Protein 5U1D (pdb70)

Radius of gyration: 39.32 Å; Cα contacts (8 Å, |Δi|>4): 1548; chains: 3; bounding box: 78×105×103 Å

Organism: Homo sapiens (NCBI:txid9606)

Nearest PDB structures (foldseek):
  5u1d-assembly1_B  TM=1.002E+00  e=4.929E-81  Homo sapiens
  8t46-assembly1_B  TM=9.169E-01  e=3.820E-65  Homo sapiens
  8t4i-assembly1_B  TM=8.260E-01  e=1.416E-62  Homo sapiens
  7v5c-assembly1_B  TM=7.677E-01  e=2.987E-36  Mus musculus
  6qv0-assembly1_A  TM=7.505E-01  e=4.498E-26  Thermotoga maritima MSB8

Structure (mmCIF, N/CA/C/O backbone):
data_5U1D
#
_entry.id   5U1D
#
_cell.length_a   1
_cell.length_b   1
_cell.length_c   1
_cell.angle_alpha   90.00
_cell.angle_beta   90.00
_cell.angle_gamma   90.00
#
_symmetry.space_group_name_H-M   'P 1'
#
loop_
_entity.id
_entity.type
_entity.pdbx_description
1 polymer 'Antigen peptide transporter 1'
2 polymer 'Antigen peptide transporter 2'
3 polymer 'TAP transporter inhibitor ICP47'
#
loop_
_atom_site.group_PDB
_atom_site.id
_atom_site.type_symbol
_atom_site.label_atom_id
_atom_site.label_alt_id
_atom_site.label_comp_id
_atom_site.label_asym_id
_atom_site.label_entity_id
_atom_site.label_seq_id
_atom_site.pdbx_PDB_ins_code
_atom_site.Cartn_x
_atom_site.Cartn_y
_atom_site.Cartn_z
_atom_site.occupancy
_atom_site.B_iso_or_equiv
_atom_site.auth_seq_id
_atom_site.auth_comp_id
_atom_site.auth_asym_id
_atom_site.auth_atom_id
_atom_site.pdbx_PDB_model_num
ATOM 1 N N . VAL A 1 173 ? 27.151 56.759 83.699 1.00 500.00 173 VAL A N 1
ATOM 2 C CA . VAL A 1 173 ? 28.294 57.251 84.535 1.00 500.00 173 VAL A CA 1
ATOM 3 C C . VAL A 1 173 ? 28.802 56.191 85.514 1.00 500.00 173 VAL A C 1
ATOM 4 O O . VAL A 1 173 ? 29.985 55.831 85.491 1.00 500.00 173 VAL A O 1
ATOM 6 N N . ARG A 1 174 ? 27.896 55.695 86.358 1.00 500.00 174 ARG A N 1
ATOM 7 C CA . ARG A 1 174 ? 28.219 54.687 87.382 1.00 500.00 174 ARG A CA 1
ATOM 8 C C . ARG A 1 174 ? 28.835 53.412 86.799 1.00 500.00 174 ARG A C 1
ATOM 9 O O . ARG A 1 174 ? 29.771 52.851 87.377 1.00 500.00 174 ARG A O 1
ATOM 11 N N . ARG A 1 175 ? 28.302 52.964 85.662 1.00 500.00 175 ARG A N 1
ATOM 12 C CA . ARG A 1 175 ? 28.869 51.833 84.919 1.00 500.00 175 ARG A CA 1
ATOM 13 C C . ARG A 1 175 ? 30.254 52.160 84.355 1.00 500.00 175 ARG A C 1
ATOM 14 O O . ARG A 1 175 ? 31.142 51.298 84.351 1.00 500.00 175 ARG A O 1
ATOM 16 N N . LEU A 1 176 ? 30.425 53.398 83.880 1.00 500.00 176 LEU A N 1
ATOM 17 C CA . LEU A 1 176 ? 31.718 53.881 83.390 1.00 500.00 176 LEU A CA 1
ATOM 18 C C . LEU A 1 176 ? 32.782 53.793 84.479 1.00 500.00 176 LEU A C 1
ATOM 19 O O . LEU A 1 176 ? 33.805 53.149 84.285 1.00 500.00 176 LEU A O 1
ATOM 21 N N . LEU A 1 177 ? 32.520 54.410 85.629 1.00 500.00 177 LEU A N 1
ATOM 22 C CA . LEU A 1 177 ? 33.450 54.359 86.767 1.00 500.00 177 LEU A CA 1
ATOM 23 C C . LEU A 1 177 ? 33.660 52.931 87.288 1.00 500.00 177 LEU A C 1
ATOM 24 O O . LEU A 1 177 ? 34.802 52.485 87.449 1.00 500.00 177 LEU A O 1
ATOM 26 N N . GLY A 1 178 ? 32.553 52.227 87.528 1.00 500.00 178 GLY A N 1
ATOM 27 C CA . GLY A 1 178 ? 32.570 50.859 88.058 1.00 500.00 178 GLY A CA 1
ATOM 28 C C . GLY A 1 178 ? 33.346 49.843 87.234 1.00 500.00 178 GLY A C 1
ATOM 29 O O . GLY A 1 178 ? 34.016 48.970 87.794 1.00 500.00 178 GLY A O 1
ATOM 30 N N . CYS A 1 179 ? 33.253 49.954 85.909 1.00 500.00 179 CYS A N 1
ATOM 31 C CA . CYS A 1 179 ? 34.007 49.084 84.998 1.00 500.00 179 CYS A CA 1
ATOM 32 C C . CYS A 1 179 ? 35.506 49.410 84.963 1.00 500.00 179 CYS A C 1
ATOM 33 O O . CYS A 1 179 ? 36.337 48.501 84.892 1.00 500.00 179 CYS A O 1
ATOM 35 N N . LEU A 1 180 ? 35.839 50.701 85.019 1.00 500.00 180 LEU A N 1
ATOM 36 C CA . LEU A 1 180 ? 37.213 51.174 84.782 1.00 478.14 180 LEU A CA 1
ATOM 37 C C . LEU A 1 180 ? 38.196 50.935 85.931 1.00 447.90 180 LEU A C 1
ATOM 38 O O . LEU A 1 180 ? 39.373 50.664 85.676 1.00 447.23 180 LEU A O 1
ATOM 43 N N . GLY A 1 181 ? 37.730 51.047 87.177 1.00 410.20 181 GLY A N 1
ATOM 44 C CA . GLY A 1 181 ? 38.625 50.967 88.345 1.00 366.02 181 GLY A CA 1
ATOM 45 C C . GLY A 1 181 ? 39.281 49.587 88.469 1.00 366.66 181 GLY A C 1
ATOM 46 O O . GLY A 1 181 ? 38.633 48.556 88.263 1.00 365.61 181 GLY A O 1
ATOM 47 N N . SER A 1 182 ? 40.566 49.592 88.818 1.00 371.64 182 SER A N 1
ATOM 48 C CA . SER A 1 182 ? 41.447 48.437 88.615 1.00 358.92 182 SER A CA 1
ATOM 49 C C . SER A 1 182 ? 41.435 47.429 89.763 1.00 357.16 182 SER A C 1
ATOM 50 O O . SER A 1 182 ? 41.217 46.228 89.535 1.00 357.13 182 SER A O 1
ATOM 52 N N . GLU A 1 183 ? 41.659 47.921 90.985 1.00 364.87 183 GLU A N 1
ATOM 53 C CA . GLU A 1 183 ? 42.094 47.059 92.097 1.00 352.85 183 GLU A CA 1
ATOM 54 C C . GLU A 1 183 ? 41.485 47.282 93.496 1.00 374.73 183 GLU A C 1
ATOM 55 O O . GLU A 1 183 ? 41.567 46.381 94.331 1.00 379.20 183 GLU A O 1
ATOM 57 N N . THR A 1 184 ? 40.886 48.453 93.743 1.00 406.50 184 THR A N 1
ATOM 58 C CA . THR A 1 184 ? 40.618 48.992 95.099 1.00 418.56 184 THR A CA 1
ATOM 59 C C . THR A 1 184 ? 41.869 49.496 95.849 1.00 423.44 184 THR A C 1
ATOM 60 O O . THR A 1 184 ? 41.732 50.092 96.926 1.00 424.79 184 THR A O 1
ATOM 64 N N . ARG A 1 185 ? 43.064 49.293 95.283 1.00 425.49 185 ARG A N 1
ATOM 65 C CA . ARG A 1 185 ? 44.309 49.346 96.062 1.00 439.25 185 ARG A CA 1
ATOM 66 C C . ARG A 1 185 ? 45.518 49.929 95.317 1.00 446.97 185 ARG A C 1
ATOM 67 O O . ARG A 1 185 ? 46.233 50.754 95.878 1.00 449.93 185 ARG A O 1
ATOM 75 N N . ARG A 1 186 ? 45.766 49.479 94.086 1.00 454.06 186 ARG A N 1
ATOM 76 C CA . ARG A 1 186 ? 46.845 50.026 93.247 1.00 462.78 186 ARG A CA 1
ATOM 77 C C . ARG A 1 186 ? 46.657 51.522 92.966 1.00 469.04 186 ARG A C 1
ATOM 78 O O . ARG A 1 186 ? 47.606 52.304 93.086 1.00 473.86 186 ARG A O 1
ATOM 86 N N . LEU A 1 187 ? 45.433 51.907 92.601 1.00 472.60 187 LEU A N 1
ATOM 87 C CA . LEU A 1 187 ? 45.079 53.322 92.418 1.00 482.34 187 LEU A CA 1
ATOM 88 C C . LEU A 1 187 ? 45.067 54.094 93.745 1.00 486.60 187 LEU A C 1
ATOM 89 O O . LEU A 1 187 ? 45.409 55.280 93.774 1.00 493.26 187 LEU A O 1
ATOM 94 N N . SER A 1 188 ? 44.664 53.426 94.827 1.00 487.26 188 SER A N 1
ATOM 95 C CA . SER A 1 188 ? 44.732 54.000 96.179 1.00 482.46 188 SER A CA 1
ATOM 96 C C . SER A 1 188 ? 46.182 54.231 96.623 1.00 479.05 188 SER A C 1
ATOM 97 O O . SER A 1 188 ? 46.494 55.255 97.237 1.00 482.27 188 SER A O 1
ATOM 100 N N . LEU A 1 189 ? 47.053 53.273 96.306 1.00 471.18 189 LEU A N 1
ATOM 101 C CA . LEU A 1 189 ? 48.495 53.382 96.553 1.00 475.14 189 LEU A CA 1
ATOM 102 C C . LEU A 1 189 ? 49.107 54.510 95.721 1.00 466.86 189 LEU A C 1
ATOM 103 O O . LEU A 1 189 ? 49.956 55.260 96.214 1.00 459.05 189 LEU A O 1
ATOM 108 N N . PHE A 1 190 ? 48.671 54.622 94.464 1.00 463.97 190 PHE A N 1
ATOM 109 C CA . PHE A 1 190 ? 49.067 55.736 93.591 1.00 465.07 190 PHE A CA 1
ATOM 110 C C . PHE A 1 190 ? 48.618 57.093 94.143 1.00 472.20 190 PHE A C 1
ATOM 111 O O . PHE A 1 190 ? 49.408 58.038 94.170 1.00 464.44 190 PHE A O 1
ATOM 119 N N . LEU A 1 191 ? 47.361 57.177 94.582 1.00 489.96 191 LEU A N 1
ATOM 120 C CA . LEU A 1 191 ? 46.794 58.430 95.110 1.00 492.87 191 LEU A CA 1
ATOM 121 C C . LEU A 1 191 ? 47.540 58.925 96.353 1.00 490.73 191 LEU A C 1
ATOM 122 O O . LEU A 1 191 ? 47.816 60.121 96.473 1.00 490.60 191 LEU A O 1
ATOM 127 N N . VAL A 1 192 ? 47.865 58.005 97.263 1.00 488.06 192 VAL A N 1
ATOM 128 C CA . VAL A 1 192 ? 48.664 58.328 98.455 1.00 478.48 192 VAL A CA 1
ATOM 129 C C . VAL A 1 192 ? 50.100 58.718 98.065 1.00 469.16 192 VAL A C 1
ATOM 130 O O . VAL A 1 192 ? 50.682 59.624 98.670 1.00 472.05 192 VAL A O 1
ATOM 134 N N . LEU A 1 193 ? 50.656 58.041 97.058 1.00 453.26 193 LEU A N 1
ATOM 135 C CA . LEU A 1 193 ? 52.000 58.353 96.548 1.00 440.95 193 LEU A CA 1
ATOM 136 C C . LEU A 1 193 ? 52.087 59.730 95.865 1.00 431.46 193 LEU A C 1
ATOM 137 O O . LEU A 1 193 ? 53.117 60.403 95.967 1.00 427.26 193 LEU A O 1
ATOM 142 N N . VAL A 1 194 ? 51.018 60.135 95.175 1.00 421.13 194 VAL A N 1
ATOM 143 C CA . VAL A 1 194 ? 50.945 61.464 94.539 1.00 420.31 194 VAL A CA 1
ATOM 144 C C . VAL A 1 194 ? 50.915 62.603 95.569 1.00 427.20 194 VAL A C 1
ATOM 145 O O . VAL A 1 194 ? 51.597 63.611 95.383 1.00 426.48 194 VAL A O 1
ATOM 149 N N . VAL A 1 195 ? 50.129 62.442 96.637 1.00 439.41 195 VAL A N 1
ATOM 150 C CA . VAL A 1 195 ? 49.985 63.483 97.674 1.00 449.68 195 VAL A CA 1
ATOM 151 C C . VAL A 1 195 ? 51.313 63.746 98.391 1.00 461.09 195 VAL A C 1
ATOM 152 O O . VAL A 1 195 ? 51.735 64.899 98.510 1.00 465.02 195 VAL A O 1
ATOM 156 N N . LEU A 1 196 ? 51.955 62.676 98.858 1.00 475.33 196 LEU A N 1
ATOM 157 C CA . LEU A 1 196 ? 53.254 62.765 99.545 1.00 471.84 196 LEU A CA 1
ATOM 158 C C . LEU A 1 196 ? 54.346 63.399 98.669 1.00 471.06 196 LEU A C 1
ATOM 159 O O . LEU A 1 196 ? 55.217 64.108 99.177 1.00 468.34 196 LEU A O 1
ATOM 164 N N . SER A 1 197 ? 54.289 63.138 97.362 1.00 470.17 197 SER A N 1
ATOM 165 C CA . SER A 1 197 ? 55.182 63.776 96.389 1.00 468.48 197 SER A CA 1
ATOM 166 C C . SER A 1 197 ? 54.813 65.242 96.125 1.00 467.70 197 SER A C 1
ATOM 167 O O . SER A 1 197 ? 55.698 66.100 96.033 1.00 467.90 197 SER A O 1
ATOM 170 N N . SER A 1 198 ? 53.510 65.513 96.001 1.00 466.71 198 SER A N 1
ATOM 171 C CA . SER A 1 198 ? 52.989 66.856 95.690 1.00 464.17 198 SER A CA 1
ATOM 172 C C . SER A 1 198 ? 53.458 67.959 96.648 1.00 466.89 198 SER A C 1
ATOM 173 O O . SER A 1 198 ? 53.670 69.093 96.218 1.00 467.52 198 SER A O 1
ATOM 176 N N . LEU A 1 199 ? 53.614 67.627 97.931 1.00 472.39 199 LEU A N 1
ATOM 177 C CA . LEU A 1 199 ? 54.199 68.561 98.909 1.00 459.49 199 LEU A CA 1
ATOM 178 C C . LEU A 1 199 ? 55.658 68.893 98.559 1.00 448.14 199 LEU A C 1
ATOM 179 O O . LEU A 1 199 ? 56.079 70.050 98.662 1.00 438.81 199 LEU A O 1
ATOM 184 N N . GLY A 1 200 ? 56.412 67.874 98.146 1.00 439.21 200 GLY A N 1
ATOM 185 C CA . GLY A 1 200 ? 57.785 68.047 97.671 1.00 433.47 200 GLY A CA 1
ATOM 186 C C . GLY A 1 200 ? 57.908 68.852 96.386 1.00 427.72 200 GLY A C 1
ATOM 187 O O . GLY A 1 200 ? 58.904 69.551 96.188 1.00 419.42 200 GLY A O 1
ATOM 188 N N . GLU A 1 201 ? 56.905 68.745 95.511 1.00 427.85 201 GLU A N 1
ATOM 189 C CA . GLU A 1 201 ? 56.845 69.550 94.280 1.00 436.94 201 GLU A CA 1
ATOM 190 C C . GLU A 1 201 ? 56.701 71.045 94.579 1.00 438.33 201 GLU A C 1
ATOM 191 O O . GLU A 1 201 ? 57.414 71.867 93.999 1.00 433.58 201 GLU A O 1
ATOM 197 N N . MET A 1 202 ? 55.784 71.378 95.490 1.00 446.35 202 MET A N 1
ATOM 198 C CA . MET A 1 202 ? 55.513 72.775 95.876 1.00 449.74 202 MET A CA 1
ATOM 199 C C . MET A 1 202 ? 56.308 73.262 97.101 1.00 444.93 202 MET A C 1
ATOM 200 O O . MET A 1 202 ? 55.943 74.271 97.710 1.00 451.90 202 MET A O 1
ATOM 205 N N . ALA A 1 203 ? 57.385 72.561 97.456 1.00 432.25 203 ALA A N 1
ATOM 206 C CA . ALA A 1 203 ? 58.260 72.985 98.552 1.00 430.34 203 ALA A CA 1
ATOM 207 C C . ALA A 1 203 ? 59.186 74.155 98.182 1.00 424.66 203 ALA A C 1
ATOM 208 O O . ALA A 1 203 ? 59.661 74.858 99.076 1.00 416.92 203 ALA A O 1
ATOM 210 N N . ILE A 1 204 ? 59.423 74.375 96.884 1.00 422.64 204 ILE A N 1
ATOM 211 C CA . ILE A 1 204 ? 60.450 75.335 96.421 1.00 417.80 204 ILE A CA 1
ATOM 212 C C . ILE A 1 204 ? 60.240 76.818 96.800 1.00 423.07 204 ILE A C 1
ATOM 213 O O . ILE A 1 204 ? 61.220 77.489 97.144 1.00 416.56 204 ILE A O 1
ATOM 218 N N . PRO A 1 205 ? 58.986 77.333 96.759 1.00 436.51 205 PRO A N 1
ATOM 219 C CA . PRO A 1 205 ? 58.808 78.763 97.055 1.00 443.70 205 PRO A CA 1
ATOM 220 C C . PRO A 1 205 ? 59.158 79.149 98.495 1.00 446.83 205 PRO A C 1
ATOM 221 O O . PRO A 1 205 ? 59.707 80.229 98.716 1.00 449.31 205 PRO A O 1
ATOM 225 N N . PHE A 1 206 ? 58.834 78.276 99.451 1.00 445.58 206 PHE A N 1
ATOM 226 C CA . PHE A 1 206 ? 59.215 78.458 100.859 1.00 443.30 206 PHE A CA 1
ATOM 227 C C . PHE A 1 206 ? 60.733 78.587 101.022 1.00 441.13 206 PHE A C 1
ATOM 228 O O . PHE A 1 206 ? 61.211 79.420 101.800 1.00 435.46 206 PHE A O 1
ATOM 236 N N . PHE A 1 207 ? 61.479 77.773 100.271 1.00 442.66 207 PHE A N 1
ATOM 237 C CA . PHE A 1 207 ? 62.945 77.826 100.280 1.00 453.38 207 PHE A CA 1
ATOM 238 C C . PHE A 1 207 ? 63.471 79.052 99.529 1.00 447.43 207 PHE A C 1
ATOM 239 O O . PHE A 1 207 ? 64.497 79.618 99.913 1.00 443.69 207 PHE A O 1
ATOM 247 N N . THR A 1 208 ? 62.777 79.448 98.460 1.00 441.30 208 THR A N 1
ATOM 248 C CA . THR A 1 208 ? 63.083 80.688 97.732 1.00 451.98 208 THR A CA 1
ATOM 249 C C . THR A 1 208 ? 62.878 81.922 98.618 1.00 451.75 208 THR A C 1
ATOM 250 O O . THR A 1 208 ? 63.714 82.829 98.627 1.00 447.64 208 THR A O 1
ATOM 254 N N . GLY A 1 209 ? 61.764 81.943 99.349 1.00 456.18 209 GLY A N 1
ATOM 255 C CA . GLY A 1 209 ? 61.467 83.001 100.318 1.00 471.56 209 GLY A CA 1
ATOM 256 C C . GLY A 1 209 ? 62.515 83.092 101.412 1.00 484.09 209 GLY A C 1
ATOM 257 O O . GLY A 1 209 ? 62.990 84.185 101.738 1.00 479.34 209 GLY A O 1
ATOM 258 N N . ARG A 1 210 ? 62.876 81.933 101.968 1.00 500.00 210 ARG A N 1
ATOM 259 C CA . ARG A 1 210 ? 63.961 81.828 102.950 1.00 500.00 210 ARG A CA 1
ATOM 260 C C . ARG A 1 210 ? 65.301 82.297 102.368 1.00 500.00 210 ARG A C 1
ATOM 261 O O . ARG A 1 210 ? 66.066 82.984 103.048 1.00 500.00 210 ARG A O 1
ATOM 269 N N . LEU A 1 211 ? 65.568 81.932 101.113 1.00 500.00 211 LEU A N 1
ATOM 270 C CA . LEU A 1 211 ? 66.787 82.357 100.414 1.00 489.33 211 LEU A CA 1
ATOM 271 C C . LEU A 1 211 ? 66.840 83.871 100.174 1.00 477.77 211 LEU A C 1
ATOM 272 O O . LEU A 1 211 ? 67.913 84.470 100.273 1.00 477.28 211 LEU A O 1
ATOM 277 N N . THR A 1 212 ? 65.694 84.480 99.859 1.00 462.10 212 THR A N 1
ATOM 278 C CA . THR A 1 212 ? 65.625 85.930 99.637 1.00 455.87 212 THR A CA 1
ATOM 279 C C . THR A 1 212 ? 65.767 86.717 100.942 1.00 446.38 212 THR A C 1
ATOM 280 O O . THR A 1 212 ? 66.603 87.624 101.025 1.00 437.24 212 THR A O 1
ATOM 284 N N . ASP A 1 213 ? 64.970 86.368 101.956 1.00 439.63 213 ASP A N 1
ATOM 285 C CA . ASP A 1 213 ? 65.034 87.068 103.257 1.00 446.54 213 ASP A CA 1
ATOM 286 C C . ASP A 1 213 ? 66.380 86.893 103.987 1.00 444.94 213 ASP A C 1
ATOM 287 O O . ASP A 1 213 ? 66.761 87.743 104.798 1.00 436.60 213 ASP A O 1
ATOM 292 N N . TRP A 1 214 ? 67.078 85.792 103.696 1.00 451.44 214 TRP A N 1
ATOM 293 C CA . TRP A 1 214 ? 68.461 85.584 104.150 1.00 458.45 214 TRP A CA 1
ATOM 294 C C . TRP A 1 214 ? 69.390 86.683 103.628 1.00 460.77 214 TRP A C 1
ATOM 295 O O . TRP A 1 214 ? 70.193 87.226 104.388 1.00 464.35 214 TRP A O 1
ATOM 306 N N . ILE A 1 215 ? 69.267 87.004 102.338 1.00 456.62 215 ILE A N 1
ATOM 307 C CA . ILE A 1 215 ? 70.124 88.009 101.689 1.00 456.87 215 ILE A CA 1
ATOM 308 C C . ILE A 1 215 ? 69.893 89.405 102.283 1.00 458.57 215 ILE A C 1
ATOM 309 O O . ILE A 1 215 ? 70.845 90.170 102.458 1.00 466.65 215 ILE A O 1
ATOM 314 N N . LEU A 1 216 ? 68.637 89.722 102.599 1.00 454.08 216 LEU A N 1
ATOM 315 C CA . LEU A 1 216 ? 68.281 91.024 103.172 1.00 460.30 216 LEU A CA 1
ATOM 316 C C . LEU A 1 216 ? 68.766 91.198 104.614 1.00 464.95 216 LEU A C 1
ATOM 317 O O . LEU A 1 216 ? 69.267 92.268 104.968 1.00 464.32 216 LEU A O 1
ATOM 322 N N . GLN A 1 217 ? 68.620 90.152 105.432 1.00 472.30 217 GLN A N 1
ATOM 323 C CA . GLN A 1 217 ? 68.941 90.218 106.866 1.00 486.50 217 GLN A CA 1
ATOM 324 C C . GLN A 1 217 ? 70.139 89.359 107.284 1.00 497.36 217 GLN A C 1
ATOM 325 O O . GLN A 1 217 ? 71.154 89.886 107.745 1.00 499.12 217 GLN A O 1
ATOM 331 N N . ASP A 1 218 ? 70.015 88.043 107.114 1.00 500.00 218 ASP A N 1
ATOM 332 C CA . ASP A 1 218 ? 70.925 87.077 107.752 1.00 500.00 218 ASP A CA 1
ATOM 333 C C . ASP A 1 218 ? 72.296 86.966 107.078 1.00 500.00 218 ASP A C 1
ATOM 334 O O . ASP A 1 218 ? 72.531 87.535 106.010 1.00 500.00 218 ASP A O 1
ATOM 339 N N . GLY A 1 219 ? 73.202 86.248 107.741 1.00 500.00 219 GLY A N 1
ATOM 340 C CA . GLY A 1 219 ? 74.516 85.911 107.183 1.00 500.00 219 GLY A CA 1
ATOM 341 C C . GLY A 1 219 ? 75.133 84.658 107.786 1.00 500.00 219 GLY A C 1
ATOM 342 O O . GLY A 1 219 ? 76.342 84.614 108.022 1.00 500.00 219 GLY A O 1
ATOM 343 N N . SER A 1 220 ? 74.299 83.642 108.026 1.00 500.00 220 SER A N 1
ATOM 344 C CA . SER A 1 220 ? 74.732 82.356 108.580 1.00 500.00 220 SER A CA 1
ATOM 345 C C . SER A 1 220 ? 74.812 81.296 107.481 1.00 500.00 220 SER A C 1
ATOM 346 O O . SER A 1 220 ? 73.972 81.266 106.578 1.00 500.00 220 SER A O 1
ATOM 349 N N . ALA A 1 221 ? 75.818 80.427 107.574 1.00 498.65 221 ALA A N 1
ATOM 350 C CA . ALA A 1 221 ? 76.056 79.381 106.575 1.00 493.25 221 ALA A CA 1
ATOM 351 C C . ALA A 1 221 ? 75.199 78.140 106.830 1.00 486.38 221 ALA A C 1
ATOM 352 O O . ALA A 1 221 ? 74.509 77.663 105.926 1.00 485.84 221 ALA A O 1
ATOM 354 N N . ASP A 1 222 ? 75.245 77.638 108.066 1.00 477.76 222 ASP A N 1
ATOM 355 C CA . ASP A 1 222 ? 74.588 76.373 108.445 1.00 466.89 222 ASP A CA 1
ATOM 356 C C . ASP A 1 222 ? 73.088 76.351 108.143 1.00 456.55 222 ASP A C 1
ATOM 357 O O . ASP A 1 222 ? 72.585 75.388 107.560 1.00 449.34 222 ASP A O 1
ATOM 362 N N . THR A 1 223 ? 72.390 77.415 108.539 1.00 449.89 223 THR A N 1
ATOM 363 C CA . THR A 1 223 ? 70.956 77.570 108.262 1.00 444.45 223 THR A CA 1
ATOM 364 C C . THR A 1 223 ? 70.668 77.634 106.757 1.00 442.32 223 THR A C 1
ATOM 365 O O . THR A 1 223 ? 69.665 77.085 106.292 1.00 437.73 223 THR A O 1
ATOM 369 N N . PHE A 1 224 ? 71.552 78.298 106.010 1.00 443.94 224 PHE A N 1
ATOM 370 C CA . PHE A 1 224 ? 71.411 78.433 104.557 1.00 429.40 224 PHE A CA 1
ATOM 371 C C . PHE A 1 224 ? 71.634 77.101 103.842 1.00 415.51 224 PHE A C 1
ATOM 372 O O . PHE A 1 224 ? 70.852 76.727 102.967 1.00 399.10 224 PHE A O 1
ATOM 380 N N . THR A 1 225 ? 72.700 76.397 104.221 1.00 410.42 225 THR A N 1
ATOM 381 C CA . THR A 1 225 ? 73.029 75.092 103.640 1.00 429.34 225 THR A CA 1
ATOM 382 C C . THR A 1 225 ? 71.986 74.034 103.996 1.00 433.71 225 THR A C 1
ATOM 383 O O . THR A 1 225 ? 71.532 73.297 103.117 1.00 432.38 225 THR A O 1
ATOM 387 N N . ARG A 1 226 ? 71.602 73.977 105.275 1.00 443.31 226 ARG A N 1
ATOM 388 C CA . ARG A 1 226 ? 70.537 73.072 105.750 1.00 456.06 226 ARG A CA 1
ATOM 389 C C . ARG A 1 226 ? 69.253 73.223 104.922 1.00 449.72 226 ARG A C 1
ATOM 390 O O . ARG A 1 226 ? 68.581 72.231 104.622 1.00 452.65 226 ARG A O 1
ATOM 398 N N . ASN A 1 227 ? 68.933 74.465 104.554 1.00 438.51 227 ASN A N 1
ATOM 399 C CA . ASN A 1 227 ? 67.795 74.760 103.678 1.00 440.06 227 ASN A CA 1
ATOM 400 C C . ASN A 1 227 ? 68.003 74.184 102.271 1.00 436.14 227 ASN A C 1
ATOM 401 O O . ASN A 1 227 ? 67.087 73.584 101.705 1.00 429.53 227 ASN A O 1
ATOM 406 N N . LEU A 1 228 ? 69.206 74.371 101.723 1.00 438.04 228 LEU A N 1
ATOM 407 C CA . LEU A 1 228 ? 69.558 73.848 100.390 1.00 438.61 228 LEU A CA 1
ATOM 408 C C . LEU A 1 228 ? 69.615 72.316 100.322 1.00 438.50 228 LEU A C 1
ATOM 409 O O . LEU A 1 228 ? 69.259 71.731 99.295 1.00 432.66 228 LEU A O 1
ATOM 414 N N . THR A 1 229 ? 70.071 71.677 101.401 1.00 443.11 229 THR A N 1
ATOM 415 C CA . THR A 1 229 ? 70.110 70.211 101.477 1.00 458.56 229 THR A CA 1
ATOM 416 C C . THR A 1 229 ? 68.701 69.618 101.525 1.00 468.56 229 THR A C 1
ATOM 417 O O . THR A 1 229 ? 68.407 68.664 100.803 1.00 472.69 229 THR A O 1
ATOM 421 N N . LEU A 1 230 ? 67.841 70.186 102.372 1.00 481.10 230 LEU A N 1
ATOM 422 C CA . LEU A 1 230 ? 66.427 69.784 102.432 1.00 481.45 230 LEU A CA 1
ATOM 423 C C . LEU A 1 230 ? 65.711 70.062 101.107 1.00 476.26 230 LEU A C 1
ATOM 424 O O . LEU A 1 230 ? 64.956 69.219 100.621 1.00 470.34 230 LEU A O 1
ATOM 429 N N . MET A 1 231 ? 65.958 71.246 100.542 1.00 471.70 231 MET A N 1
ATOM 430 C CA . MET A 1 231 ? 65.491 71.611 99.193 1.00 458.75 231 MET A CA 1
ATOM 431 C C . MET A 1 231 ? 65.865 70.542 98.167 1.00 448.55 231 MET A C 1
ATOM 432 O O . MET A 1 231 ? 64.994 70.016 97.468 1.00 437.01 231 MET A O 1
ATOM 437 N N . SER A 1 232 ? 67.157 70.222 98.101 1.00 441.93 232 SER A N 1
ATOM 438 C CA . SER A 1 232 ? 67.675 69.233 97.149 1.00 447.47 232 SER A CA 1
ATOM 439 C C . SER A 1 232 ? 67.099 67.834 97.385 1.00 448.06 232 SER A C 1
ATOM 440 O O . SER A 1 232 ? 66.690 67.167 96.434 1.00 448.18 232 SER A O 1
ATOM 443 N N . ILE A 1 233 ? 67.057 67.408 98.649 1.00 450.56 233 ILE A N 1
ATOM 444 C CA . ILE A 1 233 ? 66.520 66.086 99.013 1.00 452.69 233 ILE A CA 1
ATOM 445 C C . ILE A 1 233 ? 65.027 65.971 98.672 1.00 446.00 233 ILE A C 1
ATOM 446 O O . ILE A 1 233 ? 64.611 64.965 98.097 1.00 452.31 233 ILE A O 1
ATOM 451 N N . LEU A 1 234 ? 64.236 66.992 99.014 1.00 432.16 234 LEU A N 1
ATOM 452 C CA . LEU A 1 234 ? 62.795 66.996 98.694 1.00 419.51 234 LEU A CA 1
ATOM 453 C C . LEU A 1 234 ? 62.526 67.021 97.185 1.00 404.89 234 LEU A C 1
ATOM 454 O O . LEU A 1 234 ? 61.678 66.269 96.695 1.00 397.83 234 LEU A O 1
ATOM 459 N N . THR A 1 235 ? 63.246 67.877 96.461 1.00 388.51 235 THR A N 1
ATOM 460 C CA . THR A 1 235 ? 63.091 67.987 95.005 1.00 394.02 235 THR A CA 1
ATOM 461 C C . THR A 1 235 ? 63.569 66.739 94.251 1.00 394.83 235 THR A C 1
ATOM 462 O O . THR A 1 235 ? 62.939 66.336 93.270 1.00 399.36 235 THR A O 1
ATOM 466 N N . ILE A 1 236 ? 64.675 66.142 94.699 1.00 396.76 236 ILE A N 1
ATOM 467 C CA . ILE A 1 236 ? 65.173 64.885 94.114 1.00 402.16 236 ILE A CA 1
ATOM 468 C C . ILE A 1 236 ? 64.239 63.718 94.464 1.00 402.30 236 ILE A C 1
ATOM 469 O O . ILE A 1 236 ? 63.923 62.902 93.596 1.00 390.01 236 ILE A O 1
ATOM 474 N N . ALA A 1 237 ? 63.804 63.646 95.724 1.00 412.69 237 ALA A N 1
ATOM 475 C CA . ALA A 1 237 ? 62.885 62.589 96.174 1.00 413.71 237 ALA A CA 1
ATOM 476 C C . ALA A 1 237 ? 61.540 62.659 95.453 1.00 406.74 237 ALA A C 1
ATOM 477 O O . ALA A 1 237 ? 61.039 61.636 94.977 1.00 412.47 237 ALA A O 1
ATOM 479 N N . SER A 1 238 ? 60.976 63.865 95.361 1.00 390.82 238 SER A N 1
ATOM 480 C CA . SER A 1 238 ? 59.721 64.090 94.631 1.00 387.14 238 SER A CA 1
ATOM 481 C C . SER A 1 238 ? 59.786 63.545 93.204 1.00 381.54 238 SER A C 1
ATOM 482 O O . SER A 1 238 ? 58.845 62.902 92.748 1.00 375.62 238 SER A O 1
ATOM 485 N N . ALA A 1 239 ? 60.908 63.786 92.524 1.00 378.70 239 ALA A N 1
ATOM 486 C CA . ALA A 1 239 ? 61.144 63.250 91.176 1.00 392.56 239 ALA A CA 1
ATOM 487 C C . ALA A 1 239 ? 61.081 61.719 91.137 1.00 399.42 239 ALA A C 1
ATOM 488 O O . ALA A 1 239 ? 60.507 61.148 90.207 1.00 401.50 239 ALA A O 1
ATOM 490 N N . VAL A 1 240 ? 61.659 61.069 92.150 1.00 410.22 240 VAL A N 1
ATOM 491 C CA . VAL A 1 240 ? 61.624 59.602 92.265 1.00 412.25 240 VAL A CA 1
ATOM 492 C C . VAL A 1 240 ? 60.200 59.115 92.563 1.00 400.94 240 VAL A C 1
ATOM 493 O O . VAL A 1 240 ? 59.750 58.127 91.981 1.00 399.05 240 VAL A O 1
ATOM 497 N N . LEU A 1 241 ? 59.500 59.814 93.459 1.00 386.21 241 LEU A N 1
ATOM 498 C CA . LEU A 1 241 ? 58.106 59.486 93.793 1.00 377.45 241 LEU A CA 1
ATOM 499 C C . LEU A 1 241 ? 57.181 59.658 92.582 1.00 368.63 241 LEU A C 1
ATOM 500 O O . LEU A 1 241 ? 56.257 58.863 92.383 1.00 373.17 241 LEU A O 1
ATOM 505 N N . GLU A 1 242 ? 57.439 60.695 91.783 1.00 354.63 242 GLU A N 1
ATOM 506 C CA . GLU A 1 242 ? 56.751 60.898 90.501 1.00 357.35 242 GLU A CA 1
ATOM 507 C C . GLU A 1 242 ? 57.105 59.801 89.498 1.00 353.81 242 GLU A C 1
ATOM 508 O O . GLU A 1 242 ? 56.227 59.277 88.811 1.00 340.99 242 GLU A O 1
ATOM 514 N N . PHE A 1 243 ? 58.396 59.475 89.418 1.00 356.52 243 PHE A N 1
ATOM 515 C CA . PHE A 1 243 ? 58.904 58.428 88.521 1.00 372.79 243 PHE A CA 1
ATOM 516 C C . PHE A 1 243 ? 58.299 57.053 88.821 1.00 390.06 243 PHE A C 1
ATOM 517 O O . PHE A 1 243 ? 57.977 56.304 87.895 1.00 389.07 243 PHE A O 1
ATOM 525 N N . VAL A 1 244 ? 58.150 56.731 90.107 1.00 418.13 244 VAL A N 1
ATOM 526 C CA . VAL A 1 244 ? 57.485 55.492 90.532 1.00 425.11 244 VAL A CA 1
ATOM 527 C C . VAL A 1 244 ? 55.979 55.598 90.272 1.00 426.62 244 VAL A C 1
ATOM 528 O O . VAL A 1 244 ? 55.411 54.761 89.565 1.00 425.74 244 VAL A O 1
ATOM 532 N N . GLY A 1 245 ? 55.353 56.634 90.832 1.00 426.85 245 GLY A N 1
ATOM 533 C CA . GLY A 1 245 ? 53.903 56.848 90.724 1.00 433.41 245 GLY A CA 1
ATOM 534 C C . GLY A 1 245 ? 53.365 56.846 89.304 1.00 440.15 245 GLY A C 1
ATOM 535 O O . GLY A 1 245 ? 52.337 56.221 89.026 1.00 442.28 245 GLY A O 1
ATOM 536 N N . ASP A 1 246 ? 54.068 57.537 88.407 1.00 448.43 246 ASP A N 1
ATOM 537 C CA . ASP A 1 246 ? 53.731 57.536 86.979 1.00 463.75 246 ASP A CA 1
ATOM 538 C C . ASP A 1 246 ? 53.870 56.131 86.378 1.00 470.21 246 ASP A C 1
ATOM 539 O O . ASP A 1 246 ? 53.056 55.728 85.543 1.00 470.00 246 ASP A O 1
ATOM 544 N N . GLY A 1 247 ? 54.897 55.398 86.812 1.00 477.07 247 GLY A N 1
ATOM 545 C CA . GLY A 1 247 ? 55.097 54.003 86.417 1.00 471.23 247 GLY A CA 1
ATOM 546 C C . GLY A 1 247 ? 53.979 53.074 86.862 1.00 464.25 247 GLY A C 1
ATOM 547 O O . GLY A 1 247 ? 53.494 52.263 86.072 1.00 460.50 247 GLY A O 1
ATOM 548 N N . ILE A 1 248 ? 53.562 53.203 88.122 1.00 456.32 248 ILE A N 1
ATOM 549 C CA . ILE A 1 248 ? 52.458 52.399 88.668 1.00 446.54 248 ILE A CA 1
ATOM 550 C C . ILE A 1 248 ? 51.134 52.784 87.994 1.00 440.71 248 ILE A C 1
ATOM 551 O O . ILE A 1 248 ? 50.312 51.910 87.697 1.00 432.38 248 ILE A O 1
ATOM 556 N N . TYR A 1 249 ? 50.943 54.083 87.748 1.00 440.96 249 TYR A N 1
ATOM 557 C CA . TYR A 1 249 ? 49.756 54.578 87.042 1.00 431.93 249 TYR A CA 1
ATOM 558 C C . TYR A 1 249 ? 49.674 54.048 85.610 1.00 433.85 249 TYR A C 1
ATOM 559 O O . TYR A 1 249 ? 48.628 53.548 85.197 1.00 436.65 249 TYR A O 1
ATOM 568 N N . ASN A 1 250 ? 50.773 54.167 84.865 1.00 430.62 250 ASN A N 1
ATOM 569 C CA . ASN A 1 250 ? 50.832 53.678 83.479 1.00 428.45 250 ASN A CA 1
ATOM 570 C C . ASN A 1 250 ? 50.768 52.149 83.384 1.00 434.38 250 ASN A C 1
ATOM 571 O O . ASN A 1 250 ? 50.209 51.615 82.421 1.00 434.65 250 ASN A O 1
ATOM 576 N N . ASN A 1 251 ? 51.335 51.457 84.374 1.00 442.24 251 ASN A N 1
ATOM 577 C CA . ASN A 1 251 ? 51.230 49.995 84.465 1.00 448.21 251 ASN A CA 1
ATOM 578 C C . ASN A 1 251 ? 49.780 49.559 84.705 1.00 440.94 251 ASN A C 1
ATOM 579 O O . ASN A 1 251 ? 49.276 48.666 84.016 1.00 434.51 251 ASN A O 1
ATOM 584 N N . THR A 1 252 ? 49.120 50.196 85.674 1.00 435.34 252 THR A N 1
ATOM 585 C CA . THR A 1 252 ? 47.706 49.923 85.972 1.00 438.23 252 THR A CA 1
ATOM 586 C C . THR A 1 252 ? 46.778 50.323 84.821 1.00 434.48 252 THR A C 1
ATOM 587 O O . THR A 1 252 ? 45.849 49.583 84.485 1.00 432.70 252 THR A O 1
ATOM 591 N N . MET A 1 253 ? 47.037 51.488 84.227 1.00 432.82 253 MET A N 1
ATOM 592 C CA . MET A 1 253 ? 46.281 51.965 83.062 1.00 437.42 253 MET A CA 1
ATOM 593 C C . MET A 1 253 ? 46.495 51.065 81.840 1.00 436.14 253 MET A C 1
ATOM 594 O O . MET A 1 253 ? 45.587 50.915 81.021 1.00 428.19 253 MET A O 1
ATOM 599 N N . GLY A 1 254 ? 47.688 50.479 81.721 1.00 437.75 254 GLY A N 1
ATOM 600 C CA . GLY A 1 254 ? 47.972 49.480 80.688 1.00 449.82 254 GLY A CA 1
ATOM 601 C C . GLY A 1 254 ? 47.127 48.224 80.833 1.00 459.46 254 GLY A C 1
ATOM 602 O O . GLY A 1 254 ? 46.589 47.716 79.843 1.00 462.78 254 GLY A O 1
ATOM 603 N N . HIS A 1 255 ? 47.018 47.725 82.067 1.00 471.72 255 HIS A N 1
ATOM 604 C CA . HIS A 1 255 ? 46.135 46.588 82.382 1.00 475.32 255 HIS A CA 1
ATOM 605 C C . HIS A 1 255 ? 44.670 46.883 82.052 1.00 473.22 255 HIS A C 1
ATOM 606 O O . HIS A 1 255 ? 43.983 46.038 81.476 1.00 467.85 255 HIS A O 1
ATOM 613 N N . VAL A 1 256 ? 44.209 48.079 82.418 1.00 474.79 256 VAL A N 1
ATOM 614 C CA . VAL A 1 256 ? 42.839 48.520 82.117 1.00 465.51 256 VAL A CA 1
ATOM 615 C C . VAL A 1 256 ? 42.630 48.683 80.603 1.00 454.23 256 VAL A C 1
ATOM 616 O O . VAL A 1 256 ? 41.591 48.278 80.077 1.00 452.88 256 VAL A O 1
ATOM 620 N N . HIS A 1 257 ? 43.616 49.265 79.918 1.00 437.56 257 HIS A N 1
ATOM 621 C CA . HIS A 1 257 ? 43.581 49.418 78.455 1.00 441.01 257 HIS A CA 1
ATOM 622 C C . HIS A 1 257 ? 43.479 48.059 77.755 1.00 435.27 257 HIS A C 1
ATOM 623 O O . HIS A 1 257 ? 42.656 47.881 76.851 1.00 432.42 257 HIS A O 1
ATOM 630 N N . SER A 1 258 ? 44.308 47.109 78.189 1.00 431.33 258 SER A N 1
ATOM 631 C CA . SER A 1 258 ? 44.293 45.747 77.645 1.00 434.66 258 SER A CA 1
ATOM 632 C C . SER A 1 258 ? 43.007 44.987 77.987 1.00 439.13 258 SER A C 1
ATOM 633 O O . SER A 1 258 ? 42.466 44.269 77.140 1.00 436.35 258 SER A O 1
ATOM 636 N N . HIS A 1 259 ? 42.527 45.150 79.221 1.00 448.23 259 HIS A N 1
ATOM 637 C CA . HIS A 1 259 ? 41.305 44.480 79.685 1.00 455.15 259 HIS A CA 1
ATOM 638 C C . HIS A 1 259 ? 40.049 45.005 78.982 1.00 454.49 259 HIS A C 1
ATOM 639 O O . HIS A 1 259 ? 39.192 44.216 78.577 1.00 457.91 259 HIS A O 1
ATOM 646 N N . LEU A 1 260 ? 39.945 46.328 78.848 1.00 449.36 260 LEU A N 1
ATOM 647 C CA . LEU A 1 260 ? 38.821 46.956 78.137 1.00 451.78 260 LEU A CA 1
ATOM 648 C C . LEU A 1 260 ? 38.817 46.606 76.652 1.00 450.10 260 LEU A C 1
ATOM 649 O O . LEU A 1 260 ? 37.775 46.242 76.104 1.00 445.71 260 LEU A O 1
ATOM 654 N N . GLN A 1 261 ? 39.980 46.721 76.011 1.00 453.34 261 GLN A N 1
ATOM 655 C CA . GLN A 1 261 ? 40.129 46.352 74.596 1.00 455.89 261 GLN A CA 1
ATOM 656 C C . GLN A 1 261 ? 39.857 44.857 74.375 1.00 454.24 261 GLN A C 1
ATOM 657 O O . GLN A 1 261 ? 39.271 44.474 73.358 1.00 451.40 261 GLN A O 1
ATOM 663 N N . GLY A 1 262 ? 40.283 44.027 75.329 1.00 451.47 262 GLY A N 1
ATOM 664 C CA . GLY A 1 262 ? 39.977 42.596 75.320 1.00 452.38 262 GLY A CA 1
ATOM 665 C C . GLY A 1 262 ? 38.500 42.282 75.506 1.00 453.12 262 GLY A C 1
ATOM 666 O O . GLY A 1 262 ? 37.970 41.384 74.849 1.00 461.12 262 GLY A O 1
ATOM 667 N N . GLU A 1 263 ? 37.840 43.021 76.399 1.00 450.31 263 GLU A N 1
ATOM 668 C CA . GLU A 1 263 ? 36.407 42.836 76.672 1.00 441.89 263 GLU A CA 1
ATOM 669 C C . GLU A 1 263 ? 35.525 43.340 75.523 1.00 434.49 263 GLU A C 1
ATOM 670 O O . GLU A 1 263 ? 34.567 42.664 75.133 1.00 437.27 263 GLU A O 1
ATOM 676 N N . VAL A 1 264 ? 35.852 44.519 74.991 1.00 420.12 264 VAL A N 1
ATOM 677 C CA . VAL A 1 264 ? 35.095 45.126 73.881 1.00 418.20 264 VAL A CA 1
ATOM 678 C C . VAL A 1 264 ? 35.171 44.281 72.598 1.00 408.62 264 VAL A C 1
ATOM 679 O O . VAL A 1 264 ? 34.186 44.197 71.859 1.00 407.77 264 VAL A O 1
ATOM 683 N N . PHE A 1 265 ? 36.324 43.659 72.343 1.00 399.42 265 PHE A N 1
ATOM 684 C CA . PHE A 1 265 ? 36.496 42.793 71.167 1.00 400.66 265 PHE A CA 1
ATOM 685 C C . PHE A 1 265 ? 35.608 41.544 71.222 1.00 408.17 265 PHE A C 1
ATOM 686 O O . PHE A 1 265 ? 35.012 41.161 70.213 1.00 403.45 265 PHE A O 1
ATOM 694 N N . GLY A 1 266 ? 35.529 40.919 72.397 1.00 424.17 266 GLY A N 1
ATOM 695 C CA . GLY A 1 266 ? 34.655 39.761 72.617 1.00 431.45 266 GLY A CA 1
ATOM 696 C C . GLY A 1 266 ? 33.170 40.069 72.488 1.00 439.08 266 GLY A C 1
ATOM 697 O O . GLY A 1 266 ? 32.400 39.233 72.004 1.00 435.60 266 GLY A O 1
ATOM 698 N N . ALA A 1 267 ? 32.775 41.272 72.913 1.00 450.23 267 ALA A N 1
ATOM 699 C CA . ALA A 1 267 ? 31.383 41.741 72.806 1.00 454.25 267 ALA A CA 1
ATOM 700 C C . ALA A 1 267 ? 30.857 41.820 71.365 1.00 457.41 267 ALA A C 1
ATOM 701 O O . ALA A 1 267 ? 29.647 41.717 71.145 1.00 457.59 267 ALA A O 1
ATOM 703 N N . VAL A 1 268 ? 31.759 42.008 70.399 1.00 462.23 268 VAL A N 1
ATOM 704 C CA . VAL A 1 268 ? 31.406 41.973 68.975 1.00 461.30 268 VAL A CA 1
ATOM 705 C C . VAL A 1 268 ? 31.061 40.537 68.582 1.00 460.36 268 VAL A C 1
ATOM 706 O O . VAL A 1 268 ? 30.005 40.281 67.998 1.00 458.81 268 VAL A O 1
ATOM 710 N N . LEU A 1 269 ? 31.960 39.612 68.920 1.00 459.30 269 LEU A N 1
ATOM 711 C CA . LEU A 1 269 ? 31.796 38.191 68.584 1.00 460.69 269 LEU A CA 1
ATOM 712 C C . LEU A 1 269 ? 30.663 37.507 69.368 1.00 462.12 269 LEU A C 1
ATOM 713 O O . LEU A 1 269 ? 30.136 36.488 68.917 1.00 461.85 269 LEU A O 1
ATOM 718 N N . ARG A 1 270 ? 30.302 38.057 70.530 1.00 464.66 270 ARG A N 1
ATOM 719 C CA . ARG A 1 270 ? 29.156 37.565 71.309 1.00 476.35 270 ARG A CA 1
ATOM 720 C C . ARG A 1 270 ? 27.810 37.837 70.622 1.00 472.14 270 ARG A C 1
ATOM 721 O O . ARG A 1 270 ? 26.892 37.020 70.722 1.00 470.26 270 ARG A O 1
ATOM 729 N N . GLN A 1 271 ? 27.697 38.979 69.941 1.00 469.16 271 GLN A N 1
ATOM 730 C CA . GLN A 1 271 ? 26.440 39.393 69.300 1.00 470.29 271 GLN A CA 1
ATOM 731 C C . GLN A 1 271 ? 26.106 38.521 68.087 1.00 475.86 271 GLN A C 1
ATOM 732 O O . GLN A 1 271 ? 26.999 37.944 67.466 1.00 485.35 271 GLN A O 1
ATOM 738 N N . GLU A 1 272 ? 24.815 38.429 67.765 1.00 476.36 272 GLU A N 1
ATOM 739 C CA . GLU A 1 272 ? 24.325 37.587 66.663 1.00 486.69 272 GLU A CA 1
ATOM 740 C C . GLU A 1 272 ? 24.777 38.051 65.274 1.00 494.77 272 GLU A C 1
ATOM 741 O O . GLU A 1 272 ? 25.270 39.170 65.105 1.00 494.62 272 GLU A O 1
ATOM 743 N N . THR A 1 273 ? 24.591 37.174 64.290 1.00 500.00 273 THR A N 1
ATOM 744 C CA . THR A 1 273 ? 25.046 37.409 62.914 1.00 500.00 273 THR A CA 1
ATOM 745 C C . THR A 1 273 ? 24.259 38.487 62.161 1.00 500.00 273 THR A C 1
ATOM 746 O O . THR A 1 273 ? 24.795 39.098 61.234 1.00 500.00 273 THR A O 1
ATOM 748 N N . GLU A 1 274 ? 23.004 38.714 62.559 1.00 500.00 274 GLU A N 1
ATOM 749 C CA . GLU A 1 274 ? 22.118 39.689 61.900 1.00 500.00 274 GLU A CA 1
ATOM 750 C C . GLU A 1 274 ? 22.711 41.098 61.794 1.00 500.00 274 GLU A C 1
ATOM 751 O O . GLU A 1 274 ? 22.540 41.768 60.773 1.00 500.00 274 GLU A O 1
ATOM 753 N N . PHE A 1 275 ? 23.403 41.533 62.848 1.00 500.00 275 PHE A N 1
ATOM 754 C CA . PHE A 1 275 ? 24.110 42.821 62.849 1.00 500.00 275 PHE A CA 1
ATOM 755 C C . PHE A 1 275 ? 25.278 42.823 61.857 1.00 500.00 275 PHE A C 1
ATOM 756 O O . PHE A 1 275 ? 25.495 43.813 61.152 1.00 500.00 275 PHE A O 1
ATOM 764 N N . PHE A 1 276 ? 26.016 41.712 61.807 1.00 500.00 276 PHE A N 1
ATOM 765 C CA . PHE A 1 276 ? 27.124 41.541 60.857 1.00 500.00 276 PHE A CA 1
ATOM 766 C C . PHE A 1 276 ? 26.652 41.466 59.402 1.00 500.00 276 PHE A C 1
ATOM 767 O O . PHE A 1 276 ? 27.305 42.011 58.508 1.00 500.00 276 PHE A O 1
ATOM 769 N N . GLN A 1 277 ? 25.526 40.789 59.174 1.00 500.00 277 GLN A N 1
ATOM 770 C CA . GLN A 1 277 ? 24.939 40.654 57.837 1.00 500.00 277 GLN A CA 1
ATOM 771 C C . GLN A 1 277 ? 24.297 41.954 57.348 1.00 500.00 277 GLN A C 1
ATOM 772 O O . GLN A 1 277 ? 24.512 42.359 56.203 1.00 500.00 277 GLN A O 1
ATOM 774 N N . GLN A 1 278 ? 23.510 42.596 58.214 1.00 500.00 278 GLN A N 1
ATOM 775 C CA . GLN A 1 278 ? 22.810 43.839 57.866 1.00 500.00 278 GLN A CA 1
ATOM 776 C C . GLN A 1 278 ? 23.764 45.029 57.756 1.00 500.00 278 GLN A C 1
ATOM 777 O O . GLN A 1 278 ? 23.846 45.666 56.702 1.00 500.00 278 GLN A O 1
ATOM 779 N N . ASN A 1 279 ? 24.478 45.319 58.844 1.00 500.00 279 ASN A N 1
ATOM 780 C CA . ASN A 1 279 ? 25.405 46.456 58.889 1.00 500.00 279 ASN A CA 1
ATOM 781 C C . ASN A 1 279 ? 26.704 46.156 58.141 1.00 500.00 279 ASN A C 1
ATOM 782 O O . ASN A 1 279 ? 27.110 44.997 58.019 1.00 500.00 279 ASN A O 1
ATOM 784 N N . GLN A 1 280 ? 27.351 47.213 57.652 1.00 500.00 280 GLN A N 1
ATOM 785 C CA . GLN A 1 280 ? 28.597 47.096 56.887 1.00 500.00 280 GLN A CA 1
ATOM 786 C C . GLN A 1 280 ? 29.810 46.869 57.794 1.00 500.00 280 GLN A C 1
ATOM 787 O O . GLN A 1 280 ? 29.694 46.888 59.023 1.00 500.00 280 GLN A O 1
ATOM 789 N N . THR A 1 281 ? 30.968 46.653 57.171 1.00 500.00 281 THR A N 1
ATOM 790 C CA . THR A 1 281 ? 32.228 46.440 57.892 1.00 500.00 281 THR A CA 1
ATOM 791 C C . THR A 1 281 ? 32.747 47.717 58.563 1.00 500.00 281 THR A C 1
ATOM 792 O O . THR A 1 281 ? 33.175 47.679 59.721 1.00 500.00 281 THR A O 1
ATOM 794 N N . GLY A 1 282 ? 32.697 48.833 57.831 1.00 500.00 282 GLY A N 1
ATOM 795 C CA . GLY A 1 282 ? 33.192 50.139 58.299 1.00 500.00 282 GLY A CA 1
ATOM 796 C C . GLY A 1 282 ? 32.749 50.580 59.686 1.00 500.00 282 GLY A C 1
ATOM 797 O O . GLY A 1 282 ? 33.521 51.213 60.413 1.00 500.00 282 GLY A O 1
ATOM 798 N N . ASN A 1 283 ? 31.509 50.250 60.048 1.00 500.00 283 ASN A N 1
ATOM 799 C CA . ASN A 1 283 ? 30.995 50.493 61.401 1.00 500.00 283 ASN A CA 1
ATOM 800 C C . ASN A 1 283 ? 31.725 49.618 62.419 1.00 500.00 283 ASN A C 1
ATOM 801 O O . ASN A 1 283 ? 32.314 50.130 63.373 1.00 500.00 283 ASN A O 1
ATOM 806 N N . ILE A 1 284 ? 31.703 48.305 62.190 1.00 500.00 284 ILE A N 1
ATOM 807 C CA . ILE A 1 284 ? 32.311 47.335 63.123 1.00 500.00 284 ILE A CA 1
ATOM 808 C C . ILE A 1 284 ? 33.851 47.321 63.136 1.00 500.00 284 ILE A C 1
ATOM 809 O O . ILE A 1 284 ? 34.449 46.672 63.996 1.00 500.00 284 ILE A O 1
ATOM 814 N N . MET A 1 285 ? 34.482 48.011 62.183 1.00 500.00 285 MET A N 1
ATOM 815 C CA . MET A 1 285 ? 35.923 48.279 62.225 1.00 500.00 285 MET A CA 1
ATOM 816 C C . MET A 1 285 ? 36.196 49.535 63.056 1.00 500.00 285 MET A C 1
ATOM 817 O O . MET A 1 285 ? 36.986 49.499 64.004 1.00 500.00 285 MET A O 1
ATOM 822 N N . SER A 1 286 ? 35.532 50.633 62.694 1.00 500.00 286 SER A N 1
ATOM 823 C CA . SER A 1 286 ? 35.762 51.943 63.322 1.00 500.00 286 SER A CA 1
ATOM 824 C C . SER A 1 286 ? 35.304 52.022 64.784 1.00 500.00 286 SER A C 1
ATOM 825 O O . SER A 1 286 ? 35.979 52.645 65.608 1.00 500.00 286 SER A O 1
ATOM 828 N N . ARG A 1 287 ? 34.164 51.406 65.096 1.00 500.00 287 ARG A N 1
ATOM 829 C CA . ARG A 1 287 ? 33.632 51.403 66.469 1.00 500.00 287 ARG A CA 1
ATOM 830 C C . ARG A 1 287 ? 34.486 50.609 67.471 1.00 500.00 287 ARG A C 1
ATOM 831 O O . ARG A 1 287 ? 34.518 50.952 68.654 1.00 500.00 287 ARG A O 1
ATOM 839 N N . VAL A 1 288 ? 35.169 49.563 67.002 1.00 500.00 288 VAL A N 1
ATOM 840 C CA . VAL A 1 288 ? 35.943 48.679 67.884 1.00 498.57 288 VAL A CA 1
ATOM 841 C C . VAL A 1 288 ? 37.304 49.283 68.244 1.00 494.81 288 VAL A C 1
ATOM 842 O O . VAL A 1 288 ? 37.515 49.696 69.384 1.00 492.01 288 VAL A O 1
ATOM 846 N N . THR A 1 289 ? 38.213 49.336 67.272 1.00 493.74 289 THR A N 1
ATOM 847 C CA . THR A 1 289 ? 39.612 49.693 67.531 1.00 499.96 289 THR A CA 1
ATOM 848 C C . THR A 1 289 ? 39.807 51.186 67.784 1.00 498.02 289 THR A C 1
ATOM 849 O O . THR A 1 289 ? 40.326 51.576 68.834 1.00 487.88 289 THR A O 1
ATOM 853 N N . GLU A 1 290 ? 39.378 52.005 66.824 1.00 500.00 290 GLU A N 1
ATOM 854 C CA . GLU A 1 290 ? 39.610 53.459 66.862 1.00 500.00 290 GLU A CA 1
ATOM 855 C C . GLU A 1 290 ? 38.951 54.139 68.066 1.00 500.00 290 GLU A C 1
ATOM 856 O O . GLU A 1 290 ? 39.600 54.919 68.765 1.00 500.00 290 GLU A O 1
ATOM 862 N N . ASP A 1 291 ? 37.678 53.826 68.309 1.00 500.00 291 ASP A N 1
ATOM 863 C CA . ASP A 1 291 ? 36.910 54.460 69.393 1.00 500.00 291 ASP A CA 1
ATOM 864 C C . ASP A 1 291 ? 37.440 54.056 70.774 1.00 500.00 291 ASP A C 1
ATOM 865 O O . ASP A 1 291 ? 37.661 54.917 71.629 1.00 500.00 291 ASP A O 1
ATOM 870 N N . THR A 1 292 ? 37.648 52.754 70.978 1.00 500.00 292 THR A N 1
ATOM 871 C CA . THR A 1 292 ? 38.165 52.232 72.251 1.00 497.24 292 THR A CA 1
ATOM 872 C C . THR A 1 292 ? 39.605 52.689 72.521 1.00 487.91 292 THR A C 1
ATOM 873 O O . THR A 1 292 ? 39.964 52.940 73.676 1.00 483.58 292 THR A O 1
ATOM 877 N N . SER A 1 293 ? 40.416 52.798 71.466 1.00 479.15 293 SER A N 1
ATOM 878 C CA . SER A 1 293 ? 41.783 53.317 71.593 1.00 486.24 293 SER A CA 1
ATOM 879 C C . SER A 1 293 ? 41.789 54.811 71.921 1.00 489.82 293 SER A C 1
ATOM 880 O O . SER A 1 293 ? 42.412 55.226 72.899 1.00 492.55 293 SER A O 1
ATOM 883 N N . THR A 1 294 ? 41.087 55.604 71.108 1.00 494.52 294 THR A N 1
ATOM 884 C CA . THR A 1 294 ? 41.040 57.065 71.290 1.00 495.70 294 THR A CA 1
ATOM 885 C C . THR A 1 294 ? 40.316 57.511 72.567 1.00 488.88 294 THR A C 1
ATOM 886 O O . THR A 1 294 ? 40.622 58.580 73.100 1.00 498.66 294 THR A O 1
ATOM 890 N N . LEU A 1 295 ? 39.360 56.710 73.045 1.00 469.76 295 LEU A N 1
ATOM 891 C CA . LEU A 1 295 ? 38.697 56.978 74.327 1.00 463.77 295 LEU A CA 1
ATOM 892 C C . LEU A 1 295 ? 39.674 56.772 75.482 1.00 462.43 295 LEU A C 1
ATOM 893 O O . LEU A 1 295 ? 39.935 57.698 76.254 1.00 461.44 295 LEU A O 1
ATOM 898 N N . SER A 1 296 ? 40.216 55.559 75.577 1.00 462.48 296 SER A N 1
ATOM 899 C CA . SER A 1 296 ? 41.135 55.190 76.664 1.00 468.30 296 SER A CA 1
ATOM 900 C C . SER A 1 296 ? 42.441 55.994 76.646 1.00 468.98 296 SER A C 1
ATOM 901 O O . SER A 1 296 ? 43.014 56.264 77.705 1.00 468.03 296 SER A O 1
ATOM 904 N N . ASP A 1 297 ? 42.904 56.367 75.450 1.00 472.31 297 ASP A N 1
ATOM 905 C CA . ASP A 1 297 ? 44.042 57.284 75.298 1.00 482.40 297 ASP A CA 1
ATOM 906 C C . ASP A 1 297 ? 43.723 58.668 75.878 1.00 485.79 297 ASP A C 1
ATOM 907 O O . ASP A 1 297 ? 44.555 59.257 76.576 1.00 484.29 297 ASP A O 1
ATOM 912 N N . SER A 1 298 ? 42.521 59.172 75.589 1.00 493.30 298 SER A N 1
ATOM 913 C CA . SER A 1 298 ? 42.070 60.469 76.109 1.00 489.03 298 SER A CA 1
ATOM 914 C C . SER A 1 298 ? 41.849 60.418 77.620 1.00 482.42 298 SER A C 1
ATOM 915 O O . SER A 1 298 ? 42.269 61.325 78.340 1.00 482.53 298 SER A O 1
ATOM 918 N N . LEU A 1 299 ? 41.195 59.354 78.084 1.00 473.45 299 LEU A N 1
ATOM 919 C CA . LEU A 1 299 ? 40.957 59.130 79.514 1.00 469.50 299 LEU A CA 1
ATOM 920 C C . LEU A 1 299 ? 42.264 59.009 80.301 1.00 464.87 299 LEU A C 1
ATOM 921 O O . LEU A 1 299 ? 42.397 59.607 81.369 1.00 466.62 299 LEU A O 1
ATOM 926 N N . SER A 1 300 ? 43.215 58.239 79.769 1.00 458.86 300 SER A N 1
ATOM 927 C CA . SER A 1 300 ? 44.526 58.057 80.410 1.00 448.32 300 SER A CA 1
ATOM 928 C C . SER A 1 300 ? 45.309 59.367 80.523 1.00 439.20 300 SER A C 1
ATOM 929 O O . SER A 1 300 ? 45.909 59.643 81.564 1.00 433.55 300 SER A O 1
ATOM 932 N N . GLU A 1 301 ? 45.294 60.164 79.454 1.00 429.03 301 GLU A N 1
ATOM 933 C CA . GLU A 1 301 ? 45.975 61.463 79.440 1.00 429.73 301 GLU A CA 1
ATOM 934 C C . GLU A 1 301 ? 45.274 62.498 80.327 1.00 432.31 301 GLU A C 1
ATOM 935 O O . GLU A 1 301 ? 45.939 63.230 81.065 1.00 436.59 301 GLU A O 1
ATOM 941 N N . ASN A 1 302 ? 43.942 62.554 80.252 1.00 435.19 302 ASN A N 1
ATOM 942 C CA . ASN A 1 302 ? 43.157 63.535 81.017 1.00 428.71 302 ASN A CA 1
ATOM 943 C C . ASN A 1 302 ? 43.115 63.220 82.514 1.00 418.92 302 ASN A C 1
ATOM 944 O O . ASN A 1 302 ? 43.453 64.077 83.334 1.00 417.07 302 ASN A O 1
ATOM 949 N N . LEU A 1 303 ? 42.714 61.995 82.860 1.00 406.36 303 LEU A N 1
ATOM 950 C CA . LEU A 1 303 ? 42.558 61.585 84.269 1.00 408.04 303 LEU A CA 1
ATOM 951 C C . LEU A 1 303 ? 43.866 61.632 85.070 1.00 410.52 303 LEU A C 1
ATOM 952 O O . LEU A 1 303 ? 43.836 61.871 86.282 1.00 411.61 303 LEU A O 1
ATOM 957 N N . SER A 1 304 ? 44.998 61.402 84.399 1.00 412.14 304 SER A N 1
ATOM 958 C CA . SER A 1 304 ? 46.318 61.555 85.018 1.00 408.13 304 SER A CA 1
ATOM 959 C C . SER A 1 304 ? 46.534 62.997 85.471 1.00 410.30 304 SER A C 1
ATOM 960 O O . SER A 1 304 ? 46.799 63.249 86.647 1.00 413.52 304 SER A O 1
ATOM 963 N N . LEU A 1 305 ? 46.389 63.928 84.531 1.00 411.26 305 LEU A N 1
ATOM 964 C CA . LEU A 1 305 ? 46.585 65.358 84.790 1.00 411.76 305 LEU A CA 1
ATOM 965 C C . LEU A 1 305 ? 45.500 65.961 85.695 1.00 412.94 305 LEU A C 1
ATOM 966 O O . LEU A 1 305 ? 45.776 66.892 86.460 1.00 408.86 305 LEU A O 1
ATOM 971 N N . PHE A 1 306 ? 44.280 65.428 85.601 1.00 419.35 306 PHE A N 1
ATOM 972 C CA . PHE A 1 306 ? 43.139 65.881 86.410 1.00 416.60 306 PHE A CA 1
ATOM 973 C C . PHE A 1 306 ? 43.367 65.611 87.897 1.00 407.01 306 PHE A C 1
ATOM 974 O O . PHE A 1 306 ? 43.254 66.521 88.722 1.00 397.85 306 PHE A O 1
ATOM 982 N N . LEU A 1 307 ? 43.703 64.364 88.224 1.00 401.31 307 LEU A N 1
ATOM 983 C CA . LEU A 1 307 ? 44.004 63.970 89.607 1.00 404.76 307 LEU A CA 1
ATOM 984 C C . LEU A 1 307 ? 45.325 64.551 90.136 1.00 402.45 307 LEU A C 1
ATOM 985 O O . LEU A 1 307 ? 45.501 64.664 91.350 1.00 398.57 307 LEU A O 1
ATOM 990 N N . TRP A 1 308 ? 46.241 64.913 89.234 1.00 404.12 308 TRP A N 1
ATOM 991 C CA . TRP A 1 308 ? 47.529 65.509 89.616 1.00 391.42 308 TRP A CA 1
ATOM 992 C C . TRP A 1 308 ? 47.341 66.947 90.104 1.00 391.20 308 TRP A C 1
ATOM 993 O O . TRP A 1 308 ? 47.688 67.275 91.245 1.00 383.02 308 TRP A O 1
ATOM 1004 N N . TYR A 1 309 ? 46.778 67.789 89.237 1.00 394.27 309 TYR A N 1
ATOM 1005 C CA . TYR A 1 309 ? 46.629 69.222 89.522 1.00 400.89 309 TYR A CA 1
ATOM 1006 C C . TYR A 1 309 ? 45.577 69.542 90.592 1.00 412.99 309 TYR A C 1
ATOM 1007 O O . TYR A 1 309 ? 45.656 70.600 91.223 1.00 419.87 309 TYR A O 1
ATOM 1016 N N . LEU A 1 310 ? 44.604 68.651 90.793 1.00 423.09 310 LEU A N 1
ATOM 1017 C CA . LEU A 1 310 ? 43.651 68.786 91.908 1.00 424.30 310 LEU A CA 1
ATOM 1018 C C . LEU A 1 310 ? 44.339 68.632 93.267 1.00 421.22 310 LEU A C 1
ATOM 1019 O O . LEU A 1 310 ? 44.048 69.387 94.199 1.00 420.13 310 LEU A O 1
ATOM 1024 N N . VAL A 1 311 ? 45.244 67.657 93.370 1.00 416.97 311 VAL A N 1
ATOM 1025 C CA . VAL A 1 311 ? 46.024 67.437 94.595 1.00 429.55 311 VAL A CA 1
ATOM 1026 C C . VAL A 1 311 ? 46.968 68.619 94.844 1.00 436.81 311 VAL A C 1
ATOM 1027 O O . VAL A 1 311 ? 47.085 69.090 95.979 1.00 439.03 311 VAL A O 1
ATOM 1031 N N . ARG A 1 312 ? 47.632 69.086 93.784 1.00 444.68 312 ARG A N 1
ATOM 1032 C CA . ARG A 1 312 ? 48.443 70.312 93.843 1.00 458.07 312 ARG A CA 1
ATOM 1033 C C . ARG A 1 312 ? 47.621 71.519 94.301 1.00 455.40 312 ARG A C 1
ATOM 1034 O O . ARG A 1 312 ? 48.051 72.274 95.175 1.00 447.93 312 ARG A O 1
ATOM 1042 N N . GLY A 1 313 ? 46.440 71.684 93.707 1.00 461.18 313 GLY A N 1
ATOM 1043 C CA . GLY A 1 313 ? 45.524 72.769 94.059 1.00 471.92 313 GLY A CA 1
ATOM 1044 C C . GLY A 1 313 ? 45.076 72.726 95.510 1.00 478.52 313 GLY A C 1
ATOM 1045 O O . GLY A 1 313 ? 45.169 73.728 96.219 1.00 484.03 313 GLY A O 1
ATOM 1046 N N . LEU A 1 314 ? 44.607 71.558 95.949 1.00 483.06 314 LEU A N 1
ATOM 1047 C CA . LEU A 1 314 ? 44.161 71.363 97.337 1.00 479.65 314 LEU A CA 1
ATOM 1048 C C . LEU A 1 314 ? 45.293 71.547 98.354 1.00 476.92 314 LEU A C 1
ATOM 1049 O O . LEU A 1 314 ? 45.095 72.187 99.391 1.00 473.16 314 LEU A O 1
ATOM 1054 N N . CYS A 1 315 ? 46.468 70.994 98.050 1.00 475.00 315 CYS A N 1
ATOM 1055 C CA . CYS A 1 315 ? 47.633 71.105 98.940 1.00 477.68 315 CYS A CA 1
ATOM 1056 C C . CYS A 1 315 ? 48.213 72.524 98.996 1.00 471.20 315 CYS A C 1
ATOM 1057 O O . CYS A 1 315 ? 48.590 72.989 100.078 1.00 475.25 315 CYS A O 1
ATOM 1060 N N . LEU A 1 316 ? 48.274 73.211 97.850 1.00 461.82 316 LEU A N 1
ATOM 1061 C CA . LEU A 1 316 ? 48.769 74.598 97.814 1.00 450.67 316 LEU A CA 1
ATOM 1062 C C . LEU A 1 316 ? 47.770 75.571 98.452 1.00 448.66 316 LEU A C 1
ATOM 1063 O O . LEU A 1 316 ? 48.174 76.473 99.185 1.00 436.12 316 LEU A O 1
ATOM 1068 N N . LEU A 1 317 ? 46.476 75.391 98.172 1.00 455.67 317 LEU A N 1
ATOM 1069 C CA . LEU A 1 317 ? 45.422 76.151 98.867 1.00 464.23 317 LEU A CA 1
ATOM 1070 C C . LEU A 1 317 ? 45.391 75.834 100.368 1.00 469.55 317 LEU A C 1
ATOM 1071 O O . LEU A 1 317 ? 45.014 76.686 101.175 1.00 465.23 317 LEU A O 1
ATOM 1076 N N . GLY A 1 318 ? 45.773 74.606 100.725 1.00 479.30 318 GLY A N 1
ATOM 1077 C CA . GLY A 1 318 ? 45.989 74.219 102.118 1.00 487.24 318 GLY A CA 1
ATOM 1078 C C . GLY A 1 318 ? 47.099 75.012 102.789 1.00 489.71 318 GLY A C 1
ATOM 1079 O O . GLY A 1 318 ? 46.845 75.729 103.761 1.00 489.87 318 GLY A O 1
ATOM 1080 N N . ILE A 1 319 ? 48.321 74.905 102.261 1.00 489.32 319 ILE A N 1
ATOM 1081 C CA . ILE A 1 319 ? 49.482 75.622 102.829 1.00 476.53 319 ILE A CA 1
ATOM 1082 C C . ILE A 1 319 ? 49.352 77.155 102.727 1.00 462.59 319 ILE A C 1
ATOM 1083 O O . ILE A 1 319 ? 49.947 77.880 103.530 1.00 458.80 319 ILE A O 1
ATOM 1088 N N . MET A 1 320 ? 48.565 77.635 101.759 1.00 445.04 320 MET A N 1
ATOM 1089 C CA . MET A 1 320 ? 48.185 79.059 101.680 1.00 436.94 320 MET A CA 1
ATOM 1090 C C . MET A 1 320 ? 47.469 79.598 102.933 1.00 428.52 320 MET A C 1
ATOM 1091 O O . MET A 1 320 ? 47.514 80.804 103.187 1.00 427.78 320 MET A O 1
ATOM 1096 N N . LEU A 1 321 ? 46.807 78.723 103.696 1.00 417.62 321 LEU A N 1
ATOM 1097 C CA . LEU A 1 321 ? 46.223 79.105 104.992 1.00 414.54 321 LEU A CA 1
ATOM 1098 C C . LEU A 1 321 ? 47.305 79.465 106.016 1.00 412.89 321 LEU A C 1
ATOM 1099 O O . LEU A 1 321 ? 47.167 80.452 106.743 1.00 409.52 321 LEU A O 1
ATOM 1104 N N . TRP A 1 322 ? 48.368 78.660 106.068 1.00 414.29 322 TRP A N 1
ATOM 1105 C CA . TRP A 1 322 ? 49.509 78.919 106.959 1.00 406.59 322 TRP A CA 1
ATOM 1106 C C . TRP A 1 322 ? 50.336 80.103 106.460 1.00 400.05 322 TRP A C 1
ATOM 1107 O O . TRP A 1 322 ? 50.947 80.041 105.393 1.00 391.67 322 TRP A O 1
ATOM 1118 N N . VAL A 1 325 ? 44.752 83.554 105.930 1.00 475.24 325 VAL A N 1
ATOM 1119 C CA . VAL A 1 325 ? 43.310 83.761 105.792 1.00 474.04 325 VAL A CA 1
ATOM 1120 C C . VAL A 1 325 ? 43.026 84.913 104.825 1.00 472.70 325 VAL A C 1
ATOM 1121 O O . VAL A 1 325 ? 42.300 84.743 103.841 1.00 476.97 325 VAL A O 1
ATOM 1125 N N . SER A 1 326 ? 43.604 86.078 105.114 1.00 466.79 326 SER A N 1
ATOM 1126 C CA . SER A 1 326 ? 43.464 87.259 104.253 1.00 465.62 326 SER A CA 1
ATOM 1127 C C . SER A 1 326 ? 44.081 87.029 102.870 1.00 463.45 326 SER A C 1
ATOM 1128 O O . SER A 1 326 ? 43.513 87.444 101.858 1.00 461.87 326 SER A O 1
ATOM 1131 N N . LEU A 1 327 ? 45.232 86.356 102.843 1.00 460.85 327 LEU A N 1
ATOM 1132 C CA . LEU A 1 327 ? 45.919 86.007 101.593 1.00 466.13 327 LEU A CA 1
ATOM 1133 C C . LEU A 1 327 ? 45.072 85.081 100.712 1.00 471.42 327 LEU A C 1
ATOM 1134 O O . LEU A 1 327 ? 45.005 85.272 99.493 1.00 467.64 327 LEU A O 1
ATOM 1139 N N . THR A 1 328 ? 44.425 84.093 101.333 1.00 480.92 328 THR A N 1
ATOM 1140 C CA . THR A 1 328 ? 43.490 83.206 100.627 1.00 479.55 328 THR A CA 1
ATOM 1141 C C . THR A 1 328 ? 42.226 83.949 100.170 1.00 478.00 328 THR A C 1
ATOM 1142 O O . THR A 1 328 ? 41.720 83.695 99.070 1.00 477.85 328 THR A O 1
ATOM 1146 N N . MET A 1 329 ? 41.728 84.859 101.011 1.00 465.12 329 MET A N 1
ATOM 1147 C CA . MET A 1 329 ? 40.592 85.725 100.647 1.00 448.79 329 MET A CA 1
ATOM 1148 C C . MET A 1 329 ? 40.900 86.659 99.467 1.00 444.04 329 MET A C 1
ATOM 1149 O O . MET A 1 329 ? 40.001 86.969 98.682 1.00 436.04 329 MET A O 1
ATOM 1154 N N . VAL A 1 330 ? 42.153 87.106 99.352 1.00 441.59 330 VAL A N 1
ATOM 1155 C CA . VAL A 1 330 ? 42.595 87.902 98.196 1.00 444.29 330 VAL A CA 1
ATOM 1156 C C . VAL A 1 330 ? 42.580 87.044 96.924 1.00 445.66 330 VAL A C 1
ATOM 1157 O O . VAL A 1 330 ? 41.883 87.376 95.958 1.00 440.78 330 VAL A O 1
ATOM 1161 N N . THR A 1 331 ? 43.328 85.940 96.946 1.00 451.74 331 THR A N 1
ATOM 1162 C CA . THR A 1 331 ? 43.491 85.073 95.764 1.00 449.49 331 THR A CA 1
ATOM 1163 C C . THR A 1 331 ? 42.176 84.507 95.215 1.00 442.93 331 THR A C 1
ATOM 1164 O O . THR A 1 331 ? 42.039 84.335 94.001 1.00 436.56 331 THR A O 1
ATOM 1168 N N . LEU A 1 332 ? 41.224 84.220 96.105 1.00 439.14 332 LEU A N 1
ATOM 1169 C CA . LEU A 1 332 ? 39.899 83.729 95.700 1.00 443.12 332 LEU A CA 1
ATOM 1170 C C . LEU A 1 332 ? 39.124 84.763 94.874 1.00 438.06 332 LEU A C 1
ATOM 1171 O O . LEU A 1 332 ? 38.428 84.399 93.923 1.00 435.57 332 LEU A O 1
ATOM 1176 N N . ILE A 1 333 ? 39.255 86.041 95.234 1.00 431.29 333 ILE A N 1
ATOM 1177 C CA . ILE A 1 333 ? 38.564 87.131 94.530 1.00 425.39 333 ILE A CA 1
ATOM 1178 C C . ILE A 1 333 ? 39.214 87.436 93.170 1.00 427.16 333 ILE A C 1
ATOM 1179 O O . ILE A 1 333 ? 38.514 87.799 92.221 1.00 429.97 333 ILE A O 1
ATOM 1184 N N . THR A 1 334 ? 40.537 87.284 93.075 1.00 425.74 334 THR A N 1
ATOM 1185 C CA . THR A 1 334 ? 41.276 87.641 91.855 1.00 440.92 334 THR A CA 1
ATOM 1186 C C . THR A 1 334 ? 41.002 86.725 90.654 1.00 454.82 334 THR A C 1
ATOM 1187 O O . THR A 1 334 ? 40.768 87.220 89.547 1.00 460.51 334 THR A O 1
ATOM 1191 N N . LEU A 1 335 ? 41.034 85.407 90.874 1.00 468.52 335 LEU A N 1
ATOM 1192 C CA . LEU A 1 335 ? 40.899 84.412 89.781 1.00 477.15 335 LEU A CA 1
ATOM 1193 C C . LEU A 1 335 ? 39.737 84.659 88.797 1.00 482.80 335 LEU A C 1
ATOM 1194 O O . LEU A 1 335 ? 39.967 84.663 87.582 1.00 480.89 335 LEU A O 1
ATOM 1199 N N . PRO A 1 336 ? 38.500 84.867 89.307 1.00 492.85 336 PRO A N 1
ATOM 1200 C CA . PRO A 1 336 ? 37.373 85.215 88.426 1.00 493.58 336 PRO A CA 1
ATOM 1201 C C . PRO A 1 336 ? 37.658 86.357 87.441 1.00 489.23 336 PRO A C 1
ATOM 1202 O O . PRO A 1 336 ? 37.321 86.240 86.262 1.00 489.20 336 PRO A O 1
ATOM 1206 N N . LEU A 1 337 ? 38.290 87.428 87.925 1.00 481.52 337 LEU A N 1
ATOM 1207 C CA . LEU A 1 337 ? 38.664 88.571 87.080 1.00 477.20 337 LEU A CA 1
ATOM 1208 C C . LEU A 1 337 ? 39.739 88.223 86.039 1.00 481.03 337 LEU A C 1
ATOM 1209 O O . LEU A 1 337 ? 39.798 88.852 84.980 1.00 481.26 337 LEU A O 1
ATOM 1214 N N . LEU A 1 338 ? 40.585 87.236 86.347 1.00 485.25 338 LEU A N 1
ATOM 1215 C CA . LEU A 1 338 ? 41.591 86.734 85.398 1.00 485.89 338 LEU A CA 1
ATOM 1216 C C . LEU A 1 338 ? 40.919 86.058 84.198 1.00 488.35 338 LEU A C 1
ATOM 1217 O O . LEU A 1 338 ? 41.264 86.350 83.052 1.00 488.11 338 LEU A O 1
ATOM 1222 N N . PHE A 1 339 ? 39.955 85.176 84.472 1.00 491.91 339 PHE A N 1
ATOM 1223 C CA . PHE A 1 339 ? 39.241 84.423 83.425 1.00 492.29 339 PHE A CA 1
ATOM 1224 C C . PHE A 1 339 ? 37.897 85.038 82.978 1.00 500.00 339 PHE A C 1
ATOM 1225 O O . PHE A 1 339 ? 37.158 84.406 82.218 1.00 500.00 339 PHE A O 1
ATOM 1233 N N . LEU A 1 340 ? 37.588 86.260 83.423 1.00 500.00 340 LEU A N 1
ATOM 1234 C CA . LEU A 1 340 ? 36.373 86.967 82.985 1.00 500.00 340 LEU A CA 1
ATOM 1235 C C . LEU A 1 340 ? 36.547 87.554 81.582 1.00 500.00 340 LEU A C 1
ATOM 1236 O O . LEU A 1 340 ? 35.789 87.225 80.664 1.00 500.00 340 LEU A O 1
ATOM 1241 N N . LEU A 1 341 ? 37.551 88.416 81.431 1.00 500.00 341 LEU A N 1
ATOM 1242 C CA . LEU A 1 341 ? 37.760 89.187 80.195 1.00 500.00 341 LEU A CA 1
ATOM 1243 C C . LEU A 1 341 ? 38.174 88.356 78.962 1.00 500.00 341 LEU A C 1
ATOM 1244 O O . LEU A 1 341 ? 37.692 88.638 77.859 1.00 500.00 341 LEU A O 1
ATOM 1249 N N . PRO A 1 342 ? 39.064 87.346 79.133 1.00 500.00 342 PRO A N 1
ATOM 1250 C CA . PRO A 1 342 ? 39.456 86.488 77.998 1.00 500.00 342 PRO A CA 1
ATOM 1251 C C . PRO A 1 342 ? 38.296 85.764 77.307 1.00 500.00 342 PRO A C 1
ATOM 1252 O O . PRO A 1 342 ? 38.229 85.756 76.076 1.00 500.00 342 PRO A O 1
ATOM 1256 N N . LYS A 1 343 ? 37.400 85.169 78.094 1.00 500.00 343 LYS A N 1
ATOM 1257 C CA . LYS A 1 343 ? 36.234 84.457 77.558 1.00 500.00 343 LYS A CA 1
ATOM 1258 C C . LYS A 1 343 ? 35.142 85.410 77.051 1.00 500.00 343 LYS A C 1
ATOM 1259 O O . LYS A 1 343 ? 34.490 85.120 76.042 1.00 500.00 343 LYS A O 1
ATOM 1265 N N . LYS A 1 344 ? 34.949 86.534 77.748 1.00 500.00 344 LYS A N 1
ATOM 1266 C CA . LYS A 1 344 ? 33.948 87.544 77.363 1.00 500.00 344 LYS A CA 1
ATOM 1267 C C . LYS A 1 344 ? 34.280 88.196 76.017 1.00 500.00 344 LYS A C 1
ATOM 1268 O O . LYS A 1 344 ? 33.407 88.319 75.153 1.00 500.00 344 LYS A O 1
ATOM 1274 N N . VAL A 1 345 ? 35.535 88.614 75.855 1.00 500.00 345 VAL A N 1
ATOM 1275 C CA . VAL A 1 345 ? 36.025 89.156 74.578 1.00 500.00 345 VAL A CA 1
ATOM 1276 C C . VAL A 1 345 ? 36.188 88.027 73.548 1.00 500.00 345 VAL A C 1
ATOM 1277 O O . VAL A 1 345 ? 35.852 88.200 72.370 1.00 500.00 345 VAL A O 1
ATOM 1281 N N . GLY A 1 346 ? 36.691 86.878 74.004 1.00 500.00 346 GLY A N 1
ATOM 1282 C CA . GLY A 1 346 ? 36.852 85.683 73.168 1.00 500.00 346 GLY A CA 1
ATOM 1283 C C . GLY A 1 346 ? 35.578 85.094 72.576 1.00 500.00 346 GLY A C 1
ATOM 1284 O O . GLY A 1 346 ? 35.644 84.356 71.591 1.00 500.00 346 GLY A O 1
ATOM 1285 N N . LYS A 1 347 ? 34.425 85.393 73.180 1.00 500.00 347 LYS A N 1
ATOM 1286 C CA . LYS A 1 347 ? 33.122 85.046 72.596 1.00 500.00 347 LYS A CA 1
ATOM 1287 C C . LYS A 1 347 ? 32.903 85.798 71.278 1.00 500.00 347 LYS A C 1
ATOM 1288 O O . LYS A 1 347 ? 32.614 85.183 70.243 1.00 500.00 347 LYS A O 1
ATOM 1294 N N . TRP A 1 348 ? 33.067 87.121 71.328 1.00 496.18 348 TRP A N 1
ATOM 1295 C CA . TRP A 1 348 ? 32.949 87.987 70.143 1.00 475.28 348 TRP A CA 1
ATOM 1296 C C . TRP A 1 348 ? 33.962 87.624 69.047 1.00 467.92 348 TRP A C 1
ATOM 1297 O O . TRP A 1 348 ? 33.674 87.773 67.857 1.00 459.43 348 TRP A O 1
ATOM 1308 N N . TYR A 1 349 ? 35.142 87.160 69.460 1.00 465.56 349 TYR A N 1
ATOM 1309 C CA . TYR A 1 349 ? 36.135 86.590 68.543 1.00 464.98 349 TYR A CA 1
ATOM 1310 C C . TYR A 1 349 ? 35.634 85.293 67.891 1.00 467.63 349 TYR A C 1
ATOM 1311 O O . TYR A 1 349 ? 35.782 85.113 66.680 1.00 461.73 349 TYR A O 1
ATOM 1320 N N . GLN A 1 350 ? 35.048 84.403 68.696 1.00 477.69 350 GLN A N 1
ATOM 1321 C CA . GLN A 1 350 ? 34.537 83.109 68.205 1.00 484.94 350 GLN A CA 1
ATOM 1322 C C . GLN A 1 350 ? 33.371 83.233 67.215 1.00 473.69 350 GLN A C 1
ATOM 1323 O O . GLN A 1 350 ? 33.272 82.428 66.282 1.00 477.99 350 GLN A O 1
ATOM 1329 N N . LEU A 1 351 ? 32.509 84.234 67.410 1.00 457.28 351 LEU A N 1
ATOM 1330 C CA . LEU A 1 351 ? 31.381 84.496 66.494 1.00 435.21 351 LEU A CA 1
ATOM 1331 C C . LEU A 1 351 ? 31.822 84.646 65.031 1.00 429.25 351 LEU A C 1
ATOM 1332 O O . LEU A 1 351 ? 31.124 84.192 64.122 1.00 420.36 351 LEU A O 1
ATOM 1337 N N . LEU A 1 352 ? 32.975 85.280 64.820 1.00 429.18 352 LEU A N 1
ATOM 1338 C CA . LEU A 1 352 ? 33.550 85.452 63.482 1.00 435.98 352 LEU A CA 1
ATOM 1339 C C . LEU A 1 352 ? 34.134 84.157 62.894 1.00 437.90 352 LEU A C 1
ATOM 1340 O O . LEU A 1 352 ? 34.151 83.995 61.674 1.00 434.04 352 LEU A O 1
ATOM 1345 N N . GLU A 1 353 ? 34.612 83.250 63.751 1.00 445.68 353 GLU A N 1
ATOM 1346 C CA . GLU A 1 353 ? 35.262 82.006 63.297 1.00 457.77 353 GLU A CA 1
ATOM 1347 C C . GLU A 1 353 ? 34.300 81.035 62.607 1.00 458.69 353 GLU A C 1
ATOM 1348 O O . GLU A 1 353 ? 34.656 80.428 61.591 1.00 461.78 353 GLU A O 1
ATOM 1354 N N . VAL A 1 354 ? 33.088 80.905 63.149 1.00 457.41 354 VAL A N 1
ATOM 1355 C CA . VAL A 1 354 ? 32.049 80.037 62.565 1.00 452.15 354 VAL A CA 1
ATOM 1356 C C . VAL A 1 354 ? 31.691 80.482 61.136 1.00 454.90 354 VAL A C 1
ATOM 1357 O O . VAL A 1 354 ? 31.395 79.644 60.280 1.00 452.46 354 VAL A O 1
ATOM 1361 N N . GLN A 1 355 ? 31.731 81.794 60.889 1.00 460.45 355 GLN A N 1
ATOM 1362 C CA . GLN A 1 355 ? 31.545 82.350 59.542 1.00 463.24 355 GLN A CA 1
ATOM 1363 C C . GLN A 1 355 ? 32.675 81.935 58.590 1.00 456.80 355 GLN A C 1
ATOM 1364 O O . GLN A 1 355 ? 32.417 81.623 57.425 1.00 460.08 355 GLN A O 1
ATOM 1370 N N . VAL A 1 356 ? 33.914 81.930 59.088 1.00 446.17 356 VAL A N 1
ATOM 1371 C CA . VAL A 1 356 ? 35.078 81.492 58.300 1.00 444.25 356 VAL A CA 1
ATOM 1372 C C . VAL A 1 356 ? 35.012 79.983 58.031 1.00 446.30 356 VAL A C 1
ATOM 1373 O O . VAL A 1 356 ? 35.317 79.537 56.923 1.00 439.31 356 VAL A O 1
ATOM 1377 N N . ARG A 1 357 ? 34.617 79.212 59.046 1.00 455.88 357 ARG A N 1
ATOM 1378 C CA . ARG A 1 357 ? 34.407 77.764 58.909 1.00 469.73 357 ARG A CA 1
ATOM 1379 C C . ARG A 1 357 ? 33.297 77.445 57.902 1.00 468.04 357 ARG A C 1
ATOM 1380 O O . ARG A 1 357 ? 33.452 76.552 57.064 1.00 465.53 357 ARG A O 1
ATOM 1388 N N . GLU A 1 358 ? 32.186 78.175 58.001 1.00 467.76 358 GLU A N 1
ATOM 1389 C CA . GLU A 1 358 ? 31.054 78.024 57.080 1.00 470.21 358 GLU A CA 1
ATOM 1390 C C . GLU A 1 358 ? 31.425 78.428 55.650 1.00 464.87 358 GLU A C 1
ATOM 1391 O O . GLU A 1 358 ? 31.066 77.732 54.697 1.00 469.11 358 GLU A O 1
ATOM 1397 N N . SER A 1 359 ? 32.140 79.546 55.508 1.00 455.30 359 SER A N 1
ATOM 1398 C CA . SER A 1 359 ? 32.593 80.024 54.195 1.00 443.23 359 SER A CA 1
ATOM 1399 C C . SER A 1 359 ? 33.679 79.127 53.583 1.00 429.07 359 SER A C 1
ATOM 1400 O O . SER A 1 359 ? 33.775 79.026 52.357 1.00 419.02 359 SER A O 1
ATOM 1403 N N . LEU A 1 360 ? 34.492 78.494 54.432 1.00 417.07 360 LEU A N 1
ATOM 1404 C CA . LEU A 1 360 ? 35.463 77.486 53.988 1.00 418.99 360 LEU A CA 1
ATOM 1405 C C . LEU A 1 360 ? 34.735 76.226 53.519 1.00 417.90 360 LEU A C 1
ATOM 1406 O O . LEU A 1 360 ? 34.948 75.755 52.396 1.00 419.68 360 LEU A O 1
ATOM 1411 N N . ALA A 1 361 ? 33.868 75.699 54.385 1.00 416.23 361 ALA A N 1
ATOM 1412 C CA . ALA A 1 361 ? 33.025 74.540 54.059 1.00 422.60 361 ALA A CA 1
ATOM 1413 C C . ALA A 1 361 ? 32.166 74.760 52.806 1.00 429.74 361 ALA A C 1
ATOM 1414 O O . ALA A 1 361 ? 31.899 73.811 52.066 1.00 419.66 361 ALA A O 1
ATOM 1416 N N . LYS A 1 362 ? 31.739 76.004 52.582 1.00 448.88 362 LYS A N 1
ATOM 1417 C CA . LYS A 1 362 ? 31.028 76.393 51.358 1.00 452.89 362 LYS A CA 1
ATOM 1418 C C . LYS A 1 362 ? 31.908 76.245 50.111 1.00 456.68 362 LYS A C 1
ATOM 1419 O O . LYS A 1 362 ? 31.449 75.729 49.088 1.00 458.65 362 LYS A O 1
ATOM 1425 N N . SER A 1 363 ? 33.161 76.698 50.199 1.00 457.17 363 SER A N 1
ATOM 1426 C CA . SER A 1 363 ? 34.106 76.579 49.080 1.00 452.77 363 SER A CA 1
ATOM 1427 C C . SER A 1 363 ? 34.442 75.115 48.781 1.00 445.43 363 SER A C 1
ATOM 1428 O O . SER A 1 363 ? 34.537 74.724 47.615 1.00 440.71 363 SER A O 1
ATOM 1431 N N . SER A 1 364 ? 34.609 74.319 49.838 1.00 439.56 364 SER A N 1
ATOM 1432 C CA . SER A 1 364 ? 34.817 72.872 49.707 1.00 440.84 364 SER A CA 1
ATOM 1433 C C . SER A 1 364 ? 33.575 72.153 49.163 1.00 440.66 364 SER A C 1
ATOM 1434 O O . SER A 1 364 ? 33.701 71.200 48.388 1.00 440.82 364 SER A O 1
ATOM 1437 N N . GLN A 1 365 ? 32.388 72.608 49.571 1.00 439.02 365 GLN A N 1
ATOM 1438 C CA . GLN A 1 365 ? 31.120 72.072 49.055 1.00 437.94 365 GLN A CA 1
ATOM 1439 C C . GLN A 1 365 ? 30.993 72.305 47.548 1.00 435.46 365 GLN A C 1
ATOM 1440 O O . GLN A 1 365 ? 30.630 71.388 46.808 1.00 438.08 365 GLN A O 1
ATOM 1446 N N . VAL A 1 366 ? 31.304 73.525 47.105 1.00 431.07 366 VAL A N 1
ATOM 1447 C CA . VAL A 1 366 ? 31.305 73.863 45.673 1.00 425.60 366 VAL A CA 1
ATOM 1448 C C . VAL A 1 366 ? 32.432 73.122 44.932 1.00 426.73 366 VAL A C 1
ATOM 1449 O O . VAL A 1 366 ? 32.247 72.710 43.783 1.00 419.92 366 VAL A O 1
ATOM 1453 N N . ALA A 1 367 ? 33.582 72.953 45.592 1.00 434.82 367 ALA A N 1
ATOM 1454 C CA . ALA A 1 367 ? 34.707 72.182 45.034 1.00 435.98 367 ALA A CA 1
ATOM 1455 C C . ALA A 1 367 ? 34.325 70.732 44.735 1.00 437.99 367 ALA A C 1
ATOM 1456 O O . ALA A 1 367 ? 34.601 70.226 43.643 1.00 437.55 367 ALA A O 1
ATOM 1458 N N . ILE A 1 368 ? 33.688 70.077 45.707 1.00 439.53 368 ILE A N 1
ATOM 1459 C CA . ILE A 1 368 ? 33.218 68.694 45.542 1.00 447.61 368 ILE A CA 1
ATOM 1460 C C . ILE A 1 368 ? 32.053 68.626 44.545 1.00 458.70 368 ILE A C 1
ATOM 1461 O O . ILE A 1 368 ? 32.034 67.747 43.681 1.00 464.54 368 ILE A O 1
ATOM 1466 N N . GLU A 1 369 ? 31.097 69.550 44.667 1.00 471.31 369 GLU A N 1
ATOM 1467 C CA . GLU A 1 369 ? 29.925 69.601 43.774 1.00 463.49 369 GLU A CA 1
ATOM 1468 C C . GLU A 1 369 ? 30.294 69.822 42.300 1.00 458.58 369 GLU A C 1
ATOM 1469 O O . GLU A 1 369 ? 29.663 69.244 41.411 1.00 448.10 369 GLU A O 1
ATOM 1475 N N . ALA A 1 370 ? 31.302 70.659 42.053 1.00 456.83 370 ALA A N 1
ATOM 1476 C CA . ALA A 1 370 ? 31.782 70.927 40.692 1.00 460.11 370 ALA A CA 1
ATOM 1477 C C . ALA A 1 370 ? 32.521 69.729 40.091 1.00 460.94 370 ALA A C 1
ATOM 1478 O O . ALA A 1 370 ? 32.257 69.343 38.950 1.00 456.66 370 ALA A O 1
ATOM 1480 N N . LEU A 1 371 ? 33.441 69.151 40.864 1.00 465.94 371 LEU A N 1
ATOM 1481 C CA . LEU A 1 371 ? 34.266 68.027 40.398 1.00 474.28 371 LEU A CA 1
ATOM 1482 C C . LEU A 1 371 ? 33.500 66.704 40.277 1.00 479.40 371 LEU A C 1
ATOM 1483 O O . LEU A 1 371 ? 33.725 65.955 39.322 1.00 479.43 371 LEU A O 1
ATOM 1488 N N . SER A 1 372 ? 32.609 66.426 41.235 1.00 480.05 372 SER A N 1
ATOM 1489 C CA . SER A 1 372 ? 31.845 65.160 41.286 1.00 478.82 372 SER A CA 1
ATOM 1490 C C . SER A 1 372 ? 31.259 64.745 39.935 1.00 477.37 372 SER A C 1
ATOM 1491 O O . SER A 1 372 ? 31.373 63.584 39.536 1.00 477.56 372 SER A O 1
ATOM 1494 N N . ALA A 1 373 ? 30.638 65.703 39.249 1.00 475.43 373 ALA A N 1
ATOM 1495 C CA . ALA A 1 373 ? 30.181 65.520 37.871 1.00 472.99 373 ALA A CA 1
ATOM 1496 C C . ALA A 1 373 ? 31.254 66.048 36.912 1.00 465.65 373 ALA A C 1
ATOM 1497 O O . ALA A 1 373 ? 31.086 67.093 36.280 1.00 460.49 373 ALA A O 1
ATOM 1499 N N . MET A 1 374 ? 32.361 65.311 36.825 1.00 461.49 374 MET A N 1
ATOM 1500 C CA . MET A 1 374 ? 33.498 65.670 35.964 1.00 449.53 374 MET A CA 1
ATOM 1501 C C . MET A 1 374 ? 33.204 65.653 34.450 1.00 440.93 374 MET A C 1
ATOM 1502 O O . MET A 1 374 ? 33.472 66.653 33.777 1.00 441.02 374 MET A O 1
ATOM 1507 N N . PRO A 1 375 ? 32.663 64.535 33.906 1.00 430.75 375 PRO A N 1
ATOM 1508 C CA . PRO A 1 375 ? 32.463 64.465 32.442 1.00 428.10 375 PRO A CA 1
ATOM 1509 C C . PRO A 1 375 ? 31.538 65.539 31.846 1.00 423.32 375 PRO A C 1
ATOM 1510 O O . PRO A 1 375 ? 31.694 65.893 30.674 1.00 410.05 375 PRO A O 1
ATOM 1514 N N . THR A 1 376 ? 30.597 66.041 32.644 1.00 428.73 376 THR A N 1
ATOM 1515 C CA . THR A 1 376 ? 29.747 67.166 32.241 1.00 443.20 376 THR A CA 1
ATOM 1516 C C . THR A 1 376 ? 30.541 68.477 32.144 1.00 445.27 376 THR A C 1
ATOM 1517 O O . THR A 1 376 ? 30.227 69.326 31.307 1.00 446.46 376 THR A O 1
ATOM 1521 N N . VAL A 1 377 ? 31.558 68.636 32.996 1.00 446.06 377 VAL A N 1
ATOM 1522 C CA . VAL A 1 377 ? 32.485 69.775 32.907 1.00 440.40 377 VAL A CA 1
ATOM 1523 C C . VAL A 1 377 ? 33.408 69.578 31.703 1.00 447.66 377 VAL A C 1
ATOM 1524 O O . VAL A 1 377 ? 33.580 70.491 30.896 1.00 443.59 377 VAL A O 1
ATOM 1528 N N . ARG A 1 378 ? 33.994 68.383 31.603 1.00 460.29 378 ARG A N 1
ATOM 1529 C CA . ARG A 1 378 ? 34.917 68.026 30.512 1.00 470.08 378 ARG A CA 1
ATOM 1530 C C . ARG A 1 378 ? 34.288 68.111 29.113 1.00 463.59 378 ARG A C 1
ATOM 1531 O O . ARG A 1 378 ? 34.975 68.473 28.155 1.00 470.15 378 ARG A O 1
ATOM 1539 N N . SER A 1 379 ? 33.003 67.767 29.001 1.00 447.17 379 SER A N 1
ATOM 1540 C CA . SER A 1 379 ? 32.281 67.825 27.720 1.00 429.49 379 SER A CA 1
ATOM 1541 C C . SER A 1 379 ? 32.293 69.227 27.102 1.00 416.33 379 SER A C 1
ATOM 1542 O O . SER A 1 379 ? 32.494 69.373 25.894 1.00 407.71 379 SER A O 1
ATOM 1545 N N . PHE A 1 380 ? 32.078 70.240 27.941 1.00 404.89 380 PHE A N 1
ATOM 1546 C CA . PHE A 1 380 ? 32.160 71.646 27.536 1.00 406.42 380 PHE A CA 1
ATOM 1547 C C . PHE A 1 380 ? 33.536 72.214 27.911 1.00 408.97 380 PHE A C 1
ATOM 1548 O O . PHE A 1 380 ? 34.425 71.463 28.325 1.00 399.52 380 PHE A O 1
ATOM 1556 N N . ALA A 1 381 ? 33.719 73.524 27.736 1.00 421.71 381 ALA A N 1
ATOM 1557 C CA . ALA A 1 381 ? 34.938 74.225 28.158 1.00 438.74 381 ALA A CA 1
ATOM 1558 C C . ALA A 1 381 ? 34.651 75.140 29.3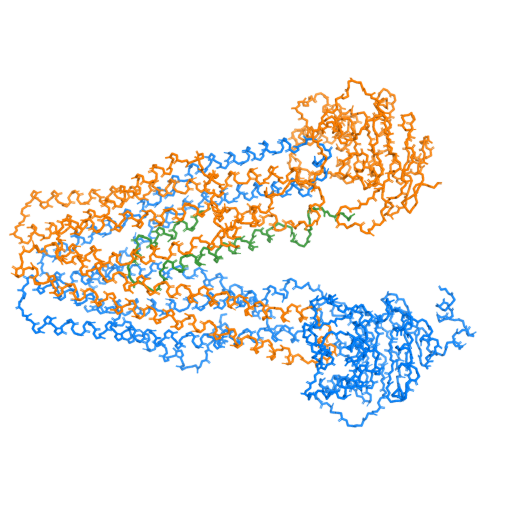58 1.00 449.82 381 ALA A C 1
ATOM 1559 O O . ALA A 1 381 ? 34.978 76.331 29.343 1.00 463.51 381 ALA A O 1
ATOM 1561 N N . ASN A 1 382 ? 34.050 74.561 30.398 1.00 452.00 382 ASN A N 1
ATOM 1562 C CA . ASN A 1 382 ? 33.653 75.299 31.607 1.00 455.95 382 ASN A CA 1
ATOM 1563 C C . ASN A 1 382 ? 34.753 75.342 32.682 1.00 445.20 382 ASN A C 1
ATOM 1564 O O . ASN A 1 382 ? 34.764 76.252 33.520 1.00 437.99 382 ASN A O 1
ATOM 1569 N N . GLU A 1 383 ? 35.662 74.364 32.654 1.00 437.91 383 GLU A N 1
ATOM 1570 C CA . GLU A 1 383 ? 36.759 74.245 33.636 1.00 444.06 383 GLU A CA 1
ATOM 1571 C C . GLU A 1 383 ? 37.587 75.519 33.847 1.00 442.72 383 GLU A C 1
ATOM 1572 O O . GLU A 1 383 ? 38.047 75.780 34.961 1.00 439.43 383 GLU A O 1
ATOM 1578 N N . GLU A 1 384 ? 37.776 76.296 32.780 1.00 445.88 384 GLU A N 1
ATOM 1579 C CA . GLU A 1 384 ? 38.449 77.599 32.861 1.00 459.54 384 GLU A CA 1
ATOM 1580 C C . GLU A 1 384 ? 37.597 78.621 33.621 1.00 463.30 384 GLU A C 1
ATOM 1581 O O . GLU A 1 384 ? 38.122 79.392 34.427 1.00 466.14 384 GLU A O 1
ATOM 1587 N N . GLY A 1 385 ? 36.292 78.624 33.351 1.00 466.46 385 GLY A N 1
ATOM 1588 C CA . GLY A 1 385 ? 35.351 79.528 34.014 1.00 464.78 385 GLY A CA 1
ATOM 1589 C C . GLY A 1 385 ? 35.143 79.257 35.496 1.00 463.73 385 GLY A C 1
ATOM 1590 O O . GLY A 1 385 ? 35.027 80.198 36.285 1.00 463.79 385 GLY A O 1
ATOM 1591 N N . GLU A 1 386 ? 35.096 77.978 35.873 1.00 461.51 386 GLU A N 1
ATOM 1592 C CA . GLU A 1 386 ? 34.877 77.582 37.273 1.00 449.72 386 GLU A CA 1
ATOM 1593 C C . GLU A 1 386 ? 36.008 78.027 38.210 1.00 444.46 386 GLU A C 1
ATOM 1594 O O . GLU A 1 386 ? 35.754 78.353 39.372 1.00 434.09 386 GLU A O 1
ATOM 1600 N N . ALA A 1 387 ? 37.241 78.034 37.703 1.00 445.84 387 ALA A N 1
ATOM 1601 C CA . ALA A 1 387 ? 38.401 78.540 38.451 1.00 455.77 387 ALA A CA 1
ATOM 1602 C C . ALA A 1 387 ? 38.262 80.018 38.842 1.00 465.14 387 ALA A C 1
ATOM 1603 O O . ALA A 1 387 ? 38.739 80.422 39.905 1.00 471.77 387 ALA A O 1
ATOM 1605 N N . GLN A 1 388 ? 37.614 80.810 37.985 1.00 473.48 388 GLN A N 1
ATOM 1606 C CA . GLN A 1 388 ? 37.311 82.217 38.287 1.00 473.39 388 GLN A CA 1
ATOM 1607 C C . GLN A 1 388 ? 36.267 82.331 39.406 1.00 478.28 388 GLN A C 1
ATOM 1608 O O . GLN A 1 388 ? 36.382 83.191 40.286 1.00 477.33 388 GLN A O 1
ATOM 1614 N N . LYS A 1 389 ? 35.254 81.464 39.358 1.00 484.35 389 LYS A N 1
ATOM 1615 C CA . LYS A 1 389 ? 34.232 81.381 40.410 1.00 483.50 389 LYS A CA 1
ATOM 1616 C C . LYS A 1 389 ? 34.838 80.912 41.739 1.00 472.59 389 LYS A C 1
ATOM 1617 O O . LYS A 1 389 ? 34.462 81.400 42.810 1.00 470.74 389 LYS A O 1
ATOM 1623 N N . PHE A 1 390 ? 35.773 79.967 41.651 1.00 459.31 390 PHE A N 1
ATOM 1624 C CA . PHE A 1 390 ? 36.557 79.511 42.803 1.00 453.91 390 PHE A CA 1
ATOM 1625 C C . PHE A 1 390 ? 37.406 80.652 43.371 1.00 464.34 390 PHE A C 1
ATOM 1626 O O . PHE A 1 390 ? 37.431 80.867 44.584 1.00 459.46 390 PHE A O 1
ATOM 1634 N N . ARG A 1 391 ? 38.085 81.376 42.480 1.00 482.72 391 ARG A N 1
ATOM 1635 C CA . ARG A 1 391 ? 38.899 82.545 42.847 1.00 500.00 391 ARG A CA 1
ATOM 1636 C C . ARG A 1 391 ? 38.073 83.644 43.535 1.00 500.00 391 ARG A C 1
ATOM 1637 O O . ARG A 1 391 ? 38.558 84.283 44.472 1.00 500.00 391 ARG A O 1
ATOM 1645 N N . GLU A 1 392 ? 36.836 83.849 43.075 1.00 500.00 392 GLU A N 1
ATOM 1646 C CA . GLU A 1 392 ? 35.918 84.817 43.699 1.00 493.99 392 GLU A CA 1
ATOM 1647 C C . GLU A 1 392 ? 35.469 84.363 45.092 1.00 486.56 392 GLU A C 1
ATOM 1648 O O . GLU A 1 392 ? 35.462 85.160 46.036 1.00 485.13 392 GLU A O 1
ATOM 1654 N N . LYS A 1 393 ? 35.084 83.092 45.211 1.00 474.56 393 LYS A N 1
ATOM 1655 C CA . LYS A 1 393 ? 34.713 82.515 46.512 1.00 468.77 393 LYS A CA 1
ATOM 1656 C C . LYS A 1 393 ? 35.882 82.492 47.505 1.00 466.93 393 LYS A C 1
ATOM 1657 O O . LYS A 1 393 ? 35.668 82.609 48.714 1.00 470.69 393 LYS A O 1
ATOM 1663 N N . LEU A 1 394 ? 37.104 82.347 46.992 1.00 463.24 394 LEU A N 1
ATOM 1664 C CA . LEU A 1 394 ? 38.316 82.475 47.815 1.00 460.78 394 LEU A CA 1
ATOM 1665 C C . LEU A 1 394 ? 38.622 83.929 48.204 1.00 464.62 394 LEU A C 1
ATOM 1666 O O . LEU A 1 394 ? 39.025 84.180 49.343 1.00 469.11 394 LEU A O 1
ATOM 1671 N N . GLN A 1 395 ? 38.434 84.878 47.280 1.00 465.63 395 GLN A N 1
ATOM 1672 C CA . GLN A 1 395 ? 38.686 86.303 47.585 1.00 468.72 395 GLN A CA 1
ATOM 1673 C C . GLN A 1 395 ? 37.644 86.880 48.559 1.00 469.70 395 GLN A C 1
ATOM 1674 O O . GLN A 1 395 ? 37.956 87.795 49.327 1.00 475.38 395 GLN A O 1
ATOM 1680 N N . GLU A 1 396 ? 36.419 86.349 48.519 1.00 467.90 396 GLU A N 1
ATOM 1681 C CA . GLU A 1 396 ? 35.384 86.697 49.505 1.00 467.87 396 GLU A CA 1
ATOM 1682 C C . GLU A 1 396 ? 35.766 86.245 50.923 1.00 459.24 396 GLU A C 1
ATOM 1683 O O . GLU A 1 396 ? 35.431 86.919 51.900 1.00 458.43 396 GLU A O 1
ATOM 1689 N N . ILE A 1 397 ? 36.454 85.106 51.025 1.00 446.95 397 ILE A N 1
ATOM 1690 C CA . ILE A 1 397 ? 37.051 84.655 52.289 1.00 442.37 397 ILE A CA 1
ATOM 1691 C C . ILE A 1 397 ? 38.250 85.546 52.637 1.00 443.31 397 ILE A C 1
ATOM 1692 O O . ILE A 1 397 ? 38.387 85.983 53.782 1.00 437.87 397 ILE A O 1
ATOM 1697 N N . LYS A 1 398 ? 39.101 85.804 51.640 1.00 452.28 398 LYS A N 1
ATOM 1698 C CA . LYS A 1 398 ? 40.307 86.643 51.790 1.00 446.85 398 LYS A CA 1
ATOM 1699 C C . LYS A 1 398 ? 40.009 88.033 52.366 1.00 445.23 398 LYS A C 1
ATOM 1700 O O . LYS A 1 398 ? 40.745 88.514 53.231 1.00 444.29 398 LYS A O 1
ATOM 1706 N N . THR A 1 399 ? 38.943 88.668 51.878 1.00 444.59 399 THR A N 1
ATOM 1707 C CA . THR A 1 399 ? 38.505 89.974 52.391 1.00 443.91 399 THR A CA 1
ATOM 1708 C C . THR A 1 399 ? 38.026 89.903 53.846 1.00 443.32 399 THR A C 1
ATOM 1709 O O . THR A 1 399 ? 38.282 90.821 54.628 1.00 445.76 399 THR A O 1
ATOM 1713 N N . LEU A 1 400 ? 37.335 88.817 54.196 1.00 440.87 400 LEU A N 1
ATOM 1714 C CA . LEU A 1 400 ? 36.882 88.586 55.572 1.00 434.16 400 LEU A CA 1
ATOM 1715 C C . LEU A 1 400 ? 38.042 88.228 56.510 1.00 432.96 400 LEU A C 1
ATOM 1716 O O . LEU A 1 400 ? 38.034 88.614 57.682 1.00 433.63 400 LEU A O 1
ATOM 1721 N N . ASN A 1 401 ? 39.032 87.500 55.986 1.00 429.53 401 ASN A N 1
ATOM 1722 C CA . ASN A 1 401 ? 40.186 87.035 56.771 1.00 425.72 401 ASN A CA 1
ATOM 1723 C C . ASN A 1 401 ? 41.026 88.175 57.359 1.00 430.51 401 ASN A C 1
ATOM 1724 O O . ASN A 1 401 ? 41.580 88.026 58.451 1.00 414.57 401 ASN A O 1
ATOM 1729 N N . GLN A 1 402 ? 41.117 89.297 56.641 1.00 449.16 402 GLN A N 1
ATOM 1730 C CA . GLN A 1 402 ? 41.797 90.507 57.140 1.00 465.54 402 GLN A CA 1
ATOM 1731 C C . GLN A 1 402 ? 41.268 90.965 58.504 1.00 476.00 402 GLN A C 1
ATOM 1732 O O . GLN A 1 402 ? 42.052 91.343 59.378 1.00 483.91 402 GLN A O 1
ATOM 1738 N N . LYS A 1 403 ? 39.946 90.925 58.675 1.00 484.38 403 LYS A N 1
ATOM 1739 C CA . LYS A 1 403 ? 39.312 91.270 59.953 1.00 476.27 403 LYS A CA 1
ATOM 1740 C C . LYS A 1 403 ? 39.548 90.195 61.024 1.00 482.29 403 LYS A C 1
ATOM 1741 O O . LYS A 1 403 ? 39.702 90.517 62.206 1.00 485.91 403 LYS A O 1
ATOM 1747 N N . GLU A 1 404 ? 39.569 88.928 60.605 1.00 485.13 404 GLU A N 1
ATOM 1748 C CA . GLU A 1 404 ? 39.838 87.800 61.509 1.00 480.93 404 GLU A CA 1
ATOM 1749 C C . GLU A 1 404 ? 41.287 87.785 62.011 1.00 475.40 404 GLU A C 1
ATOM 1750 O O . GLU A 1 404 ? 41.537 87.475 63.180 1.00 470.92 404 GLU A O 1
ATOM 1756 N N . ALA A 1 405 ? 42.229 88.110 61.125 1.00 471.21 405 ALA A N 1
ATOM 1757 C CA . ALA A 1 405 ? 43.659 88.121 61.455 1.00 478.48 405 ALA A CA 1
ATOM 1758 C C . ALA A 1 405 ? 44.021 89.190 62.487 1.00 481.18 405 ALA A C 1
ATOM 1759 O O . ALA A 1 405 ? 44.773 88.915 63.425 1.00 480.52 405 ALA A O 1
ATOM 1761 N N . VAL A 1 406 ? 43.496 90.403 62.304 1.00 481.61 406 VAL A N 1
ATOM 1762 C CA . VAL A 1 406 ? 43.694 91.489 63.281 1.00 479.67 406 VAL A CA 1
ATOM 1763 C C . VAL A 1 406 ? 42.968 91.219 64.607 1.00 477.68 406 VAL A C 1
ATOM 1764 O O . VAL A 1 406 ? 43.500 91.532 65.675 1.00 475.62 406 VAL A O 1
ATOM 1768 N N . ALA A 1 407 ? 41.775 90.623 64.533 1.00 475.37 407 ALA A N 1
ATOM 1769 C CA . ALA A 1 407 ? 41.006 90.236 65.729 1.00 473.27 407 ALA A CA 1
ATOM 1770 C C . ALA A 1 407 ? 41.770 89.285 66.663 1.00 469.56 407 ALA A C 1
ATOM 1771 O O . ALA A 1 407 ? 41.622 89.367 67.887 1.00 470.88 407 ALA A O 1
ATOM 1773 N N . TYR A 1 408 ? 42.572 88.390 66.083 1.00 456.02 408 TYR A N 1
ATOM 1774 C CA . TYR A 1 408 ? 43.478 87.529 66.856 1.00 437.21 408 TYR A CA 1
ATOM 1775 C C . TYR A 1 408 ? 44.534 88.353 67.604 1.00 430.86 408 TYR A C 1
ATOM 1776 O O . TYR A 1 408 ? 44.838 88.063 68.764 1.00 427.84 408 TYR A O 1
ATOM 1785 N N . ALA A 1 409 ? 45.084 89.370 66.937 1.00 422.43 409 ALA A N 1
ATOM 1786 C CA . ALA A 1 409 ? 46.049 90.286 67.561 1.00 428.91 409 ALA A CA 1
ATOM 1787 C C . ALA A 1 409 ? 45.407 91.150 68.653 1.00 432.18 409 ALA A C 1
ATOM 1788 O O . ALA A 1 409 ? 46.026 91.398 69.692 1.00 433.33 409 ALA A O 1
ATOM 1790 N N . VAL A 1 410 ? 44.173 91.598 68.413 1.00 436.42 410 VAL A N 1
ATOM 1791 C CA . VAL A 1 410 ? 43.401 92.358 69.411 1.00 442.66 410 VAL A CA 1
ATOM 1792 C C . VAL A 1 410 ? 43.084 91.486 70.633 1.00 442.17 410 VAL A C 1
ATOM 1793 O O . VAL A 1 410 ? 43.206 91.946 71.774 1.00 438.92 410 VAL A O 1
ATOM 1797 N N . ASN A 1 411 ? 42.681 90.239 70.386 1.00 443.33 411 ASN A N 1
ATOM 1798 C CA . ASN A 1 411 ? 42.431 89.270 71.460 1.00 447.18 411 ASN A CA 1
ATOM 1799 C C . ASN A 1 411 ? 43.718 88.927 72.221 1.00 443.27 411 ASN A C 1
ATOM 1800 O O . ASN A 1 411 ? 43.695 88.771 73.447 1.00 442.13 411 ASN A O 1
ATOM 1805 N N . SER A 1 412 ? 44.829 88.817 71.489 1.00 437.90 412 SER A N 1
ATOM 1806 C CA . SER A 1 412 ? 46.150 88.587 72.090 1.00 430.93 412 SER A CA 1
ATOM 1807 C C . SER A 1 412 ? 46.581 89.725 73.021 1.00 422.15 412 SER A C 1
ATOM 1808 O O . SER A 1 412 ? 47.193 89.469 74.062 1.00 424.14 412 SER A O 1
ATOM 1811 N N . TRP A 1 413 ? 46.257 90.968 72.651 1.00 407.41 413 TRP A N 1
ATOM 1812 C CA . TRP A 1 413 ? 46.538 92.128 73.510 1.00 407.46 413 TRP A CA 1
ATOM 1813 C C . TRP A 1 413 ? 45.716 92.080 74.796 1.00 415.80 413 TRP A C 1
ATOM 1814 O O . TRP A 1 413 ? 46.267 92.217 75.888 1.00 411.64 413 TRP A O 1
ATOM 1825 N N . THR A 1 414 ? 44.405 91.879 74.658 1.00 432.64 414 THR A N 1
ATOM 1826 C CA . THR A 1 414 ? 43.489 91.856 75.809 1.00 437.07 414 THR A CA 1
ATOM 1827 C C . THR A 1 414 ? 43.828 90.744 76.809 1.00 440.06 414 THR A C 1
ATOM 1828 O O . THR A 1 414 ? 43.808 90.974 78.022 1.00 448.32 414 THR A O 1
ATOM 1832 N N . THR A 1 415 ? 44.138 89.552 76.297 1.00 436.02 415 THR A N 1
ATOM 1833 C CA . THR A 1 415 ? 44.543 88.420 77.142 1.00 430.60 415 THR A CA 1
ATOM 1834 C C . THR A 1 415 ? 45.905 88.628 77.818 1.00 433.81 415 THR A C 1
ATOM 1835 O O . THR A 1 415 ? 46.101 88.198 78.957 1.00 434.27 415 THR A O 1
ATOM 1839 N N . SER A 1 416 ? 46.835 89.278 77.118 1.00 437.02 416 SER A N 1
ATOM 1840 C CA . SER A 1 416 ? 48.178 89.540 77.652 1.00 443.49 416 SER A CA 1
ATOM 1841 C C . SER A 1 416 ? 48.194 90.683 78.675 1.00 443.66 416 SER A C 1
ATOM 1842 O O . SER A 1 416 ? 48.775 90.537 79.755 1.00 440.15 416 SER A O 1
ATOM 1845 N N . ILE A 1 417 ? 47.553 91.804 78.334 1.00 446.39 417 ILE A N 1
ATOM 1846 C CA . ILE A 1 417 ? 47.522 93.006 79.195 1.00 456.60 417 ILE A CA 1
ATOM 1847 C C . ILE A 1 417 ? 46.945 92.717 80.591 1.00 463.37 417 ILE A C 1
ATOM 1848 O O . ILE A 1 417 ? 47.445 93.249 81.589 1.00 462.93 417 ILE A O 1
ATOM 1853 N N . SER A 1 418 ? 45.918 91.866 80.654 1.00 474.60 418 SER A N 1
ATOM 1854 C CA . SER A 1 418 ? 45.348 91.405 81.932 1.00 482.29 418 SER A CA 1
ATOM 1855 C C . SER A 1 418 ? 46.392 90.777 82.869 1.00 487.50 418 SER A C 1
ATOM 1856 O O . SER A 1 418 ? 46.268 90.880 84.093 1.00 492.65 418 SER A O 1
ATOM 1859 N N . GLY A 1 419 ? 47.405 90.129 82.288 1.00 490.19 419 GLY A N 1
ATOM 1860 C CA . GLY A 1 419 ? 48.558 89.630 83.039 1.00 489.74 419 GLY A CA 1
ATOM 1861 C C . GLY A 1 419 ? 49.338 90.729 83.744 1.00 490.07 419 GLY A C 1
ATOM 1862 O O . GLY A 1 419 ? 49.664 90.596 84.926 1.00 493.71 419 GLY A O 1
ATOM 1863 N N . MET A 1 420 ? 49.631 91.813 83.024 1.00 486.23 420 MET A N 1
ATOM 1864 C CA . MET A 1 420 ? 50.312 92.978 83.617 1.00 482.71 420 MET A CA 1
ATOM 1865 C C . MET A 1 420 ? 49.407 93.742 84.584 1.00 478.18 420 MET A C 1
ATOM 1866 O O . MET A 1 420 ? 49.885 94.269 85.589 1.00 475.25 420 MET A O 1
ATOM 1871 N N . LEU A 1 421 ? 48.110 93.806 84.277 1.00 475.96 421 LEU A N 1
ATOM 1872 C CA . LEU A 1 421 ? 47.116 94.370 85.198 1.00 477.10 421 LEU A CA 1
ATOM 1873 C C . LEU A 1 421 ? 47.083 93.594 86.521 1.00 479.69 421 LEU A C 1
ATOM 1874 O O . LEU A 1 421 ? 46.986 94.196 87.595 1.00 483.71 421 LEU A O 1
ATOM 1879 N N . LEU A 1 422 ? 47.173 92.266 86.430 1.00 483.43 422 LEU A N 1
ATOM 1880 C CA . LEU A 1 422 ? 47.261 91.397 87.610 1.00 477.92 422 LEU A CA 1
ATOM 1881 C C . LEU A 1 422 ? 48.595 91.569 88.349 1.00 466.53 422 LEU A C 1
ATOM 1882 O O . LEU A 1 422 ? 48.613 91.698 89.577 1.00 466.64 422 LEU A O 1
ATOM 1887 N N . LYS A 1 423 ? 49.699 91.574 87.600 1.00 448.39 423 LYS A N 1
ATOM 1888 C CA . LYS A 1 423 ? 51.047 91.703 88.181 1.00 440.91 423 LYS A CA 1
ATOM 1889 C C . LYS A 1 423 ? 51.297 93.056 88.859 1.00 437.79 423 LYS A C 1
ATOM 1890 O O . LYS A 1 423 ? 51.900 93.105 89.934 1.00 434.03 423 LYS A O 1
ATOM 1896 N N . VAL A 1 424 ? 50.845 94.140 88.226 1.00 437.72 424 VAL A N 1
ATOM 1897 C CA . VAL A 1 424 ? 50.962 95.494 88.797 1.00 446.89 424 VAL A CA 1
ATOM 1898 C C . VAL A 1 424 ? 50.071 95.642 90.040 1.00 439.31 424 VAL A C 1
ATOM 1899 O O . VAL A 1 424 ? 50.495 96.228 91.043 1.00 441.04 424 VAL A O 1
ATOM 1903 N N . GLY A 1 425 ? 48.852 95.104 89.971 1.00 430.86 425 GLY A N 1
ATOM 1904 C CA . GLY A 1 425 ? 47.946 95.056 91.125 1.00 413.26 425 GLY A CA 1
ATOM 1905 C C . GLY A 1 425 ? 48.559 94.398 92.352 1.00 395.21 425 GLY A C 1
ATOM 1906 O O . GLY A 1 425 ? 48.385 94.880 93.473 1.00 384.37 425 GLY A O 1
ATOM 1907 N N . ILE A 1 426 ? 49.288 93.304 92.127 1.00 378.60 426 ILE A N 1
ATOM 1908 C CA . ILE A 1 426 ? 50.031 92.615 93.190 1.00 379.81 426 ILE A CA 1
ATOM 1909 C C . ILE A 1 426 ? 51.163 93.498 93.742 1.00 378.89 426 ILE A C 1
ATOM 1910 O O . ILE A 1 426 ? 51.416 93.488 94.949 1.00 376.38 426 ILE A O 1
ATOM 1915 N N . LEU A 1 427 ? 51.832 94.253 92.867 1.00 380.43 427 LEU A N 1
ATOM 1916 C CA . LEU A 1 427 ? 52.893 95.182 93.286 1.00 379.29 427 LEU A CA 1
ATOM 1917 C C . LEU A 1 427 ? 52.357 96.325 94.156 1.00 377.29 427 LEU A C 1
ATOM 1918 O O . LEU A 1 427 ? 52.985 96.685 95.155 1.00 372.99 427 LEU A O 1
ATOM 1923 N N . TYR A 1 428 ? 51.203 96.881 93.781 1.00 379.29 428 TYR A N 1
ATOM 1924 C CA . TYR A 1 428 ? 50.568 97.957 94.564 1.00 390.59 428 TYR A CA 1
ATOM 1925 C C . TYR A 1 428 ? 49.940 97.451 95.866 1.00 398.57 428 TYR A C 1
ATOM 1926 O O . TYR A 1 428 ? 50.153 98.046 96.927 1.00 399.71 428 TYR A O 1
ATOM 1935 N N . ILE A 1 429 ? 49.172 96.364 95.777 1.00 408.98 429 ILE A N 1
ATOM 1936 C CA . ILE A 1 429 ? 48.525 95.763 96.956 1.00 414.96 429 ILE A CA 1
ATOM 1937 C C . ILE A 1 429 ? 49.574 95.206 97.928 1.00 422.42 429 ILE A C 1
ATOM 1938 O O . ILE A 1 429 ? 49.463 95.399 99.141 1.00 435.25 429 ILE A O 1
ATOM 1943 N N . GLY A 1 430 ? 50.580 94.519 97.387 1.00 419.58 430 GLY A N 1
ATOM 1944 C CA . GLY A 1 430 ? 51.707 94.019 98.176 1.00 417.80 430 GLY A CA 1
ATOM 1945 C C . GLY A 1 430 ? 52.583 95.127 98.738 1.00 417.81 430 GLY A C 1
ATOM 1946 O O . GLY A 1 430 ? 53.010 95.057 99.892 1.00 404.85 430 GLY A O 1
ATOM 1947 N N . GLY A 1 431 ? 52.836 96.153 97.925 1.00 427.33 431 GLY A N 1
ATOM 1948 C CA . GLY A 1 431 ? 53.641 97.312 98.326 1.00 438.36 431 GLY A CA 1
ATOM 1949 C C . GLY A 1 431 ? 53.146 98.016 99.579 1.00 443.78 431 GLY A C 1
ATOM 1950 O O . GLY A 1 431 ? 53.950 98.424 100.421 1.00 447.93 431 GLY A O 1
ATOM 1951 N N . GLN A 1 432 ? 51.825 98.154 99.698 1.00 448.46 432 GLN A N 1
ATOM 1952 C CA . GLN A 1 432 ? 51.200 98.698 100.913 1.00 456.84 432 GLN A CA 1
ATOM 1953 C C . GLN A 1 432 ? 51.451 97.802 102.132 1.00 454.97 432 GLN A C 1
ATOM 1954 O O . GLN A 1 432 ? 51.670 98.303 103.237 1.00 454.38 432 GLN A O 1
ATOM 1960 N N . LEU A 1 433 ? 51.416 96.485 101.920 1.00 455.16 433 LEU A N 1
ATOM 1961 C CA . LEU A 1 433 ? 51.703 95.506 102.976 1.00 455.56 433 LEU A CA 1
ATOM 1962 C C . LEU A 1 433 ? 53.185 95.499 103.369 1.00 438.95 433 LEU A C 1
ATOM 1963 O O . LEU A 1 433 ? 53.514 95.275 104.538 1.00 432.24 433 LEU A O 1
ATOM 1968 N N . VAL A 1 434 ? 54.067 95.740 102.397 1.00 422.19 434 VAL A N 1
ATOM 1969 C CA . VAL A 1 434 ? 55.502 95.928 102.661 1.00 429.69 434 VAL A CA 1
ATOM 1970 C C . VAL A 1 434 ? 55.746 97.239 103.422 1.00 431.69 434 VAL A C 1
ATOM 1971 O O . VAL A 1 434 ? 56.570 97.277 104.339 1.00 431.75 434 VAL A O 1
ATOM 1975 N N . THR A 1 435 ? 55.037 98.301 103.034 1.00 435.04 435 THR A N 1
ATOM 1976 C CA . THR A 1 435 ? 55.118 99.597 103.723 1.00 442.79 435 THR A CA 1
ATOM 1977 C C . THR A 1 435 ? 54.576 99.516 105.154 1.00 441.83 435 THR A C 1
ATOM 1978 O O . THR A 1 435 ? 55.149 100.112 106.069 1.00 443.73 435 THR A O 1
ATOM 1982 N N . SER A 1 436 ? 53.473 98.789 105.335 1.00 439.44 436 SER A N 1
ATOM 1983 C CA . SER A 1 436 ? 52.892 98.556 106.662 1.00 446.02 436 SER A CA 1
ATOM 1984 C C . SER A 1 436 ? 53.797 97.664 107.516 1.00 456.31 436 SER A C 1
ATOM 1985 O O . SER A 1 436 ? 54.014 97.945 108.697 1.00 459.72 436 SER A O 1
ATOM 1988 N N . GLY A 1 437 ? 54.311 96.593 106.912 1.00 468.07 437 GLY A N 1
ATOM 1989 C CA . GLY A 1 437 ? 55.282 95.708 107.557 1.00 476.42 437 GLY A CA 1
ATOM 1990 C C . GLY A 1 437 ? 54.658 94.648 108.445 1.00 485.47 437 GLY A C 1
ATOM 1991 O O . GLY A 1 437 ? 55.105 94.441 109.576 1.00 487.01 437 GLY A O 1
ATOM 1992 N N . ALA A 1 438 ? 53.630 93.976 107.925 1.00 496.85 438 ALA A N 1
ATOM 1993 C CA . ALA A 1 438 ? 52.964 92.872 108.623 1.00 497.94 438 ALA A CA 1
ATOM 1994 C C . ALA A 1 438 ? 53.507 91.538 108.118 1.00 499.23 438 ALA A C 1
ATOM 1995 O O . ALA A 1 438 ? 54.013 90.730 108.901 1.00 500.00 438 ALA A O 1
ATOM 1997 N N . VAL A 1 439 ? 53.400 91.328 106.806 1.00 497.22 439 VAL A N 1
ATOM 1998 C CA . VAL A 1 439 ? 53.910 90.129 106.136 1.00 487.27 439 VAL A CA 1
ATOM 1999 C C . VAL A 1 439 ? 55.267 90.461 105.510 1.00 483.06 439 VAL A C 1
ATOM 2000 O O . VAL A 1 439 ? 55.433 91.522 104.903 1.00 480.93 439 VAL A O 1
ATOM 2004 N N . SER A 1 440 ? 56.224 89.544 105.654 1.00 478.63 440 SER A N 1
ATOM 2005 C CA . SER A 1 440 ? 57.603 89.770 105.208 1.00 469.49 440 SER A CA 1
ATOM 2006 C C . SER A 1 440 ? 57.766 89.632 103.693 1.00 460.41 440 SER A C 1
ATOM 2007 O O . SER A 1 440 ? 56.873 89.134 102.998 1.00 455.71 440 SER A O 1
ATOM 2010 N N . SER A 1 441 ? 58.922 90.077 103.201 1.00 450.50 441 SER A N 1
ATOM 2011 C CA . SER A 1 441 ? 59.257 90.033 101.772 1.00 450.26 441 SER A CA 1
ATOM 2012 C C . SER A 1 441 ? 59.333 88.605 101.232 1.00 449.90 441 SER A C 1
ATOM 2013 O O . SER A 1 441 ? 58.847 88.330 100.135 1.00 445.06 441 SER A O 1
ATOM 2016 N N . GLY A 1 442 ? 59.946 87.708 102.005 1.00 454.72 442 GLY A N 1
ATOM 2017 C CA . GLY A 1 442 ? 59.978 86.280 101.675 1.00 449.64 442 GLY A CA 1
ATOM 2018 C C . GLY A 1 442 ? 58.587 85.675 101.588 1.00 446.31 442 GLY A C 1
ATOM 2019 O O . GLY A 1 442 ? 58.291 84.916 100.659 1.00 437.74 442 GLY A O 1
ATOM 2020 N N . ASN A 1 443 ? 57.734 86.026 102.551 1.00 448.25 443 ASN A N 1
ATOM 2021 C CA . ASN A 1 443 ? 56.330 85.598 102.551 1.00 455.06 443 ASN A CA 1
ATOM 2022 C C . ASN A 1 443 ? 55.534 86.196 101.382 1.00 443.65 443 ASN A C 1
ATOM 2023 O O . ASN A 1 443 ? 54.610 85.559 100.866 1.00 443.64 443 ASN A O 1
ATOM 2028 N N . LEU A 1 444 ? 55.890 87.417 100.976 1.00 428.30 444 LEU A N 1
ATOM 2029 C CA . LEU A 1 444 ? 55.336 88.023 99.761 1.00 425.88 444 LEU A CA 1
ATOM 2030 C C . LEU A 1 444 ? 55.792 87.266 98.509 1.00 418.92 444 LEU A C 1
ATOM 2031 O O . LEU A 1 444 ? 54.992 87.043 97.601 1.00 415.09 444 LEU A O 1
ATOM 2036 N N . VAL A 1 445 ? 57.068 86.873 98.467 1.00 413.09 445 VAL A N 1
ATOM 2037 C CA . VAL A 1 445 ? 57.605 86.078 97.347 1.00 417.42 445 VAL A CA 1
ATOM 2038 C C . VAL A 1 445 ? 56.935 84.697 97.268 1.00 413.50 445 VAL A C 1
ATOM 2039 O O . VAL A 1 445 ? 56.624 84.230 96.168 1.00 408.90 445 VAL A O 1
ATOM 2043 N N . THR A 1 446 ? 56.707 84.057 98.419 1.00 411.78 446 THR A N 1
ATOM 2044 C CA . THR A 1 446 ? 55.962 82.787 98.454 1.00 417.94 446 THR A CA 1
ATOM 2045 C C . THR A 1 446 ? 54.525 82.993 97.978 1.00 422.22 446 THR A C 1
ATOM 2046 O O . THR A 1 446 ? 54.029 82.224 97.156 1.00 425.17 446 THR A O 1
ATOM 2050 N N . PHE A 1 447 ? 53.875 84.035 98.500 1.00 426.54 447 PHE A N 1
ATOM 2051 C CA . PHE A 1 447 ? 52.512 84.404 98.095 1.00 424.98 447 PHE A CA 1
ATOM 2052 C C . PHE A 1 447 ? 52.399 84.639 96.583 1.00 435.80 447 PHE A C 1
ATOM 2053 O O . PHE A 1 447 ? 51.461 84.150 95.949 1.00 437.54 447 PHE A O 1
ATOM 2061 N N . VAL A 1 448 ? 53.361 85.371 96.018 1.00 445.48 448 VAL A N 1
ATOM 2062 C CA . VAL A 1 448 ? 53.419 85.618 94.567 1.00 451.86 448 VAL A CA 1
ATOM 2063 C C . VAL A 1 448 ? 53.661 84.319 93.787 1.00 454.61 448 VAL A C 1
ATOM 2064 O O . VAL A 1 448 ? 52.987 84.068 92.785 1.00 455.78 448 VAL A O 1
ATOM 2068 N N . LEU A 1 449 ? 54.617 83.508 94.245 1.00 456.86 449 LEU A N 1
ATOM 2069 C CA . LEU A 1 449 ? 54.936 82.229 93.591 1.00 452.20 449 LEU A CA 1
ATOM 2070 C C . LEU A 1 449 ? 53.769 81.235 93.637 1.00 450.77 449 LEU A C 1
ATOM 2071 O O . LEU A 1 449 ? 53.456 80.602 92.625 1.00 449.86 449 LEU A O 1
ATOM 2076 N N . TYR A 1 450 ? 53.135 81.108 94.804 1.00 449.56 450 TYR A N 1
ATOM 2077 C CA . TYR A 1 450 ? 51.959 80.238 94.965 1.00 445.02 450 TYR A CA 1
ATOM 2078 C C . TYR A 1 450 ? 50.749 80.741 94.171 1.00 442.41 450 TYR A C 1
ATOM 2079 O O . TYR A 1 450 ? 50.038 79.936 93.567 1.00 440.37 450 TYR A O 1
ATOM 2088 N N . GLN A 1 451 ? 50.518 82.056 94.176 1.00 439.26 451 GLN A N 1
ATOM 2089 C CA . GLN A 1 451 ? 49.433 82.659 93.384 1.00 441.03 451 GLN A CA 1
ATOM 2090 C C . GLN A 1 451 ? 49.666 82.490 91.877 1.00 452.66 451 GLN A C 1
ATOM 2091 O O . GLN A 1 451 ? 48.731 82.164 91.139 1.00 465.88 451 GLN A O 1
ATOM 2097 N N . MET A 1 452 ? 50.905 82.712 91.434 1.00 457.98 452 MET A N 1
ATOM 2098 C CA . MET A 1 452 ? 51.280 82.524 90.025 1.00 446.23 452 MET A CA 1
ATOM 2099 C C . MET A 1 452 ? 51.182 81.054 89.603 1.00 438.40 452 MET A C 1
ATOM 2100 O O . MET A 1 452 ? 50.703 80.755 88.507 1.00 435.23 452 MET A O 1
ATOM 2105 N N . GLN A 1 453 ? 51.631 80.150 90.475 1.00 428.28 453 GLN A N 1
ATOM 2106 C CA . GLN A 1 453 ? 51.539 78.707 90.222 1.00 415.27 453 GLN A CA 1
ATOM 2107 C C . GLN A 1 453 ? 50.091 78.203 90.226 1.00 410.54 453 GLN A C 1
ATOM 2108 O O . GLN A 1 453 ? 49.729 77.361 89.402 1.00 403.08 453 GLN A O 1
ATOM 2114 N N . PHE A 1 454 ? 49.276 78.719 91.148 1.00 409.77 454 PHE A N 1
ATOM 2115 C CA . PHE A 1 454 ? 47.864 78.329 91.270 1.00 420.15 454 PHE A CA 1
ATOM 2116 C C . PHE A 1 454 ? 47.047 78.681 90.028 1.00 430.28 454 PHE A C 1
ATOM 2117 O O . PHE A 1 454 ? 46.293 77.845 89.523 1.00 427.38 454 PHE A O 1
ATOM 2125 N N . THR A 1 455 ? 47.202 79.915 89.545 1.00 449.39 455 THR A N 1
ATOM 2126 C CA . THR A 1 455 ? 46.484 80.385 88.353 1.00 457.18 455 THR A CA 1
ATOM 2127 C C . THR A 1 455 ? 46.861 79.583 87.106 1.00 459.19 455 THR A C 1
ATOM 2128 O O . THR A 1 455 ? 45.982 79.148 86.359 1.00 463.94 455 THR A O 1
ATOM 2132 N N . GLN A 1 456 ? 48.163 79.385 86.899 1.00 456.96 456 GLN A N 1
ATOM 2133 C CA . GLN A 1 456 ? 48.663 78.580 85.776 1.00 466.22 456 GLN A CA 1
ATOM 2134 C C . GLN A 1 456 ? 48.316 77.090 85.900 1.00 471.32 456 GLN A C 1
ATOM 2135 O O . GLN A 1 456 ? 48.159 76.411 84.883 1.00 474.02 456 GLN A O 1
ATOM 2141 N N . ALA A 1 457 ? 48.203 76.588 87.133 1.00 475.75 457 ALA A N 1
ATOM 2142 C CA . ALA A 1 457 ? 47.760 75.207 87.380 1.00 473.52 457 ALA A CA 1
ATOM 2143 C C . ALA A 1 457 ? 46.272 75.027 87.071 1.00 471.38 457 ALA A C 1
ATOM 2144 O O . ALA A 1 457 ? 45.890 74.084 86.373 1.00 463.73 457 ALA A O 1
ATOM 2146 N N . VAL A 1 458 ? 45.447 75.932 87.599 1.00 472.28 458 VAL A N 1
ATOM 2147 C CA . VAL A 1 458 ? 43.993 75.913 87.364 1.00 479.07 458 VAL A CA 1
ATOM 2148 C C . VAL A 1 458 ? 43.650 76.168 85.885 1.00 494.30 458 VAL A C 1
ATOM 2149 O O . VAL A 1 458 ? 42.714 75.556 85.355 1.00 491.58 458 VAL A O 1
ATOM 2153 N N . GLU A 1 459 ? 44.414 77.045 85.228 1.00 500.00 459 GLU A N 1
ATOM 2154 C CA . GLU A 1 459 ? 44.234 77.348 83.792 1.00 500.00 459 GLU A CA 1
ATOM 2155 C C . GLU A 1 459 ? 44.187 76.100 82.898 1.00 500.00 459 GLU A C 1
ATOM 2156 O O . GLU A 1 459 ? 43.426 76.064 81.928 1.00 500.00 459 GLU A O 1
ATOM 2162 N N . VAL A 1 460 ? 44.993 75.091 83.228 1.00 500.00 460 VAL A N 1
ATOM 2163 C CA . VAL A 1 460 ? 44.993 73.818 82.496 1.00 500.00 460 VAL A CA 1
ATOM 2164 C C . VAL A 1 460 ? 43.810 72.941 82.940 1.00 500.00 460 VAL A C 1
ATOM 2165 O O . VAL A 1 460 ? 43.205 72.258 82.110 1.00 500.00 460 VAL A O 1
ATOM 2169 N N . LEU A 1 461 ? 43.485 72.969 84.236 1.00 497.21 461 LEU A N 1
ATOM 2170 C CA . LEU A 1 461 ? 42.387 72.163 84.806 1.00 490.08 461 LEU A CA 1
ATOM 2171 C C . LEU A 1 461 ? 41.009 72.428 84.177 1.00 478.78 461 LEU A C 1
ATOM 2172 O O . LEU A 1 461 ? 40.172 71.523 84.127 1.00 472.85 461 LEU A O 1
ATOM 2177 N N . LEU A 1 462 ? 40.777 73.656 83.711 1.00 468.74 462 LEU A N 1
ATOM 2178 C CA . LEU A 1 462 ? 39.510 74.017 83.058 1.00 463.90 462 LEU A CA 1
ATOM 2179 C C . LEU A 1 462 ? 39.322 73.392 81.665 1.00 457.97 462 LEU A C 1
ATOM 2180 O O . LEU A 1 462 ? 38.183 73.196 81.232 1.00 456.27 462 LEU A O 1
ATOM 2185 N N . SER A 1 463 ? 40.421 73.078 80.973 1.00 451.28 463 SER A N 1
ATOM 2186 C CA . SER A 1 463 ? 40.357 72.539 79.603 1.00 446.21 463 SER A CA 1
ATOM 2187 C C . SER A 1 463 ? 39.895 71.077 79.499 1.00 446.54 463 SER A C 1
ATOM 2188 O O . SER A 1 463 ? 39.535 70.627 78.409 1.00 444.99 463 SER A O 1
ATOM 2191 N N . ILE A 1 464 ? 39.901 70.347 80.616 1.00 449.99 464 ILE A N 1
ATOM 2192 C CA . ILE A 1 464 ? 39.514 68.930 80.638 1.00 458.46 464 ILE A CA 1
ATOM 2193 C C . ILE A 1 464 ? 37.989 68.748 80.655 1.00 468.81 464 ILE A C 1
ATOM 2194 O O . ILE A 1 464 ? 37.467 67.874 79.958 1.00 475.21 464 ILE A O 1
ATOM 2199 N N . TYR A 1 465 ? 37.290 69.573 81.440 1.00 476.77 465 TYR A N 1
ATOM 2200 C CA . TYR A 1 465 ? 35.837 69.431 81.668 1.00 475.13 465 TYR A CA 1
ATOM 2201 C C . TYR A 1 465 ? 34.968 69.367 80.392 1.00 486.24 465 TYR A C 1
ATOM 2202 O O . TYR A 1 465 ? 33.988 68.618 80.366 1.00 481.65 465 TYR A O 1
ATOM 2211 N N . PRO A 1 466 ? 35.312 70.151 79.345 1.00 500.00 466 PRO A N 1
ATOM 2212 C CA . PRO A 1 466 ? 34.678 69.937 78.034 1.00 500.00 466 PRO A CA 1
ATOM 2213 C C . PRO A 1 466 ? 35.017 68.580 77.398 1.00 500.00 466 PRO A C 1
ATOM 2214 O O . PRO A 1 466 ? 34.119 67.894 76.904 1.00 500.00 466 PRO A O 1
ATOM 2218 N N . ARG A 1 467 ? 36.297 68.204 77.424 1.00 500.00 467 ARG A N 1
ATOM 2219 C CA . ARG A 1 467 ? 36.761 66.942 76.825 1.00 500.00 467 ARG A CA 1
ATOM 2220 C C . ARG A 1 467 ? 36.236 65.688 77.538 1.00 500.00 467 ARG A C 1
ATOM 2221 O O . ARG A 1 467 ? 36.148 64.622 76.919 1.00 500.00 467 ARG A O 1
ATOM 2229 N N . VAL A 1 468 ? 35.896 65.813 78.822 1.00 500.00 468 VAL A N 1
ATOM 2230 C CA . VAL A 1 468 ? 35.201 64.745 79.557 1.00 500.00 468 VAL A CA 1
ATOM 2231 C C . VAL A 1 468 ? 33.778 64.579 79.011 1.00 500.00 468 VAL A C 1
ATOM 2232 O O . VAL A 1 468 ? 33.327 63.452 78.789 1.00 500.00 468 VAL A O 1
ATOM 2236 N N . GLN A 1 469 ? 33.085 65.700 78.800 1.00 500.00 469 GLN A N 1
ATOM 2237 C CA . GLN A 1 469 ? 31.746 65.700 78.190 1.00 500.00 469 GLN A CA 1
ATOM 2238 C C . GLN A 1 469 ? 31.784 65.242 76.724 1.00 500.00 469 GLN A C 1
ATOM 2239 O O . GLN A 1 469 ? 30.819 64.650 76.234 1.00 500.00 469 GLN A O 1
ATOM 2245 N N . LYS A 1 470 ? 32.890 65.528 76.037 1.00 500.00 470 LYS A N 1
ATOM 2246 C CA . LYS A 1 470 ? 33.128 65.038 74.674 1.00 500.00 470 LYS A CA 1
ATOM 2247 C C . LYS A 1 470 ? 33.376 63.524 74.653 1.00 490.71 470 LYS A C 1
ATOM 2248 O O . LYS A 1 470 ? 32.820 62.814 73.811 1.00 486.96 470 LYS A O 1
ATOM 2254 N N . ALA A 1 471 ? 34.209 63.043 75.576 1.00 478.16 471 ALA A N 1
ATOM 2255 C CA . ALA A 1 471 ? 34.582 61.624 75.645 1.00 480.83 471 ALA A CA 1
ATOM 2256 C C . ALA A 1 471 ? 33.447 60.726 76.151 1.00 484.61 471 ALA A C 1
ATOM 2257 O O . ALA A 1 471 ? 33.197 59.658 75.579 1.00 482.22 471 ALA A O 1
ATOM 2259 N N . VAL A 1 472 ? 32.768 61.163 77.215 1.00 493.01 472 VAL A N 1
ATOM 2260 C CA . VAL A 1 472 ? 31.682 60.382 77.839 1.00 500.00 472 VAL A CA 1
ATOM 2261 C C . VAL A 1 472 ? 30.499 60.108 76.891 1.00 500.00 472 VAL A C 1
ATOM 2262 O O . VAL A 1 472 ? 29.827 59.079 77.020 1.00 500.00 472 VAL A O 1
ATOM 2266 N N . GLY A 1 473 ? 30.256 61.025 75.951 1.00 500.00 473 GLY A N 1
ATOM 2267 C CA . GLY A 1 473 ? 29.238 60.842 74.911 1.00 500.00 473 GLY A CA 1
ATOM 2268 C C . GLY A 1 473 ? 29.473 59.620 74.039 1.00 500.00 473 GLY A C 1
ATOM 2269 O O . GLY A 1 473 ? 28.524 58.918 73.682 1.00 500.00 473 GLY A O 1
ATOM 2270 N N . SER A 1 474 ? 30.737 59.370 73.696 1.00 500.00 474 SER A N 1
ATOM 2271 C CA . SER A 1 474 ? 31.130 58.148 72.990 1.00 500.00 474 SER A CA 1
ATOM 2272 C C . SER A 1 474 ? 31.037 56.926 73.907 1.00 500.00 474 SER A C 1
ATOM 2273 O O . SER A 1 474 ? 30.533 55.877 73.496 1.00 500.00 474 SER A O 1
ATOM 2276 N N . SER A 1 475 ? 31.518 57.078 75.144 1.00 500.00 475 SER A N 1
ATOM 2277 C CA . SER A 1 475 ? 31.529 55.996 76.143 1.00 500.00 475 SER A CA 1
ATOM 2278 C C . SER A 1 475 ? 30.159 55.348 76.360 1.00 500.00 475 SER A C 1
ATOM 2279 O O . SER A 1 475 ? 30.055 54.120 76.399 1.00 500.00 475 SER A O 1
ATOM 2282 N N . GLU A 1 476 ? 29.122 56.175 76.495 1.00 500.00 476 GLU A N 1
ATOM 2283 C CA . GLU A 1 476 ? 27.745 55.678 76.644 1.00 500.00 476 GLU A CA 1
ATOM 2284 C C . GLU A 1 476 ? 27.258 54.896 75.417 1.00 500.00 476 GLU A C 1
ATOM 2285 O O . GLU A 1 476 ? 26.528 53.911 75.563 1.00 500.00 476 GLU A O 1
ATOM 2291 N N . LYS A 1 477 ? 27.664 55.332 74.222 1.00 500.00 477 LYS A N 1
ATOM 2292 C CA . LYS A 1 477 ? 27.360 54.601 72.982 1.00 500.00 477 LYS A CA 1
ATOM 2293 C C . LYS A 1 477 ? 28.157 53.294 72.871 1.00 500.00 477 LYS A C 1
ATOM 2294 O O . LYS A 1 477 ? 27.654 52.311 72.321 1.00 500.00 477 LYS A O 1
ATOM 2300 N N . ILE A 1 478 ? 29.392 53.291 73.379 1.00 499.84 478 ILE A N 1
ATOM 2301 C CA . ILE A 1 478 ? 30.202 52.065 73.482 1.00 492.62 478 ILE A CA 1
ATOM 2302 C C . ILE A 1 478 ? 29.578 51.081 74.484 1.00 491.15 478 ILE A C 1
ATOM 2303 O O . ILE A 1 478 ? 29.564 49.875 74.231 1.00 487.77 478 ILE A O 1
ATOM 2308 N N . PHE A 1 479 ? 29.076 51.594 75.610 1.00 492.15 479 PHE A N 1
ATOM 2309 C CA . PHE A 1 479 ? 28.309 50.773 76.564 1.00 491.67 479 PHE A CA 1
ATOM 2310 C C . PHE A 1 479 ? 26.993 50.264 75.965 1.00 496.39 479 PHE A C 1
ATOM 2311 O O . PHE A 1 479 ? 26.609 49.120 76.210 1.00 500.00 479 PHE A O 1
ATOM 2319 N N . GLU A 1 480 ? 26.318 51.113 75.188 1.00 498.46 480 GLU A N 1
ATOM 2320 C CA . GLU A 1 480 ? 25.108 50.718 74.448 1.00 493.20 480 GLU A CA 1
ATOM 2321 C C . GLU A 1 480 ? 25.412 49.648 73.392 1.00 489.46 480 GLU A C 1
ATOM 2322 O O . GLU A 1 480 ? 24.599 48.751 73.160 1.00 490.55 480 GLU A O 1
ATOM 2328 N N . TYR A 1 481 ? 26.577 49.760 72.755 1.00 484.18 481 TYR A N 1
ATOM 2329 C CA . TYR A 1 481 ? 27.070 48.751 71.813 1.00 471.76 481 TYR A CA 1
ATOM 2330 C C . TYR A 1 481 ? 27.456 47.445 72.525 1.00 469.88 481 TYR A C 1
ATOM 2331 O O . TYR A 1 481 ? 27.188 46.355 72.015 1.00 466.70 481 TYR A O 1
ATOM 2340 N N . LEU A 1 482 ? 28.081 47.568 73.697 1.00 467.71 482 LEU A N 1
ATOM 2341 C CA . LEU A 1 482 ? 28.540 46.413 74.480 1.00 468.48 482 LEU A CA 1
ATOM 2342 C C . LEU A 1 482 ? 27.401 45.630 75.144 1.00 467.45 482 LEU A C 1
ATOM 2343 O O . LEU A 1 482 ? 27.401 44.397 75.106 1.00 471.28 482 LEU A O 1
ATOM 2348 N N . ASP A 1 483 ? 26.439 46.337 75.743 1.00 464.21 483 ASP A N 1
ATOM 2349 C CA . ASP A 1 483 ? 25.369 45.688 76.536 1.00 462.17 483 ASP A CA 1
ATOM 2350 C C . ASP A 1 483 ? 24.330 44.869 75.748 1.00 461.59 483 ASP A C 1
ATOM 2351 O O . ASP A 1 483 ? 23.538 44.144 76.356 1.00 463.69 483 ASP A O 1
ATOM 2356 N N . ARG A 1 484 ? 24.322 44.992 74.419 1.00 456.88 484 ARG A N 1
ATOM 2357 C CA . ARG A 1 484 ? 23.416 44.215 73.565 1.00 461.33 484 ARG A CA 1
ATOM 2358 C C . ARG A 1 484 ? 23.767 42.729 73.607 1.00 448.26 484 ARG A C 1
ATOM 2359 O O . ARG A 1 484 ? 22.892 41.870 73.504 1.00 431.55 484 ARG A O 1
ATOM 2367 N N . GLY A 1 492 ? 23.661 23.597 77.477 1.00 461.52 492 GLY A N 1
ATOM 2368 C CA . GLY A 1 492 ? 23.745 22.312 78.167 1.00 468.68 492 GLY A CA 1
ATOM 2369 C C . GLY A 1 492 ? 24.650 21.323 77.453 1.00 470.49 492 GLY A C 1
ATOM 2370 O O . GLY A 1 492 ? 24.232 20.204 77.150 1.00 480.34 492 GLY A O 1
ATOM 2371 N N . LEU A 1 493 ? 25.889 21.755 77.208 1.00 464.05 493 LEU A N 1
ATOM 2372 C CA . LEU A 1 493 ? 26.915 21.011 76.448 1.00 453.79 493 LEU A CA 1
ATOM 2373 C C . LEU A 1 493 ? 26.800 19.477 76.437 1.00 444.22 493 LEU A C 1
ATOM 2374 O O . LEU A 1 493 ? 27.320 18.796 77.326 1.00 450.53 493 LEU A O 1
ATOM 2376 N N . LEU A 1 494 ? 26.108 18.955 75.423 1.00 423.24 494 LEU A N 1
ATOM 2377 C CA . LEU A 1 494 ? 26.016 17.514 75.180 1.00 403.26 494 LEU A CA 1
ATOM 2378 C C . LEU A 1 494 ? 27.258 17.063 74.414 1.00 395.47 494 LEU A C 1
ATOM 2379 O O . LEU A 1 494 ? 27.476 17.485 73.276 1.00 377.57 494 LEU A O 1
ATOM 2381 N N . THR A 1 495 ? 28.060 16.203 75.040 1.00 399.85 495 THR A N 1
ATOM 2382 C CA . THR A 1 495 ? 29.373 15.822 74.509 1.00 403.40 495 THR A CA 1
ATOM 2383 C C . THR A 1 495 ? 29.289 14.809 73.368 1.00 406.94 495 THR A C 1
ATOM 2384 O O . THR A 1 495 ? 28.221 14.260 73.090 1.00 406.99 495 THR A O 1
ATOM 2386 N N . PRO A 1 496 ? 30.430 14.564 72.704 1.00 411.29 496 PRO A N 1
ATOM 2387 C CA . PRO A 1 496 ? 30.654 13.633 71.602 1.00 417.50 496 PRO A CA 1
ATOM 2388 C C . PRO A 1 496 ? 31.222 12.295 72.078 1.00 424.32 496 PRO A C 1
ATOM 2389 O O . PRO A 1 496 ? 32.169 12.275 72.867 1.00 424.79 496 PRO A O 1
ATOM 2391 N N . LEU A 1 497 ? 30.641 11.196 71.597 1.00 434.28 497 LEU A N 1
ATOM 2392 C CA . LEU A 1 497 ? 31.096 9.846 71.951 1.00 446.30 497 LEU A CA 1
ATOM 2393 C C . LEU A 1 497 ? 30.625 8.810 70.928 1.00 459.46 497 LEU A C 1
ATOM 2394 O O . LEU A 1 497 ? 31.446 8.175 70.262 1.00 457.43 497 LEU A O 1
ATOM 2396 N N . HIS A 1 498 ? 29.305 8.652 70.816 1.00 481.83 498 HIS A N 1
ATOM 2397 C CA . HIS A 1 498 ? 28.682 7.747 69.849 1.00 491.14 498 HIS A CA 1
ATOM 2398 C C . HIS A 1 498 ? 28.006 8.561 68.747 1.00 500.00 498 HIS A C 1
ATOM 2399 O O . HIS A 1 498 ? 27.005 9.236 68.998 1.00 500.00 498 HIS A O 1
ATOM 2401 N N . LEU A 1 499 ? 28.558 8.499 67.534 1.00 500.00 499 LEU A N 1
ATOM 2402 C CA . LEU A 1 499 ? 28.014 9.232 66.389 1.00 500.00 499 LEU A CA 1
ATOM 2403 C C . LEU A 1 499 ? 26.774 8.528 65.828 1.00 500.00 499 LEU A C 1
ATOM 2404 O O . LEU A 1 499 ? 26.891 7.507 65.144 1.00 500.00 499 LEU A O 1
ATOM 2406 N N . GLU A 1 500 ? 25.595 9.076 66.128 1.00 500.00 500 GLU A N 1
ATOM 2407 C CA . GLU A 1 500 ? 24.323 8.530 65.637 1.00 500.00 500 GLU A CA 1
ATOM 2408 C C . GLU A 1 500 ? 24.119 8.890 64.165 1.00 500.00 500 GLU A C 1
ATOM 2409 O O . GLU A 1 500 ? 24.001 8.003 63.316 1.00 500.00 500 GLU A O 1
ATOM 2411 N N . GLY A 1 501 ? 24.072 10.190 63.876 1.00 500.00 501 GLY A N 1
ATOM 2412 C CA . GLY A 1 501 ? 24.056 10.691 62.500 1.00 500.00 501 GLY A CA 1
ATOM 2413 C C . GLY A 1 501 ? 22.713 10.617 61.794 1.00 500.00 501 GLY A C 1
ATOM 2414 O O . GLY A 1 501 ? 22.606 10.030 60.713 1.00 500.00 501 GLY A O 1
ATOM 2415 N N . LEU A 1 502 ? 21.695 11.218 62.409 1.00 500.00 502 LEU A N 1
ATOM 2416 C CA . LEU A 1 502 ? 20.363 11.341 61.809 1.00 500.00 502 LEU A CA 1
ATOM 2417 C C . LEU A 1 502 ? 19.769 12.707 62.153 1.00 500.00 502 LEU A C 1
ATOM 2418 O O . LEU A 1 502 ? 19.438 12.966 63.315 1.00 500.00 502 LEU A O 1
ATOM 2420 N N . VAL A 1 503 ? 19.655 13.574 61.146 1.00 500.00 503 VAL A N 1
ATOM 2421 C CA . VAL A 1 503 ? 19.153 14.940 61.321 1.00 500.00 503 VAL A CA 1
ATOM 2422 C C . VAL A 1 503 ? 17.674 15.035 60.948 1.00 500.00 503 VAL A C 1
ATOM 2423 O O . VAL A 1 503 ? 17.312 14.804 59.791 1.00 500.00 503 VAL A O 1
ATOM 2425 N N . GLN A 1 504 ? 16.834 15.380 61.926 1.00 500.00 504 GLN A N 1
ATOM 2426 C CA . GLN A 1 504 ? 15.388 15.500 61.733 1.00 500.00 504 GLN A CA 1
ATOM 2427 C C . GLN A 1 504 ? 14.941 16.957 61.823 1.00 500.00 504 GLN A C 1
ATOM 2428 O O . GLN A 1 504 ? 14.885 17.528 62.918 1.00 500.00 504 GLN A O 1
ATOM 2430 N N . PHE A 1 505 ? 14.648 17.555 60.667 1.00 500.00 505 PHE A N 1
ATOM 2431 C CA . PHE A 1 505 ? 13.988 18.858 60.606 1.00 500.00 505 PHE A CA 1
ATOM 2432 C C . PHE A 1 505 ? 12.486 18.631 60.769 1.00 500.00 505 PHE A C 1
ATOM 2433 O O . PHE A 1 505 ? 11.754 18.518 59.783 1.00 500.00 505 PHE A O 1
ATOM 2435 N N . GLN A 1 506 ? 12.045 18.543 62.024 1.00 500.00 506 GLN A N 1
ATOM 2436 C CA . GLN A 1 506 ? 10.654 18.218 62.351 1.00 500.00 506 GLN A CA 1
ATOM 2437 C C . GLN A 1 506 ? 9.757 19.445 62.207 1.00 500.00 506 GLN A C 1
ATOM 2438 O O . GLN A 1 506 ? 9.649 20.254 63.138 1.00 500.00 506 GLN A O 1
ATOM 2440 N N . ASP A 1 507 ? 9.132 19.576 61.033 1.00 500.00 507 ASP A N 1
ATOM 2441 C CA . ASP A 1 507 ? 8.219 20.687 60.720 1.00 500.00 507 ASP A CA 1
ATOM 2442 C C . ASP A 1 507 ? 8.900 22.055 60.861 1.00 500.00 507 ASP A C 1
ATOM 2443 O O . ASP A 1 507 ? 8.289 23.017 61.335 1.00 500.00 507 ASP A O 1
ATOM 2445 N N . VAL A 1 508 ? 10.157 22.130 60.423 1.00 500.00 508 VAL A N 1
ATOM 2446 C CA . VAL A 1 508 ? 11.020 23.282 60.701 1.00 500.00 508 VAL A CA 1
ATOM 2447 C C . VAL A 1 508 ? 10.618 24.542 59.936 1.00 491.53 508 VAL A C 1
ATOM 2448 O O . VAL A 1 508 ? 9.934 24.471 58.907 1.00 488.07 508 VAL A O 1
ATOM 2450 N N . SER A 1 509 ? 11.051 25.689 60.459 1.00 472.90 509 SER A N 1
ATOM 2451 C CA . SER A 1 509 ? 10.799 26.992 59.843 1.00 460.42 509 SER A CA 1
ATOM 2452 C C . SER A 1 509 ? 11.966 27.947 60.109 1.00 450.48 509 SER A C 1
ATOM 2453 O O . SER A 1 509 ? 12.089 28.493 61.209 1.00 440.89 509 SER A O 1
ATOM 2455 N N . PHE A 1 510 ? 12.819 28.124 59.099 1.00 445.76 510 PHE A N 1
ATOM 2456 C CA . PHE A 1 510 ? 13.989 29.003 59.185 1.00 446.08 510 PHE A CA 1
ATOM 2457 C C . PHE A 1 510 ? 13.634 30.417 58.736 1.00 443.55 510 PHE A C 1
ATOM 2458 O O . PHE A 1 510 ? 13.223 30.624 57.589 1.00 437.92 510 PHE A O 1
ATOM 2460 N N . ALA A 1 511 ? 13.803 31.380 59.643 1.00 444.72 511 ALA A N 1
ATOM 2461 C CA . ALA A 1 511 ? 13.491 32.788 59.384 1.00 459.59 511 ALA A CA 1
ATOM 2462 C C . ALA A 1 511 ? 14.612 33.696 59.886 1.00 470.39 511 ALA A C 1
ATOM 2463 O O . ALA A 1 511 ? 15.234 33.416 60.914 1.00 465.48 511 ALA A O 1
ATOM 2465 N N . TYR A 1 512 ? 14.858 34.784 59.155 1.00 491.12 512 TYR A N 1
ATOM 2466 C CA . TYR A 1 512 ? 15.879 35.768 59.524 1.00 500.00 512 TYR A CA 1
ATOM 2467 C C . TYR A 1 512 ? 15.403 36.662 60.668 1.00 500.00 512 TYR A C 1
ATOM 2468 O O . TYR A 1 512 ? 14.204 36.745 60.943 1.00 500.00 512 TYR A O 1
ATOM 2470 N N . PRO A 1 513 ? 16.351 37.336 61.339 1.00 500.00 513 PRO A N 1
ATOM 2471 C CA . PRO A 1 513 ? 16.135 38.259 62.455 1.00 500.00 513 PRO A CA 1
ATOM 2472 C C . PRO A 1 513 ? 15.335 39.516 62.094 1.00 500.00 513 PRO A C 1
ATOM 2473 O O . PRO A 1 513 ? 14.630 40.052 62.952 1.00 500.00 513 PRO A O 1
ATOM 2475 N N . ASN A 1 514 ? 15.452 39.981 60.848 1.00 500.00 514 ASN A N 1
ATOM 2476 C CA . ASN A 1 514 ? 14.735 41.172 60.382 1.00 500.00 514 ASN A CA 1
ATOM 2477 C C . ASN A 1 514 ? 13.229 40.932 60.267 1.00 500.00 514 ASN A C 1
ATOM 2478 O O . ASN A 1 514 ? 12.434 41.688 60.830 1.00 500.00 514 ASN A O 1
ATOM 2480 N N . ARG A 1 515 ? 12.855 39.879 59.538 1.00 500.00 515 ARG A N 1
ATOM 2481 C CA . ARG A 1 515 ? 11.451 39.509 59.322 1.00 500.00 515 ARG A CA 1
ATOM 2482 C C . ARG A 1 515 ? 11.134 38.160 59.970 1.00 500.00 515 ARG A C 1
ATOM 2483 O O . ARG A 1 515 ? 11.580 37.117 59.488 1.00 500.00 515 ARG A O 1
ATOM 2485 N N . PRO A 1 516 ? 10.360 38.183 61.068 1.00 500.00 516 PRO A N 1
ATOM 2486 C CA . PRO A 1 516 ? 9.919 37.017 61.836 1.00 500.00 516 PRO A CA 1
ATOM 2487 C C . PRO A 1 516 ? 8.897 36.158 61.090 1.00 500.00 516 PRO A C 1
ATOM 2488 O O . PRO A 1 516 ? 9.036 34.933 61.054 1.00 500.00 516 PRO A O 1
ATOM 2490 N N . ASP A 1 517 ? 7.883 36.802 60.511 1.00 500.00 517 ASP A N 1
ATOM 2491 C CA . ASP A 1 517 ? 6.838 36.108 59.750 1.00 500.00 517 ASP A CA 1
ATOM 2492 C C . ASP A 1 517 ? 7.348 35.618 58.394 1.00 500.00 517 ASP A C 1
ATOM 2493 O O . ASP A 1 517 ? 7.170 34.447 58.048 1.00 500.00 517 ASP A O 1
ATOM 2495 N N . VAL A 1 518 ? 7.975 36.518 57.636 1.00 500.00 518 VAL A N 1
ATOM 2496 C CA . VAL A 1 518 ? 8.513 36.194 56.309 1.00 500.00 518 VAL A CA 1
ATOM 2497 C C . VAL A 1 518 ? 9.782 35.344 56.420 1.00 500.00 518 VAL A C 1
ATOM 2498 O O . VAL A 1 518 ? 10.895 35.876 56.488 1.00 500.00 518 VAL A O 1
ATOM 2500 N N . LEU A 1 519 ? 9.597 34.024 56.434 1.00 500.00 519 LEU A N 1
ATOM 2501 C CA . LEU A 1 519 ? 10.695 33.067 56.615 1.00 500.00 519 LEU A CA 1
ATOM 2502 C C . LEU A 1 519 ? 11.351 32.680 55.290 1.00 500.00 519 LEU A C 1
ATOM 2503 O O . LEU A 1 519 ? 10.714 32.727 54.234 1.00 500.00 519 LEU A O 1
ATOM 2505 N N . VAL A 1 520 ? 12.625 32.293 55.362 1.00 500.00 520 VAL A N 1
ATOM 2506 C CA . VAL A 1 520 ? 13.370 31.804 54.202 1.00 500.00 520 VAL A CA 1
ATOM 2507 C C . VAL A 1 520 ? 12.986 30.354 53.930 1.00 500.00 520 VAL A C 1
ATOM 2508 O O . VAL A 1 520 ? 12.600 30.008 52.812 1.00 500.00 520 VAL A O 1
ATOM 2510 N N . LEU A 1 521 ? 13.106 29.520 54.964 1.00 500.00 521 LEU A N 1
ATOM 2511 C CA . LEU A 1 521 ? 12.651 28.129 54.930 1.00 489.81 521 LEU A CA 1
ATOM 2512 C C . LEU A 1 521 ? 11.343 28.008 55.709 1.00 478.82 521 LEU A C 1
ATOM 2513 O O . LEU A 1 521 ? 11.230 28.538 56.817 1.00 471.54 521 LEU A O 1
ATOM 2515 N N . GLN A 1 522 ? 10.363 27.313 55.129 1.00 469.23 522 GLN A N 1
ATOM 2516 C CA . GLN A 1 522 ? 9.041 27.151 55.740 1.00 469.41 522 GLN A CA 1
ATOM 2517 C C . GLN A 1 522 ? 8.463 25.771 55.436 1.00 468.67 522 GLN A C 1
ATOM 2518 O O . GLN A 1 522 ? 8.399 25.365 54.274 1.00 462.18 522 GLN A O 1
ATOM 2520 N N . GLY A 1 523 ? 8.044 25.060 56.483 1.00 472.48 523 GLY A N 1
ATOM 2521 C CA . GLY A 1 523 ? 7.480 23.719 56.344 1.00 488.37 523 GLY A CA 1
ATOM 2522 C C . GLY A 1 523 ? 8.525 22.679 55.985 1.00 500.00 523 GLY A C 1
ATOM 2523 O O . GLY A 1 523 ? 8.314 21.865 55.084 1.00 500.00 523 GLY A O 1
ATOM 2524 N N . LEU A 1 524 ? 9.651 22.711 56.697 1.00 500.00 524 LEU A N 1
ATOM 2525 C CA . LEU A 1 524 ? 10.754 21.778 56.464 1.00 500.00 524 LEU A CA 1
ATOM 2526 C C . LEU A 1 524 ? 10.430 20.411 57.065 1.00 500.00 524 LEU A C 1
ATOM 2527 O O . LEU A 1 524 ? 10.069 20.322 58.241 1.00 500.00 524 LEU A O 1
ATOM 2529 N N . THR A 1 525 ? 10.557 19.362 56.249 1.00 500.00 525 THR A N 1
ATOM 2530 C CA . THR A 1 525 ? 10.298 17.981 56.669 1.00 500.00 525 THR A CA 1
ATOM 2531 C C . THR A 1 525 ? 11.481 17.084 56.291 1.00 500.00 525 THR A C 1
ATOM 2532 O O . THR A 1 525 ? 11.316 16.062 55.618 1.00 500.00 525 THR A O 1
ATOM 2534 N N . PHE A 1 526 ? 12.671 17.481 56.739 1.00 500.00 526 PHE A N 1
ATOM 2535 C CA . PHE A 1 526 ? 13.912 16.760 56.440 1.00 500.00 526 PHE A CA 1
ATOM 2536 C C . PHE A 1 526 ? 14.084 15.533 57.331 1.00 495.52 526 PHE A C 1
ATOM 2537 O O . PHE A 1 526 ? 13.498 15.449 58.414 1.00 497.46 526 PHE A O 1
ATOM 2539 N N . THR A 1 527 ? 14.899 14.590 56.863 1.00 481.43 527 THR A N 1
ATOM 2540 C CA . THR A 1 527 ? 15.175 13.352 57.595 1.00 469.68 527 THR A CA 1
ATOM 2541 C C . THR A 1 527 ? 16.446 12.680 57.068 1.00 459.02 527 THR A C 1
ATOM 2542 O O . THR A 1 527 ? 16.383 11.735 56.276 1.00 456.43 527 THR A O 1
ATOM 2544 N N . LEU A 1 528 ? 17.595 13.184 57.516 1.00 445.60 528 LEU A N 1
ATOM 2545 C CA . LEU A 1 528 ? 18.902 12.673 57.086 1.00 432.57 528 LEU A CA 1
ATOM 2546 C C . LEU A 1 528 ? 19.261 11.357 57.776 1.00 425.96 528 LEU A C 1
ATOM 2547 O O . LEU A 1 528 ? 18.577 10.921 58.706 1.00 426.22 528 LEU A O 1
ATOM 2549 N N . ARG A 1 529 ? 20.342 10.735 57.308 0.50 420.30 529 ARG A N 1
ATOM 2550 C CA . ARG A 1 529 ? 20.816 9.462 57.846 0.50 420.10 529 ARG A CA 1
ATOM 2551 C C . ARG A 1 529 ? 22.305 9.288 57.569 0.50 420.25 529 ARG A C 1
ATOM 2552 O O . ARG A 1 529 ? 22.895 10.062 56.814 0.50 414.60 529 ARG A O 1
ATOM 2554 N N . PRO A 1 530 ? 22.914 8.265 58.187 1.00 427.32 530 PRO A N 1
ATOM 2555 C CA . PRO A 1 530 ? 24.333 7.933 58.104 1.00 432.71 530 PRO A CA 1
ATOM 2556 C C . PRO A 1 530 ? 24.694 7.251 56.787 1.00 433.86 530 PRO A C 1
ATOM 2557 O O . PRO A 1 530 ? 24.081 6.242 56.430 1.00 438.59 530 PRO A O 1
ATOM 2559 N N . GLY A 1 531 ? 25.680 7.802 56.078 1.00 430.19 531 GLY A N 1
ATOM 2560 C CA . GLY A 1 531 ? 26.131 7.248 54.803 1.00 426.57 531 GLY A CA 1
ATOM 2561 C C . GLY A 1 531 ? 25.123 7.464 53.692 1.00 422.70 531 GLY A C 1
ATOM 2562 O O . GLY A 1 531 ? 24.601 6.503 53.121 1.00 422.38 531 GLY A O 1
ATOM 2563 N N . GLU A 1 532 ? 24.847 8.732 53.395 1.00 416.29 532 GLU A N 1
ATOM 2564 C CA . GLU A 1 532 ? 23.895 9.101 52.346 1.00 408.99 532 GLU A CA 1
ATOM 2565 C C . GLU A 1 532 ? 24.100 10.548 51.899 1.00 399.40 532 GLU A C 1
ATOM 2566 O O . GLU A 1 532 ? 23.955 11.474 52.700 1.00 396.25 532 GLU A O 1
ATOM 2568 N N . VAL A 1 533 ? 24.436 10.731 50.622 1.00 386.65 533 VAL A N 1
ATOM 2569 C CA . VAL A 1 533 ? 24.670 12.060 50.058 1.00 387.05 533 VAL A CA 1
ATOM 2570 C C . VAL A 1 533 ? 23.342 12.758 49.779 1.00 388.17 533 VAL A C 1
ATOM 2571 O O . VAL A 1 533 ? 22.622 12.382 48.848 1.00 386.46 533 VAL A O 1
ATOM 2573 N N . THR A 1 534 ? 23.018 13.756 50.600 1.00 390.14 534 THR A N 1
ATOM 2574 C CA . THR A 1 534 ? 21.805 14.558 50.428 1.00 408.35 534 THR A CA 1
ATOM 2575 C C . THR A 1 534 ? 22.004 15.636 49.363 1.00 423.32 534 THR A C 1
ATOM 2576 O O . THR A 1 534 ? 23.138 16.031 49.075 1.00 427.42 534 THR A O 1
ATOM 2578 N N . ALA A 1 535 ? 20.896 16.101 48.785 1.00 438.89 535 ALA A N 1
ATOM 2579 C CA . ALA A 1 535 ? 20.911 17.195 47.805 1.00 448.17 535 ALA A CA 1
ATOM 2580 C C . ALA A 1 535 ? 19.703 18.118 47.977 1.00 458.27 535 ALA A C 1
ATOM 2581 O O . ALA A 1 535 ? 18.633 17.680 48.410 1.00 460.89 535 ALA A O 1
ATOM 2583 N N . LEU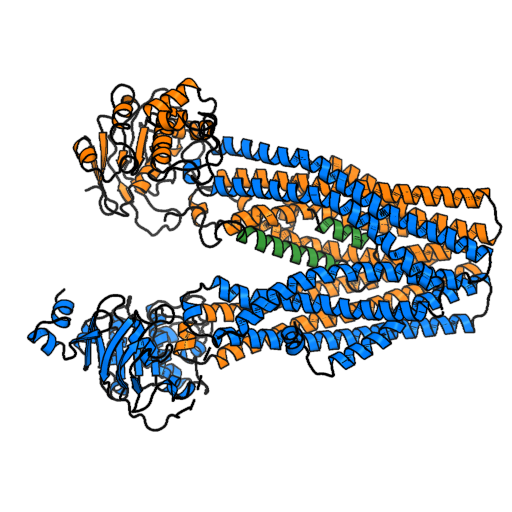 A 1 536 ? 19.890 19.393 47.631 1.00 469.28 536 LEU A N 1
ATOM 2584 C CA . LEU A 1 536 ? 18.850 20.420 47.760 1.00 477.80 536 LEU A CA 1
ATOM 2585 C C . LEU A 1 536 ? 18.789 21.292 46.504 1.00 485.97 536 LEU A C 1
ATOM 2586 O O . LEU A 1 536 ? 19.352 22.390 46.466 1.00 485.33 536 LEU A O 1
ATOM 2588 N N . VAL A 1 537 ? 18.101 20.786 45.481 1.00 496.86 537 VAL A N 1
ATOM 2589 C CA . VAL A 1 537 ? 17.955 21.487 44.202 1.00 498.17 537 VAL A CA 1
ATOM 2590 C C . VAL A 1 537 ? 16.863 22.551 44.284 1.00 500.00 537 VAL A C 1
ATOM 2591 O O . VAL A 1 537 ? 15.827 22.337 44.915 1.00 500.00 537 VAL A O 1
ATOM 2593 N N . GLY A 1 538 ? 17.097 23.692 43.638 1.00 500.00 538 GLY A N 1
ATOM 2594 C CA . GLY A 1 538 ? 16.133 24.793 43.642 1.00 500.00 538 GLY A CA 1
ATOM 2595 C C . GLY A 1 538 ? 16.634 26.047 42.949 1.00 500.00 538 GLY A C 1
ATOM 2596 O O . GLY A 1 538 ? 17.634 26.009 42.228 1.00 500.00 538 GLY A O 1
ATOM 2597 N N . PRO A 1 539 ? 15.935 27.173 43.167 1.00 500.00 539 PRO A N 1
ATOM 2598 C CA . PRO A 1 539 ? 16.216 28.490 42.594 1.00 500.00 539 PRO A CA 1
ATOM 2599 C C . PRO A 1 539 ? 17.142 29.346 43.461 1.00 500.00 539 PRO A C 1
ATOM 2600 O O . PRO A 1 539 ? 17.497 28.949 44.576 1.00 500.00 539 PRO A O 1
ATOM 2602 N N . ASN A 1 540 ? 17.515 30.514 42.938 1.00 500.00 540 ASN A N 1
ATOM 2603 C CA . ASN A 1 540 ? 18.401 31.446 43.641 1.00 500.00 540 ASN A CA 1
ATOM 2604 C C . ASN A 1 540 ? 17.677 32.097 44.820 1.00 500.00 540 ASN A C 1
ATOM 2605 O O . ASN A 1 540 ? 16.741 32.876 44.628 1.00 500.00 540 ASN A O 1
ATOM 2607 N N . GLY A 1 541 ? 18.117 31.767 46.034 1.00 500.00 541 GLY A N 1
ATOM 2608 C CA . GLY A 1 541 ? 17.479 32.246 47.259 1.00 500.00 541 GLY A CA 1
ATOM 2609 C C . GLY A 1 541 ? 16.193 31.499 47.568 1.00 500.00 541 GLY A C 1
ATOM 2610 O O . GLY A 1 541 ? 15.160 32.120 47.830 1.00 500.00 541 GLY A O 1
ATOM 2611 N N . SER A 1 542 ? 16.267 30.167 47.535 1.00 500.00 542 SER A N 1
ATOM 2612 C CA . SER A 1 542 ? 15.129 29.289 47.833 1.00 500.00 542 SER A CA 1
ATOM 2613 C C . SER A 1 542 ? 15.408 28.446 49.082 1.00 500.00 542 SER A C 1
ATOM 2614 O O . SER A 1 542 ? 15.200 27.228 49.086 1.00 500.00 542 SER A O 1
ATOM 2616 N N . GLY A 1 543 ? 15.869 29.109 50.142 1.00 500.00 543 GLY A N 1
ATOM 2617 C CA . GLY A 1 543 ? 16.243 28.442 51.392 1.00 500.00 543 GLY A CA 1
ATOM 2618 C C . GLY A 1 543 ? 17.483 27.562 51.310 1.00 500.00 543 GLY A C 1
ATOM 2619 O O . GLY A 1 543 ? 17.630 26.628 52.104 1.00 500.00 543 GLY A O 1
ATOM 2620 N N . LYS A 1 544 ? 18.380 27.867 50.370 1.00 500.00 544 LYS A N 1
ATOM 2621 C CA . LYS A 1 544 ? 19.586 27.063 50.138 1.00 500.00 544 LYS A CA 1
ATOM 2622 C C . LYS A 1 544 ? 20.643 27.327 51.207 1.00 500.00 544 LYS A C 1
ATOM 2623 O O . LYS A 1 544 ? 21.148 26.392 51.833 1.00 500.00 544 LYS A O 1
ATOM 2625 N N . SER A 1 545 ? 20.973 28.603 51.401 1.00 500.00 545 SER A N 1
ATOM 2626 C CA . SER A 1 545 ? 21.916 29.025 52.442 1.00 500.00 545 SER A CA 1
ATOM 2627 C C . SER A 1 545 ? 21.328 28.876 53.850 1.00 500.00 545 SER A C 1
ATOM 2628 O O . SER A 1 545 ? 22.038 28.488 54.782 1.00 500.00 545 SER A O 1
ATOM 2630 N N . THR A 1 546 ? 20.038 29.188 53.992 1.00 500.00 546 THR A N 1
ATOM 2631 C CA . THR A 1 546 ? 19.329 29.085 55.275 1.00 500.00 546 THR A CA 1
ATOM 2632 C C . THR A 1 546 ? 19.255 27.656 55.824 1.00 500.00 546 THR A C 1
ATOM 2633 O O . THR A 1 546 ? 19.372 27.454 57.035 1.00 500.00 546 THR A O 1
ATOM 2635 N N . VAL A 1 547 ? 19.054 26.678 54.938 1.00 500.00 547 VAL A N 1
ATOM 2636 C CA . VAL A 1 547 ? 19.040 25.259 55.323 1.00 500.00 547 VAL A CA 1
ATOM 2637 C C . VAL A 1 547 ? 20.408 24.777 55.816 1.00 500.00 547 VAL A C 1
ATOM 2638 O O . VAL A 1 547 ? 20.496 24.063 56.821 1.00 500.00 547 VAL A O 1
ATOM 2640 N N . ALA A 1 548 ? 21.464 25.173 55.104 1.00 500.00 548 ALA A N 1
ATOM 2641 C CA . ALA A 1 548 ? 22.846 24.855 55.489 1.00 500.00 548 ALA A CA 1
ATOM 2642 C C . ALA A 1 548 ? 23.254 25.556 56.787 1.00 500.00 548 ALA A C 1
ATOM 2643 O O . ALA A 1 548 ? 23.891 24.949 57.654 1.00 500.00 548 ALA A O 1
ATOM 2645 N N . ALA A 1 549 ? 22.885 26.832 56.908 1.00 500.00 549 ALA A N 1
ATOM 2646 C CA . ALA A 1 549 ? 23.100 27.606 58.138 1.00 500.00 549 ALA A CA 1
ATOM 2647 C C . ALA A 1 549 ? 22.298 27.061 59.328 1.00 500.00 549 ALA A C 1
ATOM 2648 O O . ALA A 1 549 ? 22.748 27.158 60.474 1.00 500.00 549 ALA A O 1
ATOM 2650 N N . LEU A 1 550 ? 21.116 26.506 59.051 1.00 500.00 550 LEU A N 1
ATOM 2651 C CA . LEU A 1 550 ? 20.292 25.848 60.073 1.00 500.00 550 LEU A CA 1
ATOM 2652 C C . LEU A 1 550 ? 20.948 24.568 60.591 1.00 493.20 550 LEU A C 1
ATOM 2653 O O . LEU A 1 550 ? 21.080 24.385 61.805 1.00 498.49 550 LEU A O 1
ATOM 2655 N N . LEU A 1 551 ? 21.367 23.701 59.667 1.00 477.10 551 LEU A N 1
ATOM 2656 C CA . LEU A 1 551 ? 22.047 22.442 60.009 1.00 466.15 551 LEU A CA 1
ATOM 2657 C C . LEU A 1 551 ? 23.325 22.658 60.826 1.00 457.99 551 LEU A C 1
ATOM 2658 O O . LEU A 1 551 ? 23.592 21.916 61.774 1.00 453.88 551 LEU A O 1
ATOM 2660 N N . GLN A 1 552 ? 24.106 23.671 60.448 1.00 451.39 552 GLN A N 1
ATOM 2661 C CA . GLN A 1 552 ? 25.281 24.090 61.222 1.00 453.61 552 GLN A CA 1
ATOM 2662 C C . GLN A 1 552 ? 24.895 24.731 62.561 1.00 451.69 552 GLN A C 1
ATOM 2663 O O . GLN A 1 552 ? 25.642 24.628 63.536 1.00 453.12 552 GLN A O 1
ATOM 2665 N N . ASN A 1 553 ? 23.744 25.407 62.582 1.00 449.05 553 ASN A N 1
ATOM 2666 C CA . ASN A 1 553 ? 23.161 26.000 63.792 1.00 447.49 553 ASN A CA 1
ATOM 2667 C C . ASN A 1 553 ? 23.876 27.290 64.202 1.00 444.94 553 ASN A C 1
ATOM 2668 O O . ASN A 1 553 ? 24.271 27.457 65.361 1.00 442.97 553 ASN A O 1
ATOM 2670 N N . LEU A 1 554 ? 24.032 28.196 63.236 1.00 444.77 554 LEU A N 1
ATOM 2671 C CA . LEU A 1 554 ? 24.527 29.550 63.491 1.00 444.35 554 LEU A CA 1
ATOM 2672 C C . LEU A 1 554 ? 23.346 30.428 63.890 1.00 441.71 554 LEU A C 1
ATOM 2673 O O . LEU A 1 554 ? 23.358 31.054 64.952 1.00 442.40 554 LEU A O 1
ATOM 2675 N N . TYR A 1 555 ? 22.334 30.463 63.021 1.00 436.12 555 TYR A N 1
ATOM 2676 C CA . TYR A 1 555 ? 21.046 31.090 63.312 1.00 437.34 555 TYR A CA 1
ATOM 2677 C C . TYR A 1 555 ? 20.048 29.991 63.669 1.00 443.04 555 TYR A C 1
ATOM 2678 O O . TYR A 1 555 ? 19.866 29.046 62.898 1.00 447.00 555 TYR A O 1
ATOM 2680 N N . GLN A 1 556 ? 19.408 30.116 64.833 1.00 448.12 556 GLN A N 1
ATOM 2681 C CA . GLN A 1 556 ? 18.475 29.097 65.329 1.00 454.23 556 GLN A CA 1
ATOM 2682 C C . GLN A 1 556 ? 17.164 29.083 64.541 1.00 462.34 556 GLN A C 1
ATOM 2683 O O . GLN A 1 556 ? 16.802 30.079 63.910 1.00 466.84 556 GLN A O 1
ATOM 2685 N N . PRO A 1 557 ? 16.452 27.944 64.579 1.00 469.44 557 PRO A N 1
ATOM 2686 C CA . PRO A 1 557 ? 15.180 27.721 63.896 1.00 472.44 557 PRO A CA 1
ATOM 2687 C C . PRO A 1 557 ? 14.048 28.552 64.497 1.00 478.36 557 PRO A C 1
ATOM 2688 O O . PRO A 1 557 ? 13.876 28.562 65.719 1.00 481.14 557 PRO A O 1
ATOM 2690 N N . THR A 1 558 ? 13.291 29.239 63.641 1.00 483.46 558 THR A N 1
ATOM 2691 C CA . THR A 1 558 ? 12.194 30.105 64.085 1.00 488.94 558 THR A CA 1
ATOM 2692 C C . THR A 1 558 ? 10.995 29.304 64.595 1.00 493.69 558 THR A C 1
ATOM 2693 O O . THR A 1 558 ? 10.382 29.680 65.597 1.00 500.00 558 THR A O 1
ATOM 2695 N N . GLY A 1 559 ? 10.667 28.213 63.901 1.00 490.03 559 GLY A N 1
ATOM 2696 C CA . GLY A 1 559 ? 9.568 27.325 64.300 1.00 479.31 559 GLY A CA 1
ATOM 2697 C C . GLY A 1 559 ? 9.875 25.859 64.058 1.00 468.73 559 GLY A C 1
ATOM 2698 O O . GLY A 1 559 ? 10.774 25.523 63.282 1.00 459.13 559 GLY A O 1
ATOM 2699 N N . GLY A 1 560 ? 9.121 24.991 64.730 1.00 460.65 560 GLY A N 1
ATOM 2700 C CA . GLY A 1 560 ? 9.277 23.544 64.600 1.00 462.83 560 GLY A CA 1
ATOM 2701 C C . GLY A 1 560 ? 10.467 23.024 65.384 1.00 463.84 560 GLY A C 1
ATOM 2702 O O . GLY A 1 560 ? 10.679 23.423 66.531 1.00 459.29 560 GLY A O 1
ATOM 2703 N N . GLN A 1 561 ? 11.236 22.128 64.765 1.00 468.74 561 GLN A N 1
ATOM 2704 C CA . GLN A 1 561 ? 12.437 21.562 65.385 1.00 481.52 561 GLN A CA 1
ATOM 2705 C C . GLN A 1 561 ? 13.470 21.143 64.342 1.00 496.22 561 GLN A C 1
ATOM 2706 O O . GLN A 1 561 ? 13.126 20.881 63.186 1.00 495.13 561 GLN A O 1
ATOM 2708 N N . LEU A 1 562 ? 14.732 21.089 64.767 1.00 500.00 562 LEU A N 1
ATOM 2709 C CA . LEU A 1 562 ? 15.851 20.674 63.915 1.00 500.00 562 LEU A CA 1
ATOM 2710 C C . LEU A 1 562 ? 16.851 19.847 64.725 1.00 500.00 562 LEU A C 1
ATOM 2711 O O . LEU A 1 562 ? 17.970 20.292 65.003 1.00 500.00 562 LEU A O 1
ATOM 2713 N N . LEU A 1 563 ? 16.432 18.638 65.095 1.00 500.00 563 LEU A N 1
ATOM 2714 C CA . LEU A 1 563 ? 17.241 17.748 65.933 1.00 496.64 563 LEU A CA 1
ATOM 2715 C C . LEU A 1 563 ? 18.335 17.052 65.125 1.00 484.81 563 LEU A C 1
ATOM 2716 O O . LEU A 1 563 ? 18.176 16.822 63.925 1.00 492.36 563 LEU A O 1
ATOM 2718 N N . LEU A 1 564 ? 19.442 16.739 65.798 1.00 463.56 564 LEU A N 1
ATOM 2719 C CA . LEU A 1 564 ? 20.545 15.960 65.236 1.00 454.83 564 LEU A CA 1
ATOM 2720 C C . LEU A 1 564 ? 20.905 14.845 66.216 1.00 444.27 564 LEU A C 1
ATOM 2721 O O . LEU A 1 564 ? 21.282 15.123 67.357 1.00 437.78 564 LEU A O 1
ATOM 2723 N N . ASP A 1 565 ? 20.780 13.595 65.765 1.00 436.57 565 ASP A N 1
ATOM 2724 C CA . ASP A 1 565 ? 20.980 12.405 66.607 1.00 433.48 565 ASP A CA 1
ATOM 2725 C C . ASP A 1 565 ? 19.997 12.339 67.788 1.00 432.70 565 ASP A C 1
ATOM 2726 O O . ASP A 1 565 ? 20.360 11.911 68.888 1.00 425.57 565 ASP A O 1
ATOM 2728 N N . GLY A 1 566 ? 18.754 12.755 67.544 1.00 439.27 566 GLY A N 1
ATOM 2729 C CA . GLY A 1 566 ? 17.708 12.776 68.569 1.00 436.58 566 GLY A CA 1
ATOM 2730 C C . GLY A 1 566 ? 17.895 13.831 69.648 1.00 435.26 566 GLY A C 1
ATOM 2731 O O . GLY A 1 566 ? 17.567 13.589 70.811 1.00 436.90 566 GLY A O 1
ATOM 2732 N N . LYS A 1 567 ? 18.408 15.000 69.262 1.00 431.11 567 LYS A N 1
ATOM 2733 C CA . LYS A 1 567 ? 18.664 16.096 70.205 1.00 425.67 567 LYS A CA 1
ATOM 2734 C C . LYS A 1 567 ? 18.948 17.399 69.462 1.00 422.18 567 LYS A C 1
ATOM 2735 O O . LYS A 1 567 ? 19.635 17.389 68.442 1.00 416.59 567 LYS A O 1
ATOM 2737 N N . PRO A 1 568 ? 18.426 18.524 69.978 1.00 419.70 568 PRO A N 1
ATOM 2738 C CA . PRO A 1 568 ? 18.576 19.860 69.393 1.00 432.61 568 PRO A CA 1
ATOM 2739 C C . PRO A 1 568 ? 20.035 20.318 69.284 1.00 441.35 568 PRO A C 1
ATOM 2740 O O . PRO A 1 568 ? 20.862 19.949 70.123 1.00 444.25 568 PRO A O 1
ATOM 2742 N N . LEU A 1 569 ? 20.328 21.119 68.259 1.00 449.33 569 LEU A N 1
ATOM 2743 C CA . LEU A 1 569 ? 21.694 21.591 67.982 1.00 454.86 569 LEU A CA 1
ATOM 2744 C C . LEU A 1 569 ? 22.252 22.472 69.101 1.00 464.60 569 LEU A C 1
ATOM 2745 O O . LEU A 1 569 ? 23.437 22.381 69.431 1.00 466.73 569 LEU A O 1
ATOM 2747 N N . PRO A 1 570 ? 21.392 23.321 69.689 1.00 479.87 570 PRO A N 1
ATOM 2748 C CA . PRO A 1 570 ? 21.651 24.179 70.847 1.00 489.84 570 PRO A CA 1
ATOM 2749 C C . PRO A 1 570 ? 22.128 23.419 72.093 1.00 500.00 570 PRO A C 1
ATOM 2750 O O . PRO A 1 570 ? 22.890 23.972 72.889 1.00 500.00 570 PRO A O 1
ATOM 2752 N N . GLN A 1 571 ? 21.675 22.173 72.256 1.00 500.00 571 GLN A N 1
ATOM 2753 C CA . GLN A 1 571 ? 22.106 21.314 73.365 1.00 492.78 571 GLN A CA 1
ATOM 2754 C C . GLN A 1 571 ? 23.575 20.885 73.273 1.00 480.90 571 GLN A C 1
ATOM 2755 O O . GLN A 1 571 ? 24.227 20.704 74.302 1.00 476.11 571 GLN A O 1
ATOM 2757 N N . TYR A 1 572 ? 24.090 20.719 72.054 1.00 467.55 572 TYR A N 1
ATOM 2758 C CA . TYR A 1 572 ? 25.476 20.280 71.845 1.00 468.56 572 TYR A CA 1
ATOM 2759 C C . TYR A 1 572 ? 26.496 21.358 72.227 1.00 465.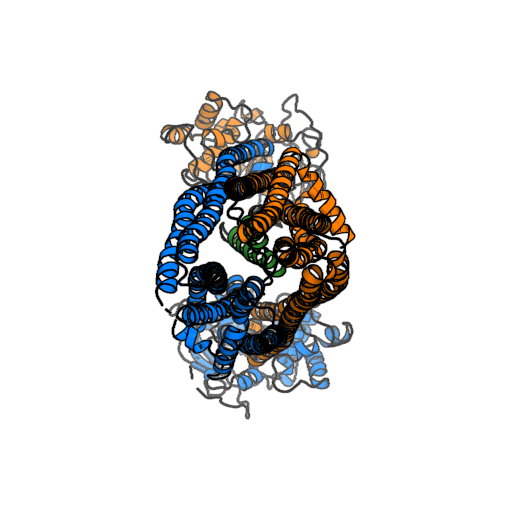90 572 TYR A C 1
ATOM 2760 O O . TYR A 1 572 ? 26.211 22.554 72.128 1.00 470.29 572 TYR A O 1
ATOM 2762 N N . GLU A 1 573 ? 27.679 20.918 72.659 1.00 461.01 573 GLU A N 1
ATOM 2763 C CA . GLU A 1 573 ? 28.773 21.827 73.027 1.00 448.89 573 GLU A CA 1
ATOM 2764 C C . GLU A 1 573 ? 29.439 22.389 71.773 1.00 439.04 573 GLU A C 1
ATOM 2765 O O . GLU A 1 573 ? 29.646 21.657 70.804 1.00 439.45 573 GLU A O 1
ATOM 2767 N N . HIS A 1 574 ? 29.790 23.677 71.810 1.00 424.38 574 HIS A N 1
ATOM 2768 C CA . HIS A 1 574 ? 30.315 24.402 70.639 1.00 412.27 574 HIS A CA 1
ATOM 2769 C C . HIS A 1 574 ? 31.499 23.706 69.966 1.00 403.84 574 HIS A C 1
ATOM 2770 O O . HIS A 1 574 ? 31.553 23.615 68.737 1.00 399.32 574 HIS A O 1
ATOM 2772 N N . ARG A 1 575 ? 32.432 23.213 70.780 1.00 396.40 575 ARG A N 1
ATOM 2773 C CA . ARG A 1 575 ? 33.584 22.451 70.288 1.00 403.97 575 ARG A CA 1
ATOM 2774 C C . ARG A 1 575 ? 33.181 21.090 69.712 1.00 408.90 575 ARG A C 1
ATOM 2775 O O . ARG A 1 575 ? 33.710 20.672 68.677 1.00 403.56 575 ARG A O 1
ATOM 2777 N N . TYR A 1 576 ? 32.249 20.410 70.384 1.00 419.30 576 TYR A N 1
ATOM 2778 C CA . TYR A 1 576 ? 31.755 19.101 69.937 1.00 420.24 576 TYR A CA 1
ATOM 2779 C C . TYR A 1 576 ? 30.980 19.207 68.623 1.00 426.46 576 TYR A C 1
ATOM 2780 O O . TYR A 1 576 ? 31.166 18.390 67.716 1.00 415.14 576 TYR A O 1
ATOM 2782 N N . LEU A 1 577 ? 30.116 20.218 68.538 1.00 443.21 577 LEU A N 1
ATOM 2783 C CA . LEU A 1 577 ? 29.379 20.537 67.311 1.00 455.29 577 LEU A CA 1
ATOM 2784 C C . LEU A 1 577 ? 30.307 21.018 66.194 1.00 460.67 577 LEU A C 1
ATOM 2785 O O . LEU A 1 577 ? 30.058 20.739 65.017 1.00 468.95 577 LEU A O 1
ATOM 2787 N N . HIS A 1 578 ? 31.362 21.746 66.566 1.00 460.60 578 HIS A N 1
ATOM 2788 C CA . HIS A 1 578 ? 32.426 22.119 65.627 1.00 464.31 578 HIS A CA 1
ATOM 2789 C C . HIS A 1 578 ? 33.136 20.888 65.058 1.00 468.36 578 HIS A C 1
ATOM 2790 O O . HIS A 1 578 ? 33.443 20.843 63.865 1.00 478.89 578 HIS A O 1
ATOM 2792 N N . ARG A 1 579 ? 33.394 19.902 65.918 1.00 465.80 579 ARG A N 1
ATOM 2793 C CA . ARG A 1 579 ? 34.005 18.635 65.501 1.00 469.93 579 ARG A CA 1
ATOM 2794 C C . ARG A 1 579 ? 33.071 17.772 64.645 1.00 472.17 579 ARG A C 1
ATOM 2795 O O . ARG A 1 579 ? 33.503 17.197 63.644 1.00 479.38 579 ARG A O 1
ATOM 2797 N N . GLN A 1 580 ? 31.801 17.685 65.042 1.00 468.02 580 GLN A N 1
ATOM 2798 C CA . GLN A 1 580 ? 30.815 16.840 64.352 1.00 475.72 580 GLN A CA 1
ATOM 2799 C C . GLN A 1 580 ? 30.333 17.423 63.019 1.00 483.79 580 GLN A C 1
ATOM 2800 O O . GLN A 1 580 ? 30.249 16.701 62.019 1.00 484.99 580 GLN A O 1
ATOM 2802 N N . VAL A 1 581 ? 30.007 18.717 63.016 1.00 495.79 581 VAL A N 1
ATOM 2803 C CA . VAL A 1 581 ? 29.464 19.401 61.835 1.00 495.42 581 VAL A CA 1
ATOM 2804 C C . VAL A 1 581 ? 30.538 20.206 61.100 1.00 495.55 581 VAL A C 1
ATOM 2805 O O . VAL A 1 581 ? 31.292 20.953 61.729 1.00 500.00 581 VAL A O 1
ATOM 2807 N N . ALA A 1 582 ? 30.596 20.045 59.775 1.00 489.49 582 ALA A N 1
ATOM 2808 C CA . ALA A 1 582 ? 31.527 20.787 58.914 1.00 478.29 582 ALA A CA 1
ATOM 2809 C C . ALA A 1 582 ? 30.778 21.395 57.729 1.00 467.07 582 ALA A C 1
ATOM 2810 O O . ALA A 1 582 ? 29.869 20.768 57.173 1.00 459.94 582 ALA A O 1
ATOM 2812 N N . ALA A 1 583 ? 31.172 22.610 57.343 1.00 456.33 583 ALA A N 1
ATOM 2813 C CA . ALA A 1 583 ? 30.477 23.369 56.300 1.00 458.20 583 ALA A CA 1
ATOM 2814 C C . ALA A 1 583 ? 31.415 24.323 55.557 1.00 457.04 583 ALA A C 1
ATOM 2815 O O . ALA A 1 583 ? 31.915 25.286 56.142 1.00 456.94 583 ALA A O 1
ATOM 2817 N N . VAL A 1 584 ? 31.645 24.045 54.272 1.00 455.33 584 VAL A N 1
ATOM 2818 C CA . VAL A 1 584 ? 32.422 24.930 53.404 1.00 459.51 584 VAL A CA 1
ATOM 2819 C C . VAL A 1 584 ? 31.523 26.045 52.876 1.00 468.31 584 VAL A C 1
ATOM 2820 O O . VAL A 1 584 ? 30.450 25.775 52.334 1.00 466.86 584 VAL A O 1
ATOM 2822 N N . GLY A 1 585 ? 31.963 27.293 53.036 1.00 481.73 585 GLY A N 1
ATOM 2823 C CA . GLY A 1 585 ? 31.188 28.459 52.604 1.00 493.68 585 GLY A CA 1
ATOM 2824 C C . GLY A 1 585 ? 31.220 28.689 51.103 1.00 500.00 585 GLY A C 1
ATOM 2825 O O . GLY A 1 585 ? 31.952 28.013 50.375 1.00 500.00 585 GLY A O 1
ATOM 2826 N N . GLN A 1 586 ? 30.420 29.653 50.646 1.00 500.00 586 GLN A N 1
ATOM 2827 C CA . GLN A 1 586 ? 30.361 30.024 49.228 1.00 500.00 586 GLN A CA 1
ATOM 2828 C C . GLN A 1 586 ? 31.623 30.776 48.817 1.00 500.00 586 GLN A C 1
ATOM 2829 O O . GLN A 1 586 ? 32.312 30.378 47.875 1.00 500.00 586 GLN A O 1
ATOM 2831 N N . GLU A 1 587 ? 31.913 31.861 49.534 1.00 500.00 587 GLU A N 1
ATOM 2832 C CA . GLU A 1 587 ? 33.146 32.622 49.343 1.00 500.00 587 GLU A CA 1
ATOM 2833 C C . GLU A 1 587 ? 34.285 31.929 50.087 1.00 500.00 587 GLU A C 1
ATOM 2834 O O . GLU A 1 587 ? 34.330 31.956 51.320 1.00 500.00 587 GLU A O 1
ATOM 2836 N N . PRO A 1 588 ? 35.202 31.295 49.337 1.00 500.00 588 PRO A N 1
ATOM 2837 C CA . PRO A 1 588 ? 36.359 30.556 49.843 1.00 488.57 588 PRO A CA 1
ATOM 2838 C C . PRO A 1 588 ? 37.367 31.465 50.549 1.00 478.66 588 PRO A C 1
ATOM 2839 O O . PRO A 1 588 ? 38.375 31.865 49.958 1.00 477.45 588 PRO A O 1
ATOM 2841 N N . GLN A 1 589 ? 37.076 31.784 51.810 1.00 461.67 589 GLN A N 1
ATOM 2842 C CA . GLN A 1 589 ? 37.922 32.666 52.615 1.00 456.45 589 GLN A CA 1
ATOM 2843 C C . GLN A 1 589 ? 39.200 31.956 53.059 1.00 455.63 589 GLN A C 1
ATOM 2844 O O . GLN A 1 589 ? 39.202 30.740 53.270 1.00 452.57 589 GLN A O 1
ATOM 2846 N N . VAL A 1 590 ? 40.277 32.728 53.193 1.00 457.66 590 VAL A N 1
ATOM 2847 C CA . VAL A 1 590 ? 41.579 32.217 53.625 1.00 459.94 590 VAL A CA 1
ATOM 2848 C C . VAL A 1 590 ? 42.251 33.223 54.555 1.00 465.66 590 VAL A C 1
ATOM 2849 O O . VAL A 1 590 ? 42.309 34.416 54.246 1.00 461.52 590 VAL A O 1
ATOM 2851 N N . PHE A 1 591 ? 42.761 32.735 55.685 1.00 477.14 591 PHE A N 1
ATOM 2852 C CA . PHE A 1 591 ? 43.378 33.593 56.702 1.00 485.85 591 PHE A CA 1
ATOM 2853 C C . PHE A 1 591 ? 44.797 34.003 56.310 1.00 496.91 591 PHE A C 1
ATOM 2854 O O . PHE A 1 591 ? 45.387 33.440 55.385 1.00 500.00 591 PHE A O 1
ATOM 2862 N N . GLY A 1 592 ? 45.336 34.982 57.033 1.00 500.00 592 GLY A N 1
ATOM 2863 C CA . GLY A 1 592 ? 46.673 35.519 56.770 1.00 500.00 592 GLY A CA 1
ATOM 2864 C C . GLY A 1 592 ? 47.844 34.658 57.225 1.00 500.00 592 GLY A C 1
ATOM 2865 O O . GLY A 1 592 ? 48.989 34.940 56.865 1.00 500.00 592 GLY A O 1
ATOM 2866 N N . ARG A 1 593 ? 47.570 33.614 58.011 1.00 500.00 593 ARG A N 1
ATOM 2867 C CA . ARG A 1 593 ? 48.611 32.723 58.534 1.00 500.00 593 ARG A CA 1
ATOM 2868 C C . ARG A 1 593 ? 49.198 31.791 57.465 1.00 500.00 593 ARG A C 1
ATOM 2869 O O . ARG A 1 593 ? 48.855 31.883 56.279 1.00 500.00 593 ARG A O 1
ATOM 2871 N N . SER A 1 594 ? 50.095 30.904 57.897 1.00 500.00 594 SER A N 1
ATOM 2872 C CA . SER A 1 594 ? 50.699 29.898 57.019 1.00 500.00 594 SER A CA 1
ATOM 2873 C C . SER A 1 594 ? 49.703 28.803 56.636 1.00 500.00 594 SER A C 1
ATOM 2874 O O . SER A 1 594 ? 48.667 28.638 57.286 1.00 500.00 594 SER A O 1
ATOM 2876 N N . LEU A 1 595 ? 50.041 28.056 55.585 1.00 500.00 595 LEU A N 1
ATOM 2877 C CA . LEU A 1 595 ? 49.182 26.983 55.061 1.00 499.96 595 LEU A CA 1
ATOM 2878 C C . LEU A 1 595 ? 48.900 25.881 56.088 1.00 497.18 595 LEU A C 1
ATOM 2879 O O . LEU A 1 595 ? 47.805 25.316 56.098 1.00 497.18 595 LEU A O 1
ATOM 2881 N N . GLN A 1 596 ? 49.882 25.586 56.941 1.00 493.64 596 GLN A N 1
ATOM 2882 C CA . GLN A 1 596 ? 49.692 24.665 58.069 1.00 480.15 596 GLN A CA 1
ATOM 2883 C C . GLN A 1 596 ? 48.699 25.220 59.095 1.00 465.71 596 GLN A C 1
ATOM 2884 O O . GLN A 1 596 ? 47.842 24.484 59.595 1.00 468.10 596 GLN A O 1
ATOM 2886 N N . GLU A 1 597 ? 48.822 26.514 59.399 1.00 443.80 597 GLU A N 1
ATOM 2887 C CA . GLU A 1 597 ? 47.912 27.197 60.326 1.00 438.85 597 GLU A CA 1
ATOM 2888 C C . GLU A 1 597 ? 46.492 27.299 59.765 1.00 437.21 597 GLU A C 1
ATOM 2889 O O . GLU A 1 597 ? 45.518 27.064 60.486 1.00 441.45 597 GLU A O 1
ATOM 2891 N N . ASN A 1 598 ? 46.389 27.650 58.483 1.00 434.25 598 ASN A N 1
ATOM 2892 C CA . ASN A 1 598 ? 45.103 27.726 57.782 1.00 433.45 598 ASN A CA 1
ATOM 2893 C C . ASN A 1 598 ? 44.435 26.356 57.634 1.00 434.78 598 ASN A C 1
ATOM 2894 O O . ASN A 1 598 ? 43.225 26.236 57.828 1.00 431.20 598 ASN A O 1
ATOM 2896 N N . ILE A 1 599 ? 45.223 25.336 57.290 1.00 442.20 599 ILE A N 1
ATOM 2897 C CA . ILE A 1 599 ? 44.725 23.956 57.190 1.00 448.06 599 ILE A CA 1
ATOM 2898 C C . ILE A 1 599 ? 44.316 23.378 58.547 1.00 452.29 599 ILE A C 1
ATOM 2899 O O . ILE A 1 599 ? 43.331 22.640 58.633 1.00 450.43 599 ILE A O 1
ATOM 2901 N N . ALA A 1 600 ? 45.074 23.718 59.593 1.00 459.88 600 ALA A N 1
ATOM 2902 C CA . ALA A 1 600 ? 44.768 23.306 60.969 1.00 457.02 600 ALA A CA 1
ATOM 2903 C C . ALA A 1 600 ? 44.138 24.433 61.811 1.00 457.01 600 ALA A C 1
ATOM 2904 O O . ALA A 1 600 ? 44.362 24.500 63.024 1.00 467.40 600 ALA A O 1
ATOM 2906 N N . TYR A 1 601 ? 43.347 25.302 61.176 1.00 447.92 601 TYR A N 1
ATOM 2907 C CA . TYR A 1 601 ? 42.629 26.371 61.883 1.00 432.27 601 TYR A CA 1
ATOM 2908 C C . TYR A 1 601 ? 41.403 25.801 62.597 1.00 421.00 601 TYR A C 1
ATOM 2909 O O . TYR A 1 601 ? 40.720 24.921 62.064 1.00 414.63 601 TYR A O 1
ATOM 2918 N N . GLY A 1 602 ? 41.130 26.312 63.796 1.00 409.92 602 GLY A N 1
ATOM 2919 C CA . GLY A 1 602 ? 39.967 25.898 64.580 1.00 414.76 602 GLY A CA 1
ATOM 2920 C C . GLY A 1 602 ? 40.130 24.514 65.175 1.00 416.57 602 GLY A C 1
ATOM 2921 O O . GLY A 1 602 ? 39.518 23.553 64.704 1.00 412.63 602 GLY A O 1
ATOM 2922 N N . LEU A 1 603 ? 40.958 24.420 66.213 1.00 424.75 603 LEU A N 1
ATOM 2923 C CA . LEU A 1 603 ? 41.211 23.153 66.903 1.00 429.44 603 LEU A CA 1
ATOM 2924 C C . LEU A 1 603 ? 41.858 23.381 68.268 1.00 433.47 603 LEU A C 1
ATOM 2925 O O . LEU A 1 603 ? 42.718 24.254 68.413 1.00 437.97 603 LEU A O 1
ATOM 2927 N N . THR A 1 604 ? 41.441 22.593 69.259 1.00 432.31 604 THR A N 1
ATOM 2928 C CA . THR A 1 604 ? 42.023 22.644 70.601 1.00 429.22 604 THR A CA 1
ATOM 2929 C C . THR A 1 604 ? 43.405 21.997 70.594 1.00 430.51 604 THR A C 1
ATOM 2930 O O . THR A 1 604 ? 44.393 22.622 70.985 1.00 430.87 604 THR A O 1
ATOM 2932 N N . GLN A 1 605 ? 43.456 20.745 70.141 1.00 433.96 605 GLN A N 1
ATOM 2933 C CA . GLN A 1 605 ? 44.714 20.013 69.978 1.00 418.16 605 GLN A CA 1
ATOM 2934 C C . GLN A 1 605 ? 45.354 20.358 68.634 1.00 404.12 605 GLN A C 1
ATOM 2935 O O . GLN A 1 605 ? 44.652 20.584 67.644 1.00 398.37 605 GLN A O 1
ATOM 2937 N N . LYS A 1 606 ? 46.686 20.391 68.607 1.00 386.83 606 LYS A N 1
ATOM 2938 C CA . LYS A 1 606 ? 47.438 20.702 67.390 1.00 386.17 606 LYS A CA 1
ATOM 2939 C C . LYS A 1 606 ? 47.421 19.518 66.425 1.00 388.54 606 LYS A C 1
ATOM 2940 O O . LYS A 1 606 ? 47.630 18.375 66.836 1.00 387.72 606 LYS A O 1
ATOM 2942 N N . PRO A 1 607 ? 47.169 19.795 65.135 1.00 396.24 607 PRO A N 1
ATOM 2943 C CA . PRO A 1 607 ? 47.107 18.800 64.066 1.00 416.94 607 PRO A CA 1
ATOM 2944 C C . PRO A 1 607 ? 48.485 18.249 63.697 1.00 429.41 607 PRO A C 1
ATOM 2945 O O . PRO A 1 607 ? 49.432 19.022 63.535 1.00 443.00 607 PRO A O 1
ATOM 2947 N N . THR A 1 608 ? 48.584 16.926 63.564 1.00 436.83 608 THR A N 1
ATOM 2948 C CA . THR A 1 608 ? 49.843 16.266 63.212 1.00 427.23 608 THR A CA 1
ATOM 2949 C C . THR A 1 608 ? 50.176 16.464 61.734 1.00 424.92 608 THR A C 1
ATOM 2950 O O . THR A 1 608 ? 49.274 16.577 60.898 1.00 411.75 608 THR A O 1
ATOM 2952 N N . MET A 1 609 ? 51.472 16.489 61.425 1.00 432.08 609 MET A N 1
ATOM 2953 C CA . MET A 1 609 ? 51.965 16.698 60.055 1.00 432.03 609 MET A CA 1
ATOM 2954 C C . MET A 1 609 ? 51.473 15.626 59.080 1.00 425.55 609 MET A C 1
ATOM 2955 O O . MET A 1 609 ? 51.161 15.931 57.925 1.00 421.57 609 MET A O 1
ATOM 2957 N N . GLU A 1 610 ? 51.412 14.380 59.552 1.00 417.04 610 GLU A N 1
ATOM 2958 C CA . GLU A 1 610 ? 50.817 13.280 58.790 1.00 415.56 610 GLU A CA 1
ATOM 2959 C C . GLU A 1 610 ? 49.328 13.518 58.533 1.00 419.93 610 GLU A C 1
ATOM 2960 O O . GLU A 1 610 ? 48.831 13.216 57.447 1.00 421.43 610 GLU A O 1
ATOM 2962 N N . GLU A 1 611 ? 48.631 14.059 59.534 1.00 429.03 611 GLU A N 1
ATOM 2963 C CA . GLU A 1 611 ? 47.215 14.425 59.404 1.00 430.41 611 GLU A CA 1
ATOM 2964 C C . GLU A 1 611 ? 46.997 15.583 58.426 1.00 422.30 611 GLU A C 1
ATOM 2965 O O . GLU A 1 611 ? 46.093 15.527 57.589 1.00 426.92 611 GLU A O 1
ATOM 2967 N N . ILE A 1 612 ? 47.822 16.625 58.544 1.00 401.23 612 ILE A N 1
ATOM 2968 C CA . ILE A 1 612 ? 47.779 17.769 57.626 1.00 408.77 612 ILE A CA 1
ATOM 2969 C C . ILE A 1 612 ? 48.117 17.365 56.188 1.00 418.88 612 ILE A C 1
ATOM 2970 O O . ILE A 1 612 ? 47.479 17.835 55.241 1.00 417.16 612 ILE A O 1
ATOM 2972 N N . THR A 1 613 ? 49.114 16.491 56.040 1.00 436.99 613 THR A N 1
ATOM 2973 C CA . THR A 1 613 ? 49.510 15.958 54.731 1.00 450.08 613 THR A CA 1
ATOM 2974 C C . THR A 1 613 ? 48.446 15.037 54.125 1.00 459.73 613 THR A C 1
ATOM 2975 O O . THR A 1 613 ? 48.148 15.134 52.931 1.00 460.78 613 THR A O 1
ATOM 2977 N N . ALA A 1 614 ? 47.889 14.148 54.948 1.00 470.48 614 ALA A N 1
ATOM 2978 C CA . ALA A 1 614 ? 46.823 13.233 54.515 1.00 479.41 614 ALA A CA 1
ATOM 2979 C C . ALA A 1 614 ? 45.515 13.959 54.188 1.00 487.51 614 ALA A C 1
ATOM 2980 O O . ALA A 1 614 ? 44.788 13.542 53.283 1.00 486.75 614 ALA A O 1
ATOM 2982 N N . ALA A 1 615 ? 45.219 15.031 54.926 1.00 497.21 615 ALA A N 1
ATOM 2983 C CA . ALA A 1 615 ? 44.045 15.873 54.657 1.00 499.02 615 ALA A CA 1
ATOM 2984 C C . ALA A 1 615 ? 44.181 16.609 53.324 1.00 494.10 615 ALA A C 1
ATOM 2985 O O . ALA A 1 615 ? 43.244 16.628 52.521 1.00 487.30 615 ALA A O 1
ATOM 2987 N N . ALA A 1 616 ? 45.351 17.209 53.103 1.00 488.28 616 ALA A N 1
ATOM 2988 C CA . ALA A 1 616 ? 45.674 17.860 51.827 1.00 483.13 616 ALA A CA 1
ATOM 2989 C C . ALA A 1 616 ? 45.750 16.863 50.664 1.00 478.15 616 ALA A C 1
ATOM 2990 O O . ALA A 1 616 ? 45.402 17.205 49.532 1.00 481.43 616 ALA A O 1
ATOM 2992 N N . VAL A 1 617 ? 46.212 15.643 50.947 1.00 470.26 617 VAL A N 1
ATOM 2993 C CA . VAL A 1 617 ? 46.252 14.565 49.953 1.00 465.12 617 VAL A CA 1
ATOM 2994 C C . VAL A 1 617 ? 44.857 14.041 49.602 1.00 461.94 617 VAL A C 1
ATOM 2995 O O . VAL A 1 617 ? 44.564 13.792 48.430 1.00 458.89 617 VAL A O 1
ATOM 2997 N N . LYS A 1 618 ? 44.010 13.874 50.618 1.00 461.04 618 LYS A N 1
ATOM 2998 C CA . LYS A 1 618 ? 42.640 13.382 50.432 1.00 467.93 618 LYS A CA 1
ATOM 2999 C C . LYS A 1 618 ? 41.734 14.422 49.774 1.00 472.44 618 LYS A C 1
ATOM 3000 O O . LYS A 1 618 ? 40.995 14.101 48.840 1.00 474.24 618 LYS A O 1
ATOM 3002 N N . SER A 1 619 ? 41.792 15.659 50.269 1.00 475.51 619 SER A N 1
ATOM 3003 C CA . SER A 1 619 ? 40.985 16.761 49.725 1.00 485.53 619 SER A CA 1
ATOM 3004 C C . SER A 1 619 ? 41.414 17.203 48.320 1.00 492.52 619 SER A C 1
ATOM 3005 O O . SER A 1 619 ? 40.597 17.733 47.563 1.00 491.34 619 SER A O 1
ATOM 3007 N N . GLY A 1 620 ? 42.687 16.990 47.984 1.00 500.00 620 GLY A N 1
ATOM 3008 C CA . GLY A 1 620 ? 43.236 17.346 46.672 1.00 500.00 620 GLY A CA 1
ATOM 3009 C C . GLY A 1 620 ? 43.913 18.706 46.615 1.00 500.00 620 GLY A C 1
ATOM 3010 O O . GLY A 1 620 ? 43.889 19.364 45.572 1.00 500.00 620 GLY A O 1
ATOM 3011 N N . ALA A 1 621 ? 44.510 19.126 47.734 1.00 500.00 621 ALA A N 1
ATOM 3012 C CA . ALA A 1 621 ? 45.324 20.347 47.808 1.00 500.00 621 ALA A CA 1
ATOM 3013 C C . ALA A 1 621 ? 46.832 20.063 47.924 1.00 500.00 621 ALA A C 1
ATOM 3014 O O . ALA A 1 621 ? 47.633 21.003 47.897 1.00 500.00 621 ALA A O 1
ATOM 3016 N N . HIS A 1 622 ? 47.214 18.785 48.034 1.00 500.00 622 HIS A N 1
ATOM 3017 C CA . HIS A 1 622 ? 48.614 18.380 48.243 1.00 500.00 622 HIS A CA 1
ATOM 3018 C C . HIS A 1 622 ? 49.566 18.834 47.134 1.00 500.00 622 HIS A C 1
ATOM 3019 O O . HIS A 1 622 ? 50.731 19.131 47.404 1.00 496.26 622 HIS A O 1
ATOM 3021 N N . SER A 1 623 ? 49.072 18.874 45.897 1.00 500.00 623 SER A N 1
ATOM 3022 C CA . SER A 1 623 ? 49.820 19.441 44.770 1.00 495.90 623 SER A CA 1
ATOM 3023 C C . SER A 1 623 ? 50.052 20.946 44.946 1.00 492.99 623 SER A C 1
ATOM 3024 O O . SER A 1 623 ? 51.139 21.445 44.647 1.00 497.39 623 SER A O 1
ATOM 3026 N N . PHE A 1 624 ? 49.029 21.654 45.429 1.00 486.77 624 PHE A N 1
ATOM 3027 C CA . PHE A 1 624 ? 49.133 23.089 45.726 1.00 487.83 624 PHE A CA 1
ATOM 3028 C C . PHE A 1 624 ? 50.048 23.372 46.921 1.00 494.39 624 PHE A C 1
ATOM 3029 O O . PHE A 1 624 ? 50.811 24.342 46.903 1.00 496.27 624 PHE A O 1
ATOM 3031 N N . ILE A 1 625 ? 49.961 22.528 47.950 1.00 500.00 625 ILE A N 1
ATOM 3032 C CA . ILE A 1 625 ? 50.798 22.653 49.148 1.00 500.00 625 ILE A CA 1
ATOM 3033 C C . ILE A 1 625 ? 52.262 22.310 48.868 1.00 500.00 625 ILE A C 1
ATOM 3034 O O . ILE A 1 625 ? 53.160 23.064 49.248 1.00 500.00 625 ILE A O 1
ATOM 3036 N N . SER A 1 626 ? 52.490 21.172 48.211 1.00 500.00 626 SER A N 1
ATOM 3037 C CA . SER A 1 626 ? 53.843 20.738 47.832 1.00 500.00 626 SER A CA 1
ATOM 3038 C C . SER A 1 626 ? 54.460 21.588 46.713 1.00 500.00 626 SER A C 1
ATOM 3039 O O . SER A 1 626 ? 55.684 21.730 46.649 1.00 500.00 626 SER A O 1
ATOM 3041 N N . GLY A 1 627 ? 53.618 22.136 45.835 1.00 500.00 627 GLY A N 1
ATOM 3042 C CA . GLY A 1 627 ? 54.071 22.998 44.739 1.00 500.00 627 GLY A CA 1
ATOM 3043 C C . GLY A 1 627 ? 54.626 24.347 45.172 1.00 500.00 627 GLY A C 1
ATOM 3044 O O . GLY A 1 627 ? 55.618 24.819 44.609 1.00 500.00 627 GLY A O 1
ATOM 3045 N N . LEU A 1 628 ? 53.989 24.968 46.167 1.00 500.00 628 LEU A N 1
ATOM 3046 C CA . LEU A 1 628 ? 54.418 26.276 46.685 1.00 500.00 628 LEU A CA 1
ATOM 3047 C C . LEU A 1 628 ? 55.709 26.189 47.504 1.00 500.00 628 LEU A C 1
ATOM 3048 O O . LEU A 1 628 ? 56.140 25.099 47.888 1.00 500.00 628 LEU A O 1
ATOM 3050 N N . PRO A 1 629 ? 56.325 27.351 47.777 1.00 493.29 629 PRO A N 1
ATOM 3051 C CA . PRO A 1 629 ? 57.592 27.491 48.490 1.00 483.90 629 PRO A CA 1
ATOM 3052 C C . PRO A 1 629 ? 57.481 27.173 49.982 1.00 475.23 629 PRO A C 1
ATOM 3053 O O . PRO A 1 629 ? 56.561 27.655 50.645 1.00 467.39 629 PRO A O 1
ATOM 3055 N N . GLN A 1 630 ? 58.417 26.367 50.487 1.00 470.40 630 GLN A N 1
ATOM 3056 C CA . GLN A 1 630 ? 58.489 25.987 51.908 1.00 475.65 630 GLN A CA 1
ATOM 3057 C C . GLN A 1 630 ? 57.269 25.203 52.426 1.00 481.42 630 GLN A C 1
ATOM 3058 O O . GLN A 1 630 ? 56.915 25.306 53.606 1.00 488.18 630 GLN A O 1
ATOM 3060 N N . GLY A 1 631 ? 56.645 24.418 51.544 1.00 487.38 631 GLY A N 1
ATOM 3061 C CA . GLY A 1 631 ? 55.532 23.533 51.908 1.00 484.80 631 GLY A CA 1
ATOM 3062 C C . GLY A 1 631 ? 54.327 24.237 52.514 1.00 481.51 631 GLY A C 1
ATOM 3063 O O . GLY A 1 631 ? 53.805 25.195 51.938 1.00 484.15 631 GLY A O 1
ATOM 3064 N N . TYR A 1 632 ? 53.895 23.757 53.681 1.00 472.53 632 TYR A N 1
ATOM 3065 C CA . TYR A 1 632 ? 52.788 24.364 54.429 1.00 468.31 632 TYR A CA 1
ATOM 3066 C C . TYR A 1 632 ? 53.182 25.638 55.193 1.00 470.87 632 TYR A C 1
ATOM 3067 O O . TYR A 1 632 ? 52.305 26.351 55.689 1.00 471.93 632 TYR A O 1
ATOM 3069 N N . ASP A 1 633 ? 54.485 25.919 55.294 1.00 478.60 633 ASP A N 1
ATOM 3070 C CA . ASP A 1 633 ? 54.983 27.128 55.967 1.00 473.48 633 ASP A CA 1
ATOM 3071 C C . ASP A 1 633 ? 54.831 28.429 55.161 1.00 468.91 633 ASP A C 1
ATOM 3072 O O . ASP A 1 633 ? 55.081 29.509 55.703 1.00 469.92 633 ASP A O 1
ATOM 3074 N N . THR A 1 634 ? 54.446 28.336 53.885 1.00 459.73 634 THR A N 1
ATOM 3075 C CA . THR A 1 634 ? 54.219 29.518 53.044 1.00 454.13 634 THR A CA 1
ATOM 3076 C C . THR A 1 634 ? 53.044 30.356 53.552 1.00 451.16 634 THR A C 1
ATOM 3077 O O . THR A 1 634 ? 51.938 29.838 53.725 1.00 450.96 634 THR A O 1
ATOM 3079 N N . GLU A 1 635 ? 53.293 31.646 53.779 1.00 449.42 635 GLU A N 1
ATOM 3080 C CA . GLU A 1 635 ? 52.292 32.557 54.339 1.00 447.19 635 GLU A CA 1
ATOM 3081 C C . GLU A 1 635 ? 51.219 32.905 53.310 1.00 447.36 635 GLU A C 1
ATOM 3082 O O . GLU A 1 635 ? 51.539 33.313 52.191 1.00 447.13 635 GLU A O 1
ATOM 3084 N N . VAL A 1 636 ? 49.952 32.744 53.696 1.00 448.99 636 VAL A N 1
ATOM 3085 C CA . VAL A 1 636 ? 48.826 33.064 52.818 1.00 437.56 636 VAL A CA 1
ATOM 3086 C C . VAL A 1 636 ? 48.628 34.578 52.752 1.00 428.44 636 VAL A C 1
ATOM 3087 O O . VAL A 1 636 ? 48.578 35.245 53.788 1.00 423.66 636 VAL A O 1
ATOM 3089 N N . ASP A 1 637 ? 48.517 35.110 51.535 1.00 418.15 637 ASP A N 1
ATOM 3090 C CA . ASP A 1 637 ? 48.355 36.552 51.321 1.00 424.11 637 ASP A CA 1
ATOM 3091 C C . ASP A 1 637 ? 46.945 37.030 51.671 1.00 429.64 637 ASP A C 1
ATOM 3092 O O . ASP A 1 637 ? 46.030 36.222 51.858 1.00 434.35 637 ASP A O 1
ATOM 3094 N N . GLU A 1 638 ? 46.784 38.350 51.751 1.00 434.79 638 GLU A N 1
ATOM 3095 C CA . GLU A 1 638 ? 45.501 38.968 52.103 1.00 452.86 638 GLU A CA 1
ATOM 3096 C C . GLU A 1 638 ? 44.500 38.878 50.949 1.00 469.02 638 GLU A C 1
ATOM 3097 O O . GLU A 1 638 ? 44.861 39.109 49.793 1.00 477.38 638 GLU A O 1
ATOM 3099 N N . ALA A 1 639 ? 43.251 38.541 51.282 1.00 485.19 639 ALA A N 1
ATOM 3100 C CA . ALA A 1 639 ? 42.151 38.396 50.312 1.00 491.40 639 ALA A CA 1
ATOM 3101 C C . ALA A 1 639 ? 42.373 37.316 49.233 1.00 500.00 639 ALA A C 1
ATOM 3102 O O . ALA A 1 639 ? 41.818 37.413 48.134 1.00 500.00 639 ALA A O 1
ATOM 3104 N N . GLY A 1 640 ? 43.159 36.287 49.557 1.00 500.00 640 GLY A N 1
ATOM 3105 C CA . GLY A 1 640 ? 43.458 35.197 48.623 1.00 500.00 640 GLY A CA 1
ATOM 3106 C C . GLY A 1 640 ? 44.254 35.632 47.405 1.00 500.00 640 GLY A C 1
ATOM 3107 O O . GLY A 1 640 ? 43.879 35.327 46.270 1.00 500.00 640 GLY A O 1
ATOM 3108 N N . SER A 1 641 ? 45.355 36.341 47.646 1.00 500.00 641 SER A N 1
ATOM 3109 C CA . SER A 1 641 ? 46.197 36.881 46.573 1.00 500.00 641 SER A CA 1
ATOM 3110 C C . SER A 1 641 ? 47.068 35.802 45.935 1.00 500.00 641 SER A C 1
ATOM 3111 O O . SER A 1 641 ? 47.094 35.663 44.710 1.00 500.00 641 SER A O 1
ATOM 3113 N N . GLN A 1 642 ? 47.778 35.047 46.773 1.00 500.00 642 GLN A N 1
ATOM 3114 C CA . GLN A 1 642 ? 48.685 33.993 46.309 1.00 496.73 642 GLN A CA 1
ATOM 3115 C C . GLN A 1 642 ? 47.920 32.774 45.798 1.00 491.18 642 GLN A C 1
ATOM 3116 O O . GLN A 1 642 ? 48.146 32.320 44.673 1.00 491.33 642 GLN A O 1
ATOM 3118 N N . LEU A 1 643 ? 47.019 32.255 46.630 1.00 483.31 643 LEU A N 1
ATOM 3119 C CA . LEU A 1 643 ? 46.226 31.070 46.291 1.00 481.62 643 LEU A CA 1
ATOM 3120 C C . LEU A 1 643 ? 45.100 31.412 45.316 1.00 481.14 643 LEU A C 1
ATOM 3121 O O . LEU A 1 643 ? 44.464 32.462 45.436 1.00 480.33 643 LEU A O 1
ATOM 3123 N N . SER A 1 644 ? 44.858 30.514 44.361 1.00 481.24 644 SER A N 1
ATOM 3124 C CA . SER A 1 644 ? 43.794 30.680 43.365 1.00 489.61 644 SER A CA 1
ATOM 3125 C C . SER A 1 644 ? 42.441 30.234 43.926 1.00 496.62 644 SER A C 1
ATOM 3126 O O . SER A 1 644 ? 42.347 29.831 45.088 1.00 495.30 644 SER A O 1
ATOM 3128 N N . GLY A 1 645 ? 41.399 30.318 43.099 1.00 500.00 645 GLY A N 1
ATOM 3129 C CA . GLY A 1 645 ? 40.053 29.875 43.477 1.00 500.00 645 GLY A CA 1
ATOM 3130 C C . GLY A 1 645 ? 39.971 28.384 43.761 1.00 500.00 645 GLY A C 1
ATOM 3131 O O . GLY A 1 645 ? 39.375 27.967 44.760 1.00 500.00 645 GLY A O 1
ATOM 3132 N N . GLY A 1 646 ? 40.573 27.586 42.879 1.00 500.00 646 GLY A N 1
ATOM 3133 C CA . GLY A 1 646 ? 40.668 26.136 43.058 1.00 500.00 646 GLY A CA 1
ATOM 3134 C C . GLY A 1 646 ? 41.533 25.734 44.241 1.00 500.00 646 GLY A C 1
ATOM 3135 O O . GLY A 1 646 ? 41.193 24.799 44.971 1.00 500.00 646 GLY A O 1
ATOM 3136 N N . GLN A 1 647 ? 42.650 26.439 44.425 1.00 500.00 647 GLN A N 1
ATOM 3137 C CA . GLN A 1 647 ? 43.526 26.243 45.587 1.00 500.00 647 GLN A CA 1
ATOM 3138 C C . GLN A 1 647 ? 42.844 26.634 46.905 1.00 500.00 647 GLN A C 1
ATOM 3139 O O . GLN A 1 647 ? 43.026 25.959 47.922 1.00 500.00 647 GLN A O 1
ATOM 3141 N N . ARG A 1 648 ? 42.066 27.718 46.876 1.00 500.00 648 ARG A N 1
ATOM 3142 C CA . ARG A 1 648 ? 41.287 28.166 48.038 1.00 500.00 648 ARG A CA 1
ATOM 3143 C C . ARG A 1 648 ? 40.165 27.186 48.394 1.00 500.00 648 ARG A C 1
ATOM 3144 O O . ARG A 1 648 ? 39.956 26.879 49.572 1.00 500.00 648 ARG A O 1
ATOM 3146 N N . GLN A 1 649 ? 39.449 26.708 47.375 1.00 500.00 649 GLN A N 1
ATOM 3147 C CA . GLN A 1 649 ? 38.401 25.694 47.557 1.00 500.00 649 GLN A CA 1
ATOM 3148 C C . GLN A 1 649 ? 38.962 24.346 48.029 1.00 500.00 649 GLN A C 1
ATOM 3149 O O . GLN A 1 649 ? 38.361 23.689 48.885 1.00 500.00 649 GLN A O 1
ATOM 3151 N N . ALA A 1 650 ? 40.103 23.944 47.466 1.00 500.00 650 ALA A N 1
ATOM 3152 C CA . ALA A 1 650 ? 40.800 22.716 47.880 1.00 500.00 650 ALA A CA 1
ATOM 3153 C C . ALA A 1 650 ? 41.340 22.814 49.311 1.00 500.00 650 ALA A C 1
ATOM 3154 O O . ALA A 1 650 ? 41.252 21.849 50.079 1.00 500.00 650 ALA A O 1
ATOM 3156 N N . VAL A 1 651 ? 41.899 23.975 49.656 1.00 500.00 651 VAL A N 1
ATOM 3157 C CA . VAL A 1 651 ? 42.338 24.263 51.027 1.00 492.31 651 VAL A CA 1
ATOM 3158 C C . VAL A 1 651 ? 41.166 24.282 52.011 1.00 477.92 651 VAL A C 1
ATOM 3159 O O . VAL A 1 651 ? 41.288 23.786 53.135 1.00 471.09 651 VAL A O 1
ATOM 3161 N N . ALA A 1 652 ? 40.042 24.858 51.583 1.00 465.41 652 ALA A N 1
ATOM 3162 C CA . ALA A 1 652 ? 38.798 24.843 52.364 1.00 468.15 652 ALA A CA 1
ATOM 3163 C C . ALA A 1 652 ? 38.243 23.425 52.545 1.00 468.75 652 ALA A C 1
ATOM 3164 O O . ALA A 1 652 ? 37.696 23.099 53.603 1.00 468.75 652 ALA A O 1
ATOM 3166 N N . LEU A 1 653 ? 38.379 22.596 51.509 1.00 471.09 653 LEU A N 1
ATOM 3167 C CA . LEU A 1 653 ? 37.997 21.180 51.576 1.00 468.44 653 LEU A CA 1
ATOM 3168 C C . LEU A 1 653 ? 38.879 20.388 52.545 1.00 466.29 653 LEU A C 1
ATOM 3169 O O . LEU A 1 653 ? 38.370 19.588 53.334 1.00 463.30 653 LEU A O 1
ATOM 3171 N N . ALA A 1 654 ? 40.193 20.611 52.476 1.00 465.35 654 ALA A N 1
ATOM 3172 C CA . ALA A 1 654 ? 41.151 19.981 53.398 1.00 465.82 654 ALA A CA 1
ATOM 3173 C C . ALA A 1 654 ? 40.984 20.466 54.842 1.00 464.55 654 ALA A C 1
ATOM 3174 O O . ALA A 1 654 ? 41.170 19.691 55.785 1.00 463.32 654 ALA A O 1
ATOM 3176 N N . ARG A 1 655 ? 40.651 21.747 55.000 1.00 463.92 655 ARG A N 1
ATOM 3177 C CA . ARG A 1 655 ? 40.346 22.343 56.308 1.00 463.18 655 ARG A CA 1
ATOM 3178 C C . ARG A 1 655 ? 39.164 21.646 56.991 1.00 456.60 655 ARG A C 1
ATOM 3179 O O . ARG A 1 655 ? 39.219 21.354 58.188 1.00 446.10 655 ARG A O 1
ATOM 3187 N N . ALA A 1 656 ? 38.107 21.388 56.222 1.00 456.96 656 ALA A N 1
ATOM 3188 C CA . ALA A 1 656 ? 36.941 20.644 56.710 1.00 455.44 656 ALA A CA 1
ATOM 3189 C C . ALA A 1 656 ? 37.244 19.153 56.890 1.00 445.86 656 ALA A C 1
ATOM 3190 O O . ALA A 1 656 ? 36.839 18.553 57.889 1.00 441.31 656 ALA A O 1
ATOM 3192 N N . LEU A 1 657 ? 37.949 18.568 55.921 1.00 436.55 657 LEU A N 1
ATOM 3193 C CA . LEU A 1 657 ? 38.303 17.141 55.946 1.00 438.48 657 LEU A CA 1
ATOM 3194 C C . LEU A 1 657 ? 39.220 16.763 57.113 1.00 441.23 657 LEU A C 1
ATOM 3195 O O . LEU A 1 657 ? 39.079 15.676 57.681 1.00 433.48 657 LEU A O 1
ATOM 3197 N N . ILE A 1 658 ? 40.140 17.663 57.467 1.00 453.31 658 ILE A N 1
ATOM 3198 C CA . ILE A 1 658 ? 41.070 17.459 58.591 1.00 460.51 658 ILE A CA 1
ATOM 3199 C C . ILE A 1 658 ? 40.374 17.173 59.925 1.00 462.47 658 ILE A C 1
ATOM 3200 O O . ILE A 1 658 ? 40.886 16.403 60.741 1.00 461.59 658 ILE A O 1
ATOM 3202 N N . ARG A 1 659 ? 39.217 17.800 60.141 1.00 463.88 659 ARG A N 1
ATOM 3203 C CA . ARG A 1 659 ? 38.379 17.519 61.312 1.00 475.96 659 ARG A CA 1
ATOM 3204 C C . ARG A 1 659 ? 37.769 16.113 61.281 1.00 475.70 659 ARG A C 1
ATOM 3205 O O . ARG A 1 659 ? 37.598 15.496 62.335 1.00 473.02 659 ARG A O 1
ATOM 3213 N N . LYS A 1 660 ? 37.434 15.633 60.079 1.00 479.51 660 LYS A N 1
ATOM 3214 C CA . LYS A 1 660 ? 36.843 14.301 59.858 1.00 478.23 660 LYS A CA 1
ATOM 3215 C C . LYS A 1 660 ? 35.451 14.199 60.495 1.00 484.37 660 LYS A C 1
ATOM 3216 O O . LYS A 1 660 ? 35.132 13.221 61.176 1.00 486.55 660 LYS A O 1
ATOM 3222 N N . PRO A 1 661 ? 34.617 15.224 60.262 1.00 490.39 661 PRO A N 1
ATOM 3223 C CA . PRO A 1 661 ? 33.262 15.416 60.766 1.00 482.91 661 PRO A CA 1
ATOM 3224 C C . PRO A 1 661 ? 32.220 14.564 60.044 1.00 478.68 661 PRO A C 1
ATOM 3225 O O . PRO A 1 661 ? 32.459 14.099 58.925 1.00 478.53 661 PRO A O 1
ATOM 3227 N N . CYS A 1 662 ? 31.072 14.375 60.692 1.00 473.01 662 CYS A N 1
ATOM 3228 C CA . CYS A 1 662 ? 29.966 13.605 60.124 1.00 456.44 662 CYS A CA 1
ATOM 3229 C C . CYS A 1 662 ? 29.248 14.416 59.052 1.00 442.88 662 CYS A C 1
ATOM 3230 O O . CYS A 1 662 ? 29.149 13.984 57.903 1.00 426.71 662 CYS A O 1
ATOM 3232 N N . VAL A 1 663 ? 28.764 15.595 59.439 1.00 437.21 663 VAL A N 1
ATOM 3233 C CA . VAL A 1 663 ? 28.013 16.471 58.537 1.00 438.67 663 VAL A CA 1
ATOM 3234 C C . VAL A 1 663 ? 28.951 17.253 57.619 1.00 436.65 663 VAL A C 1
ATOM 3235 O O . VAL A 1 663 ? 29.917 17.860 58.089 1.00 433.88 663 VAL A O 1
ATOM 3237 N N . LEU A 1 664 ? 28.651 17.236 56.318 1.00 435.65 664 LEU A N 1
ATOM 3238 C CA . LEU A 1 664 ? 29.434 17.942 55.301 1.00 438.14 664 LEU A CA 1
ATOM 3239 C C . LEU A 1 664 ? 28.523 18.859 54.488 1.00 442.53 664 LEU A C 1
ATOM 3240 O O . LEU A 1 664 ? 27.647 18.382 53.758 1.00 443.21 664 LEU A O 1
ATOM 3242 N N . ILE A 1 665 ? 28.732 20.170 54.629 1.00 448.06 665 ILE A N 1
ATOM 3243 C CA . ILE A 1 665 ? 27.943 21.188 53.927 1.00 461.07 665 ILE A CA 1
ATOM 3244 C C . ILE A 1 665 ? 28.775 21.916 52.871 1.00 471.91 665 ILE A C 1
ATOM 3245 O O . ILE A 1 665 ? 29.986 22.094 53.035 1.00 473.93 665 ILE A O 1
ATOM 3247 N N . LEU A 1 666 ? 28.111 22.336 51.794 1.00 485.15 666 LEU A N 1
ATOM 3248 C CA . LEU A 1 666 ? 28.764 23.046 50.691 1.00 497.48 666 LEU A CA 1
ATOM 3249 C C . LEU A 1 666 ? 27.746 23.798 49.826 1.00 500.00 666 LEU A C 1
ATOM 3250 O O . LEU A 1 666 ? 27.163 23.228 48.899 1.00 500.00 666 LEU A O 1
ATOM 3252 N N . ASP A 1 667 ? 27.536 25.075 50.151 1.00 500.00 667 ASP A N 1
ATOM 3253 C CA . ASP A 1 667 ? 26.625 25.952 49.409 1.00 500.00 667 ASP A CA 1
ATOM 3254 C C . ASP A 1 667 ? 27.416 26.848 48.454 1.00 500.00 667 ASP A C 1
ATOM 3255 O O . ASP A 1 667 ? 28.050 27.814 48.889 1.00 500.00 667 ASP A O 1
ATOM 3257 N N . ASP A 1 668 ? 27.373 26.513 47.161 1.00 500.00 668 ASP A N 1
ATOM 3258 C CA . ASP A 1 668 ? 28.106 27.233 46.106 1.00 500.00 668 ASP A CA 1
ATOM 3259 C C . ASP A 1 668 ? 29.629 27.153 46.291 1.00 500.00 668 ASP A C 1
ATOM 3260 O O . ASP A 1 668 ? 30.332 28.165 46.203 1.00 500.00 668 ASP A O 1
ATOM 3262 N N . ALA A 1 669 ? 30.124 25.939 46.532 1.00 500.00 669 ALA A N 1
ATOM 3263 C CA . ALA A 1 669 ? 31.548 25.704 46.795 1.00 500.00 669 ALA A CA 1
ATOM 3264 C C . ALA A 1 669 ? 32.369 25.734 45.507 1.00 500.00 669 ALA A C 1
ATOM 3265 O O . ALA A 1 669 ? 33.282 26.553 45.367 1.00 500.00 669 ALA A O 1
ATOM 3267 N N . THR A 1 670 ? 32.030 24.842 44.575 1.00 500.00 670 THR A N 1
ATOM 3268 C CA . THR A 1 670 ? 32.741 24.699 43.301 1.00 500.00 670 THR A CA 1
ATOM 3269 C C . THR A 1 670 ? 31.955 25.356 42.165 1.00 500.00 670 THR A C 1
ATOM 3270 O O . THR A 1 670 ? 31.498 24.684 41.234 1.00 500.00 670 THR A O 1
ATOM 3272 N N . SER A 1 671 ? 31.806 26.677 42.255 1.00 500.00 671 SER A N 1
ATOM 3273 C CA . SER A 1 671 ? 31.104 27.465 41.238 1.00 500.00 671 SER A CA 1
ATOM 3274 C C . SER A 1 671 ? 31.978 27.647 40.001 1.00 500.00 671 SER A C 1
ATOM 3275 O O . SER A 1 671 ? 31.547 27.358 38.883 1.00 500.00 671 SER A O 1
ATOM 3277 N N . ALA A 1 672 ? 33.204 28.126 40.220 1.00 500.00 672 ALA A N 1
ATOM 3278 C CA . ALA A 1 672 ? 34.204 28.296 39.162 1.00 500.00 672 ALA A CA 1
ATOM 3279 C C . ALA A 1 672 ? 35.311 27.243 39.303 1.00 500.00 672 ALA A C 1
ATOM 3280 O O . ALA A 1 672 ? 36.500 27.573 39.359 1.00 500.00 672 ALA A O 1
ATOM 3282 N N . LEU A 1 673 ? 34.901 25.975 39.345 1.00 500.00 673 LEU A N 1
ATOM 3283 C CA . LEU A 1 673 ? 35.817 24.847 39.540 1.00 500.00 673 LEU A CA 1
ATOM 3284 C C . LEU A 1 673 ? 36.289 24.278 38.204 1.00 500.00 673 LEU A C 1
ATOM 3285 O O . LEU A 1 673 ? 35.527 24.235 37.235 1.00 500.00 673 LEU A O 1
ATOM 3287 N N . ASP A 1 674 ? 37.546 23.835 38.169 1.00 500.00 674 ASP A N 1
ATOM 3288 C CA . ASP A 1 674 ? 38.143 23.243 36.969 1.00 500.00 674 ASP A CA 1
ATOM 3289 C C . ASP A 1 674 ? 37.782 21.762 36.837 1.00 500.00 674 ASP A C 1
ATOM 3290 O O . ASP A 1 674 ? 37.165 21.179 37.735 1.00 500.00 674 ASP A O 1
ATOM 3292 N N . ALA A 1 675 ? 38.176 21.168 35.710 1.00 500.00 675 ALA A N 1
ATOM 3293 C CA . ALA A 1 675 ? 37.939 19.744 35.437 1.00 500.00 675 ALA A CA 1
ATOM 3294 C C . ALA A 1 675 ? 38.685 18.835 36.419 1.00 500.00 675 ALA A C 1
ATOM 3295 O O . ALA A 1 675 ? 38.123 17.850 36.908 1.00 500.00 675 ALA A O 1
ATOM 3297 N N . ASN A 1 676 ? 39.943 19.176 36.698 1.00 500.00 676 ASN A N 1
ATOM 3298 C CA . ASN A 1 676 ? 40.758 18.453 37.681 1.00 500.00 676 ASN A CA 1
ATOM 3299 C C . ASN A 1 676 ? 40.255 18.628 39.120 1.00 500.00 676 ASN A C 1
ATOM 3300 O O . ASN A 1 676 ? 40.332 17.691 39.919 1.00 500.00 676 ASN A O 1
ATOM 3302 N N . SER A 1 677 ? 39.751 19.821 39.442 1.00 500.00 677 SER A N 1
ATOM 3303 C CA . SER A 1 677 ? 39.212 20.114 40.777 1.00 500.00 677 SER A CA 1
ATOM 3304 C C . SER A 1 677 ? 37.875 19.410 41.014 1.00 500.00 677 SER A C 1
ATOM 3305 O O . SER A 1 677 ? 37.713 18.688 42.007 1.00 500.00 677 SER A O 1
ATOM 3307 N N . GLN A 1 678 ? 36.933 19.622 40.093 1.00 500.00 678 GLN A N 1
ATOM 3308 C CA . GLN A 1 678 ? 35.585 19.034 40.172 1.00 500.00 678 GLN A CA 1
ATOM 3309 C C . GLN A 1 678 ? 35.590 17.504 40.277 1.00 500.00 678 GLN A C 1
ATOM 3310 O O . GLN A 1 678 ? 34.790 16.930 41.022 1.00 500.00 678 GLN A O 1
ATOM 3312 N N . LEU A 1 679 ? 36.491 16.859 39.534 1.00 500.00 679 LEU A N 1
ATOM 3313 C CA . LEU A 1 679 ? 36.675 15.404 39.604 1.00 500.00 679 LEU A CA 1
ATOM 3314 C C . LEU A 1 679 ? 37.201 14.935 40.967 1.00 497.30 679 LEU A C 1
ATOM 3315 O O . LEU A 1 679 ? 36.776 13.890 41.470 1.00 490.71 679 LEU A O 1
ATOM 3317 N N . GLN A 1 680 ? 38.120 15.707 41.551 1.00 483.36 680 GLN A N 1
ATOM 3318 C CA . GLN A 1 680 ? 38.695 15.390 42.865 1.00 481.45 680 GLN A CA 1
ATOM 3319 C C . GLN A 1 680 ? 37.660 15.499 43.984 1.00 482.66 680 GLN A C 1
ATOM 3320 O O . GLN A 1 680 ? 37.552 14.602 44.828 1.00 482.19 680 GLN A O 1
ATOM 3322 N N . VAL A 1 681 ? 36.907 16.600 43.981 1.00 487.21 681 VAL A N 1
ATOM 3323 C CA . VAL A 1 681 ? 35.819 16.812 44.945 1.00 500.00 681 VAL A CA 1
ATOM 3324 C C . VAL A 1 681 ? 34.689 15.789 44.788 1.00 500.00 681 VAL A C 1
ATOM 3325 O O . VAL A 1 681 ? 34.141 15.308 45.786 1.00 500.00 681 VAL A O 1
ATOM 3327 N N . GLU A 1 682 ? 34.347 15.467 43.539 1.00 500.00 682 GLU A N 1
ATOM 3328 C CA . GLU A 1 682 ? 33.335 14.444 43.239 1.00 500.00 682 GLU A CA 1
ATOM 3329 C C . GLU A 1 682 ? 33.771 13.038 43.667 1.00 500.00 682 GLU A C 1
ATOM 3330 O O . GLU A 1 682 ? 32.955 12.262 44.171 1.00 500.00 682 GLU A O 1
ATOM 3332 N N . GLN A 1 683 ? 35.050 12.719 43.457 1.00 483.74 683 GLN A N 1
ATOM 3333 C CA . GLN A 1 683 ? 35.627 11.445 43.907 1.00 455.47 683 GLN A CA 1
ATOM 3334 C C . GLN A 1 683 ? 35.644 11.333 45.435 1.00 432.17 683 GLN A C 1
ATOM 3335 O O . GLN A 1 683 ? 35.315 10.279 45.987 1.00 419.94 683 GLN A O 1
ATOM 3337 N N . LEU A 1 684 ? 36.029 12.421 46.103 1.00 411.99 684 LEU A N 1
ATOM 3338 C CA . LEU A 1 684 ? 36.003 12.495 47.569 1.00 388.53 684 LEU A CA 1
ATOM 3339 C C . LEU A 1 684 ? 34.583 12.429 48.138 1.00 365.77 684 LEU A C 1
ATOM 3340 O O . LEU A 1 684 ? 34.371 11.866 49.214 1.00 349.15 684 LEU A O 1
ATOM 3342 N N . LEU A 1 685 ? 33.623 13.010 47.418 1.00 347.67 685 LEU A N 1
ATOM 3343 C CA . LEU A 1 685 ? 32.216 12.972 47.817 1.00 353.36 685 LEU A CA 1
ATOM 3344 C C . LEU A 1 685 ? 31.613 11.582 47.619 1.00 358.79 685 LEU A C 1
ATOM 3345 O O . LEU A 1 685 ? 31.113 10.980 48.570 1.00 365.85 685 LEU A O 1
ATOM 3347 N N . TYR A 1 686 ? 31.682 11.079 46.387 1.00 362.77 686 TYR A N 1
ATOM 3348 C CA . TYR A 1 686 ? 31.018 9.826 46.007 1.00 364.77 686 TYR A CA 1
ATOM 3349 C C . TYR A 1 686 ? 31.905 8.596 46.196 1.00 370.60 686 TYR A C 1
ATOM 3350 O O . TYR A 1 686 ? 31.530 7.659 46.903 1.00 369.64 686 TYR A O 1
ATOM 3352 N N . GLU A 1 687 ? 33.075 8.610 45.561 1.00 377.53 687 GLU A N 1
ATOM 3353 C CA . GLU A 1 687 ? 33.944 7.427 45.484 1.00 390.66 687 GLU A CA 1
ATOM 3354 C C . GLU A 1 687 ? 34.707 7.081 46.772 1.00 407.03 687 GLU A C 1
ATOM 3355 O O . GLU A 1 687 ? 35.125 5.933 46.941 1.00 418.23 687 GLU A O 1
ATOM 3357 N N . SER A 1 688 ? 34.891 8.055 47.666 1.00 418.20 688 SER A N 1
ATOM 3358 C CA . SER A 1 688 ? 35.692 7.855 48.884 1.00 430.44 688 SER A CA 1
ATOM 3359 C C . SER A 1 688 ? 34.989 6.990 49.937 1.00 439.38 688 SER A C 1
ATOM 3360 O O . SER A 1 688 ? 33.795 7.159 50.190 1.00 448.65 688 SER A O 1
ATOM 3362 N N . PRO A 1 689 ? 35.743 6.066 50.559 1.00 439.16 689 PRO A N 1
ATOM 3363 C CA . PRO A 1 689 ? 35.369 5.119 51.614 1.00 433.89 689 PRO A CA 1
ATOM 3364 C C . PRO A 1 689 ? 34.855 5.775 52.903 1.00 437.13 689 PRO A C 1
ATOM 3365 O O . PRO A 1 689 ? 33.962 5.224 53.552 1.00 433.88 689 PRO A O 1
ATOM 3367 N N . GLU A 1 690 ? 35.419 6.930 53.263 1.00 444.72 690 GLU A N 1
ATOM 3368 C CA . GLU A 1 690 ? 34.984 7.696 54.443 1.00 435.97 690 GLU A CA 1
ATOM 3369 C C . GLU A 1 690 ? 33.542 8.216 54.350 1.00 433.56 690 GLU A C 1
ATOM 3370 O O . GLU A 1 690 ? 32.903 8.448 55.381 1.00 424.41 690 GLU A O 1
ATOM 3372 N N . ARG A 1 691 ? 33.041 8.395 53.125 1.00 439.47 691 ARG A N 1
ATOM 3373 C CA . ARG A 1 691 ? 31.650 8.814 52.879 1.00 437.99 691 ARG A CA 1
ATOM 3374 C C . ARG A 1 691 ? 30.589 7.916 53.533 1.00 428.13 691 ARG A C 1
ATOM 3375 O O . ARG A 1 691 ? 29.506 8.397 53.876 1.00 435.34 691 ARG A O 1
ATOM 3377 N N . TYR A 1 692 ? 30.897 6.626 53.695 1.00 404.59 692 TYR A N 1
ATOM 3378 C CA . TYR A 1 692 ? 30.032 5.696 54.434 1.00 387.54 692 TYR A CA 1
ATOM 3379 C C . TYR A 1 692 ? 29.740 6.176 55.860 1.00 383.77 692 TYR A C 1
ATOM 3380 O O . TYR A 1 692 ? 28.626 5.996 56.357 1.00 379.53 692 TYR A O 1
ATOM 3382 N N . SER A 1 693 ? 30.743 6.783 56.501 1.00 385.28 693 SER A N 1
ATOM 3383 C CA . SER A 1 693 ? 30.591 7.403 57.822 1.00 385.64 693 SER A CA 1
ATOM 3384 C C . SER A 1 693 ? 30.753 8.927 57.737 1.00 383.73 693 SER A C 1
ATOM 3385 O O . SER A 1 693 ? 31.509 9.525 58.509 1.00 383.58 693 SER A O 1
ATOM 3387 N N . ARG A 1 694 ? 30.035 9.544 56.798 1.00 380.65 694 ARG A N 1
ATOM 3388 C CA . ARG A 1 694 ? 30.085 10.996 56.601 1.00 381.41 694 ARG A CA 1
ATOM 3389 C C . ARG A 1 694 ? 28.950 11.473 55.692 1.00 386.05 694 ARG A C 1
ATOM 3390 O O . ARG A 1 694 ? 29.001 11.280 54.476 1.00 383.61 694 ARG A O 1
ATOM 3392 N N . SER A 1 695 ? 27.929 12.090 56.289 1.00 394.48 695 SER A N 1
ATOM 3393 C CA . SER A 1 695 ? 26.790 12.627 55.538 1.00 407.67 695 SER A CA 1
ATOM 3394 C C . SER A 1 695 ? 27.188 13.897 54.784 1.00 417.34 695 SER A C 1
ATOM 3395 O O . SER A 1 695 ? 27.898 14.746 55.328 1.00 416.59 695 SER A O 1
ATOM 3397 N N . VAL A 1 696 ? 26.722 14.018 53.540 1.00 429.80 696 VAL A N 1
ATOM 3398 C CA . VAL A 1 696 ? 27.077 15.134 52.658 1.00 425.41 696 VAL A CA 1
ATOM 3399 C C . VAL A 1 696 ? 25.826 15.776 52.062 1.00 419.87 696 VAL A C 1
ATOM 3400 O O . VAL A 1 696 ? 25.296 15.301 51.054 1.00 409.73 696 VAL A O 1
ATOM 3402 N N . LEU A 1 697 ? 25.362 16.852 52.700 1.00 417.25 697 LEU A N 1
ATOM 3403 C CA . LEU A 1 697 ? 24.194 17.611 52.245 1.00 425.56 697 LEU A CA 1
ATOM 3404 C C . LEU A 1 697 ? 24.642 18.998 51.792 1.00 430.66 697 LEU A C 1
ATOM 3405 O O . LEU A 1 697 ? 24.830 19.893 52.619 1.00 437.11 697 LEU A O 1
ATOM 3407 N N . LEU A 1 698 ? 24.808 19.166 50.478 1.00 431.71 698 LEU A N 1
ATOM 3408 C CA . LEU A 1 698 ? 25.361 20.394 49.899 1.00 434.25 698 LEU A CA 1
ATOM 3409 C C . LEU A 1 698 ? 24.582 20.859 48.670 1.00 438.41 698 LEU A C 1
ATOM 3410 O O . LEU A 1 698 ? 24.026 20.042 47.932 1.00 436.45 698 LEU A O 1
ATOM 3412 N N . ILE A 1 699 ? 24.556 22.176 48.459 1.00 444.13 699 ILE A N 1
ATOM 3413 C CA . ILE A 1 699 ? 23.923 22.776 47.283 1.00 453.63 699 ILE A CA 1
ATOM 3414 C C . ILE A 1 699 ? 24.858 22.629 46.083 1.00 469.43 699 ILE A C 1
ATOM 3415 O O . ILE A 1 699 ? 25.808 23.402 45.927 1.00 471.98 699 ILE A O 1
ATOM 3417 N N . THR A 1 700 ? 24.581 21.631 45.245 1.00 493.11 700 THR A N 1
ATOM 3418 C CA . THR A 1 700 ? 25.487 21.235 44.166 1.00 490.06 700 THR A CA 1
ATOM 3419 C C . THR A 1 700 ? 25.439 22.179 42.965 1.00 486.94 700 THR A C 1
ATOM 3420 O O . THR A 1 700 ? 24.382 22.364 42.356 1.00 481.56 700 THR A O 1
ATOM 3422 N N . GLN A 1 701 ? 26.588 22.769 42.635 1.00 483.33 701 GLN A N 1
ATOM 3423 C CA . GLN A 1 701 ? 26.754 23.539 41.399 1.00 485.02 701 GLN A CA 1
ATOM 3424 C C . GLN A 1 701 ? 26.793 22.594 40.200 1.00 485.56 701 GLN A C 1
ATOM 3425 O O . GLN A 1 701 ? 26.081 22.803 39.215 1.00 485.25 701 GLN A O 1
ATOM 3431 N N . HIS A 1 702 ? 27.624 21.556 40.299 1.00 488.10 702 HIS A N 1
ATOM 3432 C CA . HIS A 1 702 ? 27.738 20.535 39.255 1.00 488.60 702 HIS A CA 1
ATOM 3433 C C . HIS A 1 702 ? 26.541 19.584 39.332 1.00 500.00 702 HIS A C 1
ATOM 3434 O O . HIS A 1 702 ? 26.295 18.978 40.378 1.00 499.46 702 HIS A O 1
ATOM 3441 N N . LEU A 1 703 ? 25.809 19.462 38.224 1.00 500.00 703 LEU A N 1
ATOM 3442 C CA . LEU A 1 703 ? 24.592 18.639 38.164 1.00 500.00 703 LEU A CA 1
ATOM 3443 C C . LEU A 1 703 ? 24.867 17.144 38.350 1.00 500.00 703 LEU A C 1
ATOM 3444 O O . LEU A 1 703 ? 24.126 16.462 39.064 1.00 500.00 703 LEU A O 1
ATOM 3446 N N . SER A 1 704 ? 25.932 16.651 37.713 1.00 500.00 704 SER A N 1
ATOM 3447 C CA . SER A 1 704 ? 26.355 15.244 37.826 1.00 500.00 704 SER A CA 1
ATOM 3448 C C . SER A 1 704 ? 26.609 14.793 39.271 1.00 500.00 704 SER A C 1
ATOM 3449 O O . SER A 1 704 ? 26.355 13.633 39.613 1.00 500.00 704 SER A O 1
ATOM 3451 N N . LEU A 1 705 ? 27.112 15.709 40.101 1.00 500.00 705 LEU A N 1
ATOM 3452 C CA . LEU A 1 705 ? 27.265 15.472 41.541 1.00 491.08 705 LEU A CA 1
ATOM 3453 C C . LEU A 1 705 ? 25.921 15.179 42.213 1.00 479.33 705 LEU A C 1
ATOM 3454 O O . LEU A 1 705 ? 25.834 14.298 43.072 1.00 474.61 705 LEU A O 1
ATOM 3456 N N . VAL A 1 706 ? 24.885 15.921 41.818 1.00 468.62 706 VAL A N 1
ATOM 3457 C CA . VAL A 1 706 ? 23.516 15.672 42.278 1.00 462.31 706 VAL A CA 1
ATOM 3458 C C . VAL A 1 706 ? 22.954 14.379 41.684 1.00 455.96 706 VAL A C 1
ATOM 3459 O O . VAL A 1 706 ? 22.414 13.540 42.410 1.00 463.59 706 VAL A O 1
ATOM 3461 N N . GLU A 1 707 ? 23.098 14.228 40.367 1.00 443.91 707 GLU A N 1
ATOM 3462 C CA . GLU A 1 707 ? 22.622 13.042 39.637 1.00 435.21 707 GLU A CA 1
ATOM 3463 C C . GLU A 1 707 ? 23.197 11.714 40.148 1.00 427.38 707 GLU A C 1
ATOM 3464 O O . GLU A 1 707 ? 22.528 10.682 40.058 1.00 423.65 707 GLU A O 1
ATOM 3466 N N . GLN A 1 708 ? 24.423 11.747 40.679 1.00 418.73 708 GLN A N 1
ATOM 3467 C CA . GLN A 1 708 ? 25.053 10.572 41.296 1.00 419.76 708 GLN A CA 1
ATOM 3468 C C . GLN A 1 708 ? 25.004 10.589 42.836 1.00 425.04 708 GLN A C 1
ATOM 3469 O O . GLN A 1 708 ? 25.925 10.085 43.487 1.00 416.89 708 GLN A O 1
ATOM 3471 N N . ALA A 1 709 ? 23.932 11.148 43.409 1.00 443.80 709 ALA A N 1
ATOM 3472 C CA . ALA A 1 709 ? 23.737 11.199 44.870 1.00 453.67 709 ALA A CA 1
ATOM 3473 C C . ALA A 1 709 ? 22.690 10.181 45.338 1.00 452.54 709 ALA A C 1
ATOM 3474 O O . ALA A 1 709 ? 22.025 9.542 44.518 1.00 469.65 709 ALA A O 1
ATOM 3476 N N . ASP A 1 710 ? 22.552 10.045 46.660 1.00 435.24 710 ASP A N 1
ATOM 3477 C CA . ASP A 1 710 ? 21.594 9.114 47.270 1.00 417.63 710 ASP A CA 1
ATOM 3478 C C . ASP A 1 710 ? 20.259 9.797 47.569 1.00 412.21 710 ASP A C 1
ATOM 3479 O O . ASP A 1 710 ? 19.219 9.390 47.046 1.00 406.24 710 ASP A O 1
ATOM 3481 N N . HIS A 1 711 ? 20.305 10.828 48.413 1.00 408.80 711 HIS A N 1
ATOM 3482 C CA . HIS A 1 711 ? 19.117 11.589 48.821 1.00 413.43 711 HIS A CA 1
ATOM 3483 C C . HIS A 1 711 ? 19.035 12.932 48.094 1.00 417.56 711 HIS A C 1
ATOM 3484 O O . HIS A 1 711 ? 20.061 13.526 47.750 1.00 411.27 711 HIS A O 1
ATOM 3486 N N . ILE A 1 712 ? 17.807 13.406 47.877 1.00 427.42 712 ILE A N 1
ATOM 3487 C CA . ILE A 1 712 ? 17.563 14.669 47.173 1.00 439.03 712 ILE A CA 1
ATOM 3488 C C . ILE A 1 712 ? 16.304 15.381 47.666 1.00 452.80 712 ILE A C 1
ATOM 3489 O O . ILE A 1 712 ? 15.449 14.776 48.320 1.00 451.18 712 ILE A O 1
ATOM 3491 N N . LEU A 1 713 ? 16.210 16.671 47.344 1.00 472.02 713 LEU A N 1
ATOM 3492 C CA . LEU A 1 713 ? 15.056 17.499 47.706 1.00 489.56 713 LEU A CA 1
ATOM 3493 C C . LEU A 1 713 ? 14.881 18.658 46.722 1.00 500.00 713 LEU A C 1
ATOM 3494 O O . LEU A 1 713 ? 15.849 19.351 46.399 1.00 500.00 713 LEU A O 1
ATOM 3496 N N . PHE A 1 714 ? 13.647 18.856 46.256 1.00 500.00 714 PHE A N 1
ATOM 3497 C CA . PHE A 1 714 ? 13.310 19.924 45.310 1.00 500.00 714 PHE A CA 1
ATOM 3498 C C . PHE A 1 714 ? 12.698 21.111 46.053 1.00 500.00 714 PHE A C 1
ATOM 3499 O O . PHE A 1 714 ? 11.483 21.166 46.260 1.00 500.00 714 PHE A O 1
ATOM 3501 N N . LEU A 1 715 ? 13.551 22.052 46.455 1.00 500.00 715 LEU A N 1
ATOM 3502 C CA . LEU A 1 715 ? 13.123 23.235 47.206 1.00 500.00 715 LEU A CA 1
ATOM 3503 C C . LEU A 1 715 ? 12.393 24.235 46.312 1.00 500.00 715 LEU A C 1
ATOM 3504 O O . LEU A 1 715 ? 12.670 24.328 45.113 1.00 500.00 715 LEU A O 1
ATOM 3506 N N . GLU A 1 716 ? 11.460 24.974 46.910 1.00 500.00 716 GLU A N 1
ATOM 3507 C CA . GLU A 1 716 ? 10.670 25.979 46.196 1.00 500.00 716 GLU A CA 1
ATOM 3508 C C . GLU A 1 716 ? 10.178 27.057 47.163 1.00 500.00 716 GLU A C 1
ATOM 3509 O O . GLU A 1 716 ? 9.112 26.922 47.771 1.00 500.00 716 GLU A O 1
ATOM 3511 N N . GLY A 1 717 ? 10.973 28.118 47.303 1.00 500.00 717 GLY A N 1
ATOM 3512 C CA . GLY A 1 717 ? 10.678 29.210 48.233 1.00 500.00 717 GLY A CA 1
ATOM 3513 C C . GLY A 1 717 ? 10.689 28.794 49.696 1.00 500.00 717 GLY A C 1
ATOM 3514 O O . GLY A 1 717 ? 9.911 29.320 50.495 1.00 500.00 717 GLY A O 1
ATOM 3515 N N . GLY A 1 718 ? 11.570 27.851 50.040 1.00 500.00 718 GLY A N 1
ATOM 3516 C CA . GLY A 1 718 ? 11.650 27.290 51.391 1.00 500.00 718 GLY A CA 1
ATOM 3517 C C . GLY A 1 718 ? 11.059 25.896 51.489 1.00 500.00 718 GLY A C 1
ATOM 3518 O O . GLY A 1 718 ? 11.725 24.965 51.949 1.00 500.00 718 GLY A O 1
ATOM 3519 N N . ALA A 1 719 ? 9.806 25.756 51.055 1.00 500.00 719 ALA A N 1
ATOM 3520 C CA . ALA A 1 719 ? 9.083 24.483 51.132 1.00 500.00 719 ALA A CA 1
ATOM 3521 C C . ALA A 1 719 ? 9.579 23.492 50.080 1.00 500.00 719 ALA A C 1
ATOM 3522 O O . ALA A 1 719 ? 9.815 23.867 48.928 1.00 500.00 719 ALA A O 1
ATOM 3524 N N . ILE A 1 720 ? 9.730 22.231 50.487 1.00 500.00 720 ILE A N 1
ATOM 3525 C CA . ILE A 1 720 ? 10.168 21.160 49.593 1.00 500.00 720 ILE A CA 1
ATOM 3526 C C . ILE A 1 720 ? 8.980 20.601 48.810 1.00 500.00 720 ILE A C 1
ATOM 3527 O O . ILE A 1 720 ? 8.049 20.049 49.402 1.00 500.00 720 ILE A O 1
ATOM 3529 N N . ARG A 1 721 ? 9.017 20.751 47.486 1.00 500.00 721 ARG A N 1
ATOM 3530 C CA . ARG A 1 721 ? 7.949 20.265 46.605 1.00 500.00 721 ARG A CA 1
ATOM 3531 C C . ARG A 1 721 ? 8.003 18.747 46.454 1.00 500.00 721 ARG A C 1
ATOM 3532 O O . ARG A 1 721 ? 6.994 18.064 46.647 1.00 500.00 721 ARG A O 1
ATOM 3534 N N . GLU A 1 722 ? 9.183 18.237 46.102 1.00 500.00 722 GLU A N 1
ATOM 3535 C CA . GLU A 1 722 ? 9.430 16.799 45.959 1.00 500.00 722 GLU A CA 1
ATOM 3536 C C . GLU A 1 722 ? 10.697 16.387 46.705 1.00 500.00 722 GLU A C 1
ATOM 3537 O O . GLU A 1 722 ? 11.506 17.235 47.094 1.00 500.00 722 GLU A O 1
ATOM 3539 N N . GLY A 1 723 ? 10.860 15.079 46.899 1.00 500.00 723 GLY A N 1
ATOM 3540 C CA . GLY A 1 723 ? 12.019 14.529 47.608 1.00 492.74 723 GLY A CA 1
ATOM 3541 C C . GLY A 1 723 ? 12.229 13.051 47.332 1.00 485.75 723 GLY A C 1
ATOM 3542 O O . GLY A 1 723 ? 11.648 12.199 48.009 1.00 484.17 723 GLY A O 1
ATOM 3543 N N . GLY A 1 724 ? 13.060 12.751 46.336 1.00 480.65 724 GLY A N 1
ATOM 3544 C CA . GLY A 1 724 ? 13.360 11.368 45.957 1.00 472.20 724 GLY A CA 1
ATOM 3545 C C . GLY A 1 724 ? 14.525 11.240 44.989 1.00 462.02 724 GLY A C 1
ATOM 3546 O O . GLY A 1 724 ? 15.364 12.138 44.892 1.00 459.68 724 GLY A O 1
ATOM 3547 N N . THR A 1 725 ? 14.568 10.117 44.275 1.00 449.85 725 THR A N 1
ATOM 3548 C CA . THR A 1 725 ? 15.644 9.829 43.323 1.00 439.14 725 THR A CA 1
ATOM 3549 C C . THR A 1 725 ? 15.473 10.609 42.021 1.00 427.64 725 THR A C 1
ATOM 3550 O O . THR A 1 725 ? 14.352 10.946 41.632 1.00 426.23 725 THR A O 1
ATOM 3552 N N . HIS A 1 726 ? 16.596 10.883 41.355 1.00 412.76 726 HIS A N 1
ATOM 3553 C CA . HIS A 1 726 ? 16.604 11.595 40.070 1.00 414.65 726 HIS A CA 1
ATOM 3554 C C . HIS A 1 726 ? 15.884 10.815 38.967 1.00 424.24 726 HIS A C 1
ATOM 3555 O O . HIS A 1 726 ? 15.217 11.412 38.120 1.00 430.67 726 HIS A O 1
ATOM 3557 N N . GLN A 1 727 ? 16.028 9.488 38.983 1.00 434.65 727 GLN A N 1
ATOM 3558 C CA . GLN A 1 727 ? 15.296 8.603 38.068 1.00 447.10 727 GLN A CA 1
ATOM 3559 C C . GLN A 1 727 ? 13.789 8.601 38.348 1.00 462.92 727 GLN A C 1
ATOM 3560 O O . GLN A 1 727 ? 12.982 8.575 37.413 1.00 468.33 727 GLN A O 1
ATOM 3562 N N . GLN A 1 728 ? 13.423 8.621 39.631 1.00 479.47 728 GLN A N 1
ATOM 3563 C CA . GLN A 1 728 ? 12.017 8.711 40.048 1.00 500.00 728 GLN A CA 1
ATOM 3564 C C . GLN A 1 728 ? 11.395 10.063 39.686 1.00 500.00 728 GLN A C 1
ATOM 3565 O O . GLN A 1 728 ? 10.257 10.119 39.211 1.00 500.00 728 GLN A O 1
ATOM 3567 N N . LEU A 1 729 ? 12.146 11.141 39.917 1.00 500.00 729 LEU A N 1
ATOM 3568 C CA . LEU A 1 729 ? 11.721 12.498 39.545 1.00 500.00 729 LEU A CA 1
ATOM 3569 C C . LEU A 1 729 ? 11.650 12.705 38.027 1.00 500.00 729 LEU A C 1
ATOM 3570 O O . LEU A 1 729 ? 10.778 13.432 37.541 1.00 500.00 729 LEU A O 1
ATOM 3572 N N . MET A 1 730 ? 12.571 12.077 37.291 1.00 500.00 730 MET A N 1
ATOM 3573 C CA . MET A 1 730 ? 12.557 12.097 35.821 1.00 500.00 730 MET A CA 1
ATOM 3574 C C . MET A 1 730 ? 11.397 11.281 35.242 1.00 500.00 730 MET A C 1
ATOM 3575 O O . MET A 1 730 ? 10.768 11.703 34.267 1.00 500.00 730 MET A O 1
ATOM 3577 N N . GLU A 1 731 ? 11.129 10.116 35.837 1.00 500.00 731 GLU A N 1
ATOM 3578 C CA . GLU A 1 731 ? 10.004 9.264 35.431 1.00 500.00 731 GLU A CA 1
ATOM 3579 C C . GLU A 1 731 ? 8.654 9.908 35.752 1.00 500.00 731 GLU A C 1
ATOM 3580 O O . GLU A 1 731 ? 7.758 9.935 34.904 1.00 500.00 731 GLU A O 1
ATOM 3582 N N . LYS A 1 732 ? 8.519 10.420 36.976 1.00 500.00 732 LYS A N 1
ATOM 3583 C CA . LYS A 1 732 ? 7.310 11.137 37.402 1.00 500.00 732 LYS A CA 1
ATOM 3584 C C . LYS A 1 732 ? 7.149 12.505 36.727 1.00 500.00 732 LYS A C 1
ATOM 3585 O O . LYS A 1 732 ? 6.023 12.982 36.568 1.00 500.00 732 LYS A O 1
ATOM 3587 N N . LYS A 1 733 ? 8.271 13.124 36.346 1.00 500.00 733 LYS A N 1
ATOM 3588 C CA . LYS A 1 733 ? 8.301 14.436 35.683 1.00 500.00 733 LYS A CA 1
ATOM 3589 C C . LYS A 1 733 ? 7.875 15.556 36.635 1.00 500.00 733 LYS A C 1
ATOM 3590 O O . LYS A 1 733 ? 6.690 15.888 36.730 1.00 500.00 733 LYS A O 1
ATOM 3592 N N . GLY A 1 734 ? 8.857 16.123 37.339 1.00 500.00 734 GLY A N 1
ATOM 3593 C CA . GLY A 1 734 ? 8.628 17.211 38.295 1.00 500.00 734 GLY A CA 1
ATOM 3594 C C . GLY A 1 734 ? 9.700 18.285 38.217 1.00 495.64 734 GLY A C 1
ATOM 3595 O O . GLY A 1 734 ? 10.144 18.648 37.123 1.00 498.43 734 GLY A O 1
ATOM 3596 N N . CYS A 1 735 ? 10.113 18.790 39.380 1.00 488.14 735 CYS A N 1
ATOM 3597 C CA . CYS A 1 735 ? 11.106 19.867 39.467 1.00 479.79 735 CYS A CA 1
ATOM 3598 C C . CYS A 1 735 ? 12.501 19.426 39.024 1.00 473.06 735 CYS A C 1
ATOM 3599 O O . CYS A 1 735 ? 13.209 20.184 38.357 1.00 462.54 735 CYS A O 1
ATOM 3601 N N . TYR A 1 736 ? 12.888 18.207 39.401 1.00 471.20 736 TYR A N 1
ATOM 3602 C CA . TYR A 1 736 ? 14.181 17.633 39.009 1.00 476.16 736 TYR A CA 1
ATOM 3603 C C . TYR A 1 736 ? 14.268 17.338 37.509 1.00 477.91 736 TYR A C 1
ATOM 3604 O O . TYR A 1 736 ? 15.331 17.509 36.907 1.00 478.51 736 TYR A O 1
ATOM 3606 N N . TRP A 1 737 ? 13.158 16.891 36.919 1.00 478.58 737 TRP A N 1
ATOM 3607 C CA . TRP A 1 737 ? 13.076 16.653 35.471 1.00 489.81 737 TRP A CA 1
ATOM 3608 C C . TRP A 1 737 ? 13.203 17.955 34.681 1.00 500.00 737 TRP A C 1
ATOM 3609 O O . TRP A 1 737 ? 13.929 18.014 33.684 1.00 500.00 737 TRP A O 1
ATOM 3611 N N . ALA A 1 738 ? 12.491 18.988 35.133 1.00 500.00 738 ALA A N 1
ATOM 3612 C CA . ALA A 1 738 ? 12.574 20.327 34.535 1.00 500.00 738 ALA A CA 1
ATOM 3613 C C . ALA A 1 738 ? 13.945 20.976 34.748 1.00 500.00 738 ALA A C 1
ATOM 3614 O O . ALA A 1 738 ? 14.463 21.641 33.847 1.00 500.00 738 ALA A O 1
ATOM 3616 N N . MET A 1 739 ? 14.519 20.787 35.938 1.00 500.00 739 MET A N 1
ATOM 3617 C CA . MET A 1 739 ? 15.869 21.277 36.250 1.00 500.00 739 MET A CA 1
ATOM 3618 C C . MET A 1 739 ? 16.952 20.563 35.434 1.00 500.00 739 MET A C 1
ATOM 3619 O O . MET A 1 739 ? 17.918 21.193 34.998 1.00 500.00 739 MET A O 1
ATOM 3621 N N . VAL A 1 740 ? 16.787 19.253 35.242 1.00 500.00 740 VAL A N 1
ATOM 3622 C CA . VAL A 1 740 ? 17.695 18.457 34.410 1.00 500.00 740 VAL A CA 1
ATOM 3623 C C . VAL A 1 740 ? 17.559 18.785 32.921 1.00 500.00 740 VAL A C 1
ATOM 3624 O O . VAL A 1 740 ? 18.564 18.862 32.209 1.00 500.00 740 VAL A O 1
ATOM 3626 N N . GLN A 1 741 ? 16.321 18.969 32.459 1.00 500.00 741 GLN A N 1
ATOM 3627 C CA . GLN A 1 741 ? 16.045 19.305 31.057 1.00 500.00 741 GLN A CA 1
ATOM 3628 C C . GLN A 1 741 ? 16.465 20.737 30.712 1.00 500.00 741 GLN A C 1
ATOM 3629 O O . GLN A 1 741 ? 17.319 20.943 29.847 1.00 500.00 741 GLN A O 1
ATOM 3631 N N . ALA A 1 742 ? 15.863 21.712 31.394 1.00 500.00 742 ALA A N 1
ATOM 3632 C CA . ALA A 1 742 ? 16.154 23.131 31.156 1.00 500.00 742 ALA A CA 1
ATOM 3633 C C . ALA A 1 742 ? 17.474 23.535 31.806 1.00 500.00 742 ALA A C 1
ATOM 3634 O O . ALA A 1 742 ? 18.105 24.511 31.399 1.00 500.00 742 ALA A O 1
ATOM 3636 N N . ASP B 2 130 ? 63.980 58.209 50.653 1.00 438.26 130 ASP B N 1
ATOM 3637 C CA . ASP B 2 130 ? 63.180 58.723 51.813 1.00 438.15 130 ASP B CA 1
ATOM 3638 C C . ASP B 2 130 ? 63.726 60.047 52.352 1.00 439.40 130 ASP B C 1
ATOM 3639 O O . ASP B 2 130 ? 63.010 61.053 52.394 1.00 438.14 130 ASP B O 1
ATOM 3641 N N . GLN B 2 131 ? 64.998 60.031 52.750 1.00 440.63 131 GLN B N 1
ATOM 3642 C CA . GLN B 2 131 ? 65.655 61.194 53.358 1.00 449.27 131 GLN B CA 1
ATOM 3643 C C . GLN B 2 131 ? 65.873 62.336 52.359 1.00 458.62 131 GLN B C 1
ATOM 3644 O O . GLN B 2 131 ? 65.690 63.505 52.705 1.00 468.56 131 GLN B O 1
ATOM 3650 N N . VAL B 2 132 ? 66.265 61.990 51.132 1.00 465.28 132 VAL B N 1
ATOM 3651 C CA . VAL B 2 132 ? 66.450 62.975 50.056 1.00 460.00 132 VAL B CA 1
ATOM 3652 C C . VAL B 2 132 ? 65.092 63.482 49.554 1.00 466.18 132 VAL B C 1
ATOM 3653 O O . VAL B 2 132 ? 64.927 64.681 49.317 1.00 463.03 132 VAL B O 1
ATOM 3657 N N . ASN B 2 133 ? 64.134 62.565 49.400 1.00 474.95 133 ASN B N 1
ATOM 3658 C CA . ASN B 2 133 ? 62.767 62.899 48.974 1.00 475.33 133 ASN B CA 1
ATOM 3659 C C . ASN B 2 133 ? 62.109 63.936 49.889 1.00 468.77 133 ASN B C 1
ATOM 3660 O O . ASN B 2 133 ? 61.545 64.922 49.407 1.00 465.52 133 ASN B O 1
ATOM 3665 N N . ASN B 2 134 ? 62.192 63.708 51.200 1.00 462.46 134 ASN B N 1
ATOM 3666 C CA . ASN B 2 134 ? 61.649 64.648 52.194 1.00 463.01 134 ASN B CA 1
ATOM 3667 C C . ASN B 2 134 ? 62.375 66.002 52.204 1.00 462.95 134 ASN B C 1
ATOM 3668 O O . ASN B 2 134 ? 61.757 67.028 52.494 1.00 462.37 134 ASN B O 1
ATOM 3673 N N . LYS B 2 135 ? 63.673 65.997 51.896 1.00 464.19 135 LYS B N 1
ATOM 3674 C CA . LYS B 2 135 ? 64.460 67.233 51.779 1.00 465.05 135 LYS B CA 1
ATOM 3675 C C . LYS B 2 135 ? 64.044 68.028 50.539 1.00 468.32 135 LYS B C 1
ATOM 3676 O O . LYS B 2 135 ? 63.734 69.220 50.635 1.00 479.02 135 LYS B O 1
ATOM 3682 N N . VAL B 2 136 ? 64.026 67.354 49.388 1.00 466.14 136 VAL B N 1
ATOM 3683 C CA . VAL B 2 136 ? 63.616 67.969 48.113 1.00 459.83 136 VAL B CA 1
ATOM 3684 C C . VAL B 2 136 ? 62.161 68.468 48.170 1.00 449.65 136 VAL B C 1
ATOM 3685 O O . VAL B 2 136 ? 61.850 69.534 47.629 1.00 447.88 136 VAL B O 1
ATOM 3689 N N . LEU B 2 137 ? 61.288 67.704 48.830 1.00 435.57 137 LEU B N 1
ATOM 3690 C CA . LEU B 2 137 ? 59.891 68.111 49.031 1.00 418.53 137 LEU B CA 1
ATOM 3691 C C . LEU B 2 137 ? 59.754 69.321 49.967 1.00 412.79 137 LEU B C 1
ATOM 3692 O O . LEU B 2 137 ? 58.820 70.110 49.815 1.00 396.65 137 LEU B O 1
ATOM 3697 N N . MET B 2 138 ? 60.670 69.458 50.930 1.00 419.63 138 MET B N 1
ATOM 3698 C CA . MET B 2 138 ? 60.737 70.652 51.789 1.00 432.77 138 MET B CA 1
ATOM 3699 C C . MET B 2 138 ? 61.218 71.862 50.984 1.00 436.39 138 MET B C 1
ATOM 3700 O O . MET B 2 138 ? 60.588 72.926 51.017 1.00 441.12 138 MET B O 1
ATOM 3705 N N . TRP B 2 139 ? 62.320 71.678 50.253 1.00 441.83 139 TRP B N 1
ATOM 3706 C CA . TRP B 2 139 ? 62.861 72.698 49.333 1.00 432.42 139 TRP B CA 1
ATOM 3707 C C . TRP B 2 139 ? 61.820 73.148 48.295 1.00 442.67 139 TRP B C 1
ATOM 3708 O O . TRP B 2 139 ? 61.811 74.311 47.884 1.00 438.41 139 TRP B O 1
ATOM 3719 N N . ARG B 2 140 ? 60.955 72.220 47.884 1.00 456.34 140 ARG B N 1
ATOM 3720 C CA . ARG B 2 140 ? 59.799 72.526 47.035 1.00 461.85 140 ARG B CA 1
ATOM 3721 C C . ARG B 2 140 ? 58.722 73.323 47.786 1.00 452.86 140 ARG B C 1
ATOM 3722 O O . ARG B 2 140 ? 58.123 74.240 47.220 1.00 442.01 140 ARG B O 1
ATOM 3730 N N . LEU B 2 141 ? 58.475 72.956 49.046 1.00 448.46 141 LEU B N 1
ATOM 3731 C CA . LEU B 2 141 ? 57.452 73.606 49.886 1.00 453.03 141 LEU B CA 1
ATOM 3732 C C . LEU B 2 141 ? 57.744 75.092 50.118 1.00 451.25 141 LEU B C 1
ATOM 3733 O O . LEU B 2 141 ? 56.885 75.939 49.860 1.00 437.55 141 LEU B O 1
ATOM 3738 N N . LEU B 2 142 ? 58.953 75.395 50.595 1.00 462.27 142 LEU B N 1
ATOM 3739 C CA . LEU B 2 142 ? 59.360 76.785 50.889 1.00 461.95 142 LEU B CA 1
ATOM 3740 C C . LEU B 2 142 ? 59.281 77.707 49.665 1.00 453.91 142 LEU B C 1
ATOM 3741 O O . LEU B 2 142 ? 58.898 78.875 49.790 1.00 452.80 142 LEU B O 1
ATOM 3746 N N . LYS B 2 143 ? 59.628 77.169 48.495 1.00 442.62 143 LYS B N 1
ATOM 3747 C CA . LYS B 2 143 ? 59.565 77.904 47.222 1.00 439.06 143 LYS B CA 1
ATOM 3748 C C . LYS B 2 143 ? 58.170 78.467 46.904 1.00 433.68 143 LYS B C 1
ATOM 3749 O O . LYS B 2 143 ? 58.060 79.522 46.276 1.00 428.35 143 LYS B O 1
ATOM 3755 N N . LEU B 2 144 ? 57.120 77.764 47.337 1.00 432.42 144 LEU B N 1
ATOM 3756 C CA . LEU B 2 144 ? 55.736 78.225 47.154 1.00 428.05 144 LEU B CA 1
ATOM 3757 C C . LEU B 2 144 ? 55.398 79.490 47.960 1.00 427.47 144 LEU B C 1
ATOM 3758 O O . LEU B 2 144 ? 54.513 80.251 47.564 1.00 418.92 144 LEU B O 1
ATOM 3763 N N . SER B 2 145 ? 56.096 79.707 49.078 1.00 434.43 145 SER B N 1
ATOM 3764 C CA . SER B 2 145 ? 55.851 80.863 49.953 1.00 438.93 145 SER B CA 1
ATOM 3765 C C . SER B 2 145 ? 56.578 82.159 49.551 1.00 440.08 145 SER B C 1
ATOM 3766 O O . SER B 2 145 ? 56.340 83.202 50.170 1.00 433.59 145 SER B O 1
ATOM 3769 N N . ARG B 2 146 ? 57.441 82.105 48.531 1.00 447.66 146 ARG B N 1
ATOM 3770 C CA . ARG B 2 146 ? 58.259 83.266 48.124 1.00 449.29 146 ARG B CA 1
ATOM 3771 C C . ARG B 2 146 ? 57.482 84.559 47.802 1.00 438.69 146 ARG B C 1
ATOM 3772 O O . ARG B 2 146 ? 57.966 85.648 48.120 1.00 432.07 146 ARG B O 1
ATOM 3780 N N . PRO B 2 147 ? 56.293 84.450 47.168 1.00 430.83 147 PRO B N 1
ATOM 3781 C CA . PRO B 2 147 ? 55.443 85.638 46.990 1.00 433.07 147 PRO B CA 1
ATOM 3782 C C . PRO B 2 147 ? 55.023 86.365 48.281 1.00 437.14 147 PRO B C 1
ATOM 3783 O O . PRO B 2 147 ? 54.746 87.565 48.226 1.00 445.73 147 PRO B O 1
ATOM 3787 N N . ASP B 2 148 ? 54.979 85.655 49.414 1.00 435.12 148 ASP B N 1
ATOM 3788 C CA . ASP B 2 148 ? 54.670 86.261 50.717 1.00 433.10 148 ASP B CA 1
ATOM 3789 C C . ASP B 2 148 ? 55.923 86.413 51.605 1.00 434.06 148 ASP B C 1
ATOM 3790 O O . ASP B 2 148 ? 55.887 86.128 52.807 1.00 434.59 148 ASP B O 1
ATOM 3795 N N . LEU B 2 149 ? 57.026 86.871 51.008 1.00 434.95 149 LEU B N 1
ATOM 3796 C CA . LEU B 2 149 ? 58.262 87.158 51.758 1.00 432.54 149 LEU B CA 1
ATOM 3797 C C . LEU B 2 149 ? 58.182 88.414 52.651 1.00 435.61 149 LEU B C 1
ATOM 3798 O O . LEU B 2 149 ? 58.531 88.333 53.831 1.00 435.33 149 LEU B O 1
ATOM 3803 N N . PRO B 2 150 ? 57.726 89.569 52.103 1.00 441.61 150 PRO B N 1
ATOM 3804 C CA . PRO B 2 150 ? 57.758 90.842 52.853 1.00 439.85 150 PRO B CA 1
ATOM 3805 C C . PRO B 2 150 ? 57.124 90.817 54.249 1.00 436.04 150 PRO B C 1
ATOM 3806 O O . PRO B 2 150 ? 57.712 91.349 55.197 1.00 431.17 150 PRO B O 1
ATOM 3810 N N . LEU B 2 151 ? 55.950 90.198 54.369 1.00 433.43 151 LEU B N 1
ATOM 3811 C CA . LEU B 2 151 ? 55.239 90.117 55.652 1.00 440.43 151 LEU B CA 1
ATOM 3812 C C . LEU B 2 151 ? 55.971 89.246 56.680 1.00 444.98 151 LEU B C 1
ATOM 3813 O O . LEU B 2 151 ? 55.878 89.503 57.884 1.00 442.07 151 LEU B O 1
ATOM 3818 N N . LEU B 2 152 ? 56.687 88.224 56.207 1.00 452.30 152 LEU B N 1
ATOM 3819 C CA . LEU B 2 152 ? 57.517 87.384 57.081 1.00 467.32 152 LEU B CA 1
ATOM 3820 C C . LEU B 2 152 ? 58.718 88.150 57.655 1.00 484.35 152 LEU B C 1
ATOM 3821 O O . LEU B 2 152 ? 59.161 87.855 58.769 1.00 487.50 152 LEU B O 1
ATOM 3826 N N . VAL B 2 153 ? 59.233 89.126 56.901 1.00 499.06 153 VAL B N 1
ATOM 3827 C CA . VAL B 2 153 ? 60.316 90.003 57.377 1.00 498.51 153 VAL B CA 1
ATOM 3828 C C . VAL B 2 153 ? 59.785 90.975 58.442 1.00 497.67 153 VAL B C 1
ATOM 3829 O O . VAL B 2 153 ? 60.483 91.274 59.417 1.00 497.79 153 VAL B O 1
ATOM 3833 N N . ALA B 2 154 ? 58.559 91.466 58.247 1.00 496.49 154 ALA B N 1
ATOM 3834 C CA . ALA B 2 154 ? 57.872 92.281 59.259 1.00 494.75 154 ALA B CA 1
ATOM 3835 C C . ALA B 2 154 ? 57.591 91.468 60.525 1.00 484.88 154 ALA B C 1
ATOM 3836 O O . ALA B 2 154 ? 57.842 91.941 61.636 1.00 483.67 154 ALA B O 1
ATOM 3838 N N . ALA B 2 155 ? 57.081 90.248 60.345 1.00 468.13 155 ALA B N 1
ATOM 3839 C CA . ALA B 2 155 ? 56.876 89.301 61.451 1.00 464.39 155 ALA B CA 1
ATOM 3840 C C . ALA B 2 155 ? 58.181 88.976 62.187 1.00 463.90 155 ALA B C 1
ATOM 3841 O O . ALA B 2 155 ? 58.191 88.875 63.415 1.00 459.31 155 ALA B O 1
ATOM 3843 N N . PHE B 2 156 ? 59.263 88.806 61.425 1.00 467.53 156 PHE B N 1
ATOM 3844 C CA . PHE B 2 156 ? 60.625 88.668 61.976 1.00 465.36 156 PHE B CA 1
ATOM 3845 C C . PHE B 2 156 ? 61.026 89.893 62.808 1.00 469.14 156 PHE B C 1
ATOM 3846 O O . PHE B 2 156 ? 61.550 89.745 63.914 1.00 477.90 156 PHE B O 1
ATOM 3854 N N . PHE B 2 157 ? 60.773 91.090 62.275 1.00 467.24 157 PHE B N 1
ATOM 3855 C CA . PHE B 2 157 ? 61.101 92.345 62.968 1.00 447.91 157 PHE B CA 1
ATOM 3856 C C . PHE B 2 157 ? 60.299 92.525 64.262 1.00 440.31 157 PHE B C 1
ATOM 3857 O O . PHE B 2 157 ? 60.864 92.896 65.297 1.00 439.51 157 PHE B O 1
ATOM 3865 N N . PHE B 2 158 ? 58.992 92.264 64.196 1.00 429.22 158 PHE B N 1
ATOM 3866 C CA . PHE B 2 158 ? 58.126 92.319 65.383 1.00 425.67 158 PHE B CA 1
ATOM 3867 C C . PHE B 2 158 ? 58.434 91.209 66.395 1.00 436.71 158 PHE B C 1
ATOM 3868 O O . PHE B 2 158 ? 58.310 91.428 67.602 1.00 442.66 158 PHE B O 1
ATOM 3876 N N . LEU B 2 159 ? 58.826 90.029 65.909 1.00 445.90 159 LEU B N 1
ATOM 3877 C CA . LEU B 2 159 ? 59.267 88.932 66.784 1.00 446.80 159 LEU B CA 1
ATOM 3878 C C . LEU B 2 159 ? 60.575 89.274 67.501 1.00 452.05 159 LEU B C 1
ATOM 3879 O O . LEU B 2 159 ? 60.683 89.091 68.715 1.00 449.85 159 LEU B O 1
ATOM 3884 N N . VAL B 2 160 ? 61.555 89.771 66.746 1.00 452.71 160 VAL B N 1
ATOM 3885 C CA . VAL B 2 160 ? 62.833 90.232 67.315 1.00 451.68 160 VAL B CA 1
ATOM 3886 C C . VAL B 2 160 ? 62.610 91.374 68.320 1.00 450.58 160 VAL B C 1
ATOM 3887 O O . VAL B 2 160 ? 63.240 91.393 69.381 1.00 450.41 160 VAL B O 1
ATOM 3891 N N . LEU B 2 161 ? 61.711 92.304 67.991 1.00 448.93 161 LEU B N 1
ATOM 3892 C CA . LEU B 2 161 ? 61.331 93.390 68.909 1.00 444.02 161 LEU B CA 1
ATOM 3893 C C . LEU B 2 161 ? 60.638 92.864 70.174 1.00 441.71 161 LEU B C 1
ATOM 3894 O O . LEU B 2 161 ? 60.929 93.327 71.281 1.00 438.10 161 LEU B O 1
ATOM 3899 N N . ALA B 2 162 ? 59.728 91.904 69.997 1.00 442.02 162 ALA B N 1
ATOM 3900 C CA . ALA B 2 162 ? 58.995 91.293 71.114 1.00 441.48 162 ALA B CA 1
ATOM 3901 C C . ALA B 2 162 ? 59.900 90.479 72.042 1.00 442.42 162 ALA B C 1
ATOM 3902 O O . ALA B 2 162 ? 59.725 90.515 73.262 1.00 428.66 162 ALA B O 1
ATOM 3904 N N . VAL B 2 163 ? 60.852 89.745 71.462 1.00 455.39 163 VAL B N 1
ATOM 3905 C CA . VAL B 2 163 ? 61.854 89.000 72.237 1.00 454.65 163 VAL B CA 1
ATOM 3906 C C . VAL B 2 163 ? 62.785 89.973 72.966 1.00 454.40 163 VAL B C 1
ATOM 3907 O O . VAL B 2 163 ? 62.860 89.951 74.198 1.00 446.19 163 VAL B O 1
ATOM 3911 N N . LEU B 2 164 ? 63.470 90.830 72.204 1.00 460.48 164 LEU B N 1
ATOM 3912 C CA . LEU B 2 164 ? 64.408 91.815 72.773 1.00 464.84 164 LEU B CA 1
ATOM 3913 C C . LEU B 2 164 ? 63.762 92.744 73.812 1.00 467.61 164 LEU B C 1
ATOM 3914 O O . LEU B 2 164 ? 64.446 93.232 74.715 1.00 469.35 164 LEU B O 1
ATOM 3919 N N . GLY B 2 165 ? 62.458 92.988 73.674 1.00 471.39 165 GLY B N 1
ATOM 3920 C CA . GLY B 2 165 ? 61.676 93.654 74.712 1.00 469.97 165 GLY B CA 1
ATOM 3921 C C . GLY B 2 165 ? 61.537 92.797 75.961 1.00 466.89 165 GLY B C 1
ATOM 3922 O O . GLY B 2 165 ? 61.843 93.252 77.066 1.00 464.12 165 GLY B O 1
ATOM 3923 N N . GLU B 2 166 ? 61.093 91.551 75.777 1.00 462.49 166 GLU B N 1
ATOM 3924 C CA . GLU B 2 166 ? 60.903 90.600 76.891 1.00 466.40 166 GLU B CA 1
ATOM 3925 C C . GLU B 2 166 ? 62.188 90.299 77.675 1.00 470.79 166 GLU B C 1
ATOM 3926 O O . GLU B 2 166 ? 62.136 90.091 78.890 1.00 467.17 166 GLU B O 1
ATOM 3932 N N . THR B 2 167 ? 63.327 90.276 76.981 1.00 478.49 167 THR B N 1
ATOM 3933 C CA . THR B 2 167 ? 64.636 90.094 77.627 1.00 480.44 167 THR B CA 1
ATOM 3934 C C . THR B 2 167 ? 65.080 91.303 78.463 1.00 480.31 167 THR B C 1
ATOM 3935 O O . THR B 2 167 ? 65.918 91.160 79.356 1.00 480.34 167 THR B O 1
ATOM 3939 N N . LEU B 2 168 ? 64.535 92.483 78.159 1.00 479.67 168 LEU B N 1
ATOM 3940 C CA . LEU B 2 168 ? 64.856 93.717 78.885 1.00 477.34 168 LEU B CA 1
ATOM 3941 C C . LEU B 2 168 ? 64.080 93.886 80.206 1.00 468.92 168 LEU B C 1
ATOM 3942 O O . LEU B 2 168 ? 64.461 94.719 81.032 1.00 470.56 168 LEU B O 1
ATOM 3947 N N . ILE B 2 169 ? 63.021 93.096 80.414 1.00 453.20 169 ILE B N 1
ATOM 3948 C CA . ILE B 2 169 ? 62.147 93.252 81.592 1.00 438.66 169 ILE B CA 1
ATOM 3949 C C . ILE B 2 169 ? 62.831 92.817 82.904 1.00 428.48 169 ILE B C 1
ATOM 3950 O O . ILE B 2 169 ? 62.668 93.495 83.921 1.00 419.21 169 ILE B O 1
ATOM 3955 N N . PRO B 2 170 ? 63.583 91.691 82.895 1.00 423.94 170 PRO B N 1
ATOM 3956 C CA . PRO B 2 170 ? 64.396 91.348 84.075 1.00 430.77 170 PRO B CA 1
ATOM 3957 C C . PRO B 2 170 ? 65.503 92.357 84.426 1.00 436.16 170 PRO B C 1
ATOM 3958 O O . PRO B 2 170 ? 65.733 92.624 85.611 1.00 439.60 170 PRO B O 1
ATOM 3962 N N . HIS B 2 171 ? 66.164 92.905 83.403 1.00 440.49 171 HIS B N 1
ATOM 3963 C CA . HIS B 2 171 ? 67.317 93.804 83.575 1.00 438.13 171 HIS B CA 1
ATOM 3964 C C . HIS B 2 171 ? 66.995 95.033 84.426 1.00 430.50 171 HIS B C 1
ATOM 3965 O O . HIS B 2 171 ? 67.731 95.353 85.363 1.00 420.80 171 HIS B O 1
ATOM 3972 N N . TYR B 2 172 ? 65.903 95.714 84.088 1.00 430.87 172 TYR B N 1
ATOM 3973 C CA . TYR B 2 172 ? 65.432 96.870 84.863 1.00 435.38 172 TYR B CA 1
ATOM 3974 C C . TYR B 2 172 ? 64.878 96.462 86.232 1.00 436.86 172 TYR B C 1
ATOM 3975 O O . TYR B 2 172 ? 65.181 97.113 87.234 1.00 433.85 172 TYR B O 1
ATOM 3984 N N . SER B 2 173 ? 64.093 95.381 86.270 1.00 439.12 173 SER B N 1
ATOM 3985 C CA . SER B 2 173 ? 63.507 94.873 87.525 1.00 435.37 173 SER B CA 1
ATOM 3986 C C . SER B 2 173 ? 64.571 94.549 88.577 1.00 430.71 173 SER B C 1
ATOM 3987 O O . SER B 2 173 ? 64.338 94.731 89.775 1.00 428.10 173 SER B O 1
ATOM 3990 N N . GLY B 2 174 ? 65.725 94.060 88.122 1.00 427.68 174 GLY B N 1
ATOM 3991 C CA . GLY B 2 174 ? 66.898 93.906 88.980 1.00 446.16 174 GLY B CA 1
ATOM 3992 C C . GLY B 2 174 ? 67.404 95.242 89.498 1.00 458.70 174 GLY B C 1
ATOM 3993 O O . GLY B 2 174 ? 67.626 95.401 90.702 1.00 466.00 174 GLY B O 1
ATOM 3994 N N . ARG B 2 175 ? 67.566 96.206 88.588 1.00 470.21 175 ARG B N 1
ATOM 3995 C CA . ARG B 2 175 ? 68.044 97.551 88.944 1.00 463.15 175 ARG B CA 1
ATOM 3996 C C . ARG B 2 175 ? 67.102 98.314 89.883 1.00 448.80 175 ARG B C 1
ATOM 3997 O O . ARG B 2 175 ? 67.563 99.148 90.663 1.00 440.24 175 ARG B O 1
ATOM 4005 N N . VAL B 2 176 ? 65.800 98.031 89.813 1.00 437.22 176 VAL B N 1
ATOM 4006 C CA . VAL B 2 176 ? 64.834 98.575 90.780 1.00 432.51 176 VAL B CA 1
ATOM 4007 C C . VAL B 2 176 ? 65.143 98.045 92.184 1.00 413.88 176 VAL B C 1
ATOM 4008 O O . VAL B 2 176 ? 65.159 98.812 93.144 1.00 403.31 176 VAL B O 1
ATOM 4012 N N . ILE B 2 177 ? 65.391 96.739 92.285 1.00 398.98 177 ILE B N 1
ATOM 4013 C CA . ILE B 2 177 ? 65.725 96.096 93.563 1.00 409.12 177 ILE B CA 1
ATOM 4014 C C . ILE B 2 177 ? 67.111 96.543 94.054 1.00 415.82 177 ILE B C 1
ATOM 4015 O O . ILE B 2 177 ? 67.324 96.701 95.259 1.00 416.15 177 ILE B O 1
ATOM 4020 N N . ASP B 2 178 ? 68.037 96.753 93.116 1.00 425.71 178 ASP B N 1
ATOM 4021 C CA . ASP B 2 178 ? 69.380 97.260 93.425 1.00 420.12 178 ASP B CA 1
ATOM 4022 C C . ASP B 2 178 ? 69.338 98.697 93.960 1.00 413.95 178 ASP B C 1
ATOM 4023 O O . ASP B 2 178 ? 69.976 99.002 94.971 1.00 387.89 178 ASP B O 1
ATOM 4028 N N . ILE B 2 179 ? 68.587 99.563 93.277 1.00 423.39 179 ILE B N 1
ATOM 4029 C CA . ILE B 2 179 ? 68.430 100.970 93.680 1.00 401.76 179 ILE B CA 1
ATOM 4030 C C . ILE B 2 179 ? 67.616 101.092 94.974 1.00 378.81 179 ILE B C 1
ATOM 4031 O O . ILE B 2 179 ? 68.027 101.810 95.890 1.00 370.75 179 ILE B O 1
ATOM 4036 N N . LEU B 2 180 ? 66.505 100.368 95.050 1.00 353.84 180 LEU B N 1
ATOM 4037 C CA . LEU B 2 180 ? 65.590 100.468 96.184 1.00 329.88 180 LEU B CA 1
ATOM 4038 C C . LEU B 2 180 ? 66.176 100.115 97.545 1.00 294.17 180 LEU B C 1
ATOM 4039 O O . LEU B 2 180 ? 65.885 100.792 98.532 1.00 287.74 180 LEU B O 1
ATOM 4044 N N . GLY B 2 181 ? 66.993 99.072 97.618 1.00 282.74 181 GLY B N 1
ATOM 4045 C CA . GLY B 2 181 ? 67.555 98.704 98.901 1.00 282.78 181 GLY B CA 1
ATOM 4046 C C . GLY B 2 181 ? 68.432 99.797 99.483 1.00 282.73 181 GLY B C 1
ATOM 4047 O O . GLY B 2 181 ? 68.335 100.107 100.670 1.00 287.02 181 GLY B O 1
ATOM 4048 N N . GLY B 2 182 ? 69.289 100.384 98.653 1.00 130.00 182 GLY B N 1
ATOM 4049 C CA . GLY B 2 182 ? 70.162 101.451 99.110 1.00 130.00 182 GLY B CA 1
ATOM 4050 C C . GLY B 2 182 ? 69.482 102.746 99.520 1.00 130.00 182 GLY B C 1
ATOM 4051 O O . GLY B 2 182 ? 69.800 103.313 100.564 1.00 130.00 182 GLY B O 1
ATOM 4052 N N . ASP B 2 183 ? 68.532 103.198 98.703 1.00 326.64 183 ASP B N 1
ATOM 4053 C CA . ASP B 2 183 ? 67.794 104.440 98.947 1.00 326.30 183 ASP B CA 1
ATOM 4054 C C . ASP B 2 183 ? 66.472 104.483 98.183 1.00 328.42 183 ASP B C 1
ATOM 4055 O O . ASP B 2 183 ? 66.272 103.725 97.234 1.00 325.58 183 ASP B O 1
ATOM 4060 N N . PHE B 2 184 ? 65.573 105.372 98.598 1.00 373.80 184 PHE B N 1
ATOM 4061 C CA . PHE B 2 184 ? 64.290 105.527 97.919 1.00 388.41 184 PHE B CA 1
ATOM 4062 C C . PHE B 2 184 ? 64.537 106.004 96.489 1.00 413.26 184 PHE B C 1
ATOM 4063 O O . PHE B 2 184 ? 63.895 105.543 95.546 1.00 417.91 184 PHE B O 1
ATOM 4071 N N . ASP B 2 185 ? 65.478 106.933 96.347 1.00 438.51 185 ASP B N 1
ATOM 4072 C CA . ASP B 2 185 ? 65.872 107.478 95.036 1.00 437.44 185 ASP B CA 1
ATOM 4073 C C . ASP B 2 185 ? 64.670 107.639 94.086 1.00 439.85 185 ASP B C 1
ATOM 4074 O O . ASP B 2 185 ? 64.550 106.895 93.106 1.00 437.83 185 ASP B O 1
ATOM 4079 N N . PRO B 2 186 ? 63.786 108.620 94.373 1.00 443.34 186 PRO B N 1
ATOM 4080 C CA . PRO B 2 186 ? 62.455 108.685 93.747 1.00 440.21 186 PRO B CA 1
ATOM 4081 C C . PRO B 2 186 ? 62.455 108.783 92.218 1.00 434.97 186 PRO B C 1
ATOM 4082 O O . PRO B 2 186 ? 61.608 108.164 91.573 1.00 436.01 186 PRO B O 1
ATOM 4086 N N . HIS B 2 187 ? 63.398 109.538 91.655 1.00 426.71 187 HIS B N 1
ATOM 4087 C CA . HIS B 2 187 ? 63.504 109.700 90.199 1.00 418.65 187 HIS B CA 1
ATOM 4088 C C . HIS B 2 187 ? 63.970 108.415 89.517 1.00 414.42 187 HIS B C 1
ATOM 4089 O O . HIS B 2 187 ? 63.407 108.013 88.496 1.00 412.30 187 HIS B O 1
ATOM 4096 N N . ALA B 2 188 ? 64.993 107.780 90.089 1.00 408.45 188 ALA B N 1
ATOM 4097 C CA . ALA B 2 188 ? 65.498 106.496 89.593 1.00 417.72 188 ALA B CA 1
ATOM 4098 C C . ALA B 2 188 ? 64.455 105.385 89.741 1.00 424.03 188 ALA B C 1
ATOM 4099 O O . ALA B 2 188 ? 64.226 104.615 88.804 1.00 418.92 188 ALA B O 1
ATOM 4101 N N . PHE B 2 189 ? 63.831 105.321 90.918 1.00 434.75 189 PHE B N 1
ATOM 4102 C CA . PHE B 2 189 ? 62.770 104.349 91.215 1.00 440.24 189 PHE B CA 1
ATOM 4103 C C . PHE B 2 189 ? 61.556 104.524 90.299 1.00 438.23 189 PHE B C 1
ATOM 4104 O O . PHE B 2 189 ? 61.025 103.539 89.778 1.00 422.82 189 PHE B O 1
ATOM 4112 N N . ALA B 2 190 ? 61.129 105.773 90.106 1.00 447.62 190 ALA B N 1
ATOM 4113 C CA . ALA B 2 190 ? 60.001 106.085 89.222 1.00 462.49 190 ALA B CA 1
ATOM 4114 C C . ALA B 2 190 ? 60.324 105.786 87.759 1.00 473.84 190 ALA B C 1
ATOM 4115 O O . ALA B 2 190 ? 59.527 105.149 87.069 1.00 481.93 190 ALA B O 1
ATOM 4117 N N . SER B 2 191 ? 61.491 106.240 87.299 1.00 483.33 191 SER B N 1
ATOM 4118 C CA . SER B 2 191 ? 61.915 106.038 85.907 1.00 484.49 191 SER B CA 1
ATOM 4119 C C . SER B 2 191 ? 62.112 104.560 85.565 1.00 481.40 191 SER B C 1
ATOM 4120 O O . SER B 2 191 ? 61.617 104.093 84.536 1.00 482.77 191 SER B O 1
ATOM 4123 N N . ALA B 2 192 ? 62.822 103.836 86.433 1.00 473.08 192 ALA B N 1
ATOM 4124 C CA . ALA B 2 192 ? 63.073 102.400 86.242 1.00 464.21 192 ALA B CA 1
ATOM 4125 C C . ALA B 2 192 ? 61.775 101.602 86.102 1.00 455.25 192 ALA B C 1
ATOM 4126 O O . ALA B 2 192 ? 61.648 100.777 85.194 1.00 453.47 192 ALA B O 1
ATOM 4128 N N . ILE B 2 193 ? 60.818 101.869 86.991 1.00 443.36 193 ILE B N 1
ATOM 4129 C CA . ILE B 2 193 ? 59.484 101.253 86.924 1.00 442.60 193 ILE B CA 1
ATOM 4130 C C . ILE B 2 193 ? 58.720 101.708 85.672 1.00 436.25 193 ILE B C 1
ATOM 4131 O O . ILE B 2 193 ? 58.092 100.885 85.004 1.00 423.23 193 ILE B O 1
ATOM 4136 N N . PHE B 2 194 ? 58.779 103.005 85.364 1.00 438.68 194 PHE B N 1
ATOM 4137 C CA . PHE B 2 194 ? 58.062 103.574 84.211 1.00 440.24 194 PHE B CA 1
ATOM 4138 C C . PHE B 2 194 ? 58.522 102.965 82.883 1.00 434.60 194 PHE B C 1
ATOM 4139 O O . PHE B 2 194 ? 57.689 102.556 82.067 1.00 435.23 194 PHE B O 1
ATOM 4147 N N . PHE B 2 195 ? 59.838 102.901 82.680 1.00 428.94 195 PHE B N 1
ATOM 4148 C CA . PHE B 2 195 ? 60.407 102.290 81.472 1.00 431.81 195 PHE B CA 1
ATOM 4149 C C . PHE B 2 195 ? 60.148 100.781 81.419 1.00 438.66 195 PHE B C 1
ATOM 4150 O O . PHE B 2 195 ? 59.765 100.263 80.370 1.00 435.83 195 PHE B O 1
ATOM 4158 N N . MET B 2 196 ? 60.340 100.090 82.546 1.00 449.52 196 MET B N 1
ATOM 4159 C CA . MET B 2 196 ? 60.054 98.647 82.648 1.00 456.80 196 MET B CA 1
ATOM 4160 C C . MET B 2 196 ? 58.597 98.335 82.296 1.00 453.38 196 MET B C 1
ATOM 4161 O O . MET B 2 196 ? 58.324 97.441 81.486 1.00 443.82 196 MET B O 1
ATOM 4166 N N . CYS B 2 197 ? 57.676 99.076 82.911 1.00 455.73 197 CYS B N 1
ATOM 4167 C CA . CYS B 2 197 ? 56.240 98.934 82.639 1.00 473.43 197 CYS B CA 1
ATOM 4168 C C . CYS B 2 197 ? 55.867 99.301 81.197 1.00 473.09 197 CYS B C 1
ATOM 4169 O O . CYS B 2 197 ? 54.938 98.715 80.635 1.00 477.79 197 CYS B O 1
ATOM 4172 N N . LEU B 2 198 ? 56.580 100.265 80.612 1.00 470.67 198 LEU B N 1
ATOM 4173 C CA . LEU B 2 198 ? 56.392 100.623 79.201 1.00 469.72 198 LEU B CA 1
ATOM 4174 C C . LEU B 2 198 ? 56.879 99.505 78.276 1.00 462.68 198 LEU B C 1
ATOM 4175 O O . LEU B 2 198 ? 56.137 99.064 77.392 1.00 462.64 198 LEU B O 1
ATOM 4180 N N . PHE B 2 199 ? 58.114 99.043 78.492 1.00 453.73 199 PHE B N 1
ATOM 4181 C CA . PHE B 2 199 ? 58.696 97.946 77.698 1.00 465.28 199 PHE B CA 1
ATOM 4182 C C . PHE B 2 199 ? 57.859 96.664 77.748 1.00 467.14 199 PHE B C 1
ATOM 4183 O O . PHE B 2 199 ? 57.767 95.951 76.747 1.00 467.76 199 PHE B O 1
ATOM 4191 N N . SER B 2 200 ? 57.261 96.375 78.906 1.00 470.70 200 SER B N 1
ATOM 4192 C CA . SER B 2 200 ? 56.326 95.248 79.042 1.00 468.17 200 SER B CA 1
ATOM 4193 C C . SER B 2 200 ? 55.068 95.437 78.182 1.00 472.45 200 SER B C 1
ATOM 4194 O O . SER B 2 200 ? 54.591 94.485 77.553 1.00 467.51 200 SER B O 1
ATOM 4197 N N . PHE B 2 201 ? 54.546 96.666 78.159 1.00 481.62 201 PHE B N 1
ATOM 4198 C CA . PHE B 2 201 ? 53.379 97.022 77.336 1.00 481.04 201 PHE B CA 1
ATOM 4199 C C . PHE B 2 201 ? 53.708 96.921 75.843 1.00 487.89 201 PHE B C 1
ATOM 4200 O O . PHE B 2 201 ? 52.913 96.391 75.058 1.00 490.56 201 PHE B O 1
ATOM 4208 N N . GLY B 2 202 ? 54.883 97.426 75.465 1.00 495.29 202 GLY B N 1
ATOM 4209 C CA . GLY B 2 202 ? 55.383 97.328 74.092 1.00 491.57 202 GLY B CA 1
ATOM 4210 C C . GLY B 2 202 ? 55.697 95.908 73.644 1.00 486.85 202 GLY B C 1
ATOM 4211 O O . GLY B 2 202 ? 55.467 95.559 72.484 1.00 486.28 202 GLY B O 1
ATOM 4212 N N . SER B 2 203 ? 56.231 95.097 74.559 1.00 479.93 203 SER B N 1
ATOM 4213 C CA . SER B 2 203 ? 56.487 93.674 74.301 1.00 476.75 203 SER B CA 1
ATOM 4214 C C . SER B 2 203 ? 55.191 92.900 74.083 1.00 472.01 203 SER B C 1
ATOM 4215 O O . SER B 2 203 ? 55.097 92.075 73.171 1.00 466.56 203 SER B O 1
ATOM 4218 N N . SER B 2 204 ? 54.207 93.165 74.942 1.00 470.33 204 SER B N 1
ATOM 4219 C CA . SER B 2 204 ? 52.864 92.593 74.809 1.00 475.77 204 SER B CA 1
ATOM 4220 C C . SER B 2 204 ? 52.170 93.010 73.507 1.00 474.69 204 SER B C 1
ATOM 4221 O O . SER B 2 204 ? 51.468 92.201 72.895 1.00 482.53 204 SER B O 1
ATOM 4224 N N . LEU B 2 205 ? 52.364 94.265 73.099 1.00 466.64 205 LEU B N 1
ATOM 4225 C CA . LEU B 2 205 ? 51.836 94.764 71.823 1.00 453.82 205 LEU B CA 1
ATOM 4226 C C . LEU B 2 205 ? 52.548 94.090 70.646 1.00 446.47 205 LEU B C 1
ATOM 4227 O O . LEU B 2 205 ? 51.898 93.551 69.742 1.00 446.18 205 LEU B O 1
ATOM 4232 N N . SER B 2 206 ? 53.882 94.104 70.687 1.00 435.94 206 SER B N 1
ATOM 4233 C CA . SER B 2 206 ? 54.721 93.493 69.646 1.00 432.13 206 SER B CA 1
ATOM 4234 C C . SER B 2 206 ? 54.499 91.981 69.502 1.00 424.58 206 SER B C 1
ATOM 4235 O O . SER B 2 206 ? 54.593 91.443 68.396 1.00 422.64 206 SER B O 1
ATOM 4238 N N . ALA B 2 207 ? 54.211 91.309 70.618 1.00 415.38 207 ALA B N 1
ATOM 4239 C CA . ALA B 2 207 ? 53.863 89.883 70.614 1.00 418.26 207 ALA B CA 1
ATOM 4240 C C . ALA B 2 207 ? 52.507 89.594 69.953 1.00 420.09 207 ALA B C 1
ATOM 4241 O O . ALA B 2 207 ? 52.290 88.490 69.450 1.00 421.08 207 ALA B O 1
ATOM 4243 N N . GLY B 2 208 ? 51.600 90.571 69.971 1.00 424.13 208 GLY B N 1
ATOM 4244 C CA . GLY B 2 208 ? 50.300 90.442 69.314 1.00 426.08 208 GLY B CA 1
ATOM 4245 C C . GLY B 2 208 ? 50.380 90.549 67.802 1.00 425.46 208 GLY B C 1
ATOM 4246 O O . GLY B 2 208 ? 49.928 89.649 67.084 1.00 421.91 208 GLY B O 1
ATOM 4247 N N . CYS B 2 209 ? 50.970 91.645 67.323 1.00 426.06 209 CYS B N 1
ATOM 4248 C CA . CYS B 2 209 ? 51.017 91.955 65.886 1.00 428.37 209 CYS B CA 1
ATOM 4249 C C . CYS B 2 209 ? 51.767 90.908 65.056 1.00 420.81 209 CYS B C 1
ATOM 4250 O O . CYS B 2 209 ? 51.382 90.638 63.914 1.00 417.15 209 CYS B O 1
ATOM 4253 N N . ARG B 2 210 ? 52.827 90.329 65.624 1.00 414.08 210 ARG B N 1
ATOM 4254 C CA . ARG B 2 210 ? 53.508 89.185 65.000 1.00 423.22 210 ARG B CA 1
ATOM 4255 C C . ARG B 2 210 ? 52.563 87.982 64.867 1.00 421.38 210 ARG B C 1
ATOM 4256 O O . ARG B 2 210 ? 52.583 87.290 63.848 1.00 426.83 210 ARG B O 1
ATOM 4264 N N . GLY B 2 211 ? 51.734 87.755 65.889 1.00 416.04 211 GLY B N 1
ATOM 4265 C CA . GLY B 2 211 ? 50.692 86.727 65.844 1.00 418.23 211 GLY B CA 1
ATOM 4266 C C . GLY B 2 211 ? 49.651 87.013 64.776 1.00 415.81 211 GLY B C 1
ATOM 4267 O O . GLY B 2 211 ? 49.204 86.100 64.073 1.00 412.72 211 GLY B O 1
ATOM 4268 N N . GLY B 2 212 ? 49.272 88.286 64.660 1.00 416.77 212 GLY B N 1
ATOM 4269 C CA . GLY B 2 212 ? 48.398 88.757 63.584 1.00 418.87 212 GLY B CA 1
ATOM 4270 C C . GLY B 2 212 ? 48.985 88.604 62.188 1.00 413.70 212 GLY B C 1
ATOM 4271 O O . GLY B 2 212 ? 48.245 88.394 61.226 1.00 416.24 212 GLY B O 1
ATOM 4272 N N . CYS B 2 213 ? 50.308 88.730 62.071 1.00 402.27 213 CYS B N 1
ATOM 4273 C CA . CYS B 2 213 ? 51.010 88.462 60.809 1.00 392.35 213 CYS B CA 1
ATOM 4274 C C . CYS B 2 213 ? 51.072 86.963 60.503 1.00 369.20 213 CYS B C 1
ATOM 4275 O O . CYS B 2 213 ? 50.694 86.536 59.408 1.00 360.09 213 CYS B O 1
ATOM 4278 N N . PHE B 2 214 ? 51.543 86.174 61.471 1.00 345.18 214 PHE B N 1
ATOM 4279 C CA . PHE B 2 214 ? 51.697 84.719 61.293 1.00 352.38 214 PHE B CA 1
ATOM 4280 C C . PHE B 2 214 ? 50.377 84.007 60.976 1.00 365.95 214 PHE B C 1
ATOM 4281 O O . PHE B 2 214 ? 50.349 83.112 60.126 1.00 364.53 214 PHE B O 1
ATOM 4289 N N . THR B 2 215 ? 49.296 84.398 61.657 1.00 386.87 215 THR B N 1
ATOM 4290 C CA . THR B 2 215 ? 47.963 83.839 61.374 1.00 388.41 215 THR B CA 1
ATOM 4291 C C . THR B 2 215 ? 47.433 84.263 59.992 1.00 392.61 215 THR B C 1
ATOM 4292 O O . THR B 2 215 ? 46.698 83.507 59.353 1.00 395.44 215 THR B O 1
ATOM 4296 N N . TYR B 2 216 ? 47.807 85.465 59.547 1.00 392.96 216 TYR B N 1
ATOM 4297 C CA . TYR B 2 216 ? 47.469 85.948 58.202 1.00 385.98 216 TYR B CA 1
ATOM 4298 C C . TYR B 2 216 ? 48.268 85.210 57.123 1.00 386.16 216 TYR B C 1
ATOM 4299 O O . TYR B 2 216 ? 47.730 84.904 56.056 1.00 387.86 216 TYR B O 1
ATOM 4308 N N . THR B 2 217 ? 49.541 84.922 57.408 1.00 381.34 217 THR B N 1
ATOM 4309 C CA . THR B 2 217 ? 50.389 84.105 56.525 1.00 372.64 217 THR B CA 1
ATOM 4310 C C . THR B 2 217 ? 49.774 82.727 56.247 1.00 369.57 217 THR B C 1
ATOM 4311 O O . THR B 2 217 ? 49.856 82.222 55.124 1.00 354.95 217 THR B O 1
ATOM 4315 N N . MET B 2 218 ? 49.154 82.137 57.270 1.00 376.11 218 MET B N 1
ATOM 4316 C CA . MET B 2 218 ? 48.441 80.859 57.130 1.00 380.96 218 MET B CA 1
ATOM 4317 C C . MET B 2 218 ? 47.289 80.943 56.119 1.00 387.51 218 MET B C 1
ATOM 4318 O O . MET B 2 218 ? 47.012 79.968 55.421 1.00 386.82 218 MET B O 1
ATOM 4323 N N . SER B 2 219 ? 46.624 82.097 56.043 1.00 396.77 219 SER B N 1
ATOM 4324 C CA . SER B 2 219 ? 45.572 82.319 55.043 1.00 400.20 219 SER B CA 1
ATOM 4325 C C . SER B 2 219 ? 46.120 82.330 53.610 1.00 405.22 219 SER B C 1
ATOM 4326 O O . SER B 2 219 ? 45.458 81.831 52.694 1.00 400.75 219 SER B O 1
ATOM 4329 N N . ARG B 2 220 ? 47.320 82.888 53.427 1.00 412.08 220 ARG B N 1
ATOM 4330 C CA . ARG B 2 220 ? 47.941 82.995 52.098 1.00 421.93 220 ARG B CA 1
ATOM 4331 C C . ARG B 2 220 ? 48.162 81.624 51.464 1.00 413.47 220 ARG B C 1
ATOM 4332 O O . ARG B 2 220 ? 47.594 81.330 50.411 1.00 420.22 220 ARG B O 1
ATOM 4340 N N . ILE B 2 221 ? 48.962 80.790 52.126 1.00 397.46 221 ILE B N 1
ATOM 4341 C CA . ILE B 2 221 ? 49.328 79.466 51.599 1.00 394.15 221 ILE B CA 1
ATOM 4342 C C . ILE B 2 221 ? 48.105 78.539 51.485 1.00 394.21 221 ILE B C 1
ATOM 4343 O O . ILE B 2 221 ? 47.996 77.778 50.516 1.00 395.76 221 ILE B O 1
ATOM 4348 N N . ASN B 2 222 ? 47.194 78.616 52.457 1.00 392.52 222 ASN B N 1
ATOM 4349 C CA . ASN B 2 222 ? 45.980 77.787 52.461 1.00 388.96 222 ASN B CA 1
ATOM 4350 C C . ASN B 2 222 ? 45.037 78.127 51.303 1.00 380.54 222 ASN B C 1
ATOM 4351 O O . ASN B 2 222 ? 44.515 77.226 50.646 1.00 377.26 222 ASN B O 1
ATOM 4356 N N . LEU B 2 223 ? 44.818 79.419 51.064 1.00 368.91 223 LEU B N 1
ATOM 4357 C CA . LEU B 2 223 ? 43.990 79.860 49.934 1.00 374.50 223 LEU B CA 1
ATOM 4358 C C . LEU B 2 223 ? 44.700 79.693 48.582 1.00 377.08 223 LEU B C 1
ATOM 4359 O O . LEU B 2 223 ? 44.038 79.505 47.559 1.00 369.16 223 LEU B O 1
ATOM 4364 N N . ARG B 2 224 ? 46.033 79.756 48.584 1.00 389.09 224 ARG B N 1
ATOM 4365 C CA . ARG B 2 224 ? 46.831 79.578 47.363 1.00 406.49 224 ARG B CA 1
ATOM 4366 C C . ARG B 2 224 ? 46.846 78.115 46.908 1.00 407.49 224 ARG B C 1
ATOM 4367 O O . ARG B 2 224 ? 46.570 77.825 45.737 1.00 405.04 224 ARG B O 1
ATOM 4375 N N . ILE B 2 225 ? 47.157 77.205 47.835 1.00 411.65 225 ILE B N 1
ATOM 4376 C CA . ILE B 2 225 ? 47.242 75.765 47.524 1.00 411.90 225 ILE B CA 1
ATOM 4377 C C . ILE B 2 225 ? 45.914 75.164 47.038 1.00 415.98 225 ILE B C 1
ATOM 4378 O O . ILE B 2 225 ? 45.919 74.282 46.175 1.00 415.71 225 ILE B O 1
ATOM 4383 N N . ARG B 2 226 ? 44.794 75.636 47.589 1.00 419.05 226 ARG B N 1
ATOM 4384 C CA . ARG B 2 226 ? 43.459 75.225 47.125 1.00 427.75 226 ARG B CA 1
ATOM 4385 C C . ARG B 2 226 ? 43.230 75.573 45.651 1.00 426.85 226 ARG B C 1
ATOM 4386 O O . ARG B 2 226 ? 42.671 74.768 44.899 1.00 428.10 226 ARG B O 1
ATOM 4394 N N . GLU B 2 227 ? 43.675 76.764 45.250 1.00 426.28 227 GLU B N 1
ATOM 4395 C CA . GLU B 2 227 ? 43.531 77.236 43.869 1.00 414.78 227 GLU B CA 1
ATOM 4396 C C . GLU B 2 227 ? 44.394 76.427 42.897 1.00 410.13 227 GLU B C 1
ATOM 4397 O O . GLU B 2 227 ? 43.931 76.053 41.814 1.00 410.03 227 GLU B O 1
ATOM 4403 N N . GLN B 2 228 ? 45.640 76.162 43.294 1.00 404.02 228 GLN B N 1
ATOM 4404 C CA . GLN B 2 228 ? 46.553 75.320 42.505 1.00 397.03 228 GLN B CA 1
ATOM 4405 C C . GLN B 2 228 ? 46.070 73.870 42.411 1.00 379.74 228 GLN B C 1
ATOM 4406 O O . GLN B 2 228 ? 46.112 73.266 41.333 1.00 379.18 228 GLN B O 1
ATOM 4412 N N . LEU B 2 229 ? 45.614 73.324 43.539 1.00 356.77 229 LEU B N 1
ATOM 4413 C CA . LEU B 2 229 ? 45.093 71.954 43.597 1.00 365.13 229 LEU B CA 1
ATOM 4414 C C . LEU B 2 229 ? 43.837 71.779 42.741 1.00 363.36 229 LEU B C 1
ATOM 4415 O O . LEU B 2 229 ? 43.736 70.816 41.974 1.00 365.72 229 LEU B O 1
ATOM 4420 N N . PHE B 2 230 ? 42.896 72.716 42.869 1.00 363.03 230 PHE B N 1
ATOM 4421 C CA . PHE B 2 230 ? 41.635 72.669 42.115 1.00 360.18 230 PHE B CA 1
ATOM 4422 C C . PHE B 2 230 ? 41.853 72.827 40.607 1.00 361.27 230 PHE B C 1
ATOM 4423 O O . PHE B 2 230 ? 41.225 72.122 39.811 1.00 352.38 230 PHE B O 1
ATOM 4431 N N . SER B 2 231 ? 42.740 73.748 40.225 1.00 368.96 231 SER B N 1
ATOM 4432 C CA . SER B 2 231 ? 43.089 73.961 38.814 1.00 371.65 231 SER B CA 1
ATOM 4433 C C . SER B 2 231 ? 43.846 72.775 38.206 1.00 372.87 231 SER B C 1
ATOM 4434 O O . SER B 2 231 ? 43.641 72.445 37.035 1.00 368.70 231 SER B O 1
ATOM 4437 N N . SER B 2 232 ? 44.718 72.148 38.997 1.00 378.53 232 SER B N 1
ATOM 4438 C CA . SER B 2 232 ? 45.473 70.969 38.552 1.00 386.35 232 SER B CA 1
ATOM 4439 C C . SER B 2 232 ? 44.593 69.729 38.373 1.00 388.63 232 SER B C 1
ATOM 4440 O O . SER B 2 232 ? 44.802 68.955 37.435 1.00 386.49 232 SER B O 1
ATOM 4443 N N . LEU B 2 233 ? 43.624 69.542 39.271 1.00 393.63 233 LEU B N 1
ATOM 4444 C CA . LEU B 2 233 ? 42.688 68.409 39.189 1.00 407.05 233 LEU B CA 1
ATOM 4445 C C . LEU B 2 233 ? 41.812 68.447 37.932 1.00 413.19 233 LEU B C 1
ATOM 4446 O O . LEU B 2 233 ? 41.619 67.414 37.285 1.00 413.75 233 LEU B O 1
ATOM 4451 N N . LEU B 2 234 ? 41.304 69.631 37.583 1.00 421.48 234 LEU B N 1
ATOM 4452 C CA . LEU B 2 234 ? 40.477 69.806 36.374 1.00 426.21 234 LEU B CA 1
ATOM 4453 C C . LEU B 2 234 ? 41.194 69.430 35.069 1.00 435.41 234 LEU B C 1
ATOM 4454 O O . LEU B 2 234 ? 40.551 68.968 34.126 1.00 435.73 234 LEU B O 1
ATOM 4459 N N . ARG B 2 235 ? 42.512 69.629 35.019 1.00 447.90 235 ARG B N 1
ATOM 4460 C CA . ARG B 2 235 ? 43.323 69.226 33.860 1.00 454.85 235 ARG B CA 1
ATOM 4461 C C . ARG B 2 235 ? 43.531 67.709 33.752 1.00 453.54 235 ARG B C 1
ATOM 4462 O O . ARG B 2 235 ? 43.878 67.213 32.677 1.00 456.90 235 ARG B O 1
ATOM 4470 N N . GLN B 2 236 ? 43.328 66.983 34.853 1.00 448.70 236 GLN B N 1
ATOM 4471 C CA . GLN B 2 236 ? 43.526 65.532 34.891 1.00 455.64 236 GLN B CA 1
ATOM 4472 C C . GLN B 2 236 ? 42.428 64.772 34.138 1.00 457.58 236 GLN B C 1
ATOM 4473 O O . GLN B 2 236 ? 41.305 65.261 33.995 1.00 459.74 236 GLN B O 1
ATOM 4479 N N . ASP B 2 237 ? 42.775 63.576 33.665 1.00 459.53 237 ASP B N 1
ATOM 4480 C CA . ASP B 2 237 ? 41.862 62.715 32.901 1.00 464.94 237 ASP B CA 1
ATOM 4481 C C . ASP B 2 237 ? 40.764 62.109 33.779 1.00 463.59 237 ASP B C 1
ATOM 4482 O O . ASP B 2 237 ? 40.937 61.944 34.988 1.00 462.99 237 ASP B O 1
ATOM 4487 N N . LEU B 2 238 ? 39.643 61.773 33.141 1.00 461.39 238 LEU B N 1
ATOM 4488 C CA . LEU B 2 238 ? 38.460 61.225 33.820 1.00 455.48 238 LEU B CA 1
ATOM 4489 C C . LEU B 2 238 ? 38.656 59.808 34.378 1.00 446.47 238 LEU B C 1
ATOM 4490 O O . LEU B 2 238 ? 37.922 59.398 35.279 1.00 435.75 238 LEU B O 1
ATOM 4495 N N . GLY B 2 239 ? 39.623 59.063 33.837 1.00 442.03 239 GLY B N 1
ATOM 4496 C CA . GLY B 2 239 ? 39.956 57.723 34.330 1.00 444.89 239 GLY B CA 1
ATOM 4497 C C . GLY B 2 239 ? 40.376 57.681 35.791 1.00 446.28 239 GLY B C 1
ATOM 4498 O O . GLY B 2 239 ? 40.064 56.724 36.501 1.00 448.73 239 GLY B O 1
ATOM 4499 N N . PHE B 2 240 ? 41.082 58.720 36.236 1.00 446.75 240 PHE B N 1
ATOM 4500 C CA . PHE B 2 240 ? 41.498 58.847 37.636 1.00 448.19 240 PHE B CA 1
ATOM 4501 C C . PHE B 2 240 ? 40.326 59.064 38.595 1.00 452.84 240 PHE B C 1
ATOM 4502 O O . PHE B 2 240 ? 40.333 58.537 39.713 1.00 458.88 240 PHE B O 1
ATOM 4510 N N . PHE B 2 241 ? 39.325 59.825 38.150 1.00 452.50 241 PHE B N 1
ATOM 4511 C CA . PHE B 2 241 ? 38.157 60.160 38.982 1.00 453.03 241 PHE B CA 1
ATOM 4512 C C . PHE B 2 241 ? 37.406 58.910 39.458 1.00 461.33 241 PHE B C 1
ATOM 4513 O O . PHE B 2 241 ? 36.880 58.884 40.573 1.00 468.56 241 PHE B O 1
ATOM 4521 N N . GLN B 2 242 ? 37.368 57.882 38.610 1.00 465.37 242 GLN B N 1
ATOM 4522 C CA . GLN B 2 242 ? 36.812 56.575 38.975 1.00 456.94 242 GLN B CA 1
ATOM 4523 C C . GLN B 2 242 ? 37.601 55.905 40.110 1.00 447.48 242 GLN B C 1
ATOM 4524 O O . GLN B 2 242 ? 37.007 55.297 41.002 1.00 440.09 242 GLN B O 1
ATOM 4530 N N . GLU B 2 243 ? 38.929 56.013 40.061 1.00 440.23 243 GLU B N 1
ATOM 4531 C CA . GLU B 2 243 ? 39.805 55.464 41.104 1.00 448.13 243 GLU B CA 1
ATOM 4532 C C . GLU B 2 243 ? 39.721 56.256 42.415 1.00 443.35 243 GLU B C 1
ATOM 4533 O O . GLU B 2 243 ? 39.694 55.663 43.495 1.00 445.10 243 GLU B O 1
ATOM 4539 N N . THR B 2 244 ? 39.684 57.584 42.311 1.00 437.73 244 THR B N 1
ATOM 4540 C CA . THR B 2 244 ? 39.700 58.469 43.483 1.00 439.55 244 THR B CA 1
ATOM 4541 C C . THR B 2 244 ? 38.380 58.429 44.257 1.00 432.73 244 THR B C 1
ATOM 4542 O O . THR B 2 244 ? 37.307 58.317 43.660 1.00 433.49 244 THR B O 1
ATOM 4546 N N . LYS B 2 245 ? 38.476 58.533 45.584 1.00 421.29 245 LYS B N 1
ATOM 4547 C CA . LYS B 2 245 ? 37.309 58.554 46.470 1.00 425.42 245 LYS B CA 1
ATOM 4548 C C . LYS B 2 245 ? 36.893 59.990 46.800 1.00 425.32 245 LYS B C 1
ATOM 4549 O O . LYS B 2 245 ? 37.747 60.862 47.000 1.00 424.63 245 LYS B O 1
ATOM 4555 N N . THR B 2 246 ? 35.580 60.216 46.866 1.00 426.74 246 THR B N 1
ATOM 4556 C CA . THR B 2 246 ? 35.011 61.541 47.150 1.00 425.93 246 THR B CA 1
ATOM 4557 C C . THR B 2 246 ? 35.354 62.025 48.564 1.00 424.10 246 THR B C 1
ATOM 4558 O O . THR B 2 246 ? 35.619 63.213 48.768 1.00 427.64 246 THR B O 1
ATOM 4562 N N . GLY B 2 247 ? 35.344 61.103 49.527 1.00 421.22 247 GLY B N 1
ATOM 4563 C CA . GLY B 2 247 ? 35.703 61.406 50.913 1.00 411.51 247 GLY B CA 1
ATOM 4564 C C . GLY B 2 247 ? 37.164 61.778 51.114 1.00 402.79 247 GLY B C 1
ATOM 4565 O O . GLY B 2 247 ? 37.473 62.663 51.913 1.00 398.37 247 GLY B O 1
ATOM 4566 N N . GLU B 2 248 ? 38.058 61.102 50.390 1.00 394.04 248 GLU B N 1
ATOM 4567 C CA . GLU B 2 248 ? 39.498 61.371 50.468 1.00 395.85 248 GLU B CA 1
ATOM 4568 C C . GLU B 2 248 ? 39.845 62.719 49.832 1.00 402.27 248 GLU B C 1
ATOM 4569 O O . GLU B 2 248 ? 40.525 63.545 50.453 1.00 400.56 248 GLU B O 1
ATOM 4575 N N . LEU B 2 249 ? 39.362 62.932 48.605 1.00 412.82 249 LEU B N 1
ATOM 4576 C CA . LEU B 2 249 ? 39.595 64.185 47.860 1.00 426.43 249 LEU B CA 1
ATOM 4577 C C . LEU B 2 249 ? 39.180 65.432 48.649 1.00 431.39 249 LEU B C 1
ATOM 4578 O O . LEU B 2 249 ? 39.837 66.472 48.558 1.00 432.17 249 LEU B O 1
ATOM 4583 N N . ASN B 2 250 ? 38.089 65.320 49.408 1.00 438.73 250 ASN B N 1
ATOM 4584 C CA . ASN B 2 250 ? 37.676 66.369 50.343 1.00 449.35 250 ASN B CA 1
ATOM 4585 C C . ASN B 2 250 ? 38.668 66.481 51.502 1.00 447.09 250 ASN B C 1
ATOM 4586 O O . ASN B 2 250 ? 39.152 67.576 51.798 1.00 453.26 250 ASN B O 1
ATOM 4591 N N . SER B 2 251 ? 38.970 65.345 52.134 1.00 438.45 251 SER B N 1
ATOM 4592 C CA . SER B 2 251 ? 39.841 65.296 53.321 1.00 430.80 251 SER B CA 1
ATOM 4593 C C . SER B 2 251 ? 41.205 65.950 53.092 1.00 424.51 251 SER B C 1
ATOM 4594 O O . SER B 2 251 ? 41.694 66.693 53.951 1.00 417.49 251 SER B O 1
ATOM 4597 N N . ARG B 2 252 ? 41.802 65.674 51.932 1.00 420.77 252 ARG B N 1
ATOM 4598 C CA . ARG B 2 252 ? 43.071 66.297 51.545 1.00 423.79 252 ARG B CA 1
ATOM 4599 C C . ARG B 2 252 ? 42.911 67.794 51.252 1.00 421.50 252 ARG B C 1
ATOM 4600 O O . ARG B 2 252 ? 43.770 68.596 51.629 1.00 416.56 252 ARG B O 1
ATOM 4608 N N . LEU B 2 253 ? 41.812 68.156 50.587 1.00 423.06 253 LEU B N 1
ATOM 4609 C CA . LEU B 2 253 ? 41.507 69.555 50.260 1.00 418.40 253 LEU B CA 1
ATOM 4610 C C . LEU B 2 253 ? 41.198 70.411 51.495 1.00 427.33 253 LEU B C 1
ATOM 4611 O O . LEU B 2 253 ? 41.504 71.605 51.507 1.00 428.15 253 LEU B O 1
ATOM 4616 N N . SER B 2 254 ? 40.592 69.803 52.517 1.00 439.27 254 SER B N 1
ATOM 4617 C CA . SER B 2 254 ? 40.181 70.513 53.732 1.00 439.83 254 SER B CA 1
ATOM 4618 C C . SER B 2 254 ? 41.281 70.524 54.795 1.00 445.86 254 SER B C 1
ATOM 4619 O O . SER B 2 254 ? 41.738 71.594 55.205 1.00 450.39 254 SER B O 1
ATOM 4622 N N . SER B 2 255 ? 41.703 69.335 55.226 1.00 448.34 255 SER B N 1
ATOM 4623 C CA . SER B 2 255 ? 42.632 69.189 56.355 1.00 442.31 255 SER B CA 1
ATOM 4624 C C . SER B 2 255 ? 44.098 69.237 55.924 1.00 436.05 255 SER B C 1
ATOM 4625 O O . SER B 2 255 ? 44.874 70.063 56.419 1.00 435.26 255 SER B O 1
ATOM 4628 N N . ASP B 2 256 ? 44.461 68.355 54.994 1.00 429.04 256 ASP B N 1
ATOM 4629 C CA . ASP B 2 256 ? 45.867 68.143 54.611 1.00 421.35 256 ASP B CA 1
ATOM 4630 C C . ASP B 2 256 ? 46.520 69.389 53.990 1.00 402.53 256 ASP B C 1
ATOM 4631 O O . ASP B 2 256 ? 47.738 69.562 54.087 1.00 404.58 256 ASP B O 1
ATOM 4636 N N . THR B 2 257 ? 45.715 70.246 53.359 1.00 371.98 257 THR B N 1
ATOM 4637 C CA . THR B 2 257 ? 46.178 71.571 52.939 1.00 370.81 257 THR B CA 1
ATOM 4638 C C . THR B 2 257 ? 46.446 72.476 54.146 1.00 369.12 257 THR B C 1
ATOM 4639 O O . THR B 2 257 ? 47.521 73.075 54.242 1.00 373.34 257 THR B O 1
ATOM 4643 N N . THR B 2 258 ? 45.481 72.557 55.067 1.00 365.55 258 THR B N 1
ATOM 4644 C CA . THR B 2 258 ? 45.604 73.433 56.248 1.00 375.03 258 THR B CA 1
ATOM 4645 C C . THR B 2 258 ? 46.759 73.042 57.179 1.00 384.37 258 THR B C 1
ATOM 4646 O O . THR B 2 258 ? 47.328 73.907 57.847 1.00 391.03 258 THR B O 1
ATOM 4650 N N . LEU B 2 259 ? 47.096 71.751 57.219 1.00 391.06 259 LEU B N 1
ATOM 4651 C CA . LEU B 2 259 ? 48.310 71.283 57.905 1.00 392.52 259 LEU B CA 1
ATOM 4652 C C . LEU B 2 259 ? 49.577 71.813 57.223 1.00 393.69 259 LEU B C 1
ATOM 4653 O O . LEU B 2 259 ? 50.499 72.283 57.898 1.00 393.71 259 LEU B O 1
ATOM 4658 N N . MET B 2 260 ? 49.612 71.734 55.891 1.00 394.88 260 MET B N 1
ATOM 4659 C CA . MET B 2 260 ? 50.745 72.233 55.100 1.00 396.42 260 MET B CA 1
ATOM 4660 C C . MET B 2 260 ? 50.877 73.756 55.190 1.00 401.59 260 MET B C 1
ATOM 4661 O O . MET B 2 260 ? 51.991 74.283 55.195 1.00 400.16 260 MET B O 1
ATOM 4666 N N . SER B 2 261 ? 49.743 74.452 55.255 1.00 413.45 261 SER B N 1
ATOM 4667 C CA . SER B 2 261 ? 49.726 75.904 55.460 1.00 418.19 261 SER B CA 1
ATOM 4668 C C . SER B 2 261 ? 50.107 76.294 56.893 1.00 419.91 261 SER B C 1
ATOM 4669 O O . SER B 2 261 ? 50.726 77.335 57.105 1.00 423.02 261 SER B O 1
ATOM 4672 N N . ASN B 2 262 ? 49.711 75.470 57.863 1.00 419.33 262 ASN B N 1
ATOM 4673 C CA . ASN B 2 262 ? 50.111 75.641 59.267 1.00 430.05 262 ASN B CA 1
ATOM 4674 C C . ASN B 2 262 ? 51.610 75.377 59.492 1.00 417.54 262 ASN B C 1
ATOM 4675 O O . ASN B 2 262 ? 52.225 75.994 60.368 1.00 408.21 262 ASN B O 1
ATOM 4680 N N . TRP B 2 263 ? 52.181 74.471 58.694 1.00 410.85 263 TRP B N 1
ATOM 4681 C CA . TRP B 2 263 ? 53.575 74.016 58.840 1.00 407.19 263 TRP B CA 1
ATOM 4682 C C . TRP B 2 263 ? 54.626 75.134 58.935 1.00 412.01 263 TRP B C 1
ATOM 4683 O O . TRP B 2 263 ? 55.304 75.257 59.958 1.00 409.24 263 TRP B O 1
ATOM 4694 N N . LEU B 2 264 ? 54.749 75.939 57.879 1.00 421.12 264 LEU B N 1
ATOM 4695 C CA . LEU B 2 264 ? 55.837 76.929 57.772 1.00 417.49 264 LEU B CA 1
ATOM 4696 C C . LEU B 2 264 ? 55.783 78.051 58.827 1.00 416.12 264 LEU B C 1
ATOM 4697 O O . LEU B 2 264 ? 56.817 78.370 59.414 1.00 408.48 264 LEU B O 1
ATOM 4702 N N . PRO B 2 265 ? 54.594 78.650 59.070 1.00 419.49 265 PRO B N 1
ATOM 4703 C CA . PRO B 2 265 ? 54.480 79.630 60.164 1.00 430.13 265 PRO B CA 1
ATOM 4704 C C . PRO B 2 265 ? 54.734 79.051 61.560 1.00 440.29 265 PRO B C 1
ATOM 4705 O O . PRO B 2 265 ? 55.423 79.685 62.361 1.00 443.43 265 PRO B O 1
ATOM 4709 N N . LEU B 2 266 ? 54.182 77.868 61.839 1.00 448.00 266 LEU B N 1
ATOM 4710 C CA . LEU B 2 266 ? 54.381 77.197 63.132 1.00 446.90 266 LEU B CA 1
ATOM 4711 C C . LEU B 2 266 ? 55.849 76.827 63.361 1.00 452.63 266 LEU B C 1
ATOM 4712 O O . LEU B 2 266 ? 56.380 77.043 64.454 1.00 453.42 266 LEU B O 1
ATOM 4717 N N . ASN B 2 267 ? 56.490 76.271 62.332 1.00 458.55 267 ASN B N 1
ATOM 4718 C CA . ASN B 2 267 ? 57.918 75.931 62.391 1.00 449.51 267 ASN B CA 1
ATOM 4719 C C . ASN B 2 267 ? 58.803 77.177 62.501 1.00 444.67 267 ASN B C 1
ATOM 4720 O O . ASN B 2 267 ? 59.716 77.217 63.331 1.00 442.12 267 ASN B O 1
ATOM 4725 N N . ALA B 2 268 ? 58.522 78.183 61.672 1.00 439.13 268 ALA B N 1
ATOM 4726 C CA . ALA B 2 268 ? 59.291 79.435 61.672 1.00 435.80 268 ALA B CA 1
ATOM 4727 C C . ALA B 2 268 ? 59.154 80.216 62.980 1.00 432.24 268 ALA B C 1
ATOM 4728 O O . ALA B 2 268 ? 60.149 80.718 63.497 1.00 432.66 268 ALA B O 1
ATOM 4730 N N . ASN B 2 269 ? 57.931 80.308 63.507 1.00 427.13 269 ASN B N 1
ATOM 4731 C CA . ASN B 2 269 ? 57.667 81.037 64.757 1.00 429.25 269 ASN B CA 1
ATOM 4732 C C . ASN B 2 269 ? 58.439 80.445 65.938 1.00 415.10 269 ASN B C 1
ATOM 4733 O O . ASN B 2 269 ? 59.160 81.162 66.630 1.00 401.04 269 ASN B O 1
ATOM 4738 N N . VAL B 2 270 ? 58.294 79.137 66.142 1.00 407.02 270 VAL B N 1
ATOM 4739 C CA . VAL B 2 270 ? 58.932 78.440 67.269 1.00 409.08 270 VAL B CA 1
ATOM 4740 C C . VAL B 2 270 ? 60.464 78.445 67.140 1.00 404.15 270 VAL B C 1
ATOM 4741 O O . VAL B 2 270 ? 61.168 78.652 68.133 1.00 399.70 270 VAL B O 1
ATOM 4745 N N . LEU B 2 271 ? 60.965 78.228 65.923 1.00 404.06 271 LEU B N 1
ATOM 4746 C CA . LEU B 2 271 ? 62.410 78.248 65.655 1.00 409.68 271 LEU B CA 1
ATOM 4747 C C . LEU B 2 271 ? 62.999 79.648 65.848 1.00 409.40 271 LEU B C 1
ATOM 4748 O O . LEU B 2 271 ? 63.979 79.818 66.576 1.00 402.05 271 LEU B O 1
ATOM 4753 N N . LEU B 2 272 ? 62.389 80.641 65.203 1.00 415.03 272 LEU B N 1
ATOM 4754 C CA . LEU B 2 272 ? 62.888 82.022 65.234 1.00 417.76 272 LEU B CA 1
ATOM 4755 C C . LEU B 2 272 ? 62.742 82.679 66.609 1.00 422.36 272 LEU B C 1
ATOM 4756 O O . LEU B 2 272 ? 63.615 83.449 67.018 1.00 418.12 272 LEU B O 1
ATOM 4761 N N . ARG B 2 273 ? 61.647 82.379 67.312 1.00 430.54 273 ARG B N 1
ATOM 4762 C CA . ARG B 2 273 ? 61.445 82.875 68.681 1.00 446.49 273 ARG B CA 1
ATOM 4763 C C . ARG B 2 273 ? 62.483 82.302 69.649 1.00 449.58 273 ARG B C 1
ATOM 4764 O O . ARG B 2 273 ? 62.938 83.010 70.546 1.00 449.29 273 ARG B O 1
ATOM 4772 N N . SER B 2 274 ? 62.850 81.032 69.465 1.00 455.24 274 SER B N 1
ATOM 4773 C CA . SER B 2 274 ? 63.889 80.402 70.285 1.00 449.20 274 SER B CA 1
ATOM 4774 C C . SER B 2 274 ? 65.275 80.949 69.936 1.00 438.05 274 SER B C 1
ATOM 4775 O O . SER B 2 274 ? 65.962 81.485 70.808 1.00 428.23 274 SER B O 1
ATOM 4778 N N . LEU B 2 275 ? 65.661 80.830 68.663 1.00 428.68 275 LEU B N 1
ATOM 4779 C CA . LEU B 2 275 ? 66.986 81.284 68.180 1.00 425.81 275 LEU B CA 1
ATOM 4780 C C . LEU B 2 275 ? 67.380 82.682 68.664 1.00 422.53 275 LEU B C 1
ATOM 4781 O O . LEU B 2 275 ? 68.491 82.877 69.162 1.00 418.47 275 LEU B O 1
ATOM 4786 N N . VAL B 2 276 ? 66.462 83.637 68.519 1.00 421.91 276 VAL B N 1
ATOM 4787 C CA . VAL B 2 276 ? 66.704 85.027 68.927 1.00 419.01 276 VAL B CA 1
ATOM 4788 C C . VAL B 2 276 ? 66.752 85.156 70.457 1.00 419.76 276 VAL B C 1
ATOM 4789 O O . VAL B 2 276 ? 67.564 85.918 70.991 1.00 427.16 276 VAL B O 1
ATOM 4793 N N . LYS B 2 277 ? 65.893 84.409 71.153 1.00 411.54 277 LYS B N 1
ATOM 4794 C CA . LYS B 2 277 ? 65.824 84.470 72.618 1.00 411.50 277 LYS B CA 1
ATOM 4795 C C . LYS B 2 277 ? 67.020 83.806 73.305 1.00 411.49 277 LYS B C 1
ATOM 4796 O O . LYS B 2 277 ? 67.468 84.285 74.346 1.00 407.05 277 LYS B O 1
ATOM 4802 N N . VAL B 2 278 ? 67.530 82.715 72.730 1.00 414.98 278 VAL B N 1
ATOM 4803 C CA . VAL B 2 278 ? 68.704 82.020 73.279 1.00 429.37 278 VAL B CA 1
ATOM 4804 C C . VAL B 2 278 ? 69.939 82.918 73.177 1.00 426.93 278 VAL B C 1
ATOM 4805 O O . VAL B 2 278 ? 70.591 83.197 74.189 1.00 426.40 278 VAL B O 1
ATOM 4809 N N . VAL B 2 279 ? 70.235 83.381 71.962 1.00 425.47 279 VAL B N 1
ATOM 4810 C CA . VAL B 2 279 ? 71.374 84.290 71.735 1.00 428.75 279 VAL B CA 1
ATOM 4811 C C . VAL B 2 279 ? 71.164 85.659 72.399 1.00 425.36 279 VAL B C 1
ATOM 4812 O O . VAL B 2 279 ? 72.137 86.354 72.701 1.00 430.39 279 VAL B O 1
ATOM 4816 N N . GLY B 2 280 ? 69.901 86.040 72.612 1.00 416.41 280 GLY B N 1
ATOM 4817 C CA . GLY B 2 280 ? 69.562 87.211 73.419 1.00 417.96 280 GLY B CA 1
ATOM 4818 C C . GLY B 2 280 ? 69.941 87.013 74.876 1.00 419.01 280 GLY B C 1
ATOM 4819 O O . GLY B 2 280 ? 70.775 87.751 75.407 1.00 424.41 280 GLY B O 1
ATOM 4820 N N . LEU B 2 281 ? 69.342 86.001 75.509 1.00 418.85 281 LEU B N 1
ATOM 4821 C CA . LEU B 2 281 ? 69.637 85.642 76.909 1.00 414.78 281 LEU B CA 1
ATOM 4822 C C . LEU B 2 281 ? 71.135 85.460 77.169 1.00 420.97 281 LEU B C 1
ATOM 4823 O O . LEU B 2 281 ? 71.661 86.015 78.132 1.00 418.20 281 LEU B O 1
ATOM 4828 N N . TYR B 2 282 ? 71.811 84.702 76.304 1.00 429.15 282 TYR B N 1
ATOM 4829 C CA . TYR B 2 282 ? 73.274 84.537 76.400 1.00 438.70 282 TYR B CA 1
ATOM 4830 C C . TYR B 2 282 ? 74.039 85.861 76.249 1.00 444.41 282 TYR B C 1
ATOM 4831 O O . TYR B 2 282 ? 75.101 86.029 76.850 1.00 445.50 282 TYR B O 1
ATOM 4840 N N . GLY B 2 283 ? 73.504 86.785 75.449 1.00 453.49 283 GLY B N 1
ATOM 4841 C CA . GLY B 2 283 ? 74.042 88.144 75.350 1.00 450.62 283 GLY B CA 1
ATOM 4842 C C . GLY B 2 283 ? 73.855 88.936 76.634 1.00 446.66 283 GLY B C 1
ATOM 4843 O O . GLY B 2 283 ? 74.822 89.468 77.190 1.00 449.71 283 GLY B O 1
ATOM 4844 N N . PHE B 2 284 ? 72.609 88.999 77.107 1.00 439.88 284 PHE B N 1
ATOM 4845 C CA . PHE B 2 284 ? 72.274 89.688 78.367 1.00 430.48 284 PHE B CA 1
ATOM 4846 C C . PHE B 2 284 ? 72.966 89.084 79.596 1.00 415.74 284 PHE B C 1
ATOM 4847 O O . PHE B 2 284 ? 73.162 89.776 80.596 1.00 415.35 284 PHE B O 1
ATOM 4855 N N . MET B 2 285 ? 73.316 87.799 79.522 1.00 399.25 285 MET B N 1
ATOM 4856 C CA . MET B 2 285 ? 74.216 87.178 80.497 1.00 390.00 285 MET B CA 1
ATOM 4857 C C . MET B 2 285 ? 75.629 87.752 80.361 1.00 388.80 285 MET B C 1
ATOM 4858 O O . MET B 2 285 ? 76.213 88.216 81.347 1.00 376.99 285 MET B O 1
ATOM 4863 N N . LEU B 2 286 ? 76.157 87.730 79.136 1.00 398.50 286 LEU B N 1
ATOM 4864 C CA . LEU B 2 286 ? 77.515 88.229 78.845 1.00 423.97 286 LEU B CA 1
ATOM 4865 C C . LEU B 2 286 ? 77.717 89.714 79.180 1.00 437.24 286 LEU B C 1
ATOM 4866 O O . LEU B 2 286 ? 78.836 90.127 79.497 1.00 443.62 286 LEU B O 1
ATOM 4871 N N . SER B 2 287 ? 76.646 90.506 79.100 1.00 450.53 287 SER B N 1
ATOM 4872 C CA . SER B 2 287 ? 76.677 91.903 79.549 1.00 455.59 287 SER B CA 1
ATOM 4873 C C . SER B 2 287 ? 76.851 92.012 81.069 1.00 460.82 287 SER B C 1
ATOM 4874 O O . SER B 2 287 ? 77.546 92.911 81.548 1.00 465.76 287 SER B O 1
ATOM 4877 N N . ILE B 2 288 ? 76.221 91.100 81.815 1.00 463.98 288 ILE B N 1
ATOM 4878 C CA . ILE B 2 288 ? 76.329 91.071 83.280 1.00 462.37 288 ILE B CA 1
ATOM 4879 C C . ILE B 2 288 ? 77.702 90.545 83.704 1.00 456.16 288 ILE B C 1
ATOM 4880 O O . ILE B 2 288 ? 78.424 91.222 84.441 1.00 451.78 288 ILE B O 1
ATOM 4885 N N . SER B 2 289 ? 78.052 89.344 83.241 1.00 452.17 289 SER B N 1
ATOM 4886 C CA . SER B 2 289 ? 79.338 88.721 83.590 1.00 448.70 289 SER B CA 1
ATOM 4887 C C . SER B 2 289 ? 79.731 87.583 82.636 1.00 436.43 289 SER B C 1
ATOM 4888 O O . SER B 2 289 ? 78.856 86.968 82.026 1.00 438.75 289 SER B O 1
ATOM 4891 N N . PRO B 2 290 ? 81.049 87.308 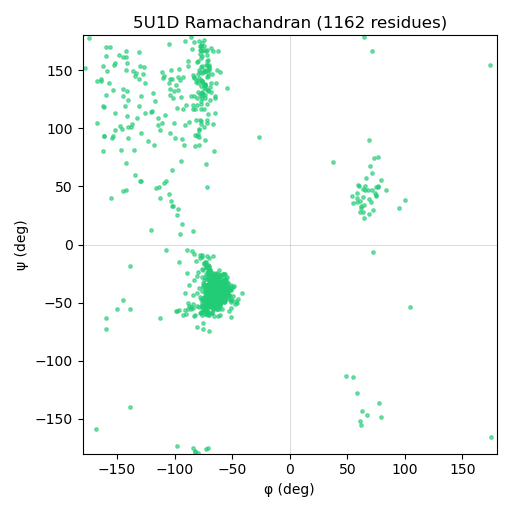82.500 1.00 418.20 290 PRO B N 1
ATOM 4892 C CA . PRO B 2 290 ? 81.538 86.135 81.772 1.00 396.89 290 PRO B CA 1
ATOM 4893 C C . PRO B 2 290 ? 81.870 84.918 82.652 1.00 375.46 290 PRO B C 1
ATOM 4894 O O . PRO B 2 290 ? 82.003 83.815 82.122 1.00 367.78 290 PRO B O 1
ATOM 4898 N N . ARG B 2 291 ? 81.995 85.110 83.967 1.00 353.11 291 ARG B N 1
ATOM 4899 C CA . ARG B 2 291 ? 82.527 84.073 84.859 1.00 365.31 291 ARG B CA 1
ATOM 4900 C C . ARG B 2 291 ? 81.544 82.926 85.085 1.00 370.76 291 ARG B C 1
ATOM 4901 O O . ARG B 2 291 ? 81.945 81.760 85.099 1.00 373.51 291 ARG B O 1
ATOM 4909 N N . LEU B 2 292 ? 80.266 83.263 85.254 1.00 378.33 292 LEU B N 1
ATOM 4910 C CA . LEU B 2 292 ? 79.216 82.272 85.517 1.00 387.20 292 LEU B CA 1
ATOM 4911 C C . LEU B 2 292 ? 78.559 81.705 84.251 1.00 380.06 292 LEU B C 1
ATOM 4912 O O . LEU B 2 292 ? 77.732 80.796 84.345 1.00 369.58 292 LEU B O 1
ATOM 4917 N N . THR B 2 293 ? 78.926 82.231 83.082 1.00 374.19 293 THR B N 1
ATOM 4918 C CA . THR B 2 293 ? 78.286 81.860 81.817 1.00 399.01 293 THR B CA 1
ATOM 4919 C C . THR B 2 293 ? 78.864 80.593 81.180 1.00 418.04 293 THR B C 1
ATOM 4920 O O . THR B 2 293 ? 78.109 79.746 80.697 1.00 420.70 293 THR B O 1
ATOM 4924 N N . LEU B 2 294 ? 80.192 80.473 81.173 1.00 445.62 294 LEU B N 1
ATOM 4925 C CA . LEU B 2 294 ? 80.873 79.332 80.529 1.00 449.17 294 LEU B CA 1
ATOM 4926 C C . LEU B 2 294 ? 80.513 77.981 81.156 1.00 446.58 294 LEU B C 1
ATOM 4927 O O . LEU B 2 294 ? 80.314 77.001 80.437 1.00 437.59 294 LEU B O 1
ATOM 4932 N N . LEU B 2 295 ? 80.431 77.939 82.486 1.00 447.17 295 LEU B N 1
ATOM 4933 C CA . LEU B 2 295 ? 80.021 76.723 83.202 1.00 447.01 295 LEU B CA 1
ATOM 4934 C C . LEU B 2 295 ? 78.566 76.335 82.907 1.00 445.66 295 LEU B C 1
ATOM 4935 O O . LEU B 2 295 ? 78.262 75.149 82.761 1.00 449.88 295 LEU B O 1
ATOM 4940 N N . SER B 2 296 ? 77.683 77.331 82.807 1.00 441.36 296 SER B N 1
ATOM 4941 C CA . SER B 2 296 ? 76.276 77.097 82.454 1.00 434.63 296 SER B CA 1
ATOM 4942 C C . SER B 2 296 ? 76.116 76.693 80.984 1.00 429.49 296 SER B C 1
ATOM 4943 O O . SER B 2 296 ? 75.242 75.888 80.652 1.00 418.17 296 SER B O 1
ATOM 4946 N N . LEU B 2 297 ? 76.957 77.258 80.117 1.00 429.65 297 LEU B N 1
ATOM 4947 C CA . LEU B 2 297 ? 76.992 76.897 78.695 1.00 439.98 297 LEU B CA 1
ATOM 4948 C C . LEU B 2 297 ? 77.520 75.476 78.491 1.00 441.48 297 LEU B C 1
ATOM 4949 O O . LEU B 2 297 ? 76.914 74.689 77.759 1.00 442.72 297 LEU B O 1
ATOM 4954 N N . LEU B 2 298 ? 78.635 75.154 79.150 1.00 442.14 298 LEU B N 1
ATOM 4955 C CA . LEU B 2 298 ? 79.266 73.822 79.052 1.00 463.49 298 LEU B CA 1
ATOM 4956 C C . LEU B 2 298 ? 78.358 72.643 79.444 1.00 478.05 298 LEU B C 1
ATOM 4957 O O . LEU B 2 298 ? 78.582 71.520 78.985 1.00 490.96 298 LEU B O 1
ATOM 4962 N N . HIS B 2 299 ? 77.355 72.892 80.288 1.00 486.02 299 HIS B N 1
ATOM 4963 C CA . HIS B 2 299 ? 76.346 71.875 80.620 1.00 491.10 299 HIS B CA 1
ATOM 4964 C C . HIS B 2 299 ? 75.385 71.534 79.470 1.00 477.18 299 HIS B C 1
ATOM 4965 O O . HIS B 2 299 ? 74.809 70.445 79.464 1.00 472.65 299 HIS B O 1
ATOM 4972 N N . MET B 2 300 ? 75.214 72.444 78.508 1.00 463.87 300 MET B N 1
ATOM 4973 C CA . MET B 2 300 ? 74.237 72.249 77.422 1.00 452.88 300 MET B CA 1
ATOM 4974 C C . MET B 2 300 ? 74.519 71.025 76.531 1.00 444.46 300 MET B C 1
ATOM 4975 O O . MET B 2 300 ? 73.581 70.306 76.188 1.00 433.61 300 MET B O 1
ATOM 4980 N N . PRO B 2 301 ? 75.797 70.782 76.154 1.00 441.40 301 PRO B N 1
ATOM 4981 C CA . PRO B 2 301 ? 76.161 69.499 75.533 1.00 436.31 301 PRO B CA 1
ATOM 4982 C C . PRO B 2 301 ? 75.661 68.248 76.271 1.00 434.84 301 PRO B C 1
ATOM 4983 O O . PRO B 2 301 ? 75.288 67.268 75.621 1.00 444.14 301 PRO B O 1
ATOM 4987 N N . PHE B 2 302 ? 75.653 68.293 77.606 1.00 426.66 302 PHE B N 1
ATOM 4988 C CA . PHE B 2 302 ? 75.138 67.187 78.426 1.00 417.75 302 PHE B CA 1
ATOM 4989 C C . PHE B 2 302 ? 73.632 66.964 78.213 1.00 411.01 302 PHE B C 1
ATOM 4990 O O . PHE B 2 302 ? 73.176 65.819 78.191 1.00 418.64 302 PHE B O 1
ATOM 4998 N N . THR B 2 303 ? 72.874 68.053 78.054 1.00 394.67 303 THR B N 1
ATOM 4999 C CA . THR B 2 303 ? 71.433 67.973 77.767 1.00 382.85 303 THR B CA 1
ATOM 5000 C C . THR B 2 303 ? 71.162 67.624 76.299 1.00 380.66 303 THR B C 1
ATOM 5001 O O . THR B 2 303 ? 70.350 66.738 76.004 1.00 369.02 303 THR B O 1
ATOM 5005 N N . ILE B 2 304 ? 71.859 68.315 75.394 1.00 383.04 304 ILE B N 1
ATOM 5006 C CA . ILE B 2 304 ? 71.728 68.110 73.940 1.00 394.73 304 ILE B CA 1
ATOM 5007 C C . ILE B 2 304 ? 72.035 66.656 73.549 1.00 411.46 304 ILE B C 1
ATOM 5008 O O . ILE B 2 304 ? 71.355 66.089 72.688 1.00 412.63 304 ILE B O 1
ATOM 5013 N N . ALA B 2 305 ? 73.050 66.067 74.184 1.00 436.76 305 ALA B N 1
ATOM 5014 C CA . ALA B 2 305 ? 73.402 64.656 73.964 1.00 446.52 305 ALA B CA 1
ATOM 5015 C C . ALA B 2 305 ? 72.294 63.676 74.377 1.00 452.36 305 ALA B C 1
ATOM 5016 O O . ALA B 2 305 ? 72.137 62.627 73.748 1.00 458.71 305 ALA B O 1
ATOM 5018 N N . ALA B 2 306 ? 71.540 64.015 75.426 1.00 451.25 306 ALA B N 1
ATOM 5019 C CA . ALA B 2 306 ? 70.437 63.170 75.902 1.00 444.51 306 ALA B CA 1
ATOM 5020 C C . ALA B 2 306 ? 69.266 63.167 74.920 1.00 439.45 306 ALA B C 1
ATOM 5021 O O . ALA B 2 306 ? 68.796 62.100 74.515 1.00 434.22 306 ALA B O 1
ATOM 5023 N N . GLU B 2 307 ? 68.816 64.363 74.539 1.00 435.77 307 GLU B N 1
ATOM 5024 C CA . GLU B 2 307 ? 67.699 64.534 73.591 1.00 444.82 307 GLU B CA 1
ATOM 5025 C C . GLU B 2 307 ? 67.887 63.796 72.263 1.00 440.68 307 GLU B C 1
ATOM 5026 O O . GLU B 2 307 ? 66.922 63.271 71.704 1.00 435.58 307 GLU B O 1
ATOM 5032 N N . LYS B 2 308 ? 69.124 63.767 71.770 1.00 442.79 308 LYS B N 1
ATOM 5033 C CA . LYS B 2 308 ? 69.464 63.037 70.543 1.00 446.81 308 LYS B CA 1
ATOM 5034 C C . LYS B 2 308 ? 69.236 61.526 70.696 1.00 446.08 308 LYS B C 1
ATOM 5035 O O . LYS B 2 308 ? 68.779 60.870 69.757 1.00 455.59 308 LYS B O 1
ATOM 5041 N N . VAL B 2 309 ? 69.542 60.989 71.879 1.00 437.04 309 VAL B N 1
ATOM 5042 C CA . VAL B 2 309 ? 69.275 59.578 72.193 1.00 426.03 309 VAL B CA 1
ATOM 5043 C C . VAL B 2 309 ? 67.777 59.363 72.440 1.00 413.10 309 VAL B C 1
ATOM 5044 O O . VAL B 2 309 ? 67.193 58.403 71.928 1.00 407.26 309 VAL B O 1
ATOM 5048 N N . TYR B 2 310 ? 67.173 60.259 73.223 1.00 397.81 310 TYR B N 1
ATOM 5049 C CA . TYR B 2 310 ? 65.750 60.182 73.583 1.00 394.18 310 TYR B CA 1
ATOM 5050 C C . TYR B 2 310 ? 64.815 60.222 72.369 1.00 397.16 310 TYR B C 1
ATOM 5051 O O . TYR B 2 310 ? 63.871 59.434 72.293 1.00 393.30 310 TYR B O 1
ATOM 5060 N N . ASN B 2 311 ? 65.081 61.133 71.433 1.00 406.38 311 ASN B N 1
ATOM 5061 C CA . ASN B 2 311 ? 64.263 61.269 70.217 1.00 414.71 311 ASN B CA 1
ATOM 5062 C C . ASN B 2 311 ? 64.412 60.073 69.270 1.00 423.66 311 ASN B C 1
ATOM 5063 O O . ASN B 2 311 ? 63.414 59.582 68.732 1.00 427.14 311 ASN B O 1
ATOM 5068 N N . THR B 2 312 ? 65.649 59.612 69.073 1.00 431.92 312 THR B N 1
ATOM 5069 C CA . THR B 2 312 ? 65.920 58.415 68.261 1.00 427.57 312 THR B CA 1
ATOM 5070 C C . THR B 2 312 ? 65.335 57.144 68.887 1.00 427.69 312 THR B C 1
ATOM 5071 O O . THR B 2 312 ? 64.918 56.234 68.166 1.00 419.68 312 THR B O 1
ATOM 5075 N N . ARG B 2 313 ? 65.317 57.088 70.219 1.00 433.39 313 ARG B N 1
ATOM 5076 C CA . ARG B 2 313 ? 64.617 56.025 70.949 1.00 449.88 313 ARG B CA 1
ATOM 5077 C C . ARG B 2 313 ? 63.100 56.143 70.762 1.00 452.88 313 ARG B C 1
ATOM 5078 O O . ARG B 2 313 ? 62.430 55.148 70.489 1.00 452.07 313 ARG B O 1
ATOM 5086 N N . HIS B 2 314 ? 62.578 57.362 70.911 1.00 457.83 314 HIS B N 1
ATOM 5087 C CA . HIS B 2 314 ? 61.134 57.630 70.840 1.00 459.49 314 HIS B CA 1
ATOM 5088 C C . HIS B 2 314 ? 60.546 57.302 69.464 1.00 448.80 314 HIS B C 1
ATOM 5089 O O . HIS B 2 314 ? 59.610 56.500 69.359 1.00 443.95 314 HIS B O 1
ATOM 5096 N N . GLN B 2 315 ? 61.114 57.910 68.422 1.00 438.40 315 GLN B N 1
ATOM 5097 C CA . GLN B 2 315 ? 60.634 57.729 67.040 1.00 441.54 315 GLN B CA 1
ATOM 5098 C C . GLN B 2 315 ? 60.629 56.268 66.572 1.00 444.09 315 GLN B C 1
ATOM 5099 O O . GLN B 2 315 ? 59.745 55.866 65.811 1.00 443.53 315 GLN B O 1
ATOM 5105 N N . GLU B 2 316 ? 61.608 55.487 67.030 1.00 446.62 316 GLU B N 1
ATOM 5106 C CA . GLU B 2 316 ? 61.650 54.046 66.754 1.00 452.04 316 GLU B CA 1
ATOM 5107 C C . GLU B 2 316 ? 60.496 53.318 67.455 1.00 455.37 316 GLU B C 1
ATOM 5108 O O . GLU B 2 316 ? 59.861 52.443 66.857 1.00 460.41 316 GLU B O 1
ATOM 5114 N N . VAL B 2 317 ? 60.227 53.689 68.710 1.00 455.62 317 VAL B N 1
ATOM 5115 C CA . VAL B 2 317 ? 59.141 53.081 69.495 1.00 449.51 317 VAL B CA 1
ATOM 5116 C C . VAL B 2 317 ? 57.764 53.414 68.905 1.00 443.04 317 VAL B C 1
ATOM 5117 O O . VAL B 2 317 ? 56.901 52.539 68.840 1.00 437.36 317 VAL B O 1
ATOM 5121 N N . LEU B 2 318 ? 57.565 54.662 68.478 1.00 437.69 318 LEU B N 1
ATOM 5122 C CA . LEU B 2 318 ? 56.313 55.060 67.806 1.00 436.62 318 LEU B CA 1
ATOM 5123 C C . LEU B 2 318 ? 56.079 54.290 66.499 1.00 433.04 318 LEU B C 1
ATOM 5124 O O . LEU B 2 318 ? 54.965 53.823 66.246 1.00 429.04 318 LEU B O 1
ATOM 5129 N N . ARG B 2 319 ? 57.127 54.160 65.687 1.00 429.53 319 ARG B N 1
ATOM 5130 C CA . ARG B 2 319 ? 57.064 53.364 64.452 1.00 444.35 319 ARG B CA 1
ATOM 5131 C C . ARG B 2 319 ? 56.845 51.869 64.729 1.00 443.23 319 ARG B C 1
ATOM 5132 O O . ARG B 2 319 ? 56.175 51.185 63.949 1.00 445.95 319 ARG B O 1
ATOM 5140 N N . GLU B 2 320 ? 57.408 51.376 65.834 1.00 441.39 320 GLU B N 1
ATOM 5141 C CA . GLU B 2 320 ? 57.152 50.007 66.303 1.00 434.13 320 GLU B CA 1
ATOM 5142 C C . GLU B 2 320 ? 55.702 49.835 66.775 1.00 428.74 320 GLU B C 1
ATOM 5143 O O . GLU B 2 320 ? 55.086 48.797 66.520 1.00 422.60 320 GLU B O 1
ATOM 5149 N N . ILE B 2 321 ? 55.174 50.846 67.469 1.00 425.86 321 ILE B N 1
ATOM 5150 C CA . ILE B 2 321 ? 53.768 50.863 67.906 1.00 433.08 321 ILE B CA 1
ATOM 5151 C C . ILE B 2 321 ? 52.811 50.890 66.706 1.00 434.80 321 ILE B C 1
ATOM 5152 O O . ILE B 2 321 ? 51.791 50.199 66.722 1.00 429.45 321 ILE B O 1
ATOM 5157 N N . GLN B 2 322 ? 53.137 51.684 65.683 1.00 441.49 322 GLN B N 1
ATOM 5158 C CA . GLN B 2 322 ? 52.357 51.703 64.433 1.00 449.15 322 GLN B CA 1
ATOM 5159 C C . GLN B 2 322 ? 52.282 50.317 63.787 1.00 451.78 322 GLN B C 1
ATOM 5160 O O . GLN B 2 322 ? 51.205 49.878 63.373 1.00 460.58 322 GLN B O 1
ATOM 5166 N N . ASP B 2 323 ? 53.428 49.640 63.716 1.00 450.26 323 ASP B N 1
ATOM 5167 C CA . ASP B 2 323 ? 53.506 48.277 63.178 1.00 453.80 323 ASP B CA 1
ATOM 5168 C C . ASP B 2 323 ? 52.787 47.255 64.075 1.00 453.96 323 ASP B C 1
ATOM 5169 O O . ASP B 2 323 ? 52.143 46.330 63.569 1.00 460.78 323 ASP B O 1
ATOM 5174 N N . ALA B 2 324 ? 52.899 47.429 65.394 1.00 447.12 324 ALA B N 1
ATOM 5175 C CA . ALA B 2 324 ? 52.216 46.562 66.367 1.00 442.38 324 ALA B CA 1
ATOM 5176 C C . ALA B 2 324 ? 50.692 46.699 66.296 1.00 441.10 324 ALA B C 1
ATOM 5177 O O . ALA B 2 324 ? 49.970 45.696 66.290 1.00 441.52 324 ALA B O 1
ATOM 5179 N N . VAL B 2 325 ? 50.219 47.945 66.243 1.00 439.84 325 VAL B N 1
ATOM 5180 C CA . VAL B 2 325 ? 48.788 48.247 66.077 1.00 443.37 325 VAL B CA 1
ATOM 5181 C C . VAL B 2 325 ? 48.277 47.807 64.693 1.00 445.88 325 VAL B C 1
ATOM 5182 O O . VAL B 2 325 ? 47.121 47.395 64.566 1.00 442.59 325 VAL B O 1
ATOM 5186 N N . ALA B 2 326 ? 49.133 47.891 63.671 1.00 452.55 326 ALA B N 1
ATOM 5187 C CA . ALA B 2 326 ? 48.787 47.424 62.319 1.00 449.46 326 ALA B CA 1
ATOM 5188 C C . ALA B 2 326 ? 48.529 45.913 62.264 1.00 446.17 326 ALA B C 1
ATOM 5189 O O . ALA B 2 326 ? 47.549 45.476 61.656 1.00 449.21 326 ALA B O 1
ATOM 5191 N N . ARG B 2 327 ? 49.407 45.129 62.894 1.00 439.28 327 ARG B N 1
ATOM 5192 C CA . ARG B 2 327 ? 49.223 43.671 62.988 1.00 437.17 327 ARG B CA 1
ATOM 5193 C C . ARG B 2 327 ? 47.997 43.300 63.825 1.00 421.89 327 ARG B C 1
ATOM 5194 O O . ARG B 2 327 ? 47.226 42.417 63.441 1.00 417.25 327 ARG B O 1
ATOM 5202 N N . ALA B 2 328 ? 47.834 43.973 64.966 1.00 407.16 328 ALA B N 1
ATOM 5203 C CA . ALA B 2 328 ? 46.656 43.794 65.824 1.00 407.17 328 ALA B CA 1
ATOM 5204 C C . ALA B 2 328 ? 45.355 44.157 65.101 1.00 410.29 328 ALA B C 1
ATOM 5205 O O . ALA B 2 328 ? 44.339 43.482 65.274 1.00 408.75 328 ALA B O 1
ATOM 5207 N N . GLY B 2 329 ? 45.398 45.220 64.298 1.00 416.02 329 GLY B N 1
ATOM 5208 C CA . GLY B 2 329 ? 44.269 45.625 63.460 1.00 427.91 329 GLY B CA 1
ATOM 5209 C C . GLY B 2 329 ? 43.980 44.658 62.323 1.00 440.65 329 GLY B C 1
ATOM 5210 O O . GLY B 2 329 ? 42.816 44.368 62.036 1.00 444.12 329 GLY B O 1
ATOM 5211 N N . GLN B 2 330 ? 45.038 44.153 61.684 1.00 456.84 330 GLN B N 1
ATOM 5212 C CA . GLN B 2 330 ? 44.914 43.183 60.580 1.00 461.08 330 GLN B CA 1
ATOM 5213 C C . GLN B 2 330 ? 44.167 41.904 60.985 1.00 457.83 330 GLN B C 1
ATOM 5214 O O . GLN B 2 330 ? 43.455 41.318 60.165 1.00 452.32 330 GLN B O 1
ATOM 5220 N N . VAL B 2 331 ? 44.335 41.483 62.240 1.00 455.15 331 VAL B N 1
ATOM 5221 C CA . VAL B 2 331 ? 43.569 40.362 62.805 1.00 461.16 331 VAL B CA 1
ATOM 5222 C C . VAL B 2 331 ? 42.069 40.699 62.849 1.00 469.98 331 VAL B C 1
ATOM 5223 O O . VAL B 2 331 ? 41.233 39.843 62.543 1.00 480.50 331 VAL B O 1
ATOM 5227 N N . VAL B 2 332 ? 41.743 41.942 63.213 1.00 475.02 332 VAL B N 1
ATOM 5228 C CA . VAL B 2 332 ? 40.348 42.415 63.223 1.00 474.74 332 VAL B CA 1
ATOM 5229 C C . VAL B 2 332 ? 39.810 42.534 61.790 1.00 478.14 332 VAL B C 1
ATOM 5230 O O . VAL B 2 332 ? 38.653 42.199 61.539 1.00 477.23 332 VAL B O 1
ATOM 5234 N N . ARG B 2 333 ? 40.647 43.008 60.864 1.00 482.13 333 ARG B N 1
ATOM 5235 C CA . ARG B 2 333 ? 40.280 43.086 59.440 1.00 485.70 333 ARG B CA 1
ATOM 5236 C C . ARG B 2 333 ? 39.995 41.711 58.830 1.00 484.60 333 ARG B C 1
ATOM 5237 O O . ARG B 2 333 ? 39.008 41.545 58.108 1.00 488.18 333 ARG B O 1
ATOM 5245 N N . GLU B 2 334 ? 40.859 40.739 59.122 1.00 480.99 334 GLU B N 1
ATOM 5246 C CA . GLU B 2 334 ? 40.658 39.354 58.671 1.00 482.87 334 GLU B CA 1
ATOM 5247 C C . GLU B 2 334 ? 39.477 38.665 59.368 1.00 480.27 334 GLU B C 1
ATOM 5248 O O . GLU B 2 334 ? 38.793 37.842 58.754 1.00 473.12 334 GLU B O 1
ATOM 5254 N N . ALA B 2 335 ? 39.248 38.996 60.642 1.00 483.54 335 ALA B N 1
ATOM 5255 C CA . ALA B 2 335 ? 38.090 38.487 61.391 1.00 488.06 335 ALA B CA 1
ATOM 5256 C C . ALA B 2 335 ? 36.775 39.048 60.845 1.00 493.62 335 ALA B C 1
ATOM 5257 O O . ALA B 2 335 ? 35.818 38.300 60.629 1.00 493.38 335 ALA B O 1
ATOM 5259 N N . VAL B 2 336 ? 36.745 40.366 60.632 1.00 500.00 336 VAL B N 1
ATOM 5260 C CA . VAL B 2 336 ? 35.611 41.051 59.987 1.00 500.00 336 VAL B CA 1
ATOM 5261 C C . VAL B 2 336 ? 35.409 40.544 58.548 1.00 500.00 336 VAL B C 1
ATOM 5262 O O . VAL B 2 336 ? 34.271 40.411 58.090 1.00 500.00 336 VAL B O 1
ATOM 5266 N N . GLY B 2 337 ? 36.510 40.267 57.850 1.00 500.00 337 GLY B N 1
ATOM 5267 C CA . GLY B 2 337 ? 36.464 39.680 56.511 1.00 500.00 337 GLY B CA 1
ATOM 5268 C C . GLY B 2 337 ? 35.922 38.259 56.483 1.00 500.00 337 GLY B C 1
ATOM 5269 O O . GLY B 2 337 ? 35.160 37.906 55.580 1.00 500.00 337 GLY B O 1
ATOM 5270 N N . GLY B 2 338 ? 36.315 37.451 57.470 1.00 500.00 338 GLY B N 1
ATOM 5271 C CA . GLY B 2 338 ? 35.878 36.054 57.581 1.00 500.00 338 GLY B CA 1
ATOM 5272 C C . GLY B 2 338 ? 34.973 35.755 58.767 1.00 500.00 338 GLY B C 1
ATOM 5273 O O . GLY B 2 338 ? 35.110 34.699 59.391 1.00 500.00 338 GLY B O 1
ATOM 5274 N N . LEU B 2 339 ? 34.042 36.666 59.066 1.00 500.00 339 LEU B N 1
ATOM 5275 C CA . LEU B 2 339 ? 33.049 36.473 60.142 1.00 500.00 339 LEU B CA 1
ATOM 5276 C C . LEU B 2 339 ? 32.316 35.136 60.023 1.00 500.00 339 LEU B C 1
ATOM 5277 O O . LEU B 2 339 ? 32.213 34.387 60.998 1.00 500.00 339 LEU B O 1
ATOM 5282 N N . GLN B 2 340 ? 31.819 34.853 58.820 1.00 500.00 340 GLN B N 1
ATOM 5283 C CA . GLN B 2 340 ? 31.133 33.590 58.524 1.00 500.00 340 GLN B CA 1
ATOM 5284 C C . GLN B 2 340 ? 32.059 32.381 58.686 1.00 500.00 340 GLN B C 1
ATOM 5285 O O . GLN B 2 340 ? 31.619 31.327 59.147 1.00 500.00 340 GLN B O 1
ATOM 5291 N N . THR B 2 341 ? 33.329 32.538 58.306 1.00 500.00 341 THR B N 1
ATOM 5292 C CA . THR B 2 341 ? 34.336 31.483 58.469 1.00 493.77 341 THR B CA 1
ATOM 5293 C C . THR B 2 341 ? 34.589 31.178 59.949 1.00 478.84 341 THR B C 1
ATOM 5294 O O . THR B 2 341 ? 34.599 30.012 60.352 1.00 482.40 341 THR B O 1
ATOM 5298 N N . VAL B 2 342 ? 34.775 32.230 60.746 1.00 456.93 342 VAL B N 1
ATOM 5299 C CA . VAL B 2 342 ? 35.010 32.096 62.191 1.00 443.71 342 VAL B CA 1
ATOM 5300 C C . VAL B 2 342 ? 33.773 31.526 62.900 1.00 435.68 342 VAL B C 1
ATOM 5301 O O . VAL B 2 342 ? 33.903 30.673 63.782 1.00 420.64 342 VAL B O 1
ATOM 5305 N N . ARG B 2 343 ? 32.588 31.994 62.508 1.00 437.33 343 ARG B N 1
ATOM 5306 C CA . ARG B 2 343 ? 31.324 31.509 63.082 1.00 456.07 343 ARG B CA 1
ATOM 5307 C C . ARG B 2 343 ? 30.964 30.079 62.665 1.00 463.25 343 ARG B C 1
ATOM 5308 O O . ARG B 2 343 ? 30.397 29.333 63.468 1.00 472.91 343 ARG B O 1
ATOM 5316 N N . SER B 2 344 ? 31.278 29.704 61.423 1.00 469.01 344 SER B N 1
ATOM 5317 C CA . SER B 2 344 ? 30.976 28.357 60.915 1.00 463.91 344 SER B CA 1
ATOM 5318 C C . SER B 2 344 ? 31.799 27.282 61.623 1.00 458.91 344 SER B C 1
ATOM 5319 O O . SER B 2 344 ? 31.247 26.282 62.091 1.00 458.84 344 SER B O 1
ATOM 5322 N N . PHE B 2 345 ? 33.113 27.495 61.695 1.00 448.84 345 PHE B N 1
ATOM 5323 C CA . PHE B 2 345 ? 34.012 26.576 62.400 1.00 439.94 345 PHE B CA 1
ATOM 5324 C C . PHE B 2 345 ? 33.856 26.703 63.915 1.00 431.20 345 PHE B C 1
ATOM 5325 O O . PHE B 2 345 ? 33.776 25.695 64.618 1.00 426.14 345 PHE B O 1
ATOM 5333 N N . GLY B 2 346 ? 33.812 27.940 64.408 1.00 423.68 346 GLY B N 1
ATOM 5334 C CA . GLY B 2 346 ? 33.536 28.208 65.817 1.00 437.80 346 GLY B CA 1
ATOM 5335 C C . GLY B 2 346 ? 34.719 27.942 66.727 1.00 449.36 346 GLY B C 1
ATOM 5336 O O . GLY B 2 346 ? 34.752 26.935 67.437 1.00 453.41 346 GLY B O 1
ATOM 5337 N N . ALA B 2 347 ? 35.691 28.851 66.689 1.00 464.17 347 ALA B N 1
ATOM 5338 C CA . ALA B 2 347 ? 36.834 28.842 67.608 1.00 472.97 347 ALA B CA 1
ATOM 5339 C C . ALA B 2 347 ? 37.209 30.280 67.993 1.00 483.37 347 ALA B C 1
ATOM 5340 O O . ALA B 2 347 ? 38.388 30.657 67.988 1.00 484.70 347 ALA B O 1
ATOM 5342 N N . GLU B 2 348 ? 36.186 31.064 68.343 1.00 495.46 348 GLU B N 1
ATOM 5343 C CA . GLU B 2 348 ? 36.331 32.496 68.659 1.00 496.33 348 GLU B CA 1
ATOM 5344 C C . GLU B 2 348 ? 37.338 32.776 69.780 1.00 496.54 348 GLU B C 1
ATOM 5345 O O . GLU B 2 348 ? 38.096 33.748 69.703 1.00 489.40 348 GLU B O 1
ATOM 5351 N N . GLU B 2 349 ? 37.350 31.911 70.796 1.00 500.00 349 GLU B N 1
ATOM 5352 C CA . GLU B 2 349 ? 38.309 31.990 71.908 1.00 500.00 349 GLU B CA 1
ATOM 5353 C C . GLU B 2 349 ? 39.761 32.060 71.424 1.00 500.00 349 GLU B C 1
ATOM 5354 O O . GLU B 2 349 ? 40.568 32.794 71.998 1.00 500.00 349 GLU B O 1
ATOM 5360 N N . HIS B 2 350 ? 40.080 31.308 70.368 1.00 500.00 350 HIS B N 1
ATOM 5361 C CA . HIS B 2 350 ? 41.420 31.335 69.771 1.00 500.00 350 HIS B CA 1
ATOM 5362 C C . HIS B 2 350 ? 41.704 32.661 69.052 1.00 500.00 350 HIS B C 1
ATOM 5363 O O . HIS B 2 350 ? 42.834 33.157 69.087 1.00 500.00 350 HIS B O 1
ATOM 5370 N N . GLU B 2 351 ? 40.679 33.222 68.406 1.00 496.96 351 GLU B N 1
ATOM 5371 C CA . GLU B 2 351 ? 40.785 34.530 67.742 1.00 500.00 351 GLU B CA 1
ATOM 5372 C C . GLU B 2 351 ? 40.979 35.661 68.760 1.00 497.59 351 GLU B C 1
ATOM 5373 O O . GLU B 2 351 ? 41.806 36.556 68.549 1.00 499.59 351 GLU B O 1
ATOM 5379 N N . VAL B 2 352 ? 40.222 35.605 69.857 1.00 489.77 352 VAL B N 1
ATOM 5380 C CA . VAL B 2 352 ? 40.348 36.574 70.957 1.00 483.81 352 VAL B CA 1
ATOM 5381 C C . VAL B 2 352 ? 41.702 36.417 71.664 1.00 476.77 352 VAL B C 1
ATOM 5382 O O . VAL B 2 352 ? 42.334 37.415 72.021 1.00 469.91 352 VAL B O 1
ATOM 5386 N N . CYS B 2 353 ? 42.136 35.170 71.861 1.00 473.54 353 CYS B N 1
ATOM 5387 C CA . CYS B 2 353 ? 43.445 34.878 72.460 1.00 467.92 353 CYS B CA 1
ATOM 5388 C C . CYS B 2 353 ? 44.609 35.345 71.579 1.00 464.09 353 C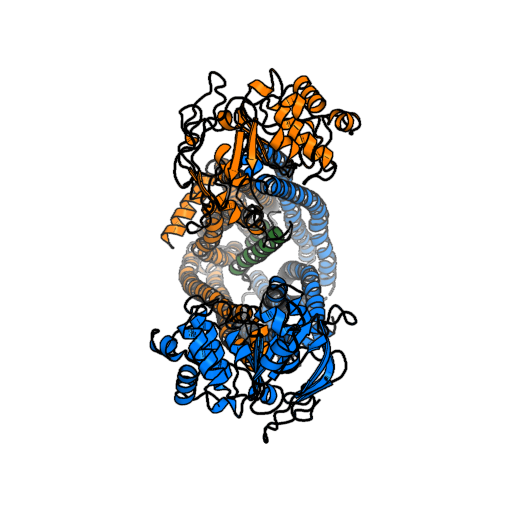YS B C 1
ATOM 5389 O O . CYS B 2 353 ? 45.594 35.879 72.093 1.00 468.32 353 CYS B O 1
ATOM 5392 N N . ARG B 2 354 ? 44.492 35.141 70.265 1.00 454.43 354 ARG B N 1
ATOM 5393 C CA . ARG B 2 354 ? 45.509 35.603 69.310 1.00 445.92 354 ARG B CA 1
ATOM 5394 C C . ARG B 2 354 ? 45.544 37.133 69.203 1.00 432.00 354 ARG B C 1
ATOM 5395 O O . ARG B 2 354 ? 46.618 37.719 69.034 1.00 425.79 354 ARG B O 1
ATOM 5403 N N . TYR B 2 355 ? 44.374 37.767 69.296 1.00 419.69 355 TYR B N 1
ATOM 5404 C CA . TYR B 2 355 ? 44.278 39.230 69.394 1.00 420.23 355 TYR B CA 1
ATOM 5405 C C . TYR B 2 355 ? 44.905 39.750 70.694 1.00 417.59 355 TYR B C 1
ATOM 5406 O O . TYR B 2 355 ? 45.651 40.734 70.680 1.00 411.18 355 TYR B O 1
ATOM 5415 N N . LYS B 2 356 ? 44.590 39.083 71.805 1.00 421.17 356 LYS B N 1
ATOM 5416 C CA . LYS B 2 356 ? 45.153 39.420 73.120 1.00 427.65 356 LYS B CA 1
ATOM 5417 C C . LYS B 2 356 ? 46.671 39.199 73.176 1.00 430.43 356 LYS B C 1
ATOM 5418 O O . LYS B 2 356 ? 47.384 39.950 73.852 1.00 426.67 356 LYS B O 1
ATOM 5424 N N . GLU B 2 357 ? 47.153 38.176 72.467 1.00 437.55 357 GLU B N 1
ATOM 5425 C CA . GLU B 2 357 ? 48.591 37.895 72.355 1.00 446.86 357 GLU B CA 1
ATOM 5426 C C . GLU B 2 357 ? 49.331 39.027 71.637 1.00 453.65 357 GLU B C 1
ATOM 5427 O O . GLU B 2 357 ? 50.409 39.438 72.073 1.00 465.39 357 GLU B O 1
ATOM 5433 N N . ALA B 2 358 ? 48.752 39.516 70.540 1.00 453.75 358 ALA B N 1
ATOM 5434 C CA . ALA B 2 358 ? 49.296 40.673 69.814 1.00 449.01 358 ALA B CA 1
ATOM 5435 C C . ALA B 2 358 ? 49.183 41.972 70.623 1.00 445.39 358 ALA B 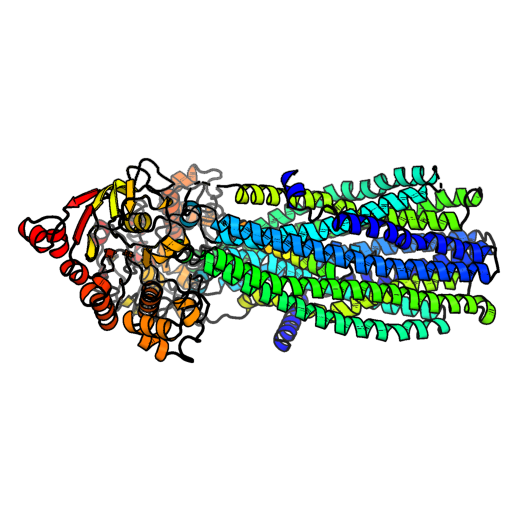C 1
ATOM 5436 O O . ALA B 2 358 ? 50.061 42.838 70.541 1.00 443.25 358 ALA B O 1
ATOM 5438 N N . LEU B 2 359 ? 48.101 42.102 71.390 1.00 441.23 359 LEU B N 1
ATOM 5439 C CA . LEU B 2 359 ? 47.891 43.260 72.268 1.00 430.95 359 LEU B CA 1
ATOM 5440 C C . LEU B 2 359 ? 48.885 43.322 73.439 1.00 421.59 359 LEU B C 1
ATOM 5441 O O . LEU B 2 359 ? 49.240 44.416 73.889 1.00 408.74 359 LEU B O 1
ATOM 5446 N N . GLU B 2 360 ? 49.325 42.158 73.924 1.00 420.22 360 GLU B N 1
ATOM 5447 C CA . GLU B 2 360 ? 50.279 42.083 75.042 1.00 426.48 360 GLU B CA 1
ATOM 5448 C C . GLU B 2 360 ? 51.669 42.602 74.656 1.00 428.98 360 GLU B C 1
ATOM 5449 O O . GLU B 2 360 ? 52.256 43.405 75.385 1.00 431.56 360 GLU B O 1
ATOM 5455 N N . GLN B 2 361 ? 52.190 42.128 73.525 1.00 430.62 361 GLN B N 1
ATOM 5456 C CA . GLN B 2 361 ? 53.479 42.611 72.997 1.00 427.75 361 GLN B CA 1
ATOM 5457 C C . GLN B 2 361 ? 53.425 44.083 72.563 1.00 432.06 361 GLN B C 1
ATOM 5458 O O . GLN B 2 361 ? 54.431 44.791 72.651 1.00 427.26 361 GLN B O 1
ATOM 5464 N N . CYS B 2 362 ? 52.258 44.527 72.092 1.00 439.76 362 CYS B N 1
ATOM 5465 C CA . CYS B 2 362 ? 52.025 45.943 71.781 1.00 444.06 362 CYS B CA 1
ATOM 5466 C C . CYS B 2 362 ? 52.003 46.811 73.046 1.00 442.77 362 CYS B C 1
ATOM 5467 O O . CYS B 2 362 ? 52.570 47.906 73.059 1.00 436.95 362 CYS B O 1
ATOM 5470 N N . ARG B 2 363 ? 51.350 46.311 74.099 1.00 442.79 363 ARG B N 1
ATOM 5471 C CA . ARG B 2 363 ? 51.293 46.986 75.409 1.00 438.61 363 ARG B CA 1
ATOM 5472 C C . ARG B 2 363 ? 52.681 47.270 76.009 1.00 430.84 363 ARG B C 1
ATOM 5473 O O . ARG B 2 363 ? 52.878 48.303 76.657 1.00 425.26 363 ARG B O 1
ATOM 5481 N N . GLN B 2 364 ? 53.627 46.355 75.788 1.00 425.60 364 GLN B N 1
ATOM 5482 C CA . GLN B 2 364 ? 55.014 46.520 76.252 1.00 428.41 364 GLN B CA 1
ATOM 5483 C C . GLN B 2 364 ? 55.718 47.741 75.640 1.00 417.54 364 GLN B C 1
ATOM 5484 O O . GLN B 2 364 ? 56.552 48.372 76.299 1.00 414.36 364 GLN B O 1
ATOM 5490 N N . LEU B 2 365 ? 55.377 48.067 74.392 1.00 405.70 365 LEU B N 1
ATOM 5491 C CA . LEU B 2 365 ? 55.973 49.213 73.693 1.00 410.91 365 LEU B CA 1
ATOM 5492 C C . LEU B 2 365 ? 55.531 50.547 74.304 1.00 403.33 365 LEU B C 1
ATOM 5493 O O . LEU B 2 365 ? 56.343 51.469 74.436 1.00 406.84 365 LEU B O 1
ATOM 5498 N N . TYR B 2 366 ? 54.251 50.640 74.672 1.00 391.87 366 TYR B N 1
ATOM 5499 C CA . TYR B 2 366 ? 53.725 51.810 75.390 1.00 390.17 366 TYR B CA 1
ATOM 5500 C C . TYR B 2 366 ? 54.402 51.978 76.751 1.00 387.85 366 TYR B C 1
ATOM 5501 O O . TYR B 2 366 ? 54.745 53.097 77.148 1.00 379.74 366 TYR B O 1
ATOM 5510 N N . TRP B 2 367 ? 54.588 50.858 77.452 1.00 392.88 367 TRP B N 1
ATOM 5511 C CA . TRP B 2 367 ? 55.272 50.844 78.750 1.00 395.06 367 TRP B CA 1
ATOM 5512 C C . TRP B 2 367 ? 56.729 51.311 78.653 1.00 408.52 367 TRP B C 1
ATOM 5513 O O . TRP B 2 367 ? 57.193 52.067 79.513 1.00 410.98 367 TRP B O 1
ATOM 5524 N N . ARG B 2 368 ? 57.435 50.865 77.613 1.00 424.15 368 ARG B N 1
ATOM 5525 C CA . ARG B 2 368 ? 58.825 51.285 77.375 1.00 423.74 368 ARG B CA 1
ATOM 5526 C C . ARG B 2 368 ? 58.932 52.790 77.111 1.00 423.89 368 ARG B C 1
ATOM 5527 O O . ARG B 2 368 ? 59.838 53.451 77.629 1.00 421.00 368 ARG B O 1
ATOM 5535 N N . ARG B 2 369 ? 58.006 53.313 76.307 1.00 425.29 369 ARG B N 1
ATOM 5536 C CA . ARG B 2 369 ? 57.945 54.747 75.995 1.00 425.60 369 ARG B CA 1
ATOM 5537 C C . ARG B 2 369 ? 57.699 55.587 77.250 1.00 415.24 369 ARG B C 1
ATOM 5538 O O . ARG B 2 369 ? 58.405 56.571 77.492 1.00 415.11 369 ARG B O 1
ATOM 5546 N N . ASP B 2 370 ? 56.702 55.185 78.037 1.00 400.07 370 ASP B N 1
ATOM 5547 C CA . ASP B 2 370 ? 56.342 55.900 79.268 1.00 408.52 370 ASP B CA 1
ATOM 5548 C C . ASP B 2 370 ? 57.431 55.807 80.342 1.00 410.00 370 ASP B C 1
ATOM 5549 O O . ASP B 2 370 ? 57.707 56.794 81.033 1.00 408.35 370 ASP B O 1
ATOM 5554 N N . LEU B 2 371 ? 58.042 54.628 80.472 1.00 415.81 371 LEU B N 1
ATOM 5555 C CA . LEU B 2 371 ? 59.164 54.421 81.399 1.00 427.10 371 LEU B CA 1
ATOM 5556 C C . LEU B 2 371 ? 60.384 55.259 81.003 1.00 427.51 371 LEU B C 1
ATOM 5557 O O . LEU B 2 371 ? 61.010 55.892 81.860 1.00 422.37 371 LEU B O 1
ATOM 5562 N N . GLU B 2 372 ? 60.706 55.263 79.708 1.00 431.03 372 GLU B N 1
ATOM 5563 C CA . GLU B 2 372 ? 61.815 56.066 79.177 1.00 438.61 372 GLU B CA 1
ATOM 5564 C C . GLU B 2 372 ? 61.555 57.574 79.295 1.00 438.20 372 GLU B C 1
ATOM 5565 O O . GLU B 2 372 ? 62.489 58.341 79.542 1.00 438.83 372 GLU B O 1
ATOM 5571 N N . ARG B 2 373 ? 60.299 57.989 79.117 1.00 438.74 373 ARG B N 1
ATOM 5572 C CA . ARG B 2 373 ? 59.921 59.404 79.229 1.00 448.32 373 ARG B CA 1
ATOM 5573 C C . ARG B 2 373 ? 59.976 59.890 80.678 1.00 436.08 373 ARG B C 1
ATOM 5574 O O . ARG B 2 373 ? 60.587 60.925 80.966 1.00 436.43 373 ARG B O 1
ATOM 5582 N N . ALA B 2 374 ? 59.344 59.137 81.579 1.00 421.20 374 ALA B N 1
ATOM 5583 C CA . ALA B 2 374 ? 59.364 59.444 83.018 1.00 422.29 374 ALA B CA 1
ATOM 5584 C C . ALA B 2 374 ? 60.788 59.527 83.572 1.00 418.61 374 ALA B C 1
ATOM 5585 O O . ALA B 2 374 ? 61.099 60.416 84.375 1.00 408.43 374 ALA B O 1
ATOM 5587 N N . LEU B 2 375 ? 61.639 58.595 83.137 1.00 422.22 375 LEU B N 1
ATOM 5588 C CA . LEU B 2 375 ? 63.068 58.610 83.472 1.00 431.58 375 LEU B CA 1
ATOM 5589 C C . LEU B 2 375 ? 63.746 59.895 82.989 1.00 429.86 375 LEU B C 1
ATOM 5590 O O . LEU B 2 375 ? 64.551 60.481 83.715 1.00 436.62 375 LEU B O 1
ATOM 5595 N N . TYR B 2 376 ? 63.415 60.327 81.770 1.00 425.41 376 TYR B N 1
ATOM 5596 C CA . TYR B 2 376 ? 63.948 61.577 81.216 1.00 406.12 376 TYR B CA 1
ATOM 5597 C C . TYR B 2 376 ? 63.433 62.815 81.970 1.00 393.94 376 TYR B C 1
ATOM 5598 O O . TYR B 2 376 ? 64.160 63.804 82.107 1.00 384.32 376 TYR B O 1
ATOM 5607 N N . LEU B 2 377 ? 62.190 62.750 82.452 1.00 382.53 377 LEU B N 1
ATOM 5608 C CA . LEU B 2 377 ? 61.632 63.791 83.329 1.00 388.51 377 LEU B CA 1
ATOM 5609 C C . LEU B 2 377 ? 62.431 63.872 84.635 1.00 400.63 377 LEU B C 1
ATOM 5610 O O . LEU B 2 377 ? 62.785 64.967 85.079 1.00 397.00 377 LEU B O 1
ATOM 5615 N N . LEU B 2 378 ? 62.713 62.713 85.233 1.00 423.17 378 LEU B N 1
ATOM 5616 C CA . LEU B 2 378 ? 63.542 62.631 86.448 1.00 439.53 378 LEU B CA 1
ATOM 5617 C C . LEU B 2 378 ? 64.952 63.179 86.211 1.00 451.88 378 LEU B C 1
ATOM 5618 O O . LEU B 2 378 ? 65.426 64.029 86.971 1.00 452.31 378 LEU B O 1
ATOM 5623 N N . VAL B 2 379 ? 65.606 62.691 85.154 1.00 469.01 379 VAL B N 1
ATOM 5624 C CA . VAL B 2 379 ? 66.971 63.116 84.794 1.00 464.58 379 VAL B CA 1
ATOM 5625 C C . VAL B 2 379 ? 67.037 64.625 84.531 1.00 456.06 379 VAL B C 1
ATOM 5626 O O . VAL B 2 379 ? 67.959 65.295 85.001 1.00 449.23 379 VAL B O 1
ATOM 5630 N N . ARG B 2 380 ? 66.060 65.144 83.790 1.00 448.06 380 ARG B N 1
ATOM 5631 C CA . ARG B 2 380 ? 65.974 66.580 83.506 1.00 448.71 380 ARG B CA 1
ATOM 5632 C C . ARG B 2 380 ? 65.689 67.411 84.761 1.00 446.41 380 ARG B C 1
ATOM 5633 O O . ARG B 2 380 ? 66.281 68.476 84.940 1.00 445.42 380 ARG B O 1
ATOM 5641 N N . ARG B 2 381 ? 64.785 66.926 85.614 1.00 444.09 381 ARG B N 1
ATOM 5642 C CA . ARG B 2 381 ? 64.453 67.608 86.875 1.00 438.16 381 ARG B CA 1
ATOM 5643 C C . ARG B 2 381 ? 65.643 67.657 87.839 1.00 432.36 381 ARG B C 1
ATOM 5644 O O . ARG B 2 381 ? 65.850 68.666 88.517 1.00 420.74 381 ARG B O 1
ATOM 5652 N N . VAL B 2 382 ? 66.413 66.569 87.896 1.00 434.38 382 VAL B N 1
ATOM 5653 C CA . VAL B 2 382 ? 67.643 66.519 88.698 1.00 442.33 382 VAL B CA 1
ATOM 5654 C C . VAL B 2 382 ? 68.725 67.412 88.079 1.00 438.55 382 VAL B C 1
ATOM 5655 O O . VAL B 2 382 ? 69.355 68.202 88.786 1.00 431.00 382 VAL B O 1
ATOM 5659 N N . LEU B 2 383 ? 68.928 67.282 86.767 1.00 441.73 383 LEU B N 1
ATOM 5660 C CA . LEU B 2 383 ? 69.966 68.040 86.054 1.00 445.54 383 LEU B CA 1
ATOM 5661 C C . LEU B 2 383 ? 69.701 69.551 86.015 1.00 445.53 383 LEU B C 1
ATOM 5662 O O . LEU B 2 383 ? 70.650 70.339 86.026 1.00 448.17 383 LEU B O 1
ATOM 5667 N N . HIS B 2 384 ? 68.427 69.946 85.971 1.00 442.11 384 HIS B N 1
ATOM 5668 C CA . HIS B 2 384 ? 68.041 71.363 86.030 1.00 447.02 384 HIS B CA 1
ATOM 5669 C C . HIS B 2 384 ? 68.505 72.000 87.341 1.00 444.98 384 HIS B C 1
ATOM 5670 O O . HIS B 2 384 ? 69.161 73.048 87.334 1.00 443.34 384 HIS B O 1
ATOM 5677 N N . LEU B 2 385 ? 68.165 71.354 88.454 1.00 443.08 385 LEU B N 1
ATOM 5678 C CA . LEU B 2 385 ? 68.580 71.814 89.781 1.00 458.56 385 LEU B CA 1
ATOM 5679 C C . LEU B 2 385 ? 70.081 71.625 90.019 1.00 466.84 385 LEU B C 1
ATOM 5680 O O . LEU B 2 385 ? 70.686 72.397 90.765 1.00 467.36 385 LEU B O 1
ATOM 5685 N N . GLY B 2 386 ? 70.667 70.597 89.403 1.00 480.69 386 GLY B N 1
ATOM 5686 C CA . GLY B 2 386 ? 72.114 70.360 89.461 1.00 481.65 386 GLY B CA 1
ATOM 5687 C C . GLY B 2 386 ? 72.939 71.524 88.937 1.00 479.15 386 GLY B C 1
ATOM 5688 O O . GLY B 2 386 ? 73.927 71.921 89.561 1.00 481.83 386 GLY B O 1
ATOM 5689 N N . VAL B 2 387 ? 72.523 72.072 87.795 1.00 474.52 387 VAL B N 1
ATOM 5690 C CA . VAL B 2 387 ? 73.150 73.273 87.226 1.00 457.06 387 VAL B CA 1
ATOM 5691 C C . VAL B 2 387 ? 72.785 74.517 88.050 1.00 436.83 387 VAL B C 1
ATOM 5692 O O . VAL B 2 387 ? 73.641 75.371 88.291 1.00 423.19 387 VAL B O 1
ATOM 5696 N N . GLN B 2 388 ? 71.523 74.604 88.475 1.00 419.26 388 GLN B N 1
ATOM 5697 C CA . GLN B 2 388 ? 71.020 75.752 89.245 1.00 410.85 388 GLN B CA 1
ATOM 5698 C C . GLN B 2 388 ? 71.734 75.926 90.590 1.00 407.76 388 GLN B C 1
ATOM 5699 O O . GLN B 2 388 ? 72.137 77.037 90.941 1.00 401.73 388 GLN B O 1
ATOM 5705 N N . MET B 2 389 ? 71.886 74.826 91.328 1.00 408.69 389 MET B N 1
ATOM 5706 C CA . MET B 2 389 ? 72.592 74.826 92.619 1.00 417.11 389 MET B CA 1
ATOM 5707 C C . MET B 2 389 ? 74.087 75.111 92.462 1.00 418.17 389 MET B C 1
ATOM 5708 O O . MET B 2 389 ? 74.646 75.931 93.198 1.00 415.11 389 MET B O 1
ATOM 5713 N N . LEU B 2 390 ? 74.719 74.428 91.506 1.00 423.08 390 LEU B N 1
ATOM 5714 C CA . LEU B 2 390 ? 76.147 74.619 91.209 1.00 418.91 390 LEU B CA 1
ATOM 5715 C C . LEU B 2 390 ? 76.452 76.043 90.724 1.00 415.50 390 LEU B C 1
ATOM 5716 O O . LEU B 2 390 ? 77.527 76.578 91.007 1.00 413.36 390 LEU B O 1
ATOM 5721 N N . MET B 2 391 ? 75.509 76.640 89.993 1.00 409.68 391 MET B N 1
ATOM 5722 C CA . MET B 2 391 ? 75.599 78.048 89.592 1.00 402.61 391 MET B CA 1
ATOM 5723 C C . MET B 2 391 ? 75.413 78.971 90.794 1.00 383.54 391 MET B C 1
ATOM 5724 O O . MET B 2 391 ? 76.307 79.753 91.126 1.00 371.88 391 MET B O 1
ATOM 5729 N N . LEU B 2 392 ? 74.245 78.866 91.431 1.00 368.76 392 LEU B N 1
ATOM 5730 C CA . LEU B 2 392 ? 73.839 79.763 92.526 1.00 371.87 392 LEU B CA 1
ATOM 5731 C C . LEU B 2 392 ? 74.859 79.832 93.665 1.00 375.16 392 LEU B C 1
ATOM 5732 O O . LEU B 2 392 ? 75.085 80.905 94.231 1.00 366.55 392 LEU B O 1
ATOM 5737 N N . SER B 2 393 ? 75.470 78.689 93.985 1.00 389.68 393 SER B N 1
ATOM 5738 C CA . SER B 2 393 ? 76.553 78.622 94.977 1.00 399.31 393 SER B CA 1
ATOM 5739 C C . SER B 2 393 ? 77.738 79.523 94.610 1.00 393.39 393 SER B C 1
ATOM 5740 O O . SER B 2 393 ? 78.299 80.197 95.477 1.00 393.63 393 SER B O 1
ATOM 5743 N N . CYS B 2 394 ? 78.106 79.527 93.329 1.00 383.03 394 CYS B N 1
ATOM 5744 C CA . CYS B 2 394 ? 79.135 80.436 92.816 1.00 375.30 394 CYS B CA 1
ATOM 5745 C C . CYS B 2 394 ? 78.599 81.871 92.759 1.00 369.11 394 CYS B C 1
ATOM 5746 O O . CYS B 2 394 ? 79.332 82.822 93.042 1.00 358.26 394 CYS B O 1
ATOM 5749 N N . GLY B 2 395 ? 77.321 82.014 92.401 1.00 367.18 395 GLY B N 1
ATOM 5750 C CA . GLY B 2 395 ? 76.616 83.300 92.442 1.00 366.25 395 GLY B CA 1
ATOM 5751 C C . GLY B 2 395 ? 76.680 84.008 93.786 1.00 365.32 395 GLY B C 1
ATOM 5752 O O . GLY B 2 395 ? 76.757 85.237 93.836 1.00 358.29 395 GLY B O 1
ATOM 5753 N N . LEU B 2 396 ? 76.641 83.232 94.871 1.00 373.67 396 LEU B N 1
ATOM 5754 C CA . LEU B 2 396 ? 76.880 83.769 96.221 1.00 389.35 396 LEU B CA 1
ATOM 5755 C C . LEU B 2 396 ? 78.328 84.243 96.404 1.00 392.28 396 LEU B C 1
ATOM 5756 O O . LEU B 2 396 ? 78.562 85.287 97.020 1.00 385.78 396 LEU B O 1
ATOM 5761 N N . GLN B 2 397 ? 79.286 83.477 95.878 1.00 397.97 397 GLN B N 1
ATOM 5762 C CA . GLN B 2 397 ? 80.704 83.870 95.906 1.00 417.71 397 GLN B CA 1
ATOM 5763 C C . GLN B 2 397 ? 80.980 85.137 95.082 1.00 426.67 397 GLN B C 1
ATOM 5764 O O . GLN B 2 397 ? 81.852 85.933 95.443 1.00 436.86 397 GLN B O 1
ATOM 5770 N N . GLN B 2 398 ? 80.231 85.316 93.991 1.00 431.53 398 GLN B N 1
ATOM 5771 C CA . GLN B 2 398 ? 80.347 86.502 93.125 1.00 428.27 398 GLN B CA 1
ATOM 5772 C C . GLN B 2 398 ? 80.042 87.832 93.828 1.00 424.82 398 GLN B C 1
ATOM 5773 O O . GLN B 2 398 ? 80.539 88.879 93.407 1.00 407.35 398 GLN B O 1
ATOM 5775 N N . MET B 2 399 ? 79.214 87.789 94.872 1.00 431.80 399 MET B N 1
ATOM 5776 C CA . MET B 2 399 ? 78.966 88.957 95.726 1.00 438.60 399 MET B CA 1
ATOM 5777 C C . MET B 2 399 ? 80.116 89.191 96.706 1.00 440.21 399 MET B C 1
ATOM 5778 O O . MET B 2 399 ? 80.567 90.327 96.873 1.00 445.88 399 MET B O 1
ATOM 5783 N N . GLN B 2 400 ? 80.580 88.118 97.348 1.00 438.13 400 GLN B N 1
ATOM 5784 C CA . GLN B 2 400 ? 81.599 88.212 98.400 1.00 435.35 400 GLN B CA 1
ATOM 5785 C C . GLN B 2 400 ? 82.992 88.521 97.851 1.00 435.78 400 GLN B C 1
ATOM 5786 O O . GLN B 2 400 ? 83.587 89.545 98.197 1.00 429.99 400 GLN B O 1
ATOM 5788 N N . ASP B 2 401 ? 83.498 87.636 96.993 1.00 440.08 401 ASP B N 1
ATOM 5789 C CA . ASP B 2 401 ? 84.868 87.734 96.477 1.00 441.82 401 ASP B CA 1
ATOM 5790 C C . ASP B 2 401 ? 84.974 88.699 95.298 1.00 446.75 401 ASP B C 1
ATOM 5791 O O . ASP B 2 401 ? 85.704 89.691 95.364 1.00 449.53 401 ASP B O 1
ATOM 5793 N N . GLY B 2 402 ? 84.244 88.397 94.227 1.00 451.37 402 GLY B N 1
ATOM 5794 C CA . GLY B 2 402 ? 84.320 89.160 92.980 1.00 449.04 402 GLY B CA 1
ATOM 5795 C C . GLY B 2 402 ? 83.695 90.544 93.026 1.00 446.90 402 GLY B C 1
ATOM 5796 O O . GLY B 2 402 ? 84.209 91.474 92.400 1.00 448.73 402 GLY B O 1
ATOM 5797 N N . GLU B 2 403 ? 82.589 90.673 93.763 1.00 441.68 403 GLU B N 1
ATOM 5798 C CA . GLU B 2 403 ? 81.813 91.916 93.854 1.00 439.47 403 GLU B CA 1
ATOM 5799 C C . GLU B 2 403 ? 81.177 92.266 92.506 1.00 436.10 403 GLU B C 1
ATOM 5800 O O . GLU B 2 403 ? 81.407 93.348 91.956 1.00 441.31 403 GLU B O 1
ATOM 5802 N N . LEU B 2 404 ? 80.379 91.334 91.985 1.00 424.23 404 LEU B N 1
ATOM 5803 C CA . LEU B 2 404 ? 79.701 91.514 90.697 1.00 421.35 404 LEU B CA 1
ATOM 5804 C C . LEU B 2 404 ? 78.521 92.481 90.831 1.00 420.09 404 LEU B C 1
ATOM 5805 O O . LEU B 2 404 ? 78.602 93.620 90.366 1.00 421.49 404 LEU B O 1
ATOM 5807 N N . THR B 2 405 ? 77.444 92.028 91.477 1.00 417.49 405 THR B N 1
ATOM 5808 C CA . THR B 2 405 ? 76.248 92.855 91.700 1.00 409.26 405 THR B CA 1
ATOM 5809 C C . THR B 2 405 ? 75.184 92.113 92.511 1.00 400.38 405 THR B C 1
ATOM 5810 O O . THR B 2 405 ? 75.104 90.883 92.463 1.00 399.81 405 THR B O 1
ATOM 5812 N N . GLN B 2 406 ? 74.366 92.873 93.241 1.00 390.82 406 GLN B N 1
ATOM 5813 C CA . GLN B 2 406 ? 73.314 92.308 94.091 1.00 382.10 406 GLN B CA 1
ATOM 5814 C C . GLN B 2 406 ? 72.116 91.863 93.256 1.00 379.32 406 GLN B C 1
ATOM 5815 O O . GLN B 2 406 ? 71.729 90.693 93.284 1.00 384.82 406 GLN B O 1
ATOM 5817 N N . GLY B 2 407 ? 71.538 92.808 92.516 1.00 375.48 407 GLY B N 1
ATOM 5818 C CA . GLY B 2 407 ? 70.391 92.539 91.646 1.00 358.45 407 GLY B CA 1
ATOM 5819 C C . GLY B 2 407 ? 70.717 91.663 90.448 1.00 343.16 407 GLY B C 1
ATOM 5820 O O . GLY B 2 407 ? 69.885 90.854 90.023 1.00 322.24 407 GLY B O 1
ATOM 5821 N N . SER B 2 408 ? 71.929 91.821 89.911 1.00 332.95 408 SER B N 1
ATOM 5822 C CA . SER B 2 408 ? 72.407 91.017 88.779 1.00 354.65 408 SER B CA 1
ATOM 5823 C C . SER B 2 408 ? 72.372 89.510 89.043 1.00 371.43 408 SER B C 1
ATOM 5824 O O . SER B 2 408 ? 72.196 88.733 88.108 1.00 377.19 408 SER B O 1
ATOM 5826 N N . LEU B 2 409 ? 72.546 89.106 90.303 1.00 393.83 409 LEU B N 1
ATOM 5827 C CA . LEU B 2 409 ? 72.367 87.704 90.707 1.00 403.16 409 LEU B CA 1
ATOM 5828 C C . LEU B 2 409 ? 70.922 87.249 90.483 1.00 403.55 409 LEU B C 1
ATOM 5829 O O . LEU B 2 409 ? 70.687 86.170 89.927 1.00 394.81 409 LEU B O 1
ATOM 5834 N N . LEU B 2 410 ? 69.968 88.078 90.910 1.00 407.71 410 LEU B N 1
ATOM 5835 C CA . LEU B 2 410 ? 68.541 87.794 90.721 1.00 408.50 410 LEU B CA 1
ATOM 5836 C C . LEU B 2 410 ? 68.137 87.845 89.245 1.00 410.81 410 LEU B C 1
ATOM 5837 O O . LEU B 2 410 ? 67.274 87.079 88.816 1.00 416.56 410 LEU B O 1
ATOM 5842 N N . SER B 2 411 ? 68.755 88.748 88.480 1.00 409.15 411 SER B N 1
ATOM 5843 C CA . SER B 2 411 ? 68.536 88.827 87.031 1.00 407.63 411 SER B CA 1
ATOM 5844 C C . SER B 2 411 ? 69.083 87.588 86.319 1.00 406.35 411 SER B C 1
ATOM 5845 O O . SER B 2 411 ? 68.355 86.914 85.585 1.00 399.35 411 SER B O 1
ATOM 5848 N N . PHE B 2 412 ? 70.360 87.296 86.567 1.00 411.35 412 PHE B N 1
ATOM 5849 C CA . PHE B 2 412 ? 71.071 86.138 85.994 1.00 403.00 412 PHE B CA 1
ATOM 5850 C C . PHE B 2 412 ? 70.382 84.797 86.287 1.00 405.63 412 PHE B C 1
ATOM 5851 O O . PHE B 2 412 ? 70.399 83.891 85.448 1.00 404.95 412 PHE B O 1
ATOM 5859 N N . MET B 2 413 ? 69.778 84.684 87.472 1.00 406.08 413 MET B N 1
ATOM 5860 C CA . MET B 2 413 ? 68.957 83.520 87.831 1.00 406.20 413 MET B CA 1
ATOM 5861 C C . MET B 2 413 ? 67.695 83.443 86.961 1.00 402.97 413 MET B C 1
ATOM 5862 O O . MET B 2 413 ? 67.374 82.379 86.419 1.00 401.88 413 MET B O 1
ATOM 5867 N N . ILE B 2 414 ? 66.995 84.573 86.834 1.00 399.32 414 ILE B N 1
ATOM 5868 C CA . ILE B 2 414 ? 65.765 84.665 86.028 1.00 394.76 414 ILE B CA 1
ATOM 5869 C C . ILE B 2 414 ? 66.054 84.417 84.540 1.00 395.69 414 ILE B C 1
ATOM 5870 O O . ILE B 2 414 ? 65.243 83.794 83.849 1.00 395.64 414 ILE B O 1
ATOM 5875 N N . TYR B 2 415 ? 67.200 84.903 84.059 1.00 396.39 415 TYR B N 1
ATOM 5876 C CA . TYR B 2 415 ? 67.670 84.583 82.707 1.00 398.37 415 TYR B CA 1
ATOM 5877 C C . TYR B 2 415 ? 67.946 83.084 82.567 1.00 405.67 415 TYR B C 1
ATOM 5878 O O . TYR B 2 415 ? 67.380 82.433 81.688 1.00 403.55 415 TYR B O 1
ATOM 5887 N N . GLN B 2 416 ? 68.797 82.553 83.450 1.00 418.40 416 GLN B N 1
ATOM 5888 C CA . GLN B 2 416 ? 69.186 81.129 83.435 1.00 424.03 416 GLN B CA 1
ATOM 5889 C C . GLN B 2 416 ? 67.986 80.183 83.390 1.00 427.19 416 GLN B C 1
ATOM 5890 O O . GLN B 2 416 ? 67.963 79.254 82.576 1.00 426.07 416 GLN B O 1
ATOM 5896 N N . GLU B 2 417 ? 67.003 80.437 84.257 1.00 431.17 417 GLU B N 1
ATOM 5897 C CA . GLU B 2 417 ? 65.787 79.604 84.382 1.00 434.21 417 GLU B CA 1
ATOM 5898 C C . GLU B 2 417 ? 65.203 79.141 83.039 1.00 433.81 417 GLU B C 1
ATOM 5899 O O . GLU B 2 417 ? 64.792 77.986 82.903 1.00 431.67 417 GLU B O 1
ATOM 5905 N N . SER B 2 418 ? 65.181 80.046 82.061 1.00 435.57 418 SER B N 1
ATOM 5906 C CA . SER B 2 418 ? 64.654 79.763 80.723 1.00 436.87 418 SER B CA 1
ATOM 5907 C C . SER B 2 418 ? 65.686 79.168 79.750 1.00 433.52 418 SER B C 1
ATOM 5908 O O . SER B 2 418 ? 65.327 78.321 78.925 1.00 433.33 418 SER B O 1
ATOM 5911 N N . VAL B 2 419 ? 66.949 79.600 79.857 1.00 427.93 419 VAL B N 1
ATOM 5912 C CA . VAL B 2 419 ? 68.007 79.278 78.870 1.00 421.47 419 VAL B CA 1
ATOM 5913 C C . VAL B 2 419 ? 68.035 77.799 78.477 1.00 421.13 419 VAL B C 1
ATOM 5914 O O . VAL B 2 419 ? 68.050 77.476 77.289 1.00 418.38 419 VAL B O 1
ATOM 5918 N N . GLY B 2 420 ? 68.044 76.918 79.474 1.00 424.50 420 GLY B N 1
ATOM 5919 C CA . GLY B 2 420 ? 68.006 75.473 79.238 1.00 421.40 420 GLY B CA 1
ATOM 5920 C C . GLY B 2 420 ? 66.708 75.023 78.587 1.00 414.54 420 GLY B C 1
ATOM 5921 O O . GLY B 2 420 ? 66.725 74.279 77.601 1.00 400.81 420 GLY B O 1
ATOM 5922 N N . SER B 2 421 ? 65.589 75.503 79.130 1.00 413.30 421 SER B N 1
ATOM 5923 C CA . SER B 2 421 ? 64.249 75.151 78.640 1.00 406.75 421 SER B CA 1
ATOM 5924 C C . SER B 2 421 ? 64.017 75.528 77.171 1.00 393.09 421 SER B C 1
ATOM 5925 O O . SER B 2 421 ? 63.290 74.829 76.465 1.00 383.88 421 SER B O 1
ATOM 5928 N N . TYR B 2 422 ? 64.627 76.627 76.722 1.00 383.35 422 TYR B N 1
ATOM 5929 C CA . TYR B 2 422 ? 64.554 77.030 75.308 1.00 375.17 422 TYR B CA 1
ATOM 5930 C C . TYR B 2 422 ? 65.420 76.169 74.381 1.00 370.62 422 TYR B C 1
ATOM 5931 O O . TYR B 2 422 ? 65.073 75.998 73.209 1.00 364.55 422 TYR B O 1
ATOM 5940 N N . VAL B 2 423 ? 66.534 75.638 74.893 1.00 366.05 423 VAL B N 1
ATOM 5941 C CA . VAL B 2 423 ? 67.371 74.703 74.122 1.00 379.26 423 VAL B CA 1
ATOM 5942 C C . VAL B 2 423 ? 66.613 73.395 73.839 1.00 384.95 423 VAL B C 1
ATOM 5943 O O . VAL B 2 423 ? 66.776 72.809 72.763 1.00 382.07 423 VAL B O 1
ATOM 5947 N N . GLN B 2 424 ? 65.767 72.969 74.780 1.00 394.28 424 GLN B N 1
ATOM 5948 C CA . GLN B 2 424 ? 64.946 71.755 74.612 1.00 404.67 424 GLN B CA 1
ATOM 5949 C C . GLN B 2 424 ? 64.088 71.815 73.341 1.00 405.83 424 GLN B C 1
ATOM 5950 O O . GLN B 2 424 ? 63.974 70.825 72.613 1.00 405.39 424 GLN B O 1
ATOM 5956 N N . THR B 2 425 ? 63.498 72.981 73.086 1.00 407.19 425 THR B N 1
ATOM 5957 C CA . THR B 2 425 ? 62.739 73.232 71.858 1.00 408.47 425 THR B CA 1
ATOM 5958 C C . THR B 2 425 ? 63.655 73.272 70.626 1.00 409.50 425 THR B C 1
ATOM 5959 O O . THR B 2 425 ? 63.314 72.717 69.576 1.00 403.04 425 THR B O 1
ATOM 5963 N N . LEU B 2 426 ? 64.808 73.930 70.771 1.00 415.58 426 LEU B N 1
ATOM 5964 C CA . LEU B 2 426 ? 65.787 74.087 69.683 1.00 416.52 426 LEU B CA 1
ATOM 5965 C C . LEU B 2 426 ? 66.355 72.757 69.176 1.00 415.20 426 LEU B C 1
ATOM 5966 O O . LEU B 2 426 ? 66.546 72.583 67.970 1.00 414.99 426 LEU B O 1
ATOM 5971 N N . VAL B 2 427 ? 66.626 71.832 70.097 1.00 411.81 427 VAL B N 1
ATOM 5972 C CA . VAL B 2 427 ? 67.131 70.498 69.742 1.00 408.05 427 VAL B CA 1
ATOM 5973 C C . VAL B 2 427 ? 66.030 69.647 69.100 1.00 398.81 427 VAL B C 1
ATOM 5974 O O . VAL B 2 427 ? 66.289 68.921 68.136 1.00 399.92 427 VAL B O 1
ATOM 5978 N N . TYR B 2 428 ? 64.812 69.742 69.635 1.00 384.30 428 TYR B N 1
ATOM 5979 C CA . TYR B 2 428 ? 63.682 68.942 69.158 1.00 387.61 428 TYR B CA 1
ATOM 5980 C C . TYR B 2 428 ? 63.206 69.354 67.761 1.00 391.27 428 TYR B C 1
ATOM 5981 O O . TYR B 2 428 ? 63.029 68.498 66.891 1.00 393.96 428 TYR B O 1
ATOM 5990 N N . ILE B 2 429 ? 63.007 70.658 67.558 1.00 395.29 429 ILE B N 1
ATOM 5991 C CA . ILE B 2 429 ? 62.443 71.188 66.299 1.00 401.59 429 ILE B CA 1
ATOM 5992 C C . ILE B 2 429 ? 63.253 70.813 65.039 1.00 400.08 429 ILE B C 1
ATOM 5993 O O . ILE B 2 429 ? 62.665 70.556 63.983 1.00 389.96 429 ILE B O 1
ATOM 5998 N N . TYR B 2 430 ? 64.582 70.776 65.161 1.00 404.00 430 TYR B N 1
ATOM 5999 C CA . TYR B 2 430 ? 65.471 70.401 64.049 1.00 417.31 430 TYR B CA 1
ATOM 6000 C C . TYR B 2 430 ? 65.198 68.979 63.547 1.00 441.76 430 TYR B C 1
ATOM 6001 O O . TYR B 2 430 ? 65.038 68.761 62.344 1.00 450.26 430 TYR B O 1
ATOM 6010 N N . GLY B 2 431 ? 65.151 68.026 64.476 1.00 467.59 431 GLY B N 1
ATOM 6011 C CA . GLY B 2 431 ? 64.840 66.632 64.155 1.00 475.95 431 GLY B CA 1
ATOM 6012 C C . GLY B 2 431 ? 63.379 66.397 63.800 1.00 480.10 431 GLY B C 1
ATOM 6013 O O . GLY B 2 431 ? 63.074 65.582 62.926 1.00 480.50 431 GLY B O 1
ATOM 6014 N N . ASP B 2 432 ? 62.483 67.115 64.477 1.00 485.15 432 ASP B N 1
ATOM 6015 C CA . ASP B 2 432 ? 61.033 66.966 64.287 1.00 488.05 432 ASP B CA 1
ATOM 6016 C C . ASP B 2 432 ? 60.521 67.515 62.940 1.00 491.07 432 ASP B C 1
ATOM 6017 O O . ASP B 2 432 ? 59.470 67.079 62.460 1.00 491.36 432 ASP B O 1
ATOM 6022 N N . MET B 2 433 ? 61.264 68.447 62.335 1.00 479.66 433 MET B N 1
ATOM 6023 C CA . MET B 2 433 ? 60.871 69.098 61.066 1.00 479.07 433 MET B CA 1
ATOM 6024 C C . MET B 2 433 ? 60.480 68.136 59.930 1.00 471.11 433 MET B C 1
ATOM 6025 O O . MET B 2 433 ? 59.572 68.439 59.154 1.00 473.58 433 MET B O 1
ATOM 6030 N N . LEU B 2 434 ? 61.157 66.991 59.841 1.00 461.04 434 LEU B N 1
ATOM 6031 C CA . LEU B 2 434 ? 60.913 66.014 58.768 1.00 466.20 434 LEU B CA 1
ATOM 6032 C C . LEU B 2 434 ? 59.619 65.196 58.909 1.00 475.69 434 LEU B C 1
ATOM 6033 O O . LEU B 2 434 ? 59.182 64.582 57.932 1.00 473.66 434 LEU B O 1
ATOM 6038 N N . SER B 2 435 ? 59.017 65.175 60.102 1.00 492.05 435 SER B N 1
ATOM 6039 C CA . SER B 2 435 ? 57.825 64.347 60.362 1.00 497.09 435 SER B CA 1
ATOM 6040 C C . SER B 2 435 ? 56.564 64.827 59.633 1.00 499.82 435 SER B C 1
ATOM 6041 O O . SER B 2 435 ? 55.823 64.014 59.075 1.00 499.85 435 SER B O 1
ATOM 6044 N N . ASN B 2 436 ? 56.332 66.140 59.640 1.00 500.00 436 ASN B N 1
ATOM 6045 C CA . ASN B 2 436 ? 55.147 66.741 59.002 1.00 500.00 436 ASN B CA 1
ATOM 6046 C C . ASN B 2 436 ? 55.235 66.871 57.471 1.00 500.00 436 ASN B C 1
ATOM 6047 O O . ASN B 2 436 ? 54.235 67.205 56.829 1.00 500.00 436 ASN B O 1
ATOM 6052 N N . VAL B 2 437 ? 56.412 66.615 56.892 1.00 500.00 437 VAL B N 1
ATOM 6053 C CA . VAL B 2 437 ? 56.611 66.689 55.435 1.00 500.00 437 VAL B CA 1
ATOM 6054 C C . VAL B 2 437 ? 55.824 65.582 54.715 1.00 500.00 437 VAL B C 1
ATOM 6055 O O . VAL B 2 437 ? 55.228 65.826 53.659 1.00 500.00 437 VAL B O 1
ATOM 6059 N N . GLY B 2 438 ? 55.816 64.381 55.300 1.00 500.00 438 GLY B N 1
ATOM 6060 C CA . GLY B 2 438 ? 55.057 63.237 54.776 1.00 500.00 438 GLY B CA 1
ATOM 6061 C C . GLY B 2 438 ? 53.569 63.471 54.550 1.00 500.00 438 GLY B C 1
ATOM 6062 O O . GLY B 2 438 ? 52.964 62.822 53.693 1.00 500.00 438 GLY B O 1
ATOM 6063 N N . ALA B 2 439 ? 52.979 64.382 55.325 1.00 498.29 439 ALA B N 1
ATOM 6064 C CA . ALA B 2 439 ? 51.601 64.829 55.105 1.00 486.99 439 ALA B CA 1
ATOM 6065 C C . ALA B 2 439 ? 51.451 65.567 53.771 1.00 482.56 439 ALA B C 1
ATOM 6066 O O . ALA B 2 439 ? 50.504 65.311 53.025 1.00 476.30 439 ALA B O 1
ATOM 6068 N N . ALA B 2 440 ? 52.390 66.469 53.477 1.00 482.83 440 ALA B N 1
ATOM 6069 C CA . ALA B 2 440 ? 52.370 67.249 52.230 1.00 484.49 440 ALA B CA 1
ATOM 6070 C C . ALA B 2 440 ? 52.515 66.382 50.975 1.00 483.59 440 ALA B C 1
ATOM 6071 O O . ALA B 2 440 ? 51.866 66.650 49.958 1.00 478.75 440 ALA B O 1
ATOM 6073 N N . GLU B 2 441 ? 53.349 65.342 51.061 1.00 486.25 441 GLU B N 1
ATOM 6074 C CA . GLU B 2 441 ? 53.567 64.388 49.956 1.00 487.75 441 GLU B CA 1
ATOM 6075 C C . GLU B 2 441 ? 52.263 63.821 49.376 1.00 488.25 441 GLU B C 1
ATOM 6076 O O . GLU B 2 441 ? 52.147 63.648 48.159 1.00 491.88 441 GLU B O 1
ATOM 6082 N N . LYS B 2 442 ? 51.293 63.543 50.249 1.00 485.63 442 LYS B N 1
ATOM 6083 C CA . LYS B 2 442 ? 49.990 63.012 49.833 1.00 486.61 442 LYS B CA 1
ATOM 6084 C C . LYS B 2 442 ? 49.117 64.044 49.095 1.00 477.82 442 LYS B C 1
ATOM 6085 O O . LYS B 2 442 ? 48.225 63.662 48.335 1.00 477.48 442 LYS B O 1
ATOM 6091 N N . VAL B 2 443 ? 49.368 65.337 49.323 1.00 467.21 443 VAL B N 1
ATOM 6092 C CA . VAL B 2 443 ? 48.742 66.412 48.537 1.00 458.29 443 VAL B CA 1
ATOM 6093 C C . VAL B 2 443 ? 49.501 66.571 47.220 1.00 453.37 443 VAL B C 1
ATOM 6094 O O . VAL B 2 443 ? 48.900 66.534 46.141 1.00 450.27 443 VAL B O 1
ATOM 6098 N N . PHE B 2 444 ? 50.821 66.738 47.324 1.00 449.88 444 PHE B N 1
ATOM 6099 C CA . PHE B 2 444 ? 51.704 66.874 46.151 1.00 447.52 444 PHE B CA 1
ATOM 6100 C C . PHE B 2 444 ? 51.625 65.714 45.145 1.00 447.18 444 PHE B C 1
ATOM 6101 O O . PHE B 2 444 ? 51.923 65.911 43.964 1.00 447.09 444 PHE B O 1
ATOM 6109 N N . SER B 2 445 ? 51.227 64.525 45.608 1.00 447.10 445 SER B N 1
ATOM 6110 C CA . SER B 2 445 ? 50.951 63.382 44.721 1.00 442.87 445 SER B CA 1
ATOM 6111 C C . SER B 2 445 ? 49.943 63.695 43.602 1.00 439.36 445 SER B C 1
ATOM 6112 O O . SER B 2 445 ? 50.053 63.137 42.507 1.00 435.35 445 SER B O 1
ATOM 6115 N N . TYR B 2 446 ? 48.970 64.569 43.878 1.00 436.42 446 TYR B N 1
ATOM 6116 C CA . TYR B 2 446 ? 48.073 65.083 42.830 1.00 434.57 446 TYR B CA 1
ATOM 6117 C C . TYR B 2 446 ? 48.823 65.999 41.857 1.00 442.39 446 TYR B C 1
ATOM 6118 O O . TYR B 2 446 ? 48.672 65.875 40.640 1.00 439.76 446 TYR B O 1
ATOM 6127 N N . MET B 2 447 ? 49.623 66.914 42.405 1.00 453.76 447 MET B N 1
ATOM 6128 C CA . MET B 2 447 ? 50.386 67.886 41.605 1.00 465.08 447 MET B CA 1
ATOM 6129 C C . MET B 2 447 ? 51.529 67.283 40.776 1.00 482.12 447 MET B C 1
ATOM 6130 O O . MET B 2 447 ? 51.964 67.897 39.800 1.00 487.72 447 MET B O 1
ATOM 6135 N N . ASP B 2 448 ? 52.014 66.102 41.166 1.00 495.63 448 ASP B N 1
ATOM 6136 C CA . ASP B 2 448 ? 53.203 65.484 40.555 1.00 499.08 448 ASP B CA 1
ATOM 6137 C C . ASP B 2 448 ? 53.054 65.152 39.063 1.00 500.00 448 ASP B C 1
ATOM 6138 O O . ASP B 2 448 ? 53.918 65.511 38.259 1.00 500.00 448 ASP B O 1
ATOM 6143 N N . ARG B 2 449 ? 51.955 64.487 38.709 1.00 500.00 449 ARG B N 1
ATOM 6144 C CA . ARG B 2 449 ? 51.794 63.853 37.386 1.00 500.00 449 ARG B CA 1
ATOM 6145 C C . ARG B 2 449 ? 50.763 64.554 36.487 1.00 500.00 449 ARG B C 1
ATOM 6146 O O . ARG B 2 449 ? 49.737 65.039 36.971 1.00 496.95 449 ARG B O 1
ATOM 6154 N N . GLN B 2 450 ? 51.057 64.599 35.182 1.00 493.73 450 GLN B N 1
ATOM 6155 C CA . GLN B 2 450 ? 50.175 65.202 34.166 1.00 496.59 450 GLN B CA 1
ATOM 6156 C C . GLN B 2 450 ? 50.241 64.424 32.826 1.00 492.77 450 GLN B C 1
ATOM 6157 O O . GLN B 2 450 ? 50.330 65.034 31.755 1.00 495.24 450 GLN B O 1
ATOM 6163 N N . PRO B 2 451 ? 50.164 63.076 32.874 1.00 488.47 451 PRO B N 1
ATOM 6164 C CA . PRO B 2 451 ? 50.524 62.271 31.701 1.00 485.06 451 PRO B CA 1
ATOM 6165 C C . PRO B 2 451 ? 49.466 62.155 30.590 1.00 479.34 451 PRO B C 1
ATOM 6166 O O . PRO B 2 451 ? 49.826 61.902 29.438 1.00 480.48 451 PRO B O 1
ATOM 6170 N N . ASN B 2 452 ? 48.191 62.345 30.924 1.00 471.68 452 ASN B N 1
ATOM 6171 C CA . ASN B 2 452 ? 47.086 61.899 30.068 1.00 466.13 452 ASN B CA 1
ATOM 6172 C C . ASN B 2 452 ? 46.707 62.889 28.967 1.00 460.48 452 ASN B C 1
ATOM 6173 O O . ASN B 2 452 ? 47.148 64.041 28.968 1.00 460.32 452 ASN B O 1
ATOM 6178 N N . LEU B 2 453 ? 45.887 62.405 28.030 1.00 455.12 453 LEU B N 1
ATOM 6179 C CA . LEU B 2 453 ? 45.402 63.173 26.874 1.00 451.69 453 LEU B CA 1
ATOM 6180 C C . LEU B 2 453 ? 46.494 63.444 25.836 1.00 450.02 453 LEU B C 1
ATOM 6181 O O . LEU B 2 453 ? 47.683 63.251 26.101 1.00 452.41 453 LEU B O 1
ATOM 6183 N N . PRO B 2 454 ? 46.081 63.890 24.640 1.00 443.99 454 PRO B N 1
ATOM 6184 C CA . PRO B 2 454 ? 46.977 64.244 23.542 1.00 453.75 454 PRO B CA 1
ATOM 6185 C C . PRO B 2 454 ? 47.587 65.635 23.704 1.00 459.97 454 PRO B C 1
ATOM 6186 O O . PRO B 2 454 ? 47.312 66.327 24.690 1.00 453.90 454 PRO B O 1
ATOM 6188 N N . SER B 2 455 ? 48.410 66.032 22.735 1.00 473.18 455 SER B N 1
ATOM 6189 C CA . SER B 2 455 ? 49.032 67.358 22.729 1.00 467.58 455 SER B CA 1
ATOM 6190 C C . SER B 2 455 ? 47.981 68.425 22.440 1.00 462.50 455 SER B C 1
ATOM 6191 O O . SER B 2 455 ? 47.196 68.283 21.500 1.00 462.41 455 SER B O 1
ATOM 6193 N N . PRO B 2 456 ? 47.962 69.499 23.248 1.00 455.14 456 PRO B N 1
ATOM 6194 C CA . PRO B 2 456 ? 46.985 70.584 23.147 1.00 445.28 456 PRO B CA 1
ATOM 6195 C C . PRO B 2 456 ? 47.208 71.494 21.931 1.00 437.40 456 PRO B C 1
ATOM 6196 O O . PRO B 2 456 ? 47.598 72.656 22.080 1.00 438.09 456 PRO B O 1
ATOM 6198 N N . GLY B 2 457 ? 46.954 70.945 20.742 1.00 427.89 457 GLY B N 1
ATOM 6199 C CA . GLY B 2 457 ? 46.990 71.687 19.481 1.00 413.51 457 GLY B CA 1
ATOM 6200 C C . GLY B 2 457 ? 45.560 71.929 19.040 1.00 400.94 457 GLY B C 1
ATOM 6201 O O . GLY B 2 457 ? 44.716 71.035 19.153 1.00 402.34 457 GLY B O 1
ATOM 6202 N N . THR B 2 458 ? 45.290 73.132 18.532 1.00 385.23 458 THR B N 1
ATOM 6203 C CA . THR B 2 458 ? 43.924 73.593 18.267 1.00 368.56 458 THR B CA 1
ATOM 6204 C C . THR B 2 458 ? 43.637 73.810 16.778 1.00 376.01 458 THR B C 1
ATOM 6205 O O . THR B 2 458 ? 44.068 74.809 16.194 1.00 379.93 458 THR B O 1
ATOM 6207 N N . LEU B 2 459 ? 42.916 72.863 16.174 1.00 395.26 459 LEU B N 1
ATOM 6208 C CA . LEU B 2 459 ? 42.383 73.019 14.818 1.00 402.59 459 LEU B CA 1
ATOM 6209 C C . LEU B 2 459 ? 41.064 73.788 14.874 1.00 411.81 459 LEU B C 1
ATOM 6210 O O . LEU B 2 459 ? 40.108 73.337 15.510 1.00 413.17 459 LEU B O 1
ATOM 6212 N N . ALA B 2 460 ? 41.023 74.942 14.206 1.00 422.86 460 ALA B N 1
ATOM 6213 C CA . ALA B 2 460 ? 39.852 75.821 14.204 1.00 427.55 460 ALA B CA 1
ATOM 6214 C C . ALA B 2 460 ? 38.970 75.540 12.995 1.00 424.03 460 ALA B C 1
ATOM 6215 O O . ALA B 2 460 ? 39.449 75.553 11.859 1.00 420.05 460 ALA B O 1
ATOM 6217 N N . PRO B 2 461 ? 37.674 75.284 13.238 1.00 409.73 461 PRO B N 1
ATOM 6218 C CA . PRO B 2 461 ? 36.692 75.107 12.176 1.00 415.02 461 PRO B CA 1
ATOM 6219 C C . PRO B 2 461 ? 36.332 76.445 11.528 1.00 421.18 461 PRO B C 1
ATOM 6220 O O . PRO B 2 461 ? 35.568 77.226 12.102 1.00 419.38 461 PRO B O 1
ATOM 6222 N N . THR B 2 462 ? 36.907 76.708 10.354 1.00 430.35 462 THR B N 1
ATOM 6223 C CA . THR B 2 462 ? 36.608 77.921 9.585 1.00 454.09 462 THR B CA 1
ATOM 6224 C C . THR B 2 462 ? 35.161 77.909 9.094 1.00 476.40 462 THR B C 1
ATOM 6225 O O . THR B 2 462 ? 34.453 78.913 9.203 1.00 477.12 462 THR B O 1
ATOM 6227 N N . THR B 2 463 ? 34.746 76.766 8.549 1.00 485.24 463 THR B N 1
ATOM 6228 C CA . THR B 2 463 ? 33.349 76.498 8.199 1.00 491.16 463 THR B CA 1
ATOM 6229 C C . THR B 2 463 ? 32.910 75.185 8.845 1.00 497.28 463 THR B C 1
ATOM 6230 O O . THR B 2 463 ? 33.735 74.300 9.089 1.00 497.94 463 THR B O 1
ATOM 6232 N N . LEU B 2 464 ? 31.611 75.067 9.119 1.00 500.00 464 LEU B N 1
ATOM 6233 C CA . LEU B 2 464 ? 31.051 73.866 9.741 1.00 500.00 464 LEU B CA 1
ATOM 6234 C C . LEU B 2 464 ? 31.044 72.700 8.749 1.00 500.00 464 LEU B C 1
ATOM 6235 O O . LEU B 2 464 ? 30.223 72.668 7.828 1.00 500.00 464 LEU B O 1
ATOM 6237 N N . GLN B 2 465 ? 31.972 71.761 8.936 1.00 499.57 465 GLN B N 1
ATOM 6238 C CA . GLN B 2 465 ? 32.080 70.579 8.075 1.00 499.74 465 GLN B CA 1
ATOM 6239 C C . GLN B 2 465 ? 30.894 69.641 8.278 1.00 500.00 465 GLN B C 1
ATOM 6240 O O . GLN B 2 465 ? 30.263 69.213 7.309 1.00 500.00 465 GLN B O 1
ATOM 6242 N N . GLY B 2 466 ? 30.600 69.334 9.540 1.00 500.00 466 GLY B N 1
ATOM 6243 C CA . GLY B 2 466 ? 29.475 68.471 9.899 1.00 500.00 466 GLY B CA 1
ATOM 6244 C C . GLY B 2 466 ? 29.685 67.031 9.468 1.00 500.00 466 GLY B C 1
ATOM 6245 O O . GLY B 2 466 ? 28.788 66.415 8.885 1.00 500.00 466 GLY B O 1
ATOM 6246 N N . VAL B 2 467 ? 30.876 66.505 9.756 1.00 500.00 467 VAL B N 1
ATOM 6247 C CA . VAL B 2 467 ? 31.271 65.158 9.351 1.00 500.00 467 VAL B CA 1
ATOM 6248 C C . VAL B 2 467 ? 31.883 64.400 10.528 1.00 500.00 467 VAL B C 1
ATOM 6249 O O . VAL B 2 467 ? 32.996 64.711 10.960 1.00 500.00 467 VAL B O 1
ATOM 6251 N N . VAL B 2 468 ? 31.140 63.418 11.042 1.00 500.00 468 VAL B N 1
ATOM 6252 C CA . VAL B 2 468 ? 31.620 62.523 12.098 1.00 500.00 468 VAL B CA 1
ATOM 6253 C C . VAL B 2 468 ? 32.132 61.227 11.475 1.00 500.00 468 VAL B C 1
ATOM 6254 O O . VAL B 2 468 ? 31.567 60.748 10.488 1.00 500.00 468 VAL B O 1
ATOM 6256 N N . LYS B 2 469 ? 33.195 60.666 12.053 1.00 500.00 469 LYS B N 1
ATOM 6257 C CA . LYS B 2 469 ? 33.793 59.426 11.543 1.00 500.00 469 LYS B CA 1
ATOM 6258 C C . LYS B 2 469 ? 34.495 58.609 12.627 1.00 500.00 469 LYS B C 1
ATOM 6259 O O . LYS B 2 469 ? 34.931 59.148 13.648 1.00 500.00 469 LYS B O 1
ATOM 6261 N N . PHE B 2 470 ? 34.589 57.301 12.385 1.00 500.00 470 PHE B N 1
ATOM 6262 C CA . PHE B 2 470 ? 35.281 56.365 13.272 1.00 500.00 470 PHE B CA 1
ATOM 6263 C C . PHE B 2 470 ? 35.935 55.263 12.436 1.00 500.00 470 PHE B C 1
ATOM 6264 O O . PHE B 2 470 ? 35.264 54.318 12.012 1.00 500.00 470 PHE B O 1
ATOM 6266 N N . GLN B 2 471 ? 37.240 55.404 12.197 1.00 500.00 471 GLN B N 1
ATOM 6267 C CA . GLN B 2 471 ? 37.999 54.488 11.339 1.00 500.00 471 GLN B CA 1
ATOM 6268 C C . GLN B 2 471 ? 38.605 53.331 12.139 1.00 500.00 471 GLN B C 1
ATOM 6269 O O . GLN B 2 471 ? 39.614 53.507 12.832 1.00 500.00 471 GLN B O 1
ATOM 6271 N N . ASP B 2 472 ? 37.974 52.158 12.032 1.00 500.00 472 ASP B N 1
ATOM 6272 C CA . ASP B 2 472 ? 38.428 50.915 12.674 1.00 500.00 472 ASP B CA 1
ATOM 6273 C C . ASP B 2 472 ? 38.634 51.036 14.191 1.00 500.00 472 ASP B C 1
ATOM 6274 O O . ASP B 2 472 ? 39.600 50.496 14.739 1.00 500.00 472 ASP B O 1
ATOM 6276 N N . VAL B 2 473 ? 37.710 51.732 14.855 1.00 500.00 473 VAL B N 1
ATOM 6277 C CA . VAL B 2 473 ? 37.849 52.084 16.273 1.00 500.00 473 VAL B CA 1
ATOM 6278 C C . VAL B 2 473 ? 37.890 50.879 17.215 1.00 500.00 473 VAL B C 1
ATOM 6279 O O . VAL B 2 473 ? 37.300 49.831 16.929 1.00 500.00 473 VAL B O 1
ATOM 6281 N N . SER B 2 474 ? 38.599 51.050 18.331 1.00 482.39 474 SER B N 1
ATOM 6282 C CA . SER B 2 474 ? 38.703 50.039 19.383 1.00 482.41 474 SER B CA 1
ATOM 6283 C C . SER B 2 474 ? 38.581 50.729 20.741 1.00 480.79 474 SER B C 1
ATOM 6284 O O . SER B 2 474 ? 39.539 51.344 21.221 1.00 479.76 474 SER B O 1
ATOM 6286 N N . PHE B 2 475 ? 37.392 50.632 21.337 1.00 482.48 475 PHE B N 1
ATOM 6287 C CA . PHE B 2 475 ? 37.087 51.261 22.622 1.00 481.09 475 PHE B CA 1
ATOM 6288 C C . PHE B 2 475 ? 37.343 50.299 23.781 1.00 473.69 475 PHE B C 1
ATOM 6289 O O . PHE B 2 475 ? 36.691 49.254 23.885 1.00 468.65 475 PHE B O 1
ATOM 6291 N N . ALA B 2 476 ? 38.303 50.659 24.635 1.00 464.95 476 ALA B N 1
ATOM 6292 C CA . ALA B 2 476 ? 38.592 49.941 25.878 1.00 465.06 476 ALA B CA 1
ATOM 6293 C C . ALA B 2 476 ? 38.745 50.950 27.017 1.00 464.82 476 ALA B C 1
ATOM 6294 O O . ALA B 2 476 ? 39.209 52.073 26.799 1.00 467.01 476 ALA B O 1
ATOM 6296 N N . TYR B 2 477 ? 38.359 50.542 28.226 1.00 462.68 477 TYR B N 1
ATOM 6297 C CA . TYR B 2 477 ? 38.407 51.426 29.400 1.00 461.66 477 TYR B CA 1
ATOM 6298 C C . TYR B 2 477 ? 39.849 51.642 29.891 1.00 468.51 477 TYR B C 1
ATOM 6299 O O . TYR B 2 477 ? 40.621 50.683 29.956 1.00 466.94 477 TYR B O 1
ATOM 6308 N N . PRO B 2 478 ? 40.218 52.901 30.226 1.00 478.80 478 PRO B N 1
ATOM 6309 C CA . PRO B 2 478 ? 41.518 53.170 30.867 1.00 488.62 478 PRO B CA 1
ATOM 6310 C C . PRO B 2 478 ? 41.716 52.529 32.250 1.00 498.55 478 PRO B C 1
ATOM 6311 O O . PRO B 2 478 ? 42.858 52.270 32.639 1.00 500.00 478 PRO B O 1
ATOM 6315 N N . ASN B 2 479 ? 40.624 52.294 32.979 1.00 500.00 479 ASN B N 1
ATOM 6316 C CA . ASN B 2 479 ? 40.682 51.696 34.322 1.00 500.00 479 ASN B CA 1
ATOM 6317 C C . ASN B 2 479 ? 41.217 50.261 34.325 1.00 500.00 479 ASN B C 1
ATOM 6318 O O . ASN B 2 479 ? 41.956 49.882 35.237 1.00 500.00 479 ASN B O 1
ATOM 6323 N N . ARG B 2 480 ? 40.836 49.476 33.316 1.00 500.00 480 ARG B N 1
ATOM 6324 C CA . ARG B 2 480 ? 41.269 48.081 33.198 1.00 500.00 480 ARG B CA 1
ATOM 6325 C C . ARG B 2 480 ? 41.501 47.718 31.719 1.00 500.00 480 ARG B C 1
ATOM 6326 O O . ARG B 2 480 ? 40.567 47.792 30.917 1.00 500.00 480 ARG B O 1
ATOM 6334 N N . PRO B 2 481 ? 42.744 47.332 31.353 1.00 500.00 481 PRO B N 1
ATOM 6335 C CA . PRO B 2 481 ? 43.095 47.129 29.941 1.00 500.00 481 PRO B CA 1
ATOM 6336 C C . PRO B 2 481 ? 42.584 45.830 29.303 1.00 500.00 481 PRO B C 1
ATOM 6337 O O . PRO B 2 481 ? 42.356 45.803 28.092 1.00 500.00 481 PRO B O 1
ATOM 6341 N N . ASP B 2 482 ? 42.396 44.777 30.102 1.00 500.00 482 ASP B N 1
ATOM 6342 C CA . ASP B 2 482 ? 42.051 43.443 29.585 1.00 500.00 482 ASP B CA 1
ATOM 6343 C C . ASP B 2 482 ? 40.554 43.194 29.316 1.00 500.00 482 ASP B C 1
ATOM 6344 O O . ASP B 2 482 ? 40.163 42.048 29.076 1.00 500.00 482 ASP B O 1
ATOM 6346 N N . ARG B 2 483 ? 39.731 44.247 29.334 1.00 500.00 483 ARG B N 1
ATOM 6347 C CA . ARG B 2 483 ? 38.280 44.123 29.158 1.00 500.00 483 ARG B CA 1
ATOM 6348 C C . ARG B 2 483 ? 37.908 44.583 27.749 1.00 500.00 483 ARG B C 1
ATOM 6349 O O . ARG B 2 483 ? 38.303 45.671 27.326 1.00 500.00 483 ARG B O 1
ATOM 6357 N N . PRO B 2 484 ? 37.146 43.750 27.019 1.00 500.00 484 PRO B N 1
ATOM 6358 C CA . PRO B 2 484 ? 36.640 44.025 25.676 1.00 500.00 484 PRO B CA 1
ATOM 6359 C C . PRO B 2 484 ? 35.305 44.775 25.708 1.00 500.00 484 PRO B C 1
ATOM 6360 O O . PRO B 2 484 ? 34.268 44.179 26.018 1.00 500.00 484 PRO B O 1
ATOM 6362 N N . VAL B 2 485 ? 35.345 46.072 25.397 1.00 500.00 485 VAL B N 1
ATOM 6363 C CA . VAL B 2 485 ? 34.157 46.931 25.401 1.00 486.79 485 VAL B CA 1
ATOM 6364 C C . VAL B 2 485 ? 33.609 47.107 23.989 1.00 475.88 485 VAL B C 1
ATOM 6365 O O . VAL B 2 485 ? 32.444 46.797 23.726 1.00 474.19 485 VAL B O 1
ATOM 6367 N N . LEU B 2 486 ? 34.456 47.613 23.092 1.00 462.49 486 LEU B N 1
ATOM 6368 C CA . LEU B 2 486 ? 34.103 47.801 21.682 1.00 460.88 486 LEU B CA 1
ATOM 6369 C C . LEU B 2 486 ? 35.320 47.530 20.802 1.00 456.52 486 LEU B C 1
ATOM 6370 O O . LEU B 2 486 ? 36.415 48.019 21.093 1.00 454.13 486 LEU B O 1
ATOM 6372 N N . LYS B 2 487 ? 35.124 46.754 19.734 1.00 452.54 487 LYS B N 1
ATOM 6373 C CA . LYS B 2 487 ? 36.222 46.330 18.860 1.00 458.17 487 LYS B CA 1
ATOM 6374 C C . LYS B 2 487 ? 35.809 46.350 17.390 1.00 464.54 487 LYS B C 1
ATOM 6375 O O . LYS B 2 487 ? 34.825 45.714 17.008 1.00 456.61 487 LYS B O 1
ATOM 6377 N N . GLY B 2 488 ? 36.570 47.080 16.575 1.00 480.35 488 GLY B N 1
ATOM 6378 C CA . GLY B 2 488 ? 36.326 47.159 15.136 1.00 493.37 488 GLY B CA 1
ATOM 6379 C C . GLY B 2 488 ? 35.132 48.018 14.763 1.00 500.00 488 GLY B C 1
ATOM 6380 O O . GLY B 2 488 ? 34.339 47.639 13.898 1.00 500.00 488 GLY B O 1
ATOM 6381 N N . LEU B 2 489 ? 35.006 49.174 15.416 1.00 500.00 489 LEU B N 1
ATOM 6382 C CA . LEU B 2 489 ? 33.953 50.141 15.103 1.00 500.00 489 LEU B CA 1
ATOM 6383 C C . LEU B 2 489 ? 34.357 50.930 13.861 1.00 500.00 489 LEU B C 1
ATOM 6384 O O . LEU B 2 489 ? 34.953 52.009 13.963 1.00 500.00 489 LEU B O 1
ATOM 6386 N N . THR B 2 490 ? 34.047 50.364 12.694 1.00 500.00 490 THR B N 1
ATOM 6387 C CA . THR B 2 490 ? 34.405 50.943 11.399 1.00 500.00 490 THR B CA 1
ATOM 6388 C C . THR B 2 490 ? 33.151 51.213 10.577 1.00 499.86 490 THR B C 1
ATOM 6389 O O . THR B 2 490 ? 32.449 50.278 10.184 1.00 500.00 490 THR B O 1
ATOM 6391 N N . PHE B 2 491 ? 32.870 52.492 10.328 1.00 492.38 491 PHE B N 1
ATOM 6392 C CA . PHE B 2 491 ? 31.720 52.888 9.513 1.00 484.29 491 PHE B CA 1
ATOM 6393 C C . PHE B 2 491 ? 31.878 54.304 8.959 1.00 476.96 491 PHE B C 1
ATOM 6394 O O . PHE B 2 491 ? 32.130 54.471 7.762 1.00 474.86 491 PHE B O 1
ATOM 6396 N N . THR B 2 492 ? 31.738 55.308 9.829 1.00 469.18 492 THR B N 1
ATOM 6397 C CA . THR B 2 492 ? 31.798 56.722 9.435 1.00 458.42 492 THR B CA 1
ATOM 6398 C C . THR B 2 492 ? 30.691 57.067 8.419 1.00 448.95 492 THR B C 1
ATOM 6399 O O . THR B 2 492 ? 29.624 56.445 8.439 1.00 449.09 492 THR B O 1
ATOM 6401 N N . LEU B 2 493 ? 30.936 58.063 7.561 1.00 437.44 493 LEU B N 1
ATOM 6402 C CA . LEU B 2 493 ? 30.043 58.404 6.443 1.00 424.52 493 LEU B CA 1
ATOM 6403 C C . LEU B 2 493 ? 28.657 58.880 6.903 1.00 411.83 493 LEU B C 1
ATOM 6404 O O . LEU B 2 493 ? 27.638 58.516 6.308 1.00 409.67 493 LEU B O 1
ATOM 6406 N N . ARG B 2 494 ? 28.639 59.698 7.955 0.50 397.66 494 ARG B N 1
ATOM 6407 C CA . ARG B 2 494 ? 27.407 60.229 8.536 0.50 395.65 494 ARG B CA 1
ATOM 6408 C C . ARG B 2 494 ? 27.415 61.750 8.457 0.50 395.06 494 ARG B C 1
ATOM 6409 O O . ARG B 2 494 ? 28.251 62.400 9.087 0.50 391.22 494 ARG B O 1
ATOM 6411 N N . PRO B 2 495 ? 26.484 62.319 7.673 1.00 397.87 495 PRO B N 1
ATOM 6412 C CA . PRO B 2 495 ? 26.298 63.755 7.469 1.00 411.95 495 PRO B CA 1
ATOM 6413 C C . PRO B 2 495 ? 24.843 64.130 7.179 1.00 422.58 495 PRO B C 1
ATOM 6414 O O . PRO B 2 495 ? 24.274 64.963 7.889 1.00 420.72 495 PRO B O 1
ATOM 6416 N N . GLY B 2 496 ? 24.253 63.508 6.159 1.00 439.43 496 GLY B N 1
ATOM 6417 C CA . GLY B 2 496 ? 22.882 63.806 5.740 1.00 452.55 496 GLY B CA 1
ATOM 6418 C C . GLY B 2 496 ? 21.852 62.973 6.479 1.00 465.56 496 GLY B C 1
ATOM 6419 O O . GLY B 2 496 ? 22.173 61.900 7.001 1.00 473.03 496 GLY B O 1
ATOM 6420 N N . GLU B 2 497 ? 20.616 63.474 6.517 1.00 477.17 497 GLU B N 1
ATOM 6421 C CA . GLU B 2 497 ? 19.483 62.785 7.149 1.00 477.31 497 GLU B CA 1
ATOM 6422 C C . GLU B 2 497 ? 19.703 62.596 8.665 1.00 475.35 497 GLU B C 1
ATOM 6423 O O . GLU B 2 497 ? 20.271 63.483 9.311 1.00 478.15 497 GLU B O 1
ATOM 6425 N N . VAL B 2 498 ? 19.261 61.463 9.223 1.00 468.13 498 VAL B N 1
ATOM 6426 C CA . VAL B 2 498 ? 19.382 61.180 10.657 1.00 446.95 498 VAL B CA 1
ATOM 6427 C C . VAL B 2 498 ? 20.081 59.843 10.900 1.00 430.34 498 VAL B C 1
ATOM 6428 O O . VAL B 2 498 ? 19.816 58.858 10.198 1.00 422.21 498 VAL B O 1
ATOM 6430 N N . THR B 2 499 ? 20.967 59.825 11.899 1.00 412.65 499 THR B N 1
ATOM 6431 C CA . THR B 2 499 ? 21.720 58.631 12.286 1.00 415.03 499 THR B CA 1
ATOM 6432 C C . THR B 2 499 ? 21.149 58.032 13.569 1.00 414.69 499 THR B C 1
ATOM 6433 O O . THR B 2 499 ? 20.743 58.766 14.475 1.00 403.75 499 THR B O 1
ATOM 6435 N N . ALA B 2 500 ? 21.128 56.701 13.640 1.00 425.17 500 ALA B N 1
ATOM 6436 C CA . ALA B 2 500 ? 20.607 55.975 14.804 1.00 435.81 500 ALA B CA 1
ATOM 6437 C C . ALA B 2 500 ? 21.624 54.955 15.312 1.00 441.46 500 ALA B C 1
ATOM 6438 O O . ALA B 2 500 ? 22.371 54.370 14.523 1.00 441.37 500 ALA B O 1
ATOM 6440 N N . LEU B 2 501 ? 21.636 54.748 16.630 1.00 448.11 501 LEU B N 1
ATOM 6441 C CA . LEU B 2 501 ? 22.574 53.837 17.291 1.00 456.41 501 LEU B CA 1
ATOM 6442 C C . LEU B 2 501 ? 21.812 52.783 18.091 1.00 468.22 501 LEU B C 1
ATOM 6443 O O . LEU B 2 501 ? 21.531 52.971 19.279 1.00 466.60 501 LEU B O 1
ATOM 6445 N N . VAL B 2 502 ? 21.480 51.676 17.427 1.00 485.41 502 VAL B N 1
ATOM 6446 C CA . VAL B 2 502 ? 20.741 50.575 18.052 1.00 500.00 502 VAL B CA 1
ATOM 6447 C C . VAL B 2 502 ? 21.664 49.711 18.909 1.00 500.00 502 VAL B C 1
ATOM 6448 O O . VAL B 2 502 ? 22.824 49.489 18.553 1.00 500.00 502 VAL B O 1
ATOM 6450 N N . GLY B 2 503 ? 21.143 49.221 20.033 1.00 500.00 503 GLY B N 1
ATOM 6451 C CA . GLY B 2 503 ? 21.920 48.382 20.949 1.00 500.00 503 GLY B CA 1
ATOM 6452 C C . GLY B 2 503 ? 21.192 48.048 22.240 1.00 500.00 503 GLY B C 1
ATOM 6453 O O . GLY B 2 503 ? 20.307 48.791 22.670 1.00 500.00 503 GLY B O 1
ATOM 6454 N N . PRO B 2 504 ? 21.566 46.921 22.868 1.00 500.00 504 PRO B N 1
ATOM 6455 C CA . PRO B 2 504 ? 21.000 46.416 24.119 1.00 500.00 504 PRO B CA 1
ATOM 6456 C C . PRO B 2 504 ? 21.602 47.071 25.365 1.00 500.00 504 PRO B C 1
ATOM 6457 O O . PRO B 2 504 ? 22.452 47.961 25.252 1.00 500.00 504 PRO B O 1
ATOM 6459 N N . ASN B 2 505 ? 21.156 46.624 26.539 1.00 500.00 505 ASN B N 1
ATOM 6460 C CA . ASN B 2 505 ? 21.626 47.164 27.819 1.00 500.00 505 ASN B CA 1
ATOM 6461 C C . ASN B 2 505 ? 23.081 46.772 28.080 1.00 500.00 505 ASN B C 1
ATOM 6462 O O . ASN B 2 505 ? 23.421 45.587 28.065 1.00 500.00 505 ASN B O 1
ATOM 6464 N N . GLY B 2 506 ? 23.927 47.772 28.318 1.00 500.00 506 GLY B N 1
ATOM 6465 C CA . GLY B 2 506 ? 25.365 47.562 28.481 1.00 500.00 506 GLY B CA 1
ATOM 6466 C C . GLY B 2 506 ? 26.095 47.229 27.187 1.00 500.00 506 GLY B C 1
ATOM 6467 O O . GLY B 2 506 ? 27.106 46.524 27.212 1.00 500.00 506 GLY B O 1
ATOM 6468 N N . SER B 2 507 ? 25.587 47.738 26.062 1.00 500.00 507 SER B N 1
ATOM 6469 C CA . SER B 2 507 ? 26.220 47.544 24.751 1.00 500.00 507 SER B CA 1
ATOM 6470 C C . SER B 2 507 ? 27.388 48.510 24.516 1.00 500.00 507 SER B C 1
ATOM 6471 O O . SER B 2 507 ? 28.303 48.197 23.750 1.00 500.00 507 SER B O 1
ATOM 6473 N N . GLY B 2 508 ? 27.347 49.675 25.168 1.00 500.00 508 GLY B N 1
ATOM 6474 C CA . GLY B 2 508 ? 28.385 50.705 25.044 1.00 500.00 508 GLY B CA 1
ATOM 6475 C C . GLY B 2 508 ? 28.030 51.845 24.100 1.00 500.00 508 GLY B C 1
ATOM 6476 O O . GLY B 2 508 ? 28.900 52.353 23.386 1.00 500.00 508 GLY B O 1
ATOM 6477 N N . LYS B 2 509 ? 26.761 52.258 24.110 1.00 500.00 509 LYS B N 1
ATOM 6478 C CA . LYS B 2 509 ? 26.286 53.370 23.278 1.00 500.00 509 LYS B CA 1
ATOM 6479 C C . LYS B 2 509 ? 26.805 54.711 23.800 1.00 500.00 509 LYS B C 1
ATOM 6480 O O . LYS B 2 509 ? 27.221 55.571 23.016 1.00 500.00 509 LYS B O 1
ATOM 6482 N N . SER B 2 510 ? 26.773 54.879 25.123 1.00 500.00 510 SER B N 1
ATOM 6483 C CA . SER B 2 510 ? 27.349 56.055 25.786 1.00 500.00 510 SER B CA 1
ATOM 6484 C C . SER B 2 510 ? 28.871 56.139 25.616 1.00 500.00 510 SER B C 1
ATOM 6485 O O . SER B 2 510 ? 29.429 57.239 25.558 1.00 500.00 510 SER B O 1
ATOM 6487 N N . THR B 2 511 ? 29.532 54.981 25.549 1.00 500.00 511 THR B N 1
ATOM 6488 C CA . THR B 2 511 ? 30.970 54.908 25.264 1.00 500.00 511 THR B CA 1
ATOM 6489 C C . THR B 2 511 ? 31.306 55.410 23.856 1.00 500.00 511 THR B C 1
ATOM 6490 O O . THR B 2 511 ? 32.318 56.089 23.662 1.00 500.00 511 THR B O 1
ATOM 6492 N N . VAL B 2 512 ? 30.458 55.068 22.884 1.00 500.00 512 VAL B N 1
ATOM 6493 C CA . VAL B 2 512 ? 30.579 55.585 21.514 1.00 500.00 512 VAL B CA 1
ATOM 6494 C C . VAL B 2 512 ? 30.322 57.094 21.433 1.00 500.00 512 VAL B C 1
ATOM 6495 O O . VAL B 2 512 ? 30.990 57.798 20.671 1.00 500.00 512 VAL B O 1
ATOM 6497 N N . ALA B 2 513 ? 29.351 57.578 22.213 1.00 498.29 513 ALA B N 1
ATOM 6498 C CA . ALA B 2 513 ? 29.058 59.016 22.309 1.00 496.26 513 ALA B CA 1
ATOM 6499 C C . ALA B 2 513 ? 30.202 59.794 22.965 1.00 494.32 513 ALA B C 1
ATOM 6500 O O . ALA B 2 513 ? 30.552 60.886 22.512 1.00 494.12 513 ALA B O 1
ATOM 6502 N N . ALA B 2 514 ? 30.768 59.229 24.034 1.00 492.05 514 ALA B N 1
ATOM 6503 C CA . ALA B 2 514 ? 31.958 59.793 24.687 1.00 490.32 514 ALA B CA 1
ATOM 6504 C C . ALA B 2 514 ? 33.196 59.731 23.786 1.00 488.56 514 ALA B C 1
ATOM 6505 O O . ALA B 2 514 ? 34.037 60.635 23.820 1.00 488.38 514 ALA B O 1
ATOM 6507 N N . LEU B 2 515 ? 33.304 58.661 22.996 1.00 486.50 515 LEU B N 1
ATOM 6508 C CA . LEU B 2 515 ? 34.362 58.525 21.987 1.00 484.75 515 LEU B CA 1
ATOM 6509 C C . LEU B 2 515 ? 34.210 59.538 20.848 1.00 482.95 515 LEU B C 1
ATOM 6510 O O . LEU B 2 515 ? 35.209 60.053 20.340 1.00 482.92 515 LEU B O 1
ATOM 6512 N N . LEU B 2 516 ? 32.966 59.813 20.452 1.00 468.12 516 LEU B N 1
ATOM 6513 C CA . LEU B 2 516 ? 32.666 60.845 19.451 1.00 463.82 516 LEU B CA 1
ATOM 6514 C C . LEU B 2 516 ? 32.907 62.257 19.996 1.00 459.24 516 LEU B C 1
ATOM 6515 O O . LEU B 2 516 ? 33.495 63.098 19.312 1.00 459.35 516 LEU B O 1
ATOM 6517 N N . GLN B 2 517 ? 32.450 62.504 21.224 1.00 453.20 517 GLN B N 1
ATOM 6518 C CA . GLN B 2 517 ? 32.662 63.790 21.906 1.00 451.67 517 GLN B CA 1
ATOM 6519 C C . GLN B 2 517 ? 34.103 64.011 22.391 1.00 453.73 517 GLN B C 1
ATOM 6520 O O . GLN B 2 517 ? 34.471 65.141 22.719 1.00 454.18 517 GLN B O 1
ATOM 6522 N N . ASN B 2 518 ? 34.893 62.935 22.458 1.00 458.26 518 ASN B N 1
ATOM 6523 C CA . ASN B 2 518 ? 36.316 62.984 22.822 1.00 452.59 518 ASN B CA 1
ATOM 6524 C C . ASN B 2 518 ? 36.515 63.209 24.323 1.00 446.58 518 ASN B C 1
ATOM 6525 O O . ASN B 2 518 ? 37.283 64.082 24.740 1.00 446.14 518 ASN B O 1
ATOM 6527 N N . LEU B 2 519 ? 35.815 62.405 25.124 1.00 437.32 519 LEU B N 1
ATOM 6528 C CA . LEU B 2 519 ? 35.991 62.386 26.576 1.00 433.82 519 LEU B CA 1
ATOM 6529 C C . LEU B 2 519 ? 37.163 61.474 26.922 1.00 429.67 519 LEU B C 1
ATOM 6530 O O . LEU B 2 519 ? 38.101 61.892 27.605 1.00 429.46 519 LEU B O 1
ATOM 6532 N N . TYR B 2 520 ? 37.093 60.231 26.443 1.00 423.33 520 TYR B N 1
ATOM 6533 C CA . TYR B 2 520 ? 38.169 59.249 26.587 1.00 420.80 520 TYR B CA 1
ATOM 6534 C C . TYR B 2 520 ? 38.843 59.003 25.240 1.00 421.60 520 TYR B C 1
ATOM 6535 O O . TYR B 2 520 ? 38.181 59.010 24.199 1.00 413.58 520 TYR B O 1
ATOM 6544 N N . GLN B 2 521 ? 40.155 58.779 25.271 1.00 430.74 521 GLN B N 1
ATOM 6545 C CA . GLN B 2 521 ? 40.923 58.455 24.068 1.00 439.96 521 GLN B CA 1
ATOM 6546 C C . GLN B 2 521 ? 40.688 56.999 23.665 1.00 447.87 521 GLN B C 1
ATOM 6547 O O . GLN B 2 521 ? 40.603 56.119 24.524 1.00 445.06 521 GLN B O 1
ATOM 6549 N N . PRO B 2 522 ? 40.580 56.746 22.351 1.00 461.60 522 PRO B N 1
ATOM 6550 C CA . PRO B 2 522 ? 40.365 55.429 21.757 1.00 463.38 522 PRO B CA 1
ATOM 6551 C C . PRO B 2 522 ? 41.581 54.517 21.907 1.00 467.39 522 PRO B C 1
ATOM 6552 O O . PRO B 2 522 ? 42.711 54.958 21.682 1.00 469.54 522 PRO B O 1
ATOM 6554 N N . THR B 2 523 ? 41.342 53.260 22.281 1.00 469.42 523 THR B N 1
ATOM 6555 C CA . THR B 2 523 ? 42.418 52.276 22.451 1.00 476.78 523 THR B CA 1
ATOM 6556 C C . THR B 2 523 ? 43.033 51.852 21.113 1.00 480.85 523 THR B C 1
ATOM 6557 O O . THR B 2 523 ? 44.244 51.633 21.031 1.00 486.11 523 THR B O 1
ATOM 6559 N N . GLY B 2 524 ? 42.196 51.733 20.081 1.00 478.67 524 GLY B N 1
ATOM 6560 C CA . GLY B 2 524 ? 42.651 51.416 18.721 1.00 469.63 524 GLY B CA 1
ATOM 6561 C C . GLY B 2 524 ? 41.874 52.173 17.660 1.00 463.12 524 GLY B C 1
ATOM 6562 O O . GLY B 2 524 ? 40.821 52.752 17.942 1.00 453.24 524 GLY B O 1
ATOM 6563 N N . GLY B 2 525 ? 42.401 52.166 16.437 1.00 462.47 525 GLY B N 1
ATOM 6564 C CA . GLY B 2 525 ? 41.777 52.854 15.304 1.00 468.71 525 GLY B CA 1
ATOM 6565 C C . GLY B 2 525 ? 42.039 54.348 15.309 1.00 471.85 525 GLY B C 1
ATOM 6566 O O . GLY B 2 525 ? 43.093 54.797 15.767 1.00 474.25 525 GLY B O 1
ATOM 6567 N N . GLN B 2 526 ? 41.080 55.116 14.790 1.00 475.40 526 GLN B N 1
ATOM 6568 C CA . GLN B 2 526 ? 41.189 56.579 14.750 1.00 469.48 526 GLN B CA 1
ATOM 6569 C C . GLN B 2 526 ? 39.823 57.251 14.597 1.00 467.85 526 GLN B C 1
ATOM 6570 O O . GLN B 2 526 ? 39.053 56.898 13.700 1.00 473.89 526 GLN B O 1
ATOM 6572 N N . VAL B 2 527 ? 39.539 58.219 15.471 1.00 460.56 527 VAL B N 1
ATOM 6573 C CA . VAL B 2 527 ? 38.286 58.977 15.442 1.00 452.66 527 VAL B CA 1
ATOM 6574 C C . VAL B 2 527 ? 38.463 60.242 14.604 1.00 447.18 527 VAL B C 1
ATOM 6575 O O . VAL B 2 527 ? 38.771 61.316 15.133 1.00 430.33 527 VAL B O 1
ATOM 6577 N N . LEU B 2 528 ? 38.271 60.100 13.294 1.00 452.58 528 LEU B N 1
ATOM 6578 C CA . LEU B 2 528 ? 38.438 61.207 12.350 1.00 461.68 528 LEU B CA 1
ATOM 6579 C C . LEU B 2 528 ? 37.223 62.136 12.344 1.00 470.52 528 LEU B C 1
ATOM 6580 O O . LEU B 2 528 ? 36.086 61.692 12.538 1.00 480.38 528 LEU B O 1
ATOM 6582 N N . LEU B 2 529 ? 37.484 63.425 12.126 1.00 475.33 529 LEU B N 1
ATOM 6583 C CA . LEU B 2 529 ? 36.446 64.448 11.978 1.00 470.86 529 LEU B CA 1
ATOM 6584 C C . LEU B 2 529 ? 36.806 65.376 10.816 1.00 467.01 529 LEU B C 1
ATOM 6585 O O . LEU B 2 529 ? 37.690 66.228 10.949 1.00 465.37 529 LEU B O 1
ATOM 6587 N N . ASP B 2 530 ? 36.123 65.191 9.682 1.00 462.18 530 ASP B N 1
ATOM 6588 C CA . ASP B 2 530 ? 36.373 65.950 8.448 1.00 458.92 530 ASP B CA 1
ATOM 6589 C C . ASP B 2 530 ? 37.818 65.798 7.946 1.00 456.56 530 ASP B C 1
ATOM 6590 O O . ASP B 2 530 ? 38.453 66.781 7.550 1.00 462.35 530 ASP B O 1
ATOM 6592 N N . GLU B 2 531 ? 38.315 64.558 7.961 1.00 448.10 531 GLU B N 1
ATOM 6593 C CA . GLU B 2 531 ? 39.703 64.233 7.602 1.00 437.07 531 GLU B CA 1
ATOM 6594 C C . GLU B 2 531 ? 40.719 64.935 8.516 1.00 430.16 531 GLU B C 1
ATOM 6595 O O . GLU B 2 531 ? 41.665 65.572 8.045 1.00 428.51 531 GLU B O 1
ATOM 6597 N N . LYS B 2 532 ? 40.503 64.806 9.824 1.00 421.51 532 LYS B N 1
ATOM 6598 C CA . LYS B 2 532 ? 41.377 65.408 10.835 1.00 411.66 532 LYS B CA 1
ATOM 6599 C C . LYS B 2 532 ? 41.133 64.772 12.203 1.00 405.91 532 LYS B C 1
ATOM 6600 O O . LYS B 2 532 ? 39.992 64.465 12.550 1.00 405.07 532 LYS B O 1
ATOM 6602 N N . PRO B 2 533 ? 42.207 64.578 12.985 1.00 397.79 533 PRO B N 1
ATOM 6603 C CA . PRO B 2 533 ? 42.169 63.921 14.292 1.00 404.64 533 PRO B CA 1
ATOM 6604 C C . PRO B 2 533 ? 41.432 64.731 15.361 1.00 403.97 533 PRO B C 1
ATOM 6605 O O . PRO B 2 533 ? 41.592 65.953 15.425 1.00 409.83 533 PRO B O 1
ATOM 6607 N N . ILE B 2 534 ? 40.642 64.045 16.190 1.00 395.61 534 ILE B N 1
ATOM 6608 C CA . ILE B 2 534 ? 39.881 64.681 17.276 1.00 399.36 534 ILE B CA 1
ATOM 6609 C C . ILE B 2 534 ? 40.782 65.353 18.314 1.00 407.94 534 ILE B C 1
ATOM 6610 O O . ILE B 2 534 ? 40.445 66.421 18.834 1.00 405.85 534 ILE B O 1
ATOM 6612 N N . SER B 2 535 ? 41.920 64.724 18.605 1.00 424.48 535 SER B N 1
ATOM 6613 C CA . SER B 2 535 ? 42.950 65.306 19.474 1.00 436.19 535 SER B CA 1
ATOM 6614 C C . SER B 2 535 ? 43.545 66.600 18.906 1.00 446.59 535 SER B C 1
ATOM 6615 O O . SER B 2 535 ? 43.830 67.536 19.657 1.00 451.48 535 SER B O 1
ATOM 6617 N N . GLN B 2 536 ? 43.729 66.643 17.584 1.00 456.43 536 GLN B N 1
ATOM 6618 C CA . GLN B 2 536 ? 44.232 67.839 16.891 1.00 450.47 536 GLN B CA 1
ATOM 6619 C C . GLN B 2 536 ? 43.233 69.006 16.853 1.00 448.23 536 GLN B C 1
ATOM 6620 O O . GLN B 2 536 ? 43.628 70.146 16.589 1.00 441.23 536 GLN B O 1
ATOM 6622 N N . TYR B 2 537 ? 41.951 68.721 17.086 1.00 450.35 537 TYR B N 1
ATOM 6623 C CA . TYR B 2 537 ? 40.930 69.762 17.236 1.00 450.26 537 TYR B CA 1
ATOM 6624 C C . TYR B 2 537 ? 41.109 70.531 18.545 1.00 449.51 537 TYR B C 1
ATOM 6625 O O . TYR B 2 537 ? 41.640 69.995 19.522 1.00 448.92 537 TYR B O 1
ATOM 6627 N N . GLU B 2 538 ? 40.663 71.787 18.552 1.00 448.82 538 GLU B N 1
ATOM 6628 C CA . GLU B 2 538 ? 40.708 72.631 19.752 1.00 446.88 538 GLU B CA 1
ATOM 6629 C C . GLU B 2 538 ? 39.679 72.149 20.766 1.00 447.93 538 GLU B C 1
ATOM 6630 O O . GLU B 2 538 ? 38.641 71.608 20.384 1.00 447.19 538 GLU B O 1
ATOM 6632 N N . HIS B 2 539 ? 39.966 72.349 22.051 1.00 450.73 539 HIS B N 1
ATOM 6633 C CA . HIS B 2 539 ? 39.058 71.918 23.121 1.00 455.59 539 HIS B CA 1
ATOM 6634 C C . HIS B 2 539 ? 37.810 72.803 23.168 1.00 451.27 539 HIS B C 1
ATOM 6635 O O . HIS B 2 539 ? 36.690 72.300 23.303 1.00 450.63 539 HIS B O 1
ATOM 6642 N N . CYS B 2 540 ? 38.017 74.115 23.053 1.00 445.83 540 CYS B N 1
ATOM 6643 C CA . CYS B 2 540 ? 36.918 75.077 22.925 1.00 449.47 540 CYS B CA 1
ATOM 6644 C C . CYS B 2 540 ? 36.142 74.892 2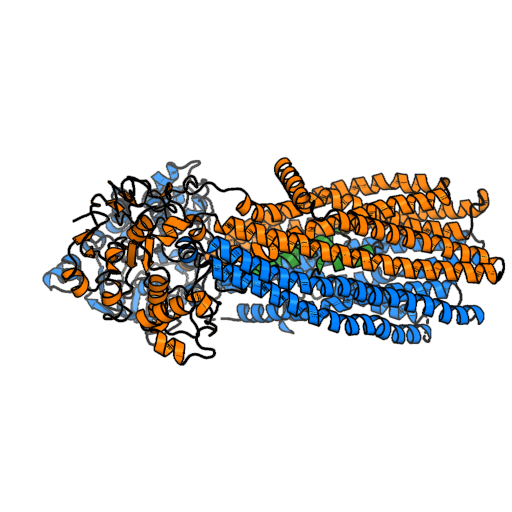1.616 1.00 453.03 540 CYS B C 1
ATOM 6645 O O . CYS B 2 540 ? 34.915 75.004 21.603 1.00 458.55 540 CYS B O 1
ATOM 6647 N N . TYR B 2 541 ? 36.862 74.610 20.528 1.00 454.23 541 TYR B N 1
ATOM 6648 C CA . TYR B 2 541 ? 36.250 74.361 19.215 1.00 445.44 541 TYR B CA 1
ATOM 6649 C C . TYR B 2 541 ? 35.454 73.053 19.171 1.00 441.53 541 TYR B C 1
ATOM 6650 O O . TYR B 2 541 ? 34.391 72.998 18.549 1.00 432.81 541 TYR B O 1
ATOM 6652 N N . LEU B 2 542 ? 35.974 72.011 19.821 1.00 443.03 542 LEU B N 1
ATOM 6653 C CA . LEU B 2 542 ? 35.282 70.722 19.937 1.00 440.19 542 LEU B CA 1
ATOM 6654 C C . LEU B 2 542 ? 34.071 70.820 20.862 1.00 436.27 542 LEU B C 1
ATOM 6655 O O . LEU B 2 542 ? 33.013 70.260 20.564 1.00 434.12 542 LEU B O 1
ATOM 6657 N N . HIS B 2 543 ? 34.236 71.522 21.984 1.00 431.89 543 HIS B N 1
ATOM 6658 C CA . HIS B 2 543 ? 33.121 71.828 22.887 1.00 430.58 543 HIS B CA 1
ATOM 6659 C C . HIS B 2 543 ? 32.048 72.688 22.208 1.00 432.79 543 HIS B C 1
ATOM 6660 O O . HIS B 2 543 ? 30.856 72.508 22.464 1.00 437.01 543 HIS B O 1
ATOM 6662 N N . SER B 2 544 ? 32.478 73.611 21.346 1.00 433.04 544 SER B N 1
ATOM 6663 C CA . SER B 2 544 ? 31.561 74.463 20.580 1.00 435.23 544 SER B CA 1
ATOM 6664 C C . SER B 2 544 ? 30.848 73.703 19.460 1.00 440.04 544 SER B C 1
ATOM 6665 O O . SER B 2 544 ? 29.631 73.814 19.316 1.00 447.92 544 SER B O 1
ATOM 6667 N N . GLN B 2 545 ? 31.609 72.942 18.674 1.00 441.14 545 GLN B N 1
ATOM 6668 C CA . GLN B 2 545 ? 31.073 72.236 17.504 1.00 442.66 545 GLN B CA 1
ATOM 6669 C C . GLN B 2 545 ? 30.279 70.987 17.885 1.00 443.84 545 GLN B C 1
ATOM 6670 O O . GLN B 2 545 ? 29.123 70.830 17.474 1.00 437.13 545 GLN B O 1
ATOM 6672 N N . VAL B 2 546 ? 30.913 70.108 18.661 1.00 450.02 546 VAL B N 1
ATOM 6673 C CA . VAL B 2 546 ? 30.306 68.843 19.083 1.00 454.52 546 VAL B CA 1
ATOM 6674 C C . VAL B 2 546 ? 29.411 69.038 20.305 1.00 458.41 546 VAL B C 1
ATOM 6675 O O . VAL B 2 546 ? 29.721 69.844 21.186 1.00 457.26 546 VAL B O 1
ATOM 6677 N N . VAL B 2 547 ? 28.305 68.293 20.344 1.00 465.18 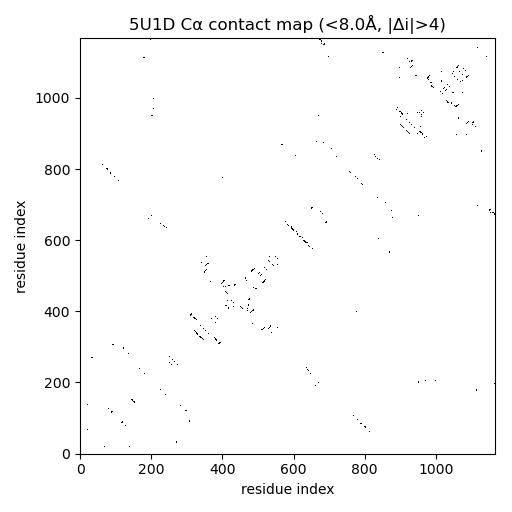547 VAL B N 1
ATOM 6678 C CA . VAL B 2 547 ? 27.364 68.315 21.469 1.00 468.24 547 VAL B CA 1
ATOM 6679 C C . VAL B 2 547 ? 26.837 66.910 21.765 1.00 473.77 547 VAL B C 1
ATOM 6680 O O . VAL B 2 547 ? 26.829 66.043 20.887 1.00 479.20 547 VAL B O 1
ATOM 6682 N N . SER B 2 548 ? 26.397 66.701 23.006 1.00 477.91 548 SER B N 1
ATOM 6683 C CA . SER B 2 548 ? 25.886 65.402 23.455 1.00 483.11 548 SER B CA 1
ATOM 6684 C C . SER B 2 548 ? 24.866 65.564 24.585 1.00 488.00 548 SER B C 1
ATOM 6685 O O . SER B 2 548 ? 25.241 65.737 25.748 1.00 490.61 548 SER B O 1
ATOM 6687 N N . VAL B 2 549 ? 23.581 65.510 24.231 1.00 489.52 549 VAL B N 1
ATOM 6688 C CA . VAL B 2 549 ? 22.493 65.632 25.204 1.00 482.11 549 VAL B CA 1
ATOM 6689 C C . VAL B 2 549 ? 22.313 64.324 25.977 1.00 479.31 549 VAL B C 1
ATOM 6690 O O . VAL B 2 549 ? 21.796 63.343 25.437 1.00 475.47 549 VAL B O 1
ATOM 6692 N N . GLY B 2 550 ? 22.745 64.319 27.238 1.00 478.94 550 GLY B N 1
ATOM 6693 C CA . GLY B 2 550 ? 22.659 63.132 28.091 1.00 480.82 550 GLY B CA 1
ATOM 6694 C C . GLY B 2 550 ? 21.259 62.872 28.618 1.00 479.21 550 GLY B C 1
ATOM 6695 O O . GLY B 2 550 ? 20.385 63.740 28.541 1.00 478.72 550 GLY B O 1
ATOM 6696 N N . GLN B 2 551 ? 21.054 61.669 29.155 1.00 479.63 551 GLN B N 1
ATOM 6697 C CA . GLN B 2 551 ? 19.773 61.282 29.757 1.00 465.82 551 GLN B CA 1
ATOM 6698 C C . GLN B 2 551 ? 19.545 62.021 31.074 1.00 456.52 551 GLN B C 1
ATOM 6699 O O . GLN B 2 551 ? 18.549 62.731 31.230 1.00 456.41 551 GLN B O 1
ATOM 6701 N N . GLU B 2 552 ? 20.478 61.848 32.009 1.00 444.71 552 GLU B N 1
ATOM 6702 C CA . GLU B 2 552 ? 20.423 62.517 33.310 1.00 433.63 552 GLU B CA 1
ATOM 6703 C C . GLU B 2 552 ? 20.932 63.951 33.186 1.00 423.33 552 GLU B C 1
ATOM 6704 O O . GLU B 2 552 ? 22.039 64.178 32.697 1.00 417.18 552 GLU B O 1
ATOM 6706 N N . PRO B 2 553 ? 20.119 64.924 33.629 1.00 412.07 553 PRO B N 1
ATOM 6707 C CA . PRO B 2 553 ? 20.436 66.348 33.588 1.00 417.08 553 PRO B CA 1
ATOM 6708 C C . PRO B 2 553 ? 21.476 66.746 34.635 1.00 424.58 553 PRO B C 1
ATOM 6709 O O . PRO B 2 553 ? 21.292 66.463 35.821 1.00 427.16 553 PRO B O 1
ATOM 6711 N N . VAL B 2 554 ? 22.552 67.396 34.192 1.00 436.81 554 VAL B N 1
ATOM 6712 C CA . VAL B 2 554 ? 23.619 67.854 35.085 1.00 449.08 554 VAL B CA 1
ATOM 6713 C C . VAL B 2 554 ? 23.186 69.114 35.835 1.00 461.25 554 VAL B C 1
ATOM 6714 O O . VAL B 2 554 ? 22.947 70.154 35.217 1.00 467.60 554 VAL B O 1
ATOM 6716 N N . LEU B 2 555 ? 23.094 69.011 37.161 1.00 472.76 555 LEU B N 1
ATOM 6717 C CA . LEU B 2 555 ? 22.635 70.111 38.015 1.00 475.20 555 LEU B CA 1
ATOM 6718 C C . LEU B 2 555 ? 23.803 70.905 38.599 1.00 476.55 555 LEU B C 1
ATOM 6719 O O . LEU B 2 555 ? 24.889 70.358 38.812 1.00 479.32 555 LEU B O 1
ATOM 6721 N N . PHE B 2 556 ? 23.563 72.193 38.854 1.00 471.47 556 PHE B N 1
ATOM 6722 C CA . PHE B 2 556 ? 24.550 73.086 39.474 1.00 457.28 556 PHE B CA 1
ATOM 6723 C C . PHE B 2 556 ? 23.892 74.104 40.405 1.00 455.13 556 PHE B C 1
ATOM 6724 O O . PHE B 2 556 ? 22.689 74.365 40.314 1.00 455.49 556 PHE B O 1
ATOM 6732 N N . SER B 2 557 ? 24.703 74.677 41.293 1.00 449.78 557 SER B N 1
ATOM 6733 C CA . SER B 2 557 ? 24.233 75.645 42.291 1.00 453.32 557 SER B CA 1
ATOM 6734 C C . SER B 2 557 ? 23.883 77.023 41.714 1.00 455.67 557 SER B C 1
ATOM 6735 O O . SER B 2 557 ? 23.165 77.791 42.358 1.00 461.09 557 SER B O 1
ATOM 6737 N N . GLY B 2 558 ? 24.388 77.336 40.519 1.00 456.85 558 GLY B N 1
ATOM 6738 C CA . GLY B 2 558 ? 24.144 78.630 39.878 1.00 454.44 558 GLY B CA 1
ATOM 6739 C C . GLY B 2 558 ? 22.709 78.861 39.434 1.00 451.01 558 GLY B C 1
ATOM 6740 O O . GLY B 2 558 ? 21.890 77.937 39.423 1.00 450.13 558 GLY B O 1
ATOM 6741 N N . SER B 2 559 ? 22.417 80.105 39.060 1.00 446.42 559 SER B N 1
ATOM 6742 C CA . SER B 2 559 ? 21.068 80.514 38.659 1.00 439.88 559 SER B CA 1
ATOM 6743 C C . SER B 2 559 ? 20.697 80.001 37.268 1.00 437.23 559 SER B C 1
ATOM 6744 O O . SER B 2 559 ? 21.548 79.490 36.533 1.00 439.05 559 SER B O 1
ATOM 6746 N N . VAL B 2 560 ? 19.420 80.162 36.918 1.00 432.24 560 VAL B N 1
ATOM 6747 C CA . VAL B 2 560 ? 18.870 79.693 35.636 1.00 439.12 560 VAL B CA 1
ATOM 6748 C C . VAL B 2 560 ? 19.608 80.239 34.410 1.00 439.90 560 VAL B C 1
ATOM 6749 O O . VAL B 2 560 ? 19.789 79.520 33.425 1.00 440.15 560 VAL B O 1
ATOM 6751 N N . ARG B 2 561 ? 20.025 81.504 34.477 1.00 441.41 561 ARG B N 1
ATOM 6752 C CA . ARG B 2 561 ? 20.862 82.113 33.436 1.00 432.91 561 ARG B CA 1
ATOM 6753 C C . ARG B 2 561 ? 22.252 81.473 33.367 1.00 426.68 561 ARG B C 1
ATOM 6754 O O . ARG B 2 561 ? 22.789 81.274 32.275 1.00 419.79 561 ARG B O 1
ATOM 6756 N N . ASN B 2 562 ? 22.826 81.160 34.531 1.00 423.53 562 ASN B N 1
ATOM 6757 C CA . ASN B 2 562 ? 24.122 80.474 34.615 1.00 417.01 562 ASN B CA 1
ATOM 6758 C C . ASN B 2 562 ? 24.057 79.037 34.091 1.00 414.19 562 ASN B C 1
ATOM 6759 O O . ASN B 2 562 ? 24.958 78.595 33.376 1.00 412.94 562 ASN B O 1
ATOM 6761 N N . ASN B 2 563 ? 22.995 78.319 34.456 1.00 411.48 563 ASN B N 1
ATOM 6762 C CA . ASN B 2 563 ? 22.753 76.959 33.960 1.00 409.27 563 ASN B CA 1
ATOM 6763 C C . ASN B 2 563 ? 22.423 76.937 32.463 1.00 413.81 563 ASN B C 1
ATOM 6764 O O . ASN B 2 563 ? 22.864 76.036 31.746 1.00 406.57 563 ASN B O 1
ATOM 6766 N N . ILE B 2 564 ? 21.646 77.921 32.005 1.00 425.81 564 ILE B N 1
ATOM 6767 C CA . ILE B 2 564 ? 21.323 78.075 30.580 1.00 429.50 564 ILE B CA 1
ATOM 6768 C C . ILE B 2 564 ? 22.545 78.476 29.752 1.00 437.02 564 ILE B C 1
ATOM 6769 O O . ILE B 2 564 ? 22.713 77.999 28.627 1.00 433.73 564 ILE B O 1
ATOM 6771 N N . ALA B 2 565 ? 23.384 79.349 30.315 1.00 447.12 565 ALA B N 1
ATOM 6772 C CA . ALA B 2 565 ? 24.652 79.761 29.697 1.00 447.58 565 ALA B CA 1
ATOM 6773 C C . ALA B 2 565 ? 25.868 79.072 30.343 1.00 447.93 565 ALA B C 1
ATOM 6774 O O . ALA B 2 565 ? 26.937 79.684 30.479 1.00 448.17 565 ALA B O 1
ATOM 6776 N N . TYR B 2 566 ? 25.708 77.800 30.720 1.00 448.15 566 TYR B N 1
ATOM 6777 C CA . TYR B 2 566 ? 26.778 77.021 31.351 1.00 448.26 566 TYR B CA 1
ATOM 6778 C C . TYR B 2 566 ? 27.939 76.808 30.375 1.00 449.92 566 TYR B C 1
ATOM 6779 O O . TYR B 2 566 ? 27.791 76.110 29.369 1.00 450.09 566 TYR B O 1
ATOM 6788 N N . GLY B 2 567 ? 29.084 77.414 30.685 1.00 451.76 567 GLY B N 1
ATOM 6789 C CA . GLY B 2 567 ? 30.243 77.406 29.796 1.00 449.80 567 GLY B CA 1
ATOM 6790 C C . GLY B 2 567 ? 30.070 78.335 28.607 1.00 431.66 567 GLY B C 1
ATOM 6791 O O . GLY B 2 567 ? 30.422 77.974 27.482 1.00 425.91 567 GLY B O 1
ATOM 6792 N N . LEU B 2 568 ? 29.525 79.526 28.862 1.00 408.03 568 LEU B N 1
ATOM 6793 C CA . LEU B 2 568 ? 29.355 80.562 27.842 1.00 412.99 568 LEU B CA 1
ATOM 6794 C C . LEU B 2 568 ? 30.157 81.797 28.245 1.00 418.95 568 LEU B C 1
ATOM 6795 O O . LEU B 2 568 ? 30.055 82.262 29.383 1.00 415.42 568 LEU B O 1
ATOM 6797 N N . GLN B 2 569 ? 30.954 82.317 27.311 1.00 434.10 569 GLN B N 1
ATOM 6798 C CA . GLN B 2 569 ? 31.798 83.490 27.561 1.00 432.63 569 GLN B CA 1
ATOM 6799 C C . GLN B 2 569 ? 30.970 84.772 27.632 1.00 433.30 569 GLN B C 1
ATOM 6800 O O . GLN B 2 569 ? 31.128 85.566 28.563 1.00 438.82 569 GLN B O 1
ATOM 6802 N N . SER B 2 570 ? 30.101 84.964 26.640 1.00 425.81 570 SER B N 1
ATOM 6803 C CA . SER B 2 570 ? 29.191 86.112 26.594 1.00 421.82 570 SER B CA 1
ATOM 6804 C C . SER B 2 570 ? 27.865 85.713 25.946 1.00 417.72 570 SER B C 1
ATOM 6805 O O . SER B 2 570 ? 27.640 85.959 24.758 1.00 423.88 570 SER B O 1
ATOM 6807 N N . CYS B 2 571 ? 26.998 85.091 26.743 1.00 411.88 571 CYS B N 1
ATOM 6808 C CA . CYS B 2 571 ? 25.698 84.610 26.270 1.00 411.16 571 CYS B CA 1
ATOM 6809 C C . CYS B 2 571 ? 24.701 85.758 26.138 1.00 410.13 571 CYS B C 1
ATOM 6810 O O . CYS B 2 571 ? 24.617 86.616 27.020 1.00 406.64 571 CYS B O 1
ATOM 6812 N N . GLU B 2 572 ? 23.945 85.759 25.040 1.00 411.31 572 GLU B N 1
ATOM 6813 C CA . GLU B 2 572 ? 22.951 86.800 24.773 1.00 410.59 572 GLU B CA 1
ATOM 6814 C C . GLU B 2 572 ? 21.672 86.535 25.564 1.00 411.82 572 GLU B C 1
ATOM 6815 O O . GLU B 2 572 ? 21.227 85.388 25.666 1.00 406.67 572 GLU B O 1
ATOM 6817 N N . ASP B 2 573 ? 21.086 87.601 26.109 1.00 417.86 573 ASP B N 1
ATOM 6818 C CA . ASP B 2 573 ? 19.860 87.506 26.911 1.00 425.02 573 ASP B CA 1
ATOM 6819 C C . ASP B 2 573 ? 18.668 87.056 26.066 1.00 427.45 573 ASP B C 1
ATOM 6820 O O . ASP B 2 573 ? 17.909 86.168 26.472 1.00 432.11 573 ASP B O 1
ATOM 6822 N N . ASP B 2 574 ? 18.518 87.676 24.896 1.00 426.11 574 ASP B N 1
ATOM 6823 C CA . ASP B 2 574 ? 17.507 87.273 23.915 1.00 419.98 574 ASP B CA 1
ATOM 6824 C C . ASP B 2 574 ? 17.750 85.853 23.396 1.00 420.09 574 ASP B C 1
ATOM 6825 O O . ASP B 2 574 ? 16.796 85.108 23.160 1.00 422.75 574 ASP B O 1
ATOM 6827 N N . LYS B 2 575 ? 19.023 85.491 23.227 1.00 420.18 575 LYS B N 1
ATOM 6828 C CA . LYS B 2 575 ? 19.410 84.140 22.802 1.00 417.41 575 LYS B CA 1
ATOM 6829 C C . LYS B 2 575 ? 19.064 83.072 23.843 1.00 413.86 575 LYS B C 1
ATOM 6830 O O . LYS B 2 575 ? 18.565 82.003 23.486 1.00 419.57 575 LYS B O 1
ATOM 6832 N N . VAL B 2 576 ? 19.331 83.363 25.117 1.00 405.99 576 VAL B N 1
ATOM 6833 C CA . VAL B 2 576 ? 19.008 82.445 26.220 1.00 391.52 576 VAL B CA 1
ATOM 6834 C C . VAL B 2 576 ? 17.500 82.248 26.391 1.00 380.20 576 VAL B C 1
ATOM 6835 O O . VAL B 2 576 ? 17.032 81.117 26.572 1.00 357.76 576 VAL B O 1
ATOM 6837 N N . MET B 2 577 ? 16.753 83.350 26.332 1.00 381.63 577 MET B N 1
ATOM 6838 C CA . MET B 2 577 ? 15.286 83.315 26.408 1.00 388.82 577 MET B CA 1
ATOM 6839 C C . MET B 2 577 ? 14.654 82.614 25.202 1.00 391.53 577 MET B C 1
ATOM 6840 O O . MET B 2 577 ? 13.725 81.818 25.363 1.00 390.30 577 MET B O 1
ATOM 6842 N N . ALA B 2 578 ? 15.156 82.917 24.003 1.00 397.20 578 ALA B N 1
ATOM 6843 C CA . ALA B 2 578 ? 14.697 82.258 22.771 1.00 397.93 578 ALA B CA 1
ATOM 6844 C C . ALA B 2 578 ? 15.056 80.770 22.738 1.00 400.61 578 ALA B C 1
ATOM 6845 O O . ALA B 2 578 ? 14.283 79.959 22.220 1.00 395.57 578 ALA B O 1
ATOM 6847 N N . ALA B 2 579 ? 16.225 80.421 23.280 1.00 409.06 579 ALA B N 1
ATOM 6848 C CA . ALA B 2 579 ? 16.648 79.019 23.405 1.00 405.98 579 ALA B CA 1
ATOM 6849 C C . ALA B 2 579 ? 15.746 78.242 24.364 1.00 398.61 579 ALA B C 1
ATOM 6850 O O . ALA B 2 579 ? 15.379 77.100 24.083 1.00 385.61 579 ALA B O 1
ATOM 6852 N N . ALA B 2 580 ? 15.401 78.866 25.490 1.00 394.07 580 ALA B N 1
ATOM 6853 C CA . ALA B 2 580 ? 14.444 78.289 26.442 1.00 400.32 580 ALA B CA 1
ATOM 6854 C C . ALA B 2 580 ? 13.030 78.189 25.855 1.00 403.22 580 ALA B C 1
ATOM 6855 O O . ALA B 2 580 ? 12.321 77.202 26.095 1.00 401.93 580 ALA B O 1
ATOM 6857 N N . GLN B 2 581 ? 12.630 79.213 25.096 1.00 409.89 581 GLN B N 1
ATOM 6858 C CA . GLN B 2 581 ? 11.334 79.231 24.404 1.00 402.39 581 GLN B CA 1
ATOM 6859 C C . GLN B 2 581 ? 11.251 78.161 23.314 1.00 403.77 581 GLN B C 1
ATOM 6860 O O . GLN B 2 581 ? 10.200 77.544 23.126 1.00 400.45 581 GLN B O 1
ATOM 6862 N N . ALA B 2 582 ? 12.359 77.954 22.603 1.00 407.93 582 ALA B N 1
ATOM 6863 C CA . ALA B 2 582 ? 12.477 76.869 21.622 1.00 409.71 582 ALA B CA 1
ATOM 6864 C C . ALA B 2 582 ? 12.521 75.497 22.301 1.00 407.88 582 ALA B C 1
ATOM 6865 O O . ALA B 2 582 ? 11.893 74.548 21.827 1.00 407.70 582 ALA B O 1
ATOM 6867 N N . ALA B 2 583 ? 13.258 75.406 23.409 1.00 403.49 583 ALA B N 1
ATOM 6868 C CA . ALA B 2 583 ? 13.367 74.164 24.189 1.00 413.76 583 ALA B CA 1
ATOM 6869 C C . ALA B 2 583 ? 12.100 73.805 24.980 1.00 419.68 583 ALA B C 1
ATOM 6870 O O . ALA B 2 583 ? 11.976 72.672 25.453 1.00 422.96 583 ALA B O 1
ATOM 6872 N N . HIS B 2 584 ? 11.185 74.766 25.140 1.00 423.30 584 HIS B N 1
ATOM 6873 C CA . HIS B 2 584 ? 9.903 74.563 25.826 1.00 427.06 584 HIS B CA 1
ATOM 6874 C C . HIS B 2 584 ? 10.068 74.465 27.348 1.00 434.76 584 HIS B C 1
ATOM 6875 O O . HIS B 2 584 ? 9.474 73.595 27.994 1.00 434.70 584 HIS B O 1
ATOM 6877 N N . ALA B 2 585 ? 10.887 75.362 27.902 1.00 447.11 585 ALA B N 1
ATOM 6878 C CA . ALA B 2 585 ? 10.989 75.575 29.351 1.00 438.03 585 ALA B CA 1
ATOM 6879 C C . ALA B 2 585 ? 10.641 77.025 29.735 1.00 433.99 585 ALA B C 1
ATOM 6880 O O . ALA B 2 585 ? 10.864 77.436 30.879 1.00 414.77 585 ALA B O 1
ATOM 6882 N N . ASP B 2 586 ? 10.071 77.777 28.791 1.00 443.54 586 ASP B N 1
ATOM 6883 C CA . ASP B 2 586 ? 9.810 79.209 28.964 1.00 432.33 586 ASP B CA 1
ATOM 6884 C C . ASP B 2 586 ? 8.621 79.480 29.882 1.00 413.66 586 ASP B C 1
ATOM 6885 O O . ASP B 2 586 ? 8.608 80.483 30.592 1.00 400.83 586 ASP B O 1
ATOM 6887 N N . ASP B 2 587 ? 7.623 78.598 29.847 1.00 396.92 587 ASP B N 1
ATOM 6888 C CA . ASP B 2 587 ? 6.493 78.658 30.777 1.00 390.86 587 ASP B CA 1
ATOM 6889 C C . ASP B 2 587 ? 6.957 78.428 32.216 1.00 381.48 587 ASP B C 1
ATOM 6890 O O . ASP B 2 587 ? 6.500 79.113 33.135 1.00 376.37 587 ASP B O 1
ATOM 6892 N N . PHE B 2 588 ? 7.868 77.470 32.397 1.00 372.61 588 PHE B N 1
ATOM 6893 C CA . PHE B 2 588 ? 8.477 77.197 33.702 1.00 366.45 588 PHE B CA 1
ATOM 6894 C C . PHE B 2 588 ? 9.385 78.346 34.138 1.00 358.32 588 PHE B C 1
ATOM 6895 O O . PHE B 2 588 ? 9.349 78.770 35.297 1.00 361.88 588 PHE B O 1
ATOM 6897 N N . ILE B 2 589 ? 10.194 78.839 33.201 1.00 342.39 589 ILE B N 1
ATOM 6898 C CA . ILE B 2 589 ? 11.075 79.982 33.448 1.00 351.91 589 ILE B CA 1
ATOM 6899 C C . ILE B 2 589 ? 10.319 81.292 33.699 1.00 361.52 589 ILE B C 1
ATOM 6900 O O . ILE B 2 589 ? 10.815 82.155 34.423 1.00 366.53 589 ILE B O 1
ATOM 6902 N N . GLN B 2 590 ? 9.132 81.437 33.104 1.00 369.87 590 GLN B N 1
ATOM 6903 C CA . GLN B 2 590 ? 8.307 82.642 33.275 1.00 395.02 590 GLN B CA 1
ATOM 6904 C C . GLN B 2 590 ? 7.707 82.728 34.677 1.00 418.12 590 GLN B C 1
ATOM 6905 O O . GLN B 2 590 ? 7.773 83.777 35.323 1.00 416.43 590 GLN B O 1
ATOM 6907 N N . GLU B 2 591 ? 7.124 81.621 35.133 1.00 451.56 591 GLU B N 1
ATOM 6908 C CA . GLU B 2 591 ? 6.522 81.541 36.469 1.00 477.38 591 GLU B CA 1
ATOM 6909 C C . GLU B 2 591 ? 7.539 81.511 37.623 1.00 489.80 591 GLU B C 1
ATOM 6910 O O . GLU B 2 591 ? 7.175 81.810 38.763 1.00 490.30 591 GLU B O 1
ATOM 6912 N N . MET B 2 592 ? 8.793 81.148 37.336 1.00 493.20 592 MET B N 1
ATOM 6913 C CA . MET B 2 592 ? 9.836 81.042 38.367 1.00 494.12 592 MET B CA 1
ATOM 6914 C C . MET B 2 592 ? 10.221 82.396 38.970 1.00 495.09 592 MET B C 1
ATOM 6915 O O . MET B 2 592 ? 10.219 83.420 38.277 1.00 494.50 592 MET B O 1
ATOM 6917 N N . GLU B 2 593 ? 10.562 82.380 40.261 1.00 487.83 593 GLU B N 1
ATOM 6918 C CA . GLU B 2 593 ? 10.895 83.594 41.013 1.00 471.94 593 GLU B CA 1
ATOM 6919 C C . GLU B 2 593 ? 12.168 84.245 40.475 1.00 458.21 593 GLU B C 1
ATOM 6920 O O . GLU B 2 593 ? 13.196 83.580 40.331 1.00 448.79 593 GLU B O 1
ATOM 6922 N N . HIS B 2 594 ? 12.077 85.541 40.175 1.00 445.49 594 HIS B N 1
ATOM 6923 C CA . HIS B 2 594 ? 13.138 86.295 39.492 1.00 446.64 594 HIS B CA 1
ATOM 6924 C C . HIS B 2 594 ? 13.408 85.823 38.050 1.00 447.07 594 HIS B C 1
ATOM 6925 O O . HIS B 2 594 ? 14.495 86.067 37.516 1.00 446.97 594 HIS B O 1
ATOM 6927 N N . GLY B 2 595 ? 12.418 85.172 37.428 1.00 449.43 595 GLY B N 1
ATOM 6928 C CA . GLY B 2 595 ? 12.502 84.708 36.038 1.00 449.67 595 GLY B CA 1
ATOM 6929 C C . GLY B 2 595 ? 13.760 83.936 35.663 1.00 448.76 595 GLY B C 1
ATOM 6930 O O . GLY B 2 595 ? 13.993 82.832 36.162 1.00 447.37 595 GLY B O 1
ATOM 6931 N N . ILE B 2 596 ? 14.570 84.534 34.787 1.00 445.83 596 ILE B N 1
ATOM 6932 C CA . ILE B 2 596 ? 15.832 83.939 34.334 1.00 435.05 596 ILE B CA 1
ATOM 6933 C C . ILE B 2 596 ? 16.927 83.925 35.407 1.00 434.53 596 ILE B C 1
ATOM 6934 O O . ILE B 2 596 ? 17.901 83.179 35.275 1.00 439.44 596 ILE B O 1
ATOM 6936 N N . TYR B 2 597 ? 16.773 84.745 36.451 1.00 432.38 597 TYR B N 1
ATOM 6937 C CA . TYR B 2 597 ? 17.690 84.755 37.597 1.00 426.21 597 TYR B CA 1
ATOM 6938 C C . TYR B 2 597 ? 17.183 83.922 38.789 1.00 424.18 597 TYR B C 1
ATOM 6939 O O . TYR B 2 597 ? 17.490 84.243 39.941 1.00 429.92 597 TYR B O 1
ATOM 6941 N N . THR B 2 598 ? 16.425 82.856 38.517 1.00 416.39 598 THR B N 1
ATOM 6942 C CA . THR B 2 598 ? 15.953 81.946 39.562 1.00 410.88 598 THR B CA 1
ATOM 6943 C C . THR B 2 598 ? 17.088 81.015 39.985 1.00 414.04 598 THR B C 1
ATOM 6944 O O . THR B 2 598 ? 17.737 80.400 39.136 1.00 410.62 598 THR B O 1
ATOM 6946 N N . ASP B 2 599 ? 17.319 80.916 41.294 1.00 421.49 599 ASP B N 1
ATOM 6947 C CA . ASP B 2 599 ? 18.413 80.109 41.840 1.00 424.46 599 ASP B CA 1
ATOM 6948 C C . ASP B 2 599 ? 18.091 78.616 41.767 1.00 430.78 599 ASP B C 1
ATOM 6949 O O . ASP B 2 599 ? 17.138 78.153 42.399 1.00 436.30 599 ASP B O 1
ATOM 6951 N N . VAL B 2 600 ? 18.887 77.873 40.996 1.00 432.59 600 VAL B N 1
ATOM 6952 C CA . VAL B 2 600 ? 18.709 76.428 40.850 1.00 435.54 600 VAL B CA 1
ATOM 6953 C C . VAL B 2 600 ? 19.235 75.701 42.086 1.00 438.76 600 VAL B C 1
ATOM 6954 O O . VAL B 2 600 ? 20.354 75.962 42.531 1.00 441.87 600 VAL B O 1
ATOM 6956 N N . GLY B 2 601 ? 18.424 74.794 42.631 1.00 440.44 601 GLY B N 1
ATOM 6957 C CA . GLY B 2 601 ? 18.787 74.040 43.831 1.00 437.51 601 GLY B CA 1
ATOM 6958 C C . GLY B 2 601 ? 19.807 72.954 43.535 1.00 437.34 601 GLY B C 1
ATOM 6959 O O . GLY B 2 601 ? 19.605 72.146 42.620 1.00 432.63 601 GLY B O 1
ATOM 6960 N N . GLU B 2 602 ? 20.884 72.926 44.325 1.00 440.88 602 GLU B N 1
ATOM 6961 C CA . GLU B 2 602 ? 22.023 72.021 44.107 1.00 447.78 602 GLU B CA 1
ATOM 6962 C C . GLU B 2 602 ? 21.603 70.553 44.011 1.00 455.81 602 GLU B C 1
ATOM 6963 O O . GLU B 2 602 ? 20.806 70.077 44.822 1.00 462.00 602 GLU B O 1
ATOM 6965 N N . LYS B 2 603 ? 22.149 69.858 43.011 1.00 463.45 603 LYS B N 1
ATOM 6966 C CA . LYS B 2 603 ? 21.757 68.485 42.661 1.00 465.70 603 LYS B CA 1
ATOM 6967 C C . LYS B 2 603 ? 20.297 68.361 42.183 1.00 470.41 603 LYS B C 1
ATOM 6968 O O . LYS B 2 603 ? 19.685 67.299 42.330 1.00 471.72 603 LYS B O 1
ATOM 6970 N N . GLY B 2 604 ? 19.755 69.435 41.601 1.00 474.97 604 GLY B N 1
ATOM 6971 C CA . GLY B 2 604 ? 18.395 69.433 41.059 1.00 469.41 604 GLY B CA 1
ATOM 6972 C C . GLY B 2 604 ? 17.325 69.363 42.130 1.00 466.49 604 GLY B C 1
ATOM 6973 O O . GLY B 2 604 ? 16.608 68.365 42.234 1.00 467.98 604 GLY B O 1
ATOM 6974 N N . SER B 2 605 ? 17.217 70.433 42.916 1.00 460.16 605 SER B N 1
ATOM 6975 C CA . SER B 2 605 ? 16.281 70.501 44.043 1.00 455.81 605 SER B CA 1
ATOM 6976 C C . SER B 2 605 ? 14.989 71.207 43.645 1.00 451.29 605 SER B C 1
ATOM 6977 O O . SER B 2 605 ? 13.900 70.646 43.788 1.00 462.93 605 SER B O 1
ATOM 6979 N N . GLN B 2 606 ? 15.122 72.434 43.145 1.00 435.16 606 GLN B N 1
ATOM 6980 C CA . GLN B 2 606 ? 13.973 73.257 42.756 1.00 426.81 606 GLN B CA 1
ATOM 6981 C C . GLN B 2 606 ? 13.316 72.765 41.467 1.00 425.69 606 GLN B C 1
ATOM 6982 O O . GLN B 2 606 ? 12.091 72.635 41.401 1.00 419.90 606 GLN B O 1
ATOM 6984 N N . LEU B 2 607 ? 14.135 72.497 40.451 1.00 432.50 607 LEU B N 1
ATOM 6985 C CA . LEU B 2 607 ? 13.646 72.074 39.135 1.00 437.99 607 LEU B CA 1
ATOM 6986 C C . LEU B 2 607 ? 13.193 70.614 39.127 1.00 438.79 607 LEU B C 1
ATOM 6987 O O . LEU B 2 607 ? 13.750 69.778 39.842 1.00 430.13 607 LEU B O 1
ATOM 6989 N N . ALA B 2 608 ? 12.185 70.325 38.303 1.00 445.62 608 ALA B N 1
ATOM 6990 C CA . ALA B 2 608 ? 11.648 68.970 38.138 1.00 459.94 608 ALA B CA 1
ATOM 6991 C C . ALA B 2 608 ? 12.453 68.188 37.095 1.00 473.03 608 ALA B C 1
ATOM 6992 O O . ALA B 2 608 ? 13.405 68.716 36.513 1.00 476.90 608 ALA B O 1
ATOM 6994 N N . ALA B 2 609 ? 12.071 66.930 36.873 1.00 488.11 609 ALA B N 1
ATOM 6995 C CA . ALA B 2 609 ? 12.712 66.071 35.866 1.00 492.09 609 ALA B CA 1
ATOM 6996 C C . ALA B 2 609 ? 12.513 66.594 34.440 1.00 499.51 609 ALA B C 1
ATOM 6997 O O . ALA B 2 609 ? 13.457 66.610 33.642 1.00 499.86 609 ALA B O 1
ATOM 6999 N N . GLY B 2 610 ? 11.285 67.014 34.133 1.00 500.00 610 GLY B N 1
ATOM 7000 C CA . GLY B 2 610 ? 10.953 67.612 32.837 1.00 500.00 610 GLY B CA 1
ATOM 7001 C C . GLY B 2 610 ? 11.672 68.925 32.576 1.00 498.53 610 GLY B C 1
ATOM 7002 O O . GLY B 2 610 ? 12.146 69.166 31.463 1.00 493.42 610 GLY B O 1
ATOM 7003 N N . GLN B 2 611 ? 11.746 69.773 33.602 1.00 495.34 611 GLN B N 1
ATOM 7004 C CA . GLN B 2 611 ? 12.517 71.020 33.544 1.00 483.59 611 GLN B CA 1
ATOM 7005 C C . GLN B 2 611 ? 14.026 70.762 33.445 1.00 474.11 611 GLN B C 1
ATOM 7006 O O . GLN B 2 611 ? 14.740 71.507 32.769 1.00 472.72 611 GLN B O 1
ATOM 7008 N N . LYS B 2 612 ? 14.499 69.715 34.124 1.00 462.01 612 LYS B N 1
ATOM 7009 C CA . LYS B 2 612 ? 15.903 69.290 34.049 1.00 452.14 612 LYS B CA 1
ATOM 7010 C C . LYS B 2 612 ? 16.286 68.794 32.653 1.00 447.22 612 LYS B C 1
ATOM 7011 O O . LYS B 2 612 ? 17.382 69.087 32.170 1.00 442.17 612 LYS B O 1
ATOM 7013 N N . GLN B 2 613 ? 15.386 68.040 32.020 1.00 445.97 613 GLN B N 1
ATOM 7014 C CA . GLN B 2 613 ? 15.566 67.604 30.630 1.00 454.52 613 GLN B CA 1
ATOM 7015 C C . GLN B 2 613 ? 15.457 68.782 29.658 1.00 466.40 613 GLN B C 1
ATOM 7016 O O . GLN B 2 613 ? 16.323 68.964 28.795 1.00 468.95 613 GLN B O 1
ATOM 7018 N N . ARG B 2 614 ? 14.397 69.578 29.816 1.00 481.02 614 ARG B N 1
ATOM 7019 C CA . ARG B 2 614 ? 14.181 70.791 29.009 1.00 487.46 614 ARG B CA 1
ATOM 7020 C C . ARG B 2 614 ? 15.337 71.797 29.101 1.00 485.30 614 ARG B C 1
ATOM 7021 O O . ARG B 2 614 ? 15.615 72.517 28.136 1.00 485.02 614 ARG B O 1
ATOM 7023 N N . LEU B 2 615 ? 15.996 71.843 30.261 1.00 482.61 615 LEU B N 1
ATOM 7024 C CA . LEU B 2 615 ? 17.213 72.642 30.448 1.00 481.06 615 LEU B CA 1
ATOM 7025 C C . LEU B 2 615 ? 18.352 72.199 29.523 1.00 479.48 615 LEU B C 1
ATOM 7026 O O . LEU B 2 615 ? 19.067 73.041 28.978 1.00 479.20 615 LEU B O 1
ATOM 7028 N N . ALA B 2 616 ? 18.516 70.885 29.353 1.00 477.43 616 ALA B N 1
ATOM 7029 C CA . ALA B 2 616 ? 19.524 70.331 28.435 1.00 471.26 616 ALA B CA 1
ATOM 7030 C C . ALA B 2 616 ? 19.222 70.665 26.971 1.00 465.64 616 ALA B C 1
ATOM 7031 O O . ALA B 2 616 ? 20.142 70.904 26.181 1.00 467.21 616 ALA B O 1
ATOM 7033 N N . ILE B 2 617 ? 17.936 70.670 26.616 1.00 457.27 617 ILE B N 1
ATOM 7034 C CA . ILE B 2 617 ? 17.489 71.145 25.301 1.00 452.95 617 ILE B CA 1
ATOM 7035 C C . ILE B 2 617 ? 17.777 72.638 25.114 1.00 450.81 617 ILE B C 1
ATOM 7036 O O . ILE B 2 617 ? 18.207 73.060 24.036 1.00 444.02 617 ILE B O 1
ATOM 7038 N N . ALA B 2 618 ? 17.538 73.424 26.166 1.00 453.18 618 ALA B N 1
ATOM 7039 C CA . ALA B 2 618 ? 17.861 74.858 26.169 1.00 454.52 618 ALA B CA 1
ATOM 7040 C C . ALA B 2 618 ? 19.368 75.131 26.096 1.00 453.82 618 ALA B C 1
ATOM 7041 O O . ALA B 2 618 ? 19.784 76.126 25.499 1.00 453.82 618 ALA B O 1
ATOM 7043 N N . ARG B 2 619 ? 20.175 74.260 26.710 1.00 453.38 619 ARG B N 1
ATOM 7044 C CA . ARG B 2 619 ? 21.638 74.318 26.571 1.00 465.33 619 ARG B CA 1
ATOM 7045 C C . ARG B 2 619 ? 22.060 74.073 25.126 1.00 460.24 619 ARG B C 1
ATOM 7046 O O . ARG B 2 619 ? 22.822 74.856 24.560 1.00 454.28 619 ARG B O 1
ATOM 7054 N N . ALA B 2 620 ? 21.556 72.985 24.543 1.00 460.97 620 ALA B N 1
ATOM 7055 C CA . ALA B 2 620 ? 21.830 72.639 23.140 1.00 472.15 620 ALA B CA 1
ATOM 7056 C C . ALA B 2 620 ? 21.387 73.740 22.170 1.00 475.75 620 ALA B C 1
ATOM 7057 O O . ALA B 2 620 ? 22.104 74.060 21.216 1.00 480.35 620 ALA B O 1
ATOM 7059 N N . LEU B 2 621 ? 20.209 74.311 22.426 1.00 477.40 621 LEU B N 1
ATOM 7060 C CA . LEU B 2 621 ? 19.704 75.454 21.655 1.00 479.82 621 LEU B CA 1
ATOM 7061 C C . LEU B 2 621 ? 20.557 76.712 21.852 1.00 478.23 621 LEU B C 1
ATOM 7062 O O . LEU B 2 621 ? 20.780 77.466 20.901 1.00 478.33 621 LEU B O 1
ATOM 7064 N N . VAL B 2 622 ? 21.019 76.932 23.084 1.00 475.37 622 VAL B N 1
ATOM 7065 C CA . VAL B 2 622 ? 21.920 78.046 23.406 1.00 458.92 622 VAL B CA 1
ATOM 7066 C C . VAL B 2 622 ? 23.289 77.906 22.738 1.00 442.98 622 VAL B C 1
ATOM 7067 O O . VAL B 2 622 ? 23.884 78.905 22.326 1.00 435.46 622 VAL B O 1
ATOM 7069 N N . ARG B 2 623 ? 23.786 76.672 22.647 1.00 425.81 623 ARG B N 1
ATOM 7070 C CA . ARG B 2 623 ? 25.022 76.377 21.918 1.00 428.32 623 ARG B CA 1
ATOM 7071 C C . ARG B 2 623 ? 24.832 76.610 20.422 1.00 427.39 623 ARG B C 1
ATOM 7072 O O . ARG B 2 623 ? 25.595 77.361 19.808 1.00 429.68 623 ARG B O 1
ATOM 7080 N N . ASP B 2 624 ? 23.810 75.965 19.854 1.00 426.86 624 ASP B N 1
ATOM 7081 C CA . ASP B 2 624 ? 23.521 76.013 18.411 1.00 426.90 624 ASP B CA 1
ATOM 7082 C C . ASP B 2 624 ? 24.675 75.431 17.584 1.00 430.31 624 ASP B C 1
ATOM 7083 O O . ASP B 2 624 ? 24.939 75.876 16.465 1.00 433.72 624 ASP B O 1
ATOM 7085 N N . PRO B 2 625 ? 25.359 74.419 18.142 1.00 437.67 625 PRO B N 1
ATOM 7086 C CA . PRO B 2 625 ? 26.535 73.695 17.669 1.00 432.05 625 PRO B CA 1
ATOM 7087 C C . PRO B 2 625 ? 26.303 72.945 16.363 1.00 425.41 625 PRO B C 1
ATOM 7088 O O . PRO B 2 625 ? 25.156 72.769 15.944 1.00 423.77 625 PRO B O 1
ATOM 7090 N N . ARG B 2 626 ? 27.393 72.502 15.738 1.00 415.18 626 ARG B N 1
ATOM 7091 C CA . ARG B 2 626 ? 27.315 71.705 14.517 1.00 410.62 626 ARG B CA 1
ATOM 7092 C C . ARG B 2 626 ? 26.759 70.318 14.845 1.00 410.75 626 ARG B C 1
ATOM 7093 O O . ARG B 2 626 ? 25.588 70.043 14.571 1.00 409.23 626 ARG B O 1
ATOM 7095 N N . VAL B 2 627 ? 27.586 69.469 15.457 1.00 410.60 627 VAL B N 1
ATOM 7096 C CA . VAL B 2 627 ? 27.188 68.106 15.817 1.00 421.19 627 VAL B CA 1
ATOM 7097 C C . VAL B 2 627 ? 26.434 68.111 17.143 1.00 436.84 627 VAL B C 1
ATOM 7098 O O . VAL B 2 627 ? 26.766 68.884 18.047 1.00 437.75 627 VAL B O 1
ATOM 7100 N N . LEU B 2 628 ? 25.428 67.243 17.255 1.00 458.33 628 LEU B N 1
ATOM 7101 C CA . LEU B 2 628 ? 24.591 67.165 18.458 1.00 476.57 628 LEU B CA 1
ATOM 7102 C C . LEU B 2 628 ? 23.985 65.772 18.654 1.00 491.24 628 LEU B C 1
ATOM 7103 O O . LEU B 2 628 ? 22.919 65.467 18.114 1.00 497.97 628 LEU B O 1
ATOM 7105 N N . ILE B 2 629 ? 24.678 64.936 19.428 1.00 500.00 629 ILE B N 1
ATOM 7106 C CA . ILE B 2 629 ? 24.187 63.603 19.788 1.00 500.00 629 ILE B CA 1
ATOM 7107 C C . ILE B 2 629 ? 23.137 63.677 20.895 1.00 500.00 629 ILE B C 1
ATOM 7108 O O . ILE B 2 629 ? 23.010 64.698 21.578 1.00 500.00 629 ILE B O 1
ATOM 7110 N N . LEU B 2 630 ? 22.394 62.583 21.060 1.00 500.00 630 LEU B N 1
ATOM 7111 C CA . LEU B 2 630 ? 21.342 62.480 22.076 1.00 500.00 630 LEU B CA 1
ATOM 7112 C C . LEU B 2 630 ? 21.341 61.086 22.710 1.00 500.00 630 LEU B C 1
ATOM 7113 O O . LEU B 2 630 ? 20.838 60.128 22.116 1.00 500.00 630 LEU B O 1
ATOM 7115 N N . ASP B 2 631 ? 21.915 60.987 23.912 1.00 500.00 631 ASP B N 1
ATOM 7116 C CA . ASP B 2 631 ? 22.001 59.724 24.654 1.00 500.00 631 ASP B CA 1
ATOM 7117 C C . ASP B 2 631 ? 20.820 59.566 25.617 1.00 500.00 631 ASP B C 1
ATOM 7118 O O . ASP B 2 631 ? 20.883 60.010 26.771 1.00 500.00 631 ASP B O 1
ATOM 7120 N N . GLU B 2 632 ? 19.751 58.936 25.124 1.00 500.00 632 GLU B N 1
ATOM 7121 C CA . GLU B 2 632 ? 18.529 58.662 25.901 1.00 500.00 632 GLU B CA 1
ATOM 7122 C C . GLU B 2 632 ? 17.856 59.920 26.477 1.00 500.00 632 GLU B C 1
ATOM 7123 O O . GLU B 2 632 ? 17.309 59.890 27.585 1.00 500.00 632 GLU B O 1
ATOM 7125 N N . ALA B 2 633 ? 17.888 61.011 25.709 1.00 500.00 633 ALA B N 1
ATOM 7126 C CA . ALA B 2 633 ? 17.348 62.310 26.134 1.00 500.00 633 ALA B CA 1
ATOM 7127 C C . ALA B 2 633 ? 15.879 62.491 25.742 1.00 500.00 633 ALA B C 1
ATOM 7128 O O . ALA B 2 633 ? 15.083 63.006 26.532 1.00 500.00 633 ALA B O 1
ATOM 7130 N N . THR B 2 634 ? 15.531 62.071 24.525 1.00 500.00 634 THR B N 1
ATOM 7131 C CA . THR B 2 634 ? 14.171 62.227 23.989 1.00 500.00 634 THR B CA 1
ATOM 7132 C C . THR B 2 634 ? 13.100 61.342 24.646 1.00 500.00 634 THR B C 1
ATOM 7133 O O . THR B 2 634 ? 11.907 61.629 24.513 1.00 500.00 634 THR B O 1
ATOM 7135 N N . SER B 2 635 ? 13.513 60.272 25.331 1.00 500.00 635 SER B N 1
ATOM 7136 C CA . SER B 2 635 ? 12.579 59.373 26.023 1.00 500.00 635 SER B CA 1
ATOM 7137 C C . SER B 2 635 ? 11.871 60.055 27.197 1.00 500.00 635 SER B C 1
ATOM 7138 O O . SER B 2 635 ? 10.645 59.983 27.313 1.00 500.00 635 SER B O 1
ATOM 7140 N N . ALA B 2 636 ? 12.651 60.711 28.056 1.00 500.00 636 ALA B N 1
ATOM 7141 C CA . ALA B 2 636 ? 12.117 61.429 29.219 1.00 500.00 636 ALA B CA 1
ATOM 7142 C C . ALA B 2 636 ? 11.443 62.744 28.821 1.00 500.00 636 ALA B C 1
ATOM 7143 O O . ALA B 2 636 ? 10.318 63.021 29.243 1.00 500.00 636 ALA B O 1
ATOM 7145 N N . LEU B 2 637 ? 12.137 63.542 28.008 1.00 500.00 637 LEU B N 1
ATOM 7146 C CA . LEU B 2 637 ? 11.639 64.853 27.568 1.00 500.00 637 LEU B CA 1
ATOM 7147 C C . LEU B 2 637 ? 10.534 64.746 26.510 1.00 500.00 637 LEU B C 1
ATOM 7148 O O . LEU B 2 637 ? 10.203 63.649 26.049 1.00 500.00 637 LEU B O 1
ATOM 7150 N N . ASP B 2 638 ? 9.973 65.896 26.134 1.00 500.00 638 ASP B N 1
ATOM 7151 C CA . ASP B 2 638 ? 8.887 65.961 25.151 1.00 489.20 638 ASP B CA 1
ATOM 7152 C C . ASP B 2 638 ? 9.376 65.639 23.738 1.00 482.91 638 ASP B C 1
ATOM 7153 O O . ASP B 2 638 ? 10.499 65.988 23.367 1.00 475.19 638 ASP B O 1
ATOM 7155 N N . VAL B 2 639 ? 8.518 64.980 22.960 1.00 481.75 639 VAL B N 1
ATOM 7156 C CA . VAL B 2 639 ? 8.860 64.531 21.607 1.00 489.40 639 VAL B CA 1
ATOM 7157 C C . VAL B 2 639 ? 8.863 65.664 20.579 1.00 497.70 639 VAL B C 1
ATOM 7158 O O . VAL B 2 639 ? 9.732 65.706 19.706 1.00 500.00 639 VAL B O 1
ATOM 7160 N N . GLN B 2 640 ? 7.891 66.571 20.685 1.00 500.00 640 GLN B N 1
ATOM 7161 C CA . GLN B 2 640 ? 7.733 67.676 19.728 1.00 500.00 640 GLN B CA 1
ATOM 7162 C C . GLN B 2 640 ? 8.833 68.745 19.790 1.00 500.00 640 GLN B C 1
ATOM 7163 O O . GLN B 2 640 ? 9.057 69.451 18.804 1.00 500.00 640 GLN B O 1
ATOM 7165 N N . CYS B 2 641 ? 9.505 68.867 20.937 1.00 500.00 641 CYS B N 1
ATOM 7166 C CA . CYS B 2 641 ? 10.534 69.896 21.142 1.00 500.00 641 CYS B CA 1
ATOM 7167 C C . CYS B 2 641 ? 11.809 69.681 20.317 1.00 500.00 641 CYS B C 1
ATOM 7168 O O . CYS B 2 641 ? 12.373 70.643 19.789 1.00 500.00 641 CYS B O 1
ATOM 7170 N N . GLU B 2 642 ? 12.256 68.429 20.212 1.00 500.00 642 GLU B N 1
ATOM 7171 C CA . GLU B 2 642 ? 13.508 68.094 19.520 1.00 490.92 642 GLU B CA 1
ATOM 7172 C C . GLU B 2 642 ? 13.432 68.262 17.999 1.00 476.95 642 GLU B C 1
ATOM 7173 O O . GLU B 2 642 ? 14.354 68.813 17.392 1.00 474.32 642 GLU B O 1
ATOM 7175 N N . GLN B 2 643 ? 12.336 67.792 17.400 1.00 462.75 643 GLN B N 1
ATOM 7176 C CA . GLN B 2 643 ? 12.163 67.769 15.937 1.00 459.77 643 GLN B CA 1
ATOM 7177 C C . GLN B 2 643 ? 12.302 69.138 15.262 1.00 458.07 643 GLN B C 1
ATOM 7178 O O . GLN B 2 643 ? 12.949 69.250 14.217 1.00 457.53 643 GLN B O 1
ATOM 7180 N N . ALA B 2 644 ? 11.700 70.164 15.863 1.00 457.34 644 ALA B N 1
ATOM 7181 C CA . ALA B 2 644 ? 11.816 71.544 15.369 1.00 457.96 644 ALA B CA 1
ATOM 7182 C C . ALA B 2 644 ? 13.259 72.060 15.418 1.00 460.45 644 ALA B C 1
ATOM 7183 O O . ALA B 2 644 ? 13.696 72.775 14.513 1.00 450.27 644 ALA B O 1
ATOM 7185 N N . LEU B 2 645 ? 13.984 71.696 16.477 1.00 470.33 645 LEU B N 1
ATOM 7186 C CA . LEU B 2 645 ? 15.409 72.019 16.604 1.00 470.80 645 LEU B CA 1
ATOM 7187 C C . LEU B 2 645 ? 16.275 71.202 15.640 1.00 474.23 645 LEU B C 1
ATOM 7188 O O . LEU B 2 645 ? 17.294 71.695 15.155 1.00 462.52 645 LEU B O 1
ATOM 7190 N N . GLN B 2 646 ? 15.864 69.960 15.376 1.00 488.32 646 GLN B N 1
ATOM 7191 C CA . GLN B 2 646 ? 16.564 69.059 14.451 1.00 500.00 646 GLN B CA 1
ATOM 7192 C C . GLN B 2 646 ? 15.965 69.012 13.031 1.00 500.00 646 GLN B C 1
ATOM 7193 O O . GLN B 2 646 ? 16.139 68.012 12.328 1.00 500.00 646 GLN B O 1
ATOM 7195 N N . ASP B 2 647 ? 15.273 70.076 12.611 1.00 500.00 647 ASP B N 1
ATOM 7196 C CA . ASP B 2 647 ? 14.756 70.196 11.239 1.00 500.00 647 ASP B CA 1
ATOM 7197 C C . ASP B 2 647 ? 15.132 71.540 10.616 1.00 500.00 647 ASP B C 1
ATOM 7198 O O . ASP B 2 647 ? 15.340 72.526 11.329 1.00 500.00 647 ASP B O 1
ATOM 7200 N N . TRP B 2 648 ? 15.216 71.560 9.283 1.00 500.00 648 TRP B N 1
ATOM 7201 C CA . TRP B 2 648 ? 15.482 72.778 8.502 1.00 500.00 648 TRP B CA 1
ATOM 7202 C C . TRP B 2 648 ? 16.903 73.331 8.739 1.00 500.00 648 TRP B C 1
ATOM 7203 O O . TRP B 2 648 ? 17.838 72.550 8.952 1.00 500.00 648 TRP B O 1
ATOM 7205 N N . ASN B 2 649 ? 17.061 74.660 8.695 1.00 500.00 649 ASN B N 1
ATOM 7206 C CA . ASN B 2 649 ? 18.364 75.329 8.868 1.00 500.00 649 ASN B CA 1
ATOM 7207 C C . ASN B 2 649 ? 19.123 74.949 10.146 1.00 500.00 649 ASN B C 1
ATOM 7208 O O . ASN B 2 649 ? 20.354 74.875 10.133 1.00 500.00 649 ASN B O 1
ATOM 7210 N N . SER B 2 650 ? 18.392 74.721 11.238 1.00 500.00 650 SER B N 1
ATOM 7211 C CA . SER B 2 650 ? 18.985 74.242 12.493 1.00 500.00 650 SER B CA 1
ATOM 7212 C C . SER B 2 650 ? 19.529 72.810 12.371 1.00 500.00 650 SER B C 1
ATOM 7213 O O . SER B 2 650 ? 20.548 72.478 12.983 1.00 500.00 650 SER B O 1
ATOM 7215 N N . ARG B 2 651 ? 18.844 71.973 11.588 1.00 500.00 651 ARG B N 1
ATOM 7216 C CA . ARG B 2 651 ? 19.297 70.605 11.294 1.00 500.00 651 ARG B CA 1
ATOM 7217 C C . ARG B 2 651 ? 20.576 70.551 10.449 1.00 492.72 651 ARG B C 1
ATOM 7218 O O . ARG B 2 651 ? 21.355 69.602 10.561 1.00 483.33 651 ARG B O 1
ATOM 7220 N N . GLY B 2 652 ? 20.783 71.564 9.605 1.00 467.23 652 GLY B N 1
ATOM 7221 C CA . GLY B 2 652 ? 21.989 71.675 8.780 1.00 451.70 652 GLY B CA 1
ATOM 7222 C C . GLY B 2 652 ? 23.307 71.918 9.507 1.00 439.88 652 GLY B C 1
ATOM 7223 O O . GLY B 2 652 ? 24.367 71.861 8.877 1.00 430.18 652 GLY B O 1
ATOM 7224 N N . ASP B 2 653 ? 23.250 72.220 10.808 1.00 433.95 653 ASP B N 1
ATOM 7225 C CA . ASP B 2 653 ? 24.444 72.296 11.660 1.00 426.01 653 ASP B CA 1
ATOM 7226 C C . ASP B 2 653 ? 25.283 71.023 11.546 1.00 425.62 653 ASP B C 1
ATOM 7227 O O . ASP B 2 653 ? 26.464 71.085 11.198 1.00 423.73 653 ASP B O 1
ATOM 7229 N N . ARG B 2 654 ? 24.657 69.882 11.839 1.00 428.60 654 ARG B N 1
ATOM 7230 C CA . ARG B 2 654 ? 25.220 68.554 11.535 1.00 426.10 654 ARG B CA 1
ATOM 7231 C C . ARG B 2 654 ? 24.227 67.433 11.857 1.00 421.52 654 ARG B C 1
ATOM 7232 O O . ARG B 2 654 ? 23.123 67.690 12.345 1.00 417.23 654 ARG B O 1
ATOM 7234 N N . THR B 2 655 ? 24.631 66.194 11.575 1.00 421.49 655 THR B N 1
ATOM 7235 C CA . THR B 2 655 ? 23.836 65.009 11.909 1.00 416.24 655 THR B CA 1
ATOM 7236 C C . THR B 2 655 ? 23.823 64.744 13.416 1.00 411.67 655 THR B C 1
ATOM 7237 O O . THR B 2 655 ? 24.618 65.318 14.168 1.00 408.61 655 THR B O 1
ATOM 7239 N N . VAL B 2 656 ? 22.918 63.861 13.836 1.00 404.84 656 VAL B N 1
ATOM 7240 C CA . VAL B 2 656 ? 22.712 63.540 15.248 1.00 399.82 656 VAL B CA 1
ATOM 7241 C C . VAL B 2 656 ? 22.751 62.030 15.460 1.00 395.75 656 VAL B C 1
ATOM 7242 O O . VAL B 2 656 ? 22.047 61.290 14.773 1.00 377.64 656 VAL B O 1
ATOM 7244 N N . LEU B 2 657 ? 23.581 61.586 16.403 1.00 406.66 657 LEU B N 1
ATOM 7245 C CA . LEU B 2 657 ? 23.657 60.177 16.789 1.00 417.20 657 LEU B CA 1
ATOM 7246 C C . LEU B 2 657 ? 22.522 59.849 17.756 1.00 421.92 657 LEU B C 1
ATOM 7247 O O . LEU B 2 657 ? 22.649 60.048 18.969 1.00 424.27 657 LEU B O 1
ATOM 7249 N N . VAL B 2 658 ? 21.411 59.358 17.208 1.00 424.77 658 VAL B N 1
ATOM 7250 C CA . VAL B 2 658 ? 20.230 59.017 18.004 1.00 433.41 658 VAL B CA 1
ATOM 7251 C C . VAL B 2 658 ? 20.408 57.673 18.714 1.00 434.44 658 VAL B C 1
ATOM 7252 O O . VAL B 2 658 ? 20.117 56.616 18.145 1.00 432.74 658 VAL B O 1
ATOM 7254 N N . ILE B 2 659 ? 20.901 57.727 19.952 1.00 433.25 659 ILE B N 1
ATOM 7255 C CA . ILE B 2 659 ? 21.030 56.549 20.811 1.00 439.15 659 ILE B CA 1
ATOM 7256 C C . ILE B 2 659 ? 19.917 56.569 21.857 1.00 450.86 659 ILE B C 1
ATOM 7257 O O . ILE B 2 659 ? 20.040 57.232 22.892 1.00 453.55 659 ILE B O 1
ATOM 7259 N N . ALA B 2 660 ? 18.830 55.852 21.574 1.00 468.03 660 ALA B N 1
ATOM 7260 C CA . ALA B 2 660 ? 17.656 55.823 22.456 1.00 478.89 660 ALA B CA 1
ATOM 7261 C C . ALA B 2 660 ? 16.768 54.602 22.205 1.00 486.56 660 ALA B C 1
ATOM 7262 O O . ALA B 2 660 ? 16.948 53.879 21.220 1.00 486.48 660 ALA B O 1
ATOM 7264 N N . HIS B 2 661 ? 15.807 54.392 23.105 1.00 495.99 661 HIS B N 1
ATOM 7265 C CA . HIS B 2 661 ? 14.868 53.266 23.026 1.00 495.52 661 HIS B CA 1
ATOM 7266 C C . HIS B 2 661 ? 13.655 53.502 22.110 1.00 497.46 661 HIS B C 1
ATOM 7267 O O . HIS B 2 661 ? 12.887 52.569 21.865 1.00 498.80 661 HIS B O 1
ATOM 7269 N N . ARG B 2 662 ? 13.480 54.730 21.613 1.00 498.11 662 ARG B N 1
ATOM 7270 C CA . ARG B 2 662 ? 12.333 55.078 20.765 1.00 489.58 662 ARG B CA 1
ATOM 7271 C C . ARG B 2 662 ? 12.431 54.458 19.366 1.00 484.20 662 ARG B C 1
ATOM 7272 O O . ARG B 2 662 ? 13.233 54.898 18.535 1.00 479.12 662 ARG B O 1
ATOM 7274 N N . LEU B 2 663 ? 11.605 53.440 19.118 1.00 479.96 663 LEU B N 1
ATOM 7275 C CA . LEU B 2 663 ? 11.554 52.755 17.820 1.00 479.55 663 LEU B CA 1
ATOM 7276 C C . LEU B 2 663 ? 10.999 53.637 16.696 1.00 483.08 663 LEU B C 1
ATOM 7277 O O . LEU B 2 663 ? 11.376 53.465 15.534 1.00 483.07 663 LEU B O 1
ATOM 7279 N N . GLN B 2 664 ? 10.100 54.561 17.042 1.00 490.19 664 GLN B N 1
ATOM 7280 C CA . GLN B 2 664 ? 9.570 55.542 16.086 1.00 486.69 664 GLN B CA 1
ATOM 7281 C C . GLN B 2 664 ? 10.664 56.480 15.570 1.00 484.07 664 GLN B C 1
ATOM 7282 O O . GLN B 2 664 ? 10.702 56.799 14.377 1.00 490.34 664 GLN B O 1
ATOM 7284 N N . THR B 2 665 ? 11.543 56.914 16.474 1.00 475.30 665 THR B N 1
ATOM 7285 C CA . THR B 2 665 ? 12.725 57.702 16.108 1.00 462.46 665 THR B CA 1
ATOM 7286 C C . THR B 2 665 ? 13.701 56.888 15.253 1.00 449.95 665 THR B C 1
ATOM 7287 O O . THR B 2 665 ? 14.265 57.407 14.284 1.00 453.44 665 THR B O 1
ATOM 7289 N N . VAL B 2 666 ? 13.891 55.619 15.620 1.00 429.64 666 VAL B N 1
ATOM 7290 C CA . VAL B 2 666 ? 14.726 54.690 14.847 1.00 425.86 666 VAL B CA 1
ATOM 7291 C C . VAL B 2 666 ? 14.172 54.401 13.447 1.00 421.99 666 VAL B C 1
ATOM 7292 O O . VAL B 2 666 ? 14.941 54.214 12.502 1.00 417.15 666 VAL B O 1
ATOM 7294 N N . GLN B 2 667 ? 12.844 54.356 13.326 1.00 422.62 667 GLN B N 1
ATOM 7295 C CA . GLN B 2 667 ? 12.176 54.161 12.033 1.00 433.27 667 GLN B CA 1
ATOM 7296 C C . GLN B 2 667 ? 12.284 55.390 11.126 1.00 447.26 667 GLN B C 1
ATOM 7297 O O . GLN B 2 667 ? 12.502 55.252 9.920 1.00 450.06 667 GLN B O 1
ATOM 7299 N N . ARG B 2 668 ? 12.121 56.579 11.707 1.00 467.75 668 ARG B N 1
ATOM 7300 C CA . ARG B 2 668 ? 12.208 57.843 10.959 1.00 471.88 668 ARG B CA 1
ATOM 7301 C C . ARG B 2 668 ? 13.621 58.176 10.458 1.00 478.48 668 ARG B C 1
ATOM 7302 O O . ARG B 2 668 ? 13.768 58.801 9.404 1.00 478.80 668 ARG B O 1
ATOM 7304 N N . ALA B 2 669 ? 14.645 57.771 11.212 1.00 487.06 669 ALA B N 1
ATOM 7305 C CA . ALA B 2 669 ? 16.046 58.040 10.850 1.00 474.91 669 ALA B CA 1
ATOM 7306 C C . ALA B 2 669 ? 16.504 57.229 9.631 1.00 458.71 669 ALA B C 1
ATOM 7307 O O . ALA B 2 669 ? 15.993 56.136 9.376 1.00 461.21 669 ALA B O 1
ATOM 7309 N N . HIS B 2 670 ? 17.475 57.774 8.897 1.00 431.68 670 HIS B N 1
ATOM 7310 C CA . HIS B 2 670 ? 17.976 57.153 7.666 1.00 417.21 670 HIS B CA 1
ATOM 7311 C C . HIS B 2 670 ? 19.021 56.088 7.981 1.00 408.61 670 HIS B C 1
ATOM 7312 O O . HIS B 2 670 ? 18.829 54.912 7.665 1.00 401.33 670 HIS B O 1
ATOM 7314 N N . GLN B 2 671 ? 20.120 56.511 8.606 1.00 404.23 671 GLN B N 1
ATOM 7315 C CA . GLN B 2 671 ? 21.205 55.603 8.989 1.00 401.47 671 GLN B CA 1
ATOM 7316 C C . GLN B 2 671 ? 20.859 54.896 10.295 1.00 401.04 671 GLN B C 1
ATOM 7317 O O . GLN B 2 671 ? 20.322 55.518 11.215 1.00 397.62 671 GLN B O 1
ATOM 7319 N N . ILE B 2 672 ? 21.178 53.603 10.371 1.00 402.79 672 ILE B N 1
ATOM 7320 C CA . ILE B 2 672 ? 20.848 52.774 11.535 1.00 416.42 672 ILE B CA 1
ATOM 7321 C C . ILE B 2 672 ? 21.984 51.810 11.873 1.00 427.52 672 ILE B C 1
ATOM 7322 O O . ILE B 2 672 ? 22.049 50.698 11.341 1.00 430.49 672 ILE B O 1
ATOM 7324 N N . LEU B 2 673 ? 22.876 52.253 12.759 1.00 442.20 673 LEU B N 1
ATOM 7325 C CA . LEU B 2 673 ? 23.988 51.430 13.233 1.00 449.89 673 LEU B CA 1
ATOM 7326 C C . LEU B 2 673 ? 23.501 50.442 14.294 1.00 455.10 673 LEU B C 1
ATOM 7327 O O . LEU B 2 673 ? 23.342 50.803 15.465 1.00 449.13 673 LEU B O 1
ATOM 7329 N N . VAL B 2 674 ? 23.252 49.203 13.869 1.00 464.26 674 VAL B N 1
ATOM 7330 C CA . VAL B 2 674 ? 22.825 48.131 14.769 1.00 469.03 674 VAL B CA 1
ATOM 7331 C C . VAL B 2 674 ? 24.037 47.523 15.475 1.00 474.48 674 VAL B C 1
ATOM 7332 O O . VAL B 2 674 ? 24.697 46.628 14.937 1.00 473.47 674 VAL B O 1
ATOM 7334 N N . LEU B 2 675 ? 24.326 48.024 16.676 1.00 482.31 675 LEU B N 1
ATOM 7335 C CA . LEU B 2 675 ? 25.447 47.532 17.482 1.00 485.10 675 LEU B CA 1
ATOM 7336 C C . LEU B 2 675 ? 25.094 46.210 18.162 1.00 488.54 675 LEU B C 1
ATOM 7337 O O . LEU B 2 675 ? 23.933 45.967 18.500 1.00 492.14 675 LEU B O 1
ATOM 7339 N N . GLN B 2 676 ? 26.106 45.366 18.357 1.00 489.04 676 GLN B N 1
ATOM 7340 C CA . GLN B 2 676 ? 25.927 44.057 18.990 1.00 489.14 676 GLN B CA 1
ATOM 7341 C C . GLN B 2 676 ? 27.260 43.491 19.480 1.00 489.42 676 GLN B C 1
ATOM 7342 O O . GLN B 2 676 ? 28.178 43.283 18.681 1.00 486.59 676 GLN B O 1
ATOM 7344 N N . GLU B 2 677 ? 27.359 43.263 20.792 1.00 492.19 677 GLU B N 1
ATOM 7345 C CA . GLU B 2 677 ? 28.548 42.674 21.428 1.00 499.90 677 GLU B CA 1
ATOM 7346 C C . GLU B 2 677 ? 29.853 43.431 21.133 1.00 500.00 677 GLU B C 1
ATOM 7347 O O . GLU B 2 677 ? 30.919 42.821 21.001 1.00 500.00 677 GLU B O 1
ATOM 7349 N N . GLY B 2 678 ? 29.760 44.758 21.047 1.00 500.00 678 GLY B N 1
ATOM 7350 C CA . GLY B 2 678 ? 30.890 45.602 20.654 1.00 499.98 678 GLY B CA 1
ATOM 7351 C C . GLY B 2 678 ? 31.299 45.430 19.200 1.00 494.85 678 GLY B C 1
ATOM 7352 O O . GLY B 2 678 ? 32.493 45.433 18.885 1.00 492.51 678 GLY B O 1
ATOM 7353 N N . LYS B 2 679 ? 30.307 45.288 18.317 1.00 487.94 679 LYS B N 1
ATOM 7354 C CA . LYS B 2 679 ? 30.545 45.080 16.884 1.00 477.62 679 LYS B CA 1
ATOM 7355 C C . LYS B 2 679 ? 29.322 45.460 16.045 1.00 470.12 679 LYS B C 1
ATOM 7356 O O . LYS B 2 679 ? 28.183 45.337 16.502 1.00 462.88 679 LYS B O 1
ATOM 7358 N N . LEU B 2 680 ? 29.572 45.911 14.817 1.00 466.98 680 LEU B N 1
ATOM 7359 C CA . LEU B 2 680 ? 28.512 46.357 13.909 1.00 461.60 680 LEU B CA 1
ATOM 7360 C C . LEU B 2 680 ? 27.830 45.167 13.235 1.00 454.95 680 LEU B C 1
ATOM 7361 O O . LEU B 2 680 ? 28.485 44.390 12.536 1.00 451.36 680 LEU B O 1
ATOM 7363 N N . GLN B 2 681 ? 26.519 45.034 13.443 1.00 449.13 681 GLN B N 1
ATOM 7364 C CA . GLN B 2 681 ? 25.738 43.949 12.842 1.00 442.47 681 GLN B CA 1
ATOM 7365 C C . GLN B 2 681 ? 25.443 44.242 11.375 1.00 434.06 681 GLN B C 1
ATOM 7366 O O . GLN B 2 681 ? 25.859 43.496 10.487 1.00 420.53 681 GLN B O 1
ATOM 7368 N N . MET C 3 1 ? 40.289 78.422 61.814 1.00 446.67 1 MET X N 1
ATOM 7369 C CA . MET C 3 1 ? 40.444 78.714 63.274 1.00 438.56 1 MET X CA 1
ATOM 7370 C C . MET C 3 1 ? 41.888 79.047 63.656 1.00 442.15 1 MET X C 1
ATOM 7371 O O . MET C 3 1 ? 42.120 79.971 64.439 1.00 437.98 1 MET X O 1
ATOM 7376 N N . SER C 3 2 ? 42.839 78.289 63.102 1.00 449.72 2 SER X N 1
ATOM 7377 C CA . SER C 3 2 ? 44.271 78.417 63.412 1.00 454.73 2 SER X CA 1
ATOM 7378 C C . SER C 3 2 ? 44.534 78.197 64.906 1.00 458.63 2 SER X C 1
ATOM 7379 O O . SER C 3 2 ? 45.192 79.006 65.569 1.00 461.35 2 SER X O 1
ATOM 7382 N N . TRP C 3 3 ? 44.002 77.088 65.416 1.00 461.02 3 TRP X N 1
ATOM 7383 C CA . TRP C 3 3 ? 44.109 76.725 66.831 1.00 455.34 3 TRP X CA 1
ATOM 7384 C C . TRP C 3 3 ? 45.546 76.374 67.218 1.00 455.09 3 TRP X C 1
ATOM 7385 O O . TRP C 3 3 ? 46.029 76.799 68.270 1.00 457.14 3 TRP X O 1
ATOM 7396 N N . ALA C 3 4 ? 46.211 75.599 66.360 1.00 451.38 4 ALA X N 1
ATOM 7397 C CA . ALA C 3 4 ? 47.587 75.135 66.588 1.00 453.43 4 ALA X CA 1
ATOM 7398 C C . ALA C 3 4 ? 48.562 76.254 66.966 1.00 450.75 4 ALA X C 1
ATOM 7399 O O . ALA C 3 4 ? 49.313 76.129 67.940 1.00 450.22 4 ALA X O 1
ATOM 7401 N N . LEU C 3 5 ? 48.523 77.345 66.202 1.00 446.75 5 LEU X N 1
ATOM 7402 C CA . LEU C 3 5 ? 49.421 78.494 66.416 1.00 440.25 5 LEU X CA 1
ATOM 7403 C C . LEU C 3 5 ? 49.208 79.148 67.791 1.00 440.43 5 LEU X C 1
ATOM 7404 O O . LEU C 3 5 ? 50.160 79.653 68.393 1.00 436.35 5 LEU X O 1
ATOM 7409 N N . GLU C 3 6 ? 47.967 79.122 68.283 1.00 444.35 6 GLU X N 1
ATOM 7410 C CA . GLU C 3 6 ? 47.649 79.620 69.627 1.00 439.55 6 GLU X CA 1
ATOM 7411 C C . GLU C 3 6 ? 48.295 78.761 70.723 1.00 441.42 6 GLU X C 1
ATOM 7412 O O . GLU C 3 6 ? 48.783 79.297 71.723 1.00 441.20 6 GLU X O 1
ATOM 7418 N N . MET C 3 7 ? 48.301 77.440 70.524 1.00 444.28 7 MET X N 1
ATOM 7419 C CA . MET C 3 7 ? 48.871 76.499 71.500 1.00 452.09 7 MET X CA 1
ATOM 7420 C C . MET C 3 7 ? 50.390 76.646 71.639 1.00 454.53 7 MET X C 1
ATOM 7421 O O . MET C 3 7 ? 50.924 76.566 72.751 1.00 455.70 7 MET X O 1
ATOM 7426 N N . ALA C 3 8 ? 51.074 76.856 70.513 1.00 458.97 8 ALA X N 1
ATOM 7427 C CA . ALA C 3 8 ? 52.523 77.099 70.509 1.00 449.99 8 ALA X CA 1
ATOM 7428 C C . ALA C 3 8 ? 52.880 78.381 71.259 1.00 442.55 8 ALA X C 1
ATOM 7429 O O . ALA C 3 8 ? 53.798 78.384 72.079 1.00 433.18 8 ALA X O 1
ATOM 7431 N N . ASP C 3 9 ? 52.146 79.458 70.977 1.00 438.93 9 ASP X N 1
ATOM 7432 C CA . ASP C 3 9 ? 52.313 80.735 71.684 1.00 439.48 9 ASP X CA 1
ATOM 7433 C C . ASP C 3 9 ? 52.080 80.593 73.193 1.00 434.16 9 ASP X C 1
ATOM 7434 O O . ASP C 3 9 ? 52.822 81.172 73.992 1.00 437.55 9 ASP X O 1
ATOM 7439 N N . THR C 3 10 ? 51.055 79.824 73.570 1.00 424.65 10 THR X N 1
ATOM 7440 C CA . THR C 3 10 ? 50.766 79.532 74.981 1.00 415.57 10 THR X CA 1
ATOM 7441 C C . THR C 3 10 ? 51.927 78.798 75.662 1.00 398.59 10 THR X C 1
ATOM 7442 O O . THR C 3 10 ? 52.259 79.100 76.811 1.00 392.52 10 THR X O 1
ATOM 7446 N N . PHE C 3 11 ? 52.533 77.844 74.953 1.00 382.82 11 PHE X N 1
ATOM 7447 C CA . PHE C 3 11 ? 53.693 77.107 75.471 1.00 373.10 11 PHE X CA 1
ATOM 7448 C C . PHE C 3 11 ? 54.944 77.987 75.535 1.00 369.90 11 PHE X C 1
ATOM 7449 O O . PHE C 3 11 ? 55.625 78.026 76.562 1.00 366.14 11 PHE X O 1
ATOM 7457 N N . LEU C 3 12 ? 55.238 78.683 74.436 1.00 368.44 12 LEU X N 1
ATOM 7458 C CA . LEU C 3 12 ? 56.414 79.566 74.359 1.00 380.41 12 LEU X CA 1
ATOM 7459 C C . LEU C 3 12 ? 56.352 80.767 75.317 1.00 388.17 12 LEU X C 1
ATOM 7460 O O . LEU C 3 12 ? 57.398 81.286 75.714 1.00 388.30 12 LEU X O 1
ATOM 7465 N N . ASP C 3 13 ? 55.143 81.206 75.677 1.00 400.22 13 ASP X N 1
ATOM 7466 C CA . ASP C 3 13 ? 54.967 82.265 76.680 1.00 410.39 13 ASP X CA 1
ATOM 7467 C C . ASP C 3 13 ? 55.334 81.769 78.083 1.00 411.06 13 ASP X C 1
ATOM 7468 O O . ASP C 3 13 ? 56.061 82.450 78.812 1.00 401.48 13 ASP X O 1
ATOM 7473 N N . ASN C 3 14 ? 54.828 80.589 78.445 1.00 417.56 14 ASN X N 1
ATOM 7474 C CA . ASN C 3 14 ? 55.060 79.987 79.763 1.00 435.63 14 ASN X CA 1
ATOM 7475 C C . ASN C 3 14 ? 55.806 78.659 79.620 1.00 440.68 14 ASN X C 1
ATOM 7476 O O . ASN C 3 14 ? 55.191 77.589 79.565 1.00 448.46 14 ASN X O 1
ATOM 7481 N N . MET C 3 15 ? 57.135 78.741 79.554 1.00 441.60 15 MET X N 1
ATOM 7482 C CA . MET C 3 15 ? 57.983 77.558 79.377 1.00 443.26 15 MET X CA 1
ATOM 7483 C C . MET C 3 15 ? 58.093 76.742 80.664 1.00 438.29 15 MET X C 1
ATOM 7484 O O . MET C 3 15 ? 57.588 75.618 80.722 1.00 437.18 15 MET X O 1
ATOM 7489 N N . ARG C 3 16 ? 58.745 77.310 81.683 1.00 434.21 16 ARG X N 1
ATOM 7490 C CA . ARG C 3 16 ? 58.973 76.637 82.975 1.00 443.22 16 ARG X CA 1
ATOM 7491 C C . ARG C 3 16 ? 59.838 75.364 82.774 1.00 436.94 16 ARG X C 1
ATOM 7492 O O . ARG C 3 16 ? 60.617 75.304 81.817 1.00 439.82 16 ARG X O 1
ATOM 7500 N N . VAL C 3 17 ? 59.735 74.379 83.672 1.00 428.32 17 VAL X N 1
ATOM 7501 C CA . VAL C 3 17 ? 60.396 73.076 83.504 1.00 417.27 17 VAL X CA 1
ATOM 7502 C C . VAL C 3 17 ? 59.381 71.967 83.844 1.00 415.29 17 VAL X C 1
ATOM 7503 O O . VAL C 3 17 ? 59.576 71.145 84.742 1.00 420.86 17 VAL X O 1
ATOM 7507 N N . GLY C 3 18 ? 58.284 71.966 83.087 1.00 408.53 18 GLY X N 1
ATOM 7508 C CA . GLY C 3 18 ? 57.146 71.074 83.327 1.00 404.77 18 GLY X CA 1
ATOM 7509 C C . GLY C 3 18 ? 57.282 69.683 82.723 1.00 403.43 18 GLY X C 1
ATOM 7510 O O . GLY C 3 18 ? 58.329 69.348 82.162 1.00 400.91 18 GLY X O 1
ATOM 7511 N N . PRO C 3 19 ? 56.218 68.859 82.836 1.00 400.87 19 PRO X N 1
ATOM 7512 C CA . PRO C 3 19 ? 56.197 67.486 82.320 1.00 404.60 19 PRO X CA 1
ATOM 7513 C C . PRO C 3 19 ? 55.864 67.341 80.825 1.00 415.42 19 PRO X C 1
ATOM 7514 O O . PRO C 3 19 ? 56.345 66.400 80.191 1.00 416.80 19 PRO X O 1
ATOM 7518 N N . ARG C 3 20 ? 55.053 68.250 80.277 1.00 429.11 20 ARG X N 1
ATOM 7519 C CA . ARG C 3 20 ? 54.535 68.117 78.906 1.00 431.73 20 ARG X CA 1
ATOM 7520 C C . ARG C 3 20 ? 55.593 68.385 77.833 1.00 434.76 20 ARG X C 1
ATOM 7521 O O . ARG C 3 20 ? 55.874 67.515 77.008 1.00 440.31 20 ARG X O 1
ATOM 7529 N N . THR C 3 21 ? 56.153 69.597 77.849 1.00 433.37 21 THR X N 1
ATOM 7530 C CA . THR C 3 21 ? 57.151 70.070 76.865 1.00 426.39 21 THR X CA 1
ATOM 7531 C C . THR C 3 21 ? 56.601 70.179 75.426 1.00 421.24 21 THR X C 1
ATOM 7532 O O . THR C 3 21 ? 55.428 69.883 75.177 1.00 425.11 21 THR X O 1
ATOM 7536 N N . TYR C 3 22 ? 57.448 70.622 74.494 1.00 411.17 22 TYR X N 1
ATOM 7537 C CA . TYR C 3 22 ? 57.053 70.797 73.086 1.00 402.40 22 TYR X CA 1
ATOM 7538 C C . TYR C 3 22 ? 56.729 69.481 72.355 1.00 396.95 22 TYR X C 1
ATOM 7539 O O . TYR C 3 22 ? 55.947 69.485 71.398 1.00 394.10 22 TYR X O 1
ATOM 7548 N N . ALA C 3 23 ? 57.317 68.371 72.807 1.00 390.31 23 ALA X N 1
ATOM 7549 C CA . ALA C 3 23 ? 57.027 67.037 72.254 1.00 389.81 23 ALA X CA 1
ATOM 7550 C C . ALA C 3 23 ? 55.532 66.695 72.258 1.00 393.11 23 ALA X C 1
ATOM 7551 O O . ALA C 3 23 ? 55.027 66.103 71.302 1.00 384.77 23 ALA X O 1
ATOM 7553 N N . ASP C 3 24 ? 54.838 67.073 73.332 1.00 403.19 24 ASP X N 1
ATOM 7554 C CA . ASP C 3 24 ? 53.384 66.910 73.431 1.00 412.76 24 ASP X CA 1
ATOM 7555 C C . ASP C 3 24 ? 52.634 67.884 72.514 1.00 415.56 24 ASP X C 1
ATOM 7556 O O . ASP C 3 24 ? 51.643 67.502 71.882 1.00 417.89 24 ASP X O 1
ATOM 7561 N N . VAL C 3 25 ? 53.116 69.129 72.439 1.00 418.20 25 VAL X N 1
ATOM 7562 C CA . VAL C 3 25 ? 52.464 70.193 71.654 1.00 415.17 25 VAL X CA 1
ATOM 7563 C C . VAL C 3 25 ? 52.258 69.774 70.193 1.00 414.71 25 VAL X C 1
ATOM 7564 O O . VAL C 3 25 ? 51.196 70.030 69.629 1.00 398.66 25 VAL X O 1
ATOM 7568 N N . ARG C 3 26 ? 53.262 69.128 69.600 1.00 425.28 26 ARG X N 1
ATOM 7569 C CA . ARG C 3 26 ? 53.145 68.580 68.242 1.00 442.22 26 ARG X CA 1
ATOM 7570 C C . ARG C 3 26 ? 52.111 67.449 68.175 1.00 447.76 26 ARG X C 1
ATOM 7571 O O . ARG C 3 26 ? 51.308 67.397 67.236 1.00 449.51 26 ARG X O 1
ATOM 7579 N N . ASP C 3 27 ? 52.126 66.564 69.174 1.00 453.96 27 ASP X N 1
ATOM 7580 C CA . ASP C 3 27 ? 51.165 65.450 69.249 1.00 459.75 27 ASP X CA 1
ATOM 7581 C C . ASP C 3 27 ? 49.709 65.919 69.374 1.00 460.69 27 ASP X C 1
ATOM 7582 O O . ASP C 3 27 ? 48.800 65.235 68.899 1.00 462.41 27 ASP X O 1
ATOM 7587 N N . GLU C 3 28 ? 49.496 67.076 70.006 1.00 459.72 28 GLU X N 1
ATOM 7588 C CA . GLU C 3 28 ? 48.171 67.716 70.036 1.00 464.32 28 GLU X CA 1
ATOM 7589 C C . GLU C 3 28 ? 47.716 68.166 68.642 1.00 459.11 28 GLU X C 1
ATOM 7590 O O . GLU C 3 28 ? 46.536 68.027 68.300 1.00 452.94 28 GLU X O 1
ATOM 7596 N N . ILE C 3 29 ? 48.650 68.695 67.847 1.00 459.56 29 ILE X N 1
ATOM 7597 C CA . ILE C 3 29 ? 48.357 69.113 66.464 1.00 463.07 29 ILE X CA 1
ATOM 7598 C C . ILE C 3 29 ? 48.131 67.883 65.579 1.00 458.23 29 ILE X C 1
ATOM 7599 O O . ILE C 3 29 ? 47.261 67.899 64.705 1.00 460.41 29 ILE X O 1
ATOM 7604 N N . ASN C 3 30 ? 48.923 66.834 65.805 1.00 449.00 30 ASN X N 1
ATOM 7605 C CA . ASN C 3 30 ? 48.760 65.557 65.103 1.00 453.76 30 ASN X CA 1
ATOM 7606 C C . ASN C 3 30 ? 47.412 64.899 65.434 1.00 452.07 30 ASN X C 1
ATOM 7607 O O . ASN C 3 30 ? 46.740 64.368 64.544 1.00 451.74 30 ASN X O 1
ATOM 7612 N N . LYS C 3 31 ? 47.027 64.952 66.711 1.00 451.19 31 LYS X N 1
ATOM 7613 C CA . LYS C 3 31 ? 45.746 64.408 67.178 1.00 453.18 31 LYS X CA 1
ATOM 7614 C C . LYS C 3 31 ? 44.559 65.206 66.632 1.00 456.18 31 LYS X C 1
ATOM 7615 O O . LYS C 3 31 ? 43.622 64.628 66.071 1.00 456.97 31 LYS X O 1
ATOM 7621 N N . ARG C 3 32 ? 44.610 66.527 66.801 1.00 459.65 32 ARG X N 1
ATOM 7622 C CA . ARG C 3 32 ? 43.535 67.416 66.341 1.00 477.70 32 ARG X CA 1
ATOM 7623 C C . ARG C 3 32 ? 43.426 67.470 64.811 1.00 479.99 32 ARG X C 1
ATOM 7624 O O . ARG C 3 32 ? 42.324 67.605 64.271 1.00 481.54 32 ARG X O 1
ATOM 7632 N N . GLY C 3 33 ? 44.565 67.369 64.125 1.00 484.76 33 GLY X N 1
ATOM 7633 C CA . GLY C 3 33 ? 44.599 67.294 62.662 1.00 485.69 33 GLY X CA 1
ATOM 7634 C C . GLY C 3 33 ? 43.966 66.025 62.115 1.00 487.14 33 GLY X C 1
ATOM 7635 O O . GLY C 3 33 ? 43.238 66.069 61.117 1.00 485.06 33 GLY X O 1
ATOM 7636 N N . ARG C 3 34 ? 44.243 64.897 62.769 1.00 490.00 34 ARG X N 1
ATOM 7637 C CA . ARG C 3 34 ? 43.627 63.612 62.412 1.00 500.00 34 ARG X CA 1
ATOM 7638 C C . ARG C 3 34 ? 42.120 63.576 62.717 1.00 500.00 34 ARG X C 1
ATOM 7639 O O . ARG C 3 34 ? 41.368 62.863 62.043 1.00 500.00 34 ARG X O 1
ATOM 7647 N N . GLU C 3 35 ? 41.690 64.331 63.730 1.00 500.00 35 GLU X N 1
ATOM 7648 C CA . GLU C 3 35 ? 40.258 64.520 64.011 1.00 499.77 35 GLU X CA 1
ATOM 7649 C C . GLU C 3 35 ? 39.569 65.294 62.880 1.00 499.44 35 GLU X C 1
ATOM 7650 O O . GLU C 3 35 ? 38.451 64.951 62.483 1.00 499.26 35 GLU X O 1
ATOM 7656 N N . ASP C 3 36 ? 40.236 66.335 62.376 1.00 494.01 36 ASP X N 1
ATOM 7657 C CA . ASP C 3 36 ? 39.747 67.097 61.217 1.00 486.95 36 ASP X CA 1
ATOM 7658 C C . ASP C 3 36 ? 39.737 66.247 59.939 1.00 479.35 36 ASP X C 1
ATOM 7659 O O . ASP C 3 36 ? 38.824 66.370 59.117 1.00 478.31 36 ASP X O 1
ATOM 7664 N N . ARG C 3 37 ? 40.759 65.401 59.781 1.00 470.62 37 ARG X N 1
ATOM 7665 C CA . ARG C 3 37 ? 40.808 64.407 58.695 1.00 471.03 37 ARG X CA 1
ATOM 7666 C C . ARG C 3 37 ? 39.602 63.461 58.724 1.00 473.58 37 ARG X C 1
ATOM 7667 O O . ARG C 3 37 ? 39.035 63.147 57.676 1.00 465.10 37 ARG X O 1
ATOM 7675 N N . GLU C 3 38 ? 39.230 63.011 59.922 1.00 486.88 38 GLU X N 1
ATOM 7676 C CA . GLU C 3 38 ? 38.045 62.166 60.113 1.00 498.43 38 GLU X CA 1
ATOM 7677 C C . GLU C 3 38 ? 36.743 62.943 59.880 1.00 496.98 38 GLU X C 1
ATOM 7678 O O . GLU C 3 38 ? 35.826 62.439 59.227 1.00 495.70 38 GLU X O 1
ATOM 7684 N N . ALA C 3 39 ? 36.672 64.162 60.416 1.00 495.15 39 ALA X N 1
ATOM 7685 C CA . ALA C 3 39 ? 35.466 64.997 60.323 1.00 490.33 39 ALA X CA 1
ATOM 7686 C C . ALA C 3 39 ? 35.158 65.484 58.902 1.00 490.33 39 ALA X C 1
ATOM 7687 O O . ALA C 3 39 ? 33.986 65.570 58.520 1.00 489.78 39 ALA X O 1
ATOM 7689 N N . ALA C 3 40 ? 36.201 65.798 58.131 1.00 492.40 40 ALA X N 1
ATOM 7690 C CA . ALA C 3 40 ? 36.043 66.344 56.775 1.00 493.86 40 ALA X CA 1
ATOM 7691 C C . ALA C 3 40 ? 35.414 65.343 55.803 1.00 497.19 40 ALA X C 1
ATOM 7692 O O . ALA C 3 40 ? 34.426 65.659 55.136 1.00 500.00 40 ALA X O 1
ATOM 7694 N N . ARG C 3 41 ? 35.998 64.149 55.729 1.00 497.10 41 ARG X N 1
ATOM 7695 C CA . ARG C 3 41 ? 35.494 63.069 54.858 1.00 500.00 41 ARG X CA 1
ATOM 7696 C C . ARG C 3 41 ? 34.080 62.589 55.214 1.00 499.66 41 ARG X C 1
ATOM 7697 O O . ARG C 3 41 ? 33.278 62.306 54.320 1.00 494.44 41 ARG X O 1
ATOM 7705 N N . THR C 3 42 ? 33.786 62.501 56.511 1.00 500.00 42 THR X N 1
ATOM 7706 C CA . THR C 3 42 ? 32.475 62.043 56.992 1.00 500.00 42 THR X CA 1
ATOM 7707 C C . THR C 3 42 ? 31.338 63.065 56.826 1.00 500.00 42 THR X C 1
ATOM 7708 O O . THR C 3 42 ? 30.166 62.692 56.919 1.00 500.00 42 THR X O 1
ATOM 7712 N N . ALA C 3 43 ? 31.677 64.335 56.592 1.00 500.00 43 ALA X N 1
ATOM 7713 C CA . ALA C 3 43 ? 30.676 65.405 56.474 1.00 500.00 43 ALA X CA 1
ATOM 7714 C C . ALA C 3 43 ? 29.758 65.288 55.248 1.00 500.00 43 ALA X C 1
ATOM 7715 O O . ALA C 3 43 ? 28.550 65.505 55.367 1.00 500.00 43 ALA X O 1
ATOM 7717 N N . VAL C 3 44 ? 30.328 64.939 54.091 1.00 487.96 44 VAL X N 1
ATOM 7718 C CA . VAL C 3 44 ? 29.608 64.972 52.806 1.00 484.78 44 VAL X CA 1
ATOM 7719 C C . VAL C 3 44 ? 29.478 63.581 52.165 1.00 484.11 44 VAL X C 1
ATOM 7720 O O . VAL C 3 44 ? 30.482 62.910 51.916 1.00 483.82 44 VAL X O 1
ATOM 7724 N N . HIS C 3 45 ? 28.232 63.178 51.892 1.00 483.67 45 HIS X N 1
ATOM 7725 C CA . HIS C 3 45 ? 27.889 61.926 51.189 1.00 476.60 45 HIS X CA 1
ATOM 7726 C C . HIS C 3 45 ? 28.490 60.650 51.826 1.00 457.65 45 HIS X C 1
ATOM 7727 O O . HIS C 3 45 ? 28.116 60.306 52.951 1.00 461.26 45 HIS X O 1
ATOM 7734 N N . ASP C 3 46 ? 29.401 59.961 51.130 1.00 429.10 46 ASP X N 1
ATOM 7735 C CA . ASP C 3 46 ? 29.964 58.699 51.610 1.00 427.69 46 ASP X CA 1
ATOM 7736 C C . ASP C 3 46 ? 31.328 58.448 50.952 1.00 425.71 46 ASP X C 1
ATOM 7737 O O . ASP C 3 46 ? 31.494 58.709 49.757 1.00 414.93 46 ASP X O 1
ATOM 7742 N N . PRO C 3 47 ? 32.311 57.957 51.732 1.00 434.73 47 PRO X N 1
ATOM 7743 C CA . PRO C 3 47 ? 33.668 57.763 51.212 1.00 446.38 47 PRO X CA 1
ATOM 7744 C C . PRO C 3 47 ? 33.823 56.583 50.241 1.00 456.02 47 PRO X C 1
ATOM 7745 O O . PRO C 3 47 ? 34.734 56.598 49.412 1.00 460.83 47 PRO X O 1
ATOM 7749 N N . GLU C 3 48 ? 32.952 55.578 50.351 1.00 467.22 48 GLU X N 1
ATOM 7750 C CA . GLU C 3 48 ? 32.997 54.394 49.481 1.00 472.60 48 GLU X CA 1
ATOM 7751 C C . GLU C 3 48 ? 32.696 54.731 48.016 1.00 476.40 48 GLU X C 1
ATOM 7752 O O . GLU C 3 48 ? 33.326 54.177 47.113 1.00 477.44 48 GLU X O 1
ATOM 7758 N N . ARG C 3 49 ? 31.739 55.633 47.794 1.00 479.80 49 ARG X N 1
ATOM 7759 C CA . ARG C 3 49 ? 31.341 56.053 46.447 1.00 478.66 49 ARG X CA 1
ATOM 7760 C C . ARG C 3 49 ? 32.435 56.930 45.815 1.00 458.12 49 ARG X C 1
ATOM 7761 O O . ARG C 3 49 ? 32.781 57.969 46.383 1.00 450.04 49 ARG X O 1
ATOM 7769 N N . PRO C 3 50 ? 32.988 56.518 44.647 1.00 438.68 50 PRO X N 1
ATOM 7770 C CA . PRO C 3 50 ? 33.967 57.377 43.958 1.00 435.20 50 PRO X CA 1
ATOM 7771 C C . PRO C 3 50 ? 33.358 58.638 43.324 1.00 432.29 50 PRO X C 1
ATOM 7772 O O . PRO C 3 50 ? 32.164 58.904 43.486 1.00 430.46 50 PRO X O 1
ATOM 7776 N N . LEU C 3 51 ? 34.184 59.394 42.602 1.00 430.62 51 LEU X N 1
ATOM 7777 C CA . LEU C 3 51 ? 33.745 60.632 41.948 1.00 434.10 51 LEU X CA 1
ATOM 7778 C C . LEU C 3 51 ? 32.891 60.311 40.725 1.00 439.22 51 LEU X C 1
ATOM 7779 O O . LEU C 3 51 ? 31.768 60.804 40.603 1.00 443.92 51 LEU X O 1
ATOM 7784 N N . LEU C 3 52 ? 33.430 59.481 39.831 1.00 443.06 52 LEU X N 1
ATOM 7785 C CA . LEU C 3 52 ? 32.678 58.961 38.686 1.00 456.33 52 LEU X CA 1
ATOM 7786 C C . LEU C 3 52 ? 31.907 57.718 39.129 1.00 466.77 52 LEU X C 1
ATOM 7787 O O . LEU C 3 52 ? 32.493 56.792 39.694 1.00 462.95 52 LEU X O 1
ATOM 7792 N N . ARG C 3 53 ? 30.600 57.702 38.863 1.00 485.73 53 ARG X N 1
ATOM 7793 C CA . ARG C 3 53 ? 29.704 56.648 39.359 1.00 495.62 53 ARG X CA 1
ATOM 7794 C C . ARG C 3 53 ? 29.612 55.442 38.425 1.00 500.00 53 ARG X C 1
ATOM 7795 O O . ARG C 3 53 ? 29.763 54.301 38.869 1.00 500.00 53 ARG X O 1
ATOM 7803 N N . SER C 3 54 ? 29.360 55.699 37.141 1.00 500.00 54 SER X N 1
ATOM 7804 C CA . SER C 3 54 ? 29.128 54.632 36.158 1.00 500.00 54 SER X CA 1
ATOM 7805 C C . SER C 3 54 ? 30.412 53.853 35.834 1.00 500.00 54 SER X C 1
ATOM 7806 O O . SER C 3 54 ? 31.501 54.433 35.851 1.00 500.00 54 SER X O 1
ATOM 7809 N N . PRO C 3 55 ? 30.288 52.542 35.530 1.00 500.00 55 PRO X N 1
ATOM 7810 C CA . PRO C 3 55 ? 31.470 51.716 35.267 1.00 497.74 55 PRO X CA 1
ATOM 7811 C C . PRO C 3 55 ? 32.063 51.960 33.879 1.00 492.92 55 PRO X C 1
ATOM 7812 O O . PRO C 3 55 ? 31.345 51.903 32.882 1.00 489.13 55 PRO X O 1
#

Foldseek 3Di:
DCCVVVLQDFDVPLVVVLLVLLLLLLCLVLVPLLLVLVVVVCVVDNDDDPVNVVSVVCNVCSNVVSVVSCVVSVVSLVVRLVVSLCVQLVLLVVLVVPDACQCVVVDDVVCVVCLRPVLSVVLSVLCSVLVVLLSNLVSNLVVLLVVCVCPVLNVVLVVVLCVLPVQLVVLVVVLVVLVVVLVVLVVVLVVVVCVVCVPPVVCVVDVCVVVVVVVSVVSVVVSVVSVVVSVVSVVVSVCRNVVVVVVVVVVLVVVVVVCVVVPDADPSRSSSSVVSSVCNSVSVVVNVVVVVVCVVSVVSVVVSVVSSPNAADADDDAFFKKFCFQFFAADPVDLVQTLAGRDGDITGFLFEEEEDEDDSQCAVRVLCDQLPSDDISDGAIATSNHGPVNHDPLRSVLAAFAQDQQLDFDQAFQLCRLQPDDPDRQDPVLLCVLLVLLVLNCVQVVDPPRRRDTQDPPRPPHDLLNSLSSSSSSRVSSLHAHYEEENRQQVPDPVSVVSNLCSCQVDPSSSRHYHYYHDNDVVSVLRTGWYFYGDSNDTPDIGHLVVCCVVPDRSVVVVVD/DVVVLVVLVVVLVVLLVVVPPLVVVLLVLLLLLLLLVLCLLVLVLVLVQVVVVHPPPVSNVVSCVVSVVSVVSSVVSVVVSVVSLVVQLVVQLVVLLVVLVVLLVLAAPLVVVVDDPVVVVCCNPPLSSLSSNQPSVLCSLQSSLVSNLVSLLVVLVVLHDPLNVLLVVCLCVVLVVVVVLVVLQVVLVVVLVVLVVVLVVLVVVCVVVVVVCVVVPDVVVSVVVSVVSVVVSVVSVVVNVVSVVVVVVVCVCSLVVSVVVSVVVLVVCCVPVNRGDSVSVSNSVSSNCNSVSVSSNSCSVVCSSVSSVSVVVSCVSVVDNPDADDQAADAPPDQPQWWAFQQFFADRPNDRPDGQAGGPHDTPFWDFAAEEADDDSNCLVVVLCCRLVSDDTPDGATDDPNHGPSNHHPVRSVLAAAEQAAFFDDDQAFQLCLLCPVPPDFDPCQLLVLLVLLVCNVVLVPADVRSRHGADGPGDPHDSQNSLSSSSSNCSSSLHQEYEYAASPVSYPVVSVVVCCDDPSVNSYYYHHYHDDVVSVVSTDHYQHGDNNDTD/DPVLVVLVVVCVVPPPPDDCPVVNSVVVVVVVVVVVVVVVQVPDDHPVQDPDHDD

InterPro domains:
  IPR003439 ABC transporter-like, ATP-binding domain [PF00005] (521-671)
  IPR003439 ABC transporter-like, ATP-binding domain [PS50893] (503-742)
  IPR003593 AAA+ ATPase domain [SM00382] (530-734)
  IPR011527 ABC transporter type 1, transmembrane domain [PF00664] (189-458)
  IPR011527 ABC transporter type 1, transmembrane domain [PS50929] (189-470)
  IPR013305 ABC transporter Tap-like [TIGR00958] (21-740)
  IPR017871 ABC transporter-like, conserved site [PS00211] (643-657)
  IPR027417 P-loop containing nucleoside triphosphate hydrolase [G3DSA:3.40.50.300] (500-740)
  IPR027417 P-loop containing nucleoside triphosphate hydrolase [SSF52540] (493-741)
  IPR036640 ABC transporter type 1, transmembrane domain superfamily [G3DSA:1.20.1560.10] (166-486)
  IPR036640 ABC transporter type 1, transmembrane domain superfamily [SSF90123] (174-489)
  IPR039421 Type 1 protein exporter [PTHR43394] (169-742)

Sequence (1168 aa):
VRRLLGCLGSETRRLSLFLVLVVLSSLGEMAIPFFTGRLTDWILQDGSADTFTRNLTLMSILTIASAVLEFVGDGIYNNTMGHVHSHLQGEVFGAVLRQETEFFQQNQTGNIMSRVTEDTSTLSDSLSENLSLFLWYLVRGLCLLGIMLWVSLTMVTLITLPLLFLLPKKVGKWYQLLEVQVRESLAKSSQVAIEALSAMPTVRSFANEEGEAQKFREKLQEIKTLNQKEAVAYAVNSWTTSISGMLLKVGILYIGGQLVTSGAVSSGNLVTFVLYQMQFTQAVEVLLSIYPRVQKAVGSSEKIFEYLDRGLLTPLHLEGLVQFQDVSFAYPNRPDVLVLQGLTFTLRPGEVTALVGPNGSGKSTVAALLQNLYQPTGGQLLLDGKPLPQYEHRYLHRQVAAVGQEPQVFGRSLQENIAYGLTQKPTMEEITAAAVKSGAHSFISGLPQGYDTEVDEAGSQLSGGQRQAVALARALIRKPCVLILDDATSALDANSQLQVEQLLYESPERYSRSVLLITQHLSLVEQADHILFLEGGAIREGGTHQQLMEKKGCYWAMVQADQVNNKVLMWRLLKLSRPDLPLLVAAFFFLVLAVLGETLIPHYSGRVIDILGGDFDPHAFASAIFFMCLFSFGSSLSAGCRGGCFTYTMSRINLRIREQLFSSLLRQDLGFFQETKTGELNSRLSSDTTLMSNWLPLNANVLLRSLVKVVGLYGFMLSISPRLTLLSLLHMPFTIAAEKVYNTRHQEVLREIQDAVARAGQVVREAVGGLQTVRSFGAEEHEVCRYKEALEQCRQLYWRRDLERALYLLVRRVLHLGVQMLMLSCGLQQMQDGELTQGSLLSFMIYQESVGSYVQTLVYIYGDMLSNVGAAEKVFSYMDRQPNLPSPGTLAPTTLQGVVKFQDVSFAYPNRPDRPVLKGLTFTLRPGEVTALVGPNGSGKSTVAALLQNLYQPTGGQVLLDEKPISQYEHCYLHSQVVSVGQEPVLFSGSVRNNIAYGLQSCEDDKVMAAAQAAHADDFIQEMEHGIYTDVGEKGSQLAAGQKQRLAIARALVRDPRVLILDEATSALDVQCEQALQDWNSRGDRTVLVIAHRLQTVQRAHQILVLQEGKLQMSWALEMADTFLDNMRVGPRTYADVRDEINKRGREDREAARTAVHDPERPLLRSP

Solvent-accessible surface area: 61197 Å² total; per-residue (Å²): 99,89,62,21,70,62,56,51,48,48,42,140,161,113,65,58,96,9,94,99,28,13,54,120,3,0,98,7,24,5,13,76,4,106,25,53,2,92,32,30,33,46,73,124,156,78,72,51,69,116,78,18,73,171,17,35,68,84,21,27,104,65,17,76,41,3,3,68,47,16,58,67,2,25,12,50,4,32,49,4,24,14,101,22,52,12,115,34,7,13,89,11,4,17,12,21,11,194,48,65,48,43,67,32,89,94,28,70,54,50,86,7,34,53,60,2,23,91,24,9,42,76,36,5,73,21,48,27,77,10,62,20,33,72,62,48,30,60,20,41,8,128,30,2,68,29,77,11,111,263,111,80,51,24,126,48,2,136,127,29,22,87,118,40,51,106,74,35,163,148,42,12,151,168,21,91,133,28,6,106,99,15,104,110,23,32,48,109,3,10,86,15,0,7,33,3,1,42,36,2,47,40,5,39,51,34,38,17,19,120,43,18,13,115,81,4,98,108,40,10,105,116,10,43,95,50,14,106,123,10,3,90,11,18,7,70,27,24,82,32,58,43,51,15,25,39,124,44,120,58,24,34,96,159,114,9,28,133,54,85,118,92,58,82,40,57,44,1,80,38,46,20,23,47,64,14,4,89,36,22,13,36,12,26,86,47,34,100,59,2,175,80,102,75,129,170,26,45,27,35,14,107,112,14,65,98,30,56,112,123,105,77,48,95,76,113,98,103,63,32,51,46,44,19,57,77,10,25,16,21,68,84,108,43,91,105,75,36,47,10,44,54,24,93,59,92,46,52,71,37,30,36,30,13,46,49,56,76,112,82,6,14,39,70,27,51,26,38,28,77,38,44,73,63,93,46,67,26,63,45,40,26,54,54,77,48,59,36,96,36,37,25,85,80,19,34,11,53,51,26,10,22,23,40,60,88,43,35,38,10,27,31,28,38,45,42,16,27,37,17,10,59,121,83,105,51,62,87,79,40,25,62,59,12,13,65,72,12,41,8,37,88,48,33,86,66,53,83,84,32,41,71,33,81,30,37,68,111,33,77,83,41,67,55,33,28,12,34,18,48,11,42,4,18,18,42,35,53,170,16,38,43,44,19,26,23,34,39,24,70,106,32,64,92,86,38,21,61,41,54,45,48,44,54,71,86,40,97,74,28,78,88,28,26,27,56,30,26,51,100,70,82,77,50,39,72,75,35,70,44,44,34,8,26,63,61,14,48,62,81,50,64,42,54,53,80,57,21,62,92,86,76,40,51,34,23,60,71,91,92,126,115,121,112,72,32,108,90,12,32,163,80,5,80,108,35,10,147,95,11,90,99,50,48,93,34,0,88,131,69,0,32,93,0,0,83,11,65,2,39,35,22,53,63,31,4,135,12,91,67,60,84,68,68,84,172,53,93,157,39,77,58,44,13,36,134,93,29,50,98,73,22,111,35,4,7,86,6,29,1,32,5,7,11,16,1,8,28,5,19,9,85,2,14,19,52,8,2,44,70,1,2,36,38,12,2,146,13,31,1,9,51,2,42,130,12,107,14,2,46,2,9,0,39,5,15,1,2,0,40,53,6,0,12,12,25,1,6,4,22,1,0,55,36,11,0,72,23,16,13,105,9,7,33,31,45,0,108,84,48,16,78,200,12,5,107,48,0,88,132,43,15,81,141,27,62,60,34,8,138,87,27,29,90,106,44,87,96,4,52,174,76,14,125,76,2,74,53,103,9,8,83,27,3,139,50,3,22,66,6,33,141,16,3,71,43,10,34,22,83,129,96,3,39,67,81,7,88,109,14,17,96,97,4,53,95,20,76,83,127,70,23,72,30,105,7,73,21,31,36,57,38,62,55,41,50,18,39,16,47,39,106,0,13,56,40,0,42,115,23,74,91,94,62,79,61,44,57,4,20,18,73,6,2,42,75,4,16,97,35,0,20,17,12,9,27,2,58,30,37,1,185,43,10,39,59,63,52,0,38,35,3,78,83,1,19,54,14,54,97,79,145,95,71,92,63,92,117,38,80,48,91,75,115,82,77,71,18,45,62,34,34,55,61,18,30,25,37,84,73,64,143,119,96,146,109,37,28,68,48,43,62,87,43,104,31,64,62,84,40,20,10,33,52,50,85,112,89,26,36,45,72,32,63,18,26,36,74,36,48,26,50,89,51,73,23,53,55,35,31,46,54,106,48,58,31,56,48,32,15,82,68,26,28,5,55,37,29,19,48,27,35,58,95,42,20,38,23,50,14,33,36,49,51,21,24,25,23,22,51,119,102,59,56,91,80,51,25,64,61,7,15,62,68,7,70,16,37,88,58,37,83,95,37,87,80,25,69,66,21,84,32,20,60,92,42,77,82,52,69,90,48,32,28,15,13,36,22,37,7,31,40,37,45,68,82,15,20,36,41,18,31,24,45,20,48,72,85,31,66,88,88,24,53,62,79,60,68,50,90,102,63,36,66,30,21,21,36,47,32,14,45,103,41,79,83,46,50,85,93,14,74,50,72,63,48,49,50,112,17,51,80,110,88,29,74,12,4,87,45,0,44,69,15,1,90,67,22,125,46,20,61,78,31,6,28,27,2,12,67,43,14,88,71,93,9,131,109,36,49,88,46,11,69,78,80,32,152,62,44,149,116,31,10,28,167,76,131

B-factor: mean 451.97, std 38.01, range [130.0, 500.0]

Secondary structure (DSSP, 8-state):
-HHHHHHH---SSHHHHHHHHHHHHHHHHTTHHHHHHHHHHHHHT---HHHHHHHHHHHHHHHHHHHHHHHHHHHHHHHHHHHHHHHHHHHHHHHHHHS-HHHHHHS-HHHHHIIIIIHHHHHHHHHHHHHHHHHHHHHHHHHHHHHTT--HHHHHHHHHHHHHHHHHHHHHHHHHHHHHHHHHHHHHHHHHHHHHHHSHHHHHHTT-HHHHHHHHHHHHHHHHHHHHHHHHHHHHHHHHHHHHHHHHHHHHHHHHHHHHHHTSS-HHHHHHHHHHHHHHHHHHHHHTTHHHHHHHHHHHHHHHHHHH----BPPSS----EEEEEEEE--SS-SSS-SEEEEEEE--SS-EEE-B--TTSSHHHHHHHHHTSSPPSBS--EESSSBGGGB-HHHHHHHEEEE-SS----SSBHHHHHT-S-SSPPPHHHHHHHHHHHT-HHHHHHSTTGGGSBPPTTSSSS-HHHHHHHHHHHHHHH--SEEEEBS-STT--HHHHHHHHIIIII-GGGGG-EEEEB-SSHHHHHT-S---EEETTEEEE-S-HHHHHHHTSHHHHHHH-/-HHHHHHHHHHHHHHTGGGHHHHHHHHHHHHHHHHHHTHHHHHHHHHHHHHHH---HHHHHHHHHHHHHHHHHHHHHHHHHHHHHHHHHHHHHHHHHHHHHHHHHHS-HHHHHHSBHHHHHHIIIIIHHHHHHHHHHHHHHHHHHHHHHHHHHHHHHHH-STTHHHHHHTHHHHHHHHHHHHHHHHHHHHHHHHHHHHHHHHHHHHHHTHHHHHHHT-HHHHHHHHHHHHHHHHHHHHHHHHHHHHHHHHHHHHHHHHHHHHHHHHHHIIIII---HHHHHHHHHHHHHHHHHHHHHHHHHHHTTTTHHHHHHHHHHHH----S-----B--SS----B--EEEEE--SS-TT--SEEEE----B-SS-EEEE--TTS-HHHHHHHHHTSS--SEEE-BBSSSBTTTB-HHHHHHH--EE-SSPPP-SSBHHHHHTTT-SS--HHHHHHHHHHHT-HHHHHHSTTGGGPBPPTTTSSS-HHHHHHHHHHHHHHH--S--EEES-TTTS-HHHHHHHTSGGGGGG---EEESS-HHHHHH-SEEEEB-SSSB-/--HHHHHHHHHHHS-TT-SSHHHHHHHHHHHHHHHHHHHHHHHSS-SSSBSS---

GO terms:
  GO:0015433 ABC-type peptide antigen transporter activity (F, IDA)
  GO:0042824 MHC class I peptide loading complex (C, IDA)
  GO:1904680 peptide transmembrane transporter activity (F, IMP)
  GO:0005789 endoplasmic reticulum membrane (C, IDA)
  GO:0042605 peptide antigen binding (F, IDA)
  GO:0015433 ABC-type peptide antigen transporter activity (F, EXP)
  GO:0005789 endoplasmic reticulum membrane (C, EXP)
  GO:0015433 ABC-type peptide antigen transporter activity (F, IMP)
  GO:0005524 ATP binding (F, IMP)
  GO:0005515 protein binding (F, IPI)
  GO:0033116 endoplasmic reticulum-Golgi intermediate compartment membrane (C, TAS)
  GO:0005789 endoplasmic reticulum membrane (C, TAS)
  GO:0030670 phagocytic vesicle membrane (C, TAS)
  GO:0005783 endoplasmic reticulum (C, IDA)
  GO:0015833 peptide transport (P, IDA)
  GO:0005524 ATP binding (F, IDA)
  GO:0016020 membrane (C, IDA)
  GO:0043531 ADP binding (F, IDA)
  GO:0042825 TAP complex (C, IDA)
  GO:0015433 ABC-type peptide antigen transporter activity (F, IGI)